Protein AF-0000000072951979 (afdb_homodimer)

pLDDT: mean 93.36, std 6.64, range [33.25, 98.75]

InterPro domains:
  IPR001199 Cytochrome b5-like heme/steroid binding domain [PF00173] (8-58)
  IPR001199 Cytochrome b5-like heme/steroid binding domain [PS50255] (8-69)
  IPR001199 Cytochrome b5-like heme/steroid binding domain [SM01117] (3-65)
  IPR005804 Fatty acid desaturase domain [PF00487] (124-377)
  IPR012171 Fatty acid desaturase [PIRSF015921] (7-395)
  IPR012171 Fatty acid desaturase [PTHR19353] (7-395)
  IPR018506 Cytochrome b5, heme-binding site [PS00191] (20-27)
  IPR036400 Cytochrome b5-like heme/steroid binding domain superfamily [G3DSA:3.10.120.10] (6-61)
  IPR036400 Cytochrome b5-like heme/steroid binding domain superfamily [SSF55856] (8-58)

Structure (mmCIF, N/CA/C/O backbone):
data_AF-0000000072951979-model_v1
#
loop_
_entity.id
_entity.type
_entity.pdbx_description
1 polymer 'Delta-5/delta-6 fatty acid desaturase, putative'
#
loop_
_atom_site.group_PDB
_atom_site.id
_atom_site.type_symbol
_atom_site.label_atom_id
_atom_site.label_alt_id
_atom_site.label_comp_id
_atom_site.label_asym_id
_atom_site.label_entity_id
_atom_site.label_seq_id
_atom_site.pdbx_PDB_ins_code
_atom_site.Cartn_x
_atom_site.Cartn_y
_atom_site.Cartn_z
_atom_site.occupancy
_atom_site.B_iso_or_equiv
_atom_site.auth_seq_id
_atom_site.auth_comp_id
_atom_site.auth_asym_id
_atom_site.auth_atom_id
_atom_site.pdbx_PDB_model_num
ATOM 1 N N . MET A 1 1 ? 6.422 57.156 -2.621 1 33.25 1 MET A N 1
ATOM 2 C CA . MET A 1 1 ? 6.129 56.844 -1.229 1 33.25 1 MET A CA 1
ATOM 3 C C . MET A 1 1 ? 7.012 55.688 -0.737 1 33.25 1 MET A C 1
ATOM 5 O O . MET A 1 1 ? 7.062 54.625 -1.359 1 33.25 1 MET A O 1
ATOM 9 N N . VAL A 1 2 ? 7.988 55.969 -0.071 1 46.94 2 VAL A N 1
ATOM 10 C CA . VAL A 1 2 ? 8.953 54.969 0.393 1 46.94 2 VAL A CA 1
ATOM 11 C C . VAL A 1 2 ? 8.234 53.906 1.22 1 46.94 2 VAL A C 1
ATOM 13 O O . VAL A 1 2 ? 7.586 54.219 2.223 1 46.94 2 VAL A O 1
ATOM 16 N N . LEU A 1 3 ? 7.879 52.75 0.646 1 57.78 3 LEU A N 1
ATOM 17 C CA . LEU A 1 3 ? 7.23 51.719 1.422 1 57.78 3 LEU A CA 1
ATOM 18 C C . LEU A 1 3 ? 7.949 51.5 2.746 1 57.78 3 LEU A C 1
ATOM 20 O O . LEU A 1 3 ? 9.18 51.562 2.809 1 57.78 3 LEU A O 1
ATOM 24 N N . PRO A 1 4 ? 7.207 51.562 3.824 1 75.69 4 PRO A N 1
ATOM 25 C CA . PRO A 1 4 ? 7.848 51.312 5.117 1 75.69 4 PRO A CA 1
ATOM 26 C C . PRO A 1 4 ? 8.695 50.062 5.125 1 75.69 4 PRO A C 1
ATOM 28 O O . PRO A 1 4 ? 8.344 49.062 4.473 1 75.69 4 PRO A O 1
ATOM 31 N N . ARG A 1 5 ? 9.859 50.188 5.555 1 86.25 5 ARG A N 1
ATOM 32 C CA . ARG A 1 5 ? 10.82 49.094 5.648 1 86.25 5 ARG A CA 1
ATOM 33 C C . ARG A 1 5 ? 10.227 47.906 6.398 1 86.25 5 ARG A C 1
ATOM 35 O O . ARG A 1 5 ? 9.625 48.094 7.461 1 86.25 5 ARG A O 1
ATOM 42 N N . GLN A 1 6 ? 10.18 46.781 5.719 1 92 6 GLN A N 1
ATOM 43 C CA . GLN A 1 6 ? 9.742 45.531 6.324 1 92 6 GLN A CA 1
ATOM 44 C C . GLN A 1 6 ? 10.938 44.688 6.801 1 92 6 GLN A C 1
ATOM 46 O O . GLN A 1 6 ? 11.703 44.188 5.988 1 92 6 GLN A O 1
ATOM 51 N N . GLU A 1 7 ? 11.031 44.562 8.156 1 93.88 7 GLU A N 1
ATOM 52 C CA . GLU A 1 7 ? 12.211 43.906 8.719 1 93.88 7 GLU A CA 1
ATOM 53 C C . GLU A 1 7 ? 11.82 42.688 9.57 1 93.88 7 GLU A C 1
ATOM 55 O O . GLU A 1 7 ? 10.742 42.656 10.164 1 93.88 7 GLU A O 1
ATOM 60 N N . ILE A 1 8 ? 12.727 41.688 9.555 1 93.12 8 ILE A N 1
ATOM 61 C CA . ILE A 1 8 ? 12.57 40.5 10.398 1 93.12 8 ILE A CA 1
ATOM 62 C C . ILE A 1 8 ? 13.891 40.219 11.117 1 93.12 8 ILE A C 1
ATOM 64 O O . ILE A 1 8 ? 14.961 40.594 10.633 1 93.12 8 ILE A O 1
ATOM 68 N N . CYS A 1 9 ? 13.789 39.656 12.25 1 92.5 9 CYS A N 1
ATOM 69 C CA . CYS A 1 9 ? 14.977 39.25 12.992 1 92.5 9 CYS A CA 1
ATOM 70 C C . CYS A 1 9 ? 15.188 37.75 12.906 1 92.5 9 CYS A C 1
ATOM 72 O O . CYS A 1 9 ? 14.266 36.969 13.148 1 92.5 9 CYS A O 1
ATOM 74 N N . ILE A 1 10 ? 16.375 37.312 12.5 1 92.88 10 ILE A N 1
ATOM 75 C CA . ILE A 1 10 ? 16.734 35.906 12.461 1 92.88 10 ILE A CA 1
ATOM 76 C C . ILE A 1 10 ? 18.109 35.688 13.094 1 92.88 10 ILE A C 1
ATOM 78 O O . ILE A 1 10 ? 19.109 36.25 12.617 1 92.88 10 ILE A O 1
ATOM 82 N N . ASN A 1 11 ? 18.109 34.938 14.148 1 89.31 11 ASN A N 1
ATOM 83 C CA . ASN A 1 11 ? 19.344 34.625 14.867 1 89.31 11 ASN A CA 1
ATOM 84 C C . ASN A 1 11 ? 20.062 35.906 15.297 1 89.31 11 ASN A C 1
ATOM 86 O O . ASN A 1 11 ? 21.266 36.062 15.07 1 89.31 11 ASN A O 1
ATOM 90 N N . GLY A 1 12 ? 19.328 36.875 15.773 1 87.62 12 GLY A N 1
ATOM 91 C CA . GLY A 1 12 ? 19.891 38.094 16.344 1 87.62 12 GLY A CA 1
ATOM 92 C C . GLY A 1 12 ? 20.297 39.094 15.297 1 87.62 12 GLY A C 1
ATOM 93 O O . GLY A 1 12 ? 20.828 40.156 15.625 1 87.62 12 GLY A O 1
ATOM 94 N N . ARG A 1 13 ? 20.031 38.781 14.078 1 92.69 13 ARG A N 1
ATOM 95 C CA . ARG A 1 13 ? 20.312 39.719 12.984 1 92.69 13 ARG A CA 1
ATOM 96 C C . ARG A 1 13 ? 19.031 40.188 12.32 1 92.69 13 ARG A C 1
ATOM 98 O O . ARG A 1 13 ? 18.109 39.375 12.109 1 92.69 13 ARG A O 1
ATOM 105 N N . ILE A 1 14 ? 19.016 41.531 11.977 1 94.62 14 ILE A N 1
ATOM 106 C CA . ILE A 1 14 ? 17.828 42.125 11.383 1 94.62 14 ILE A CA 1
ATOM 107 C C . ILE A 1 14 ? 17.969 42.156 9.867 1 94.62 14 ILE A C 1
ATOM 109 O O . ILE A 1 14 ? 18.906 42.781 9.352 1 94.62 14 ILE A O 1
ATOM 113 N N . TYR A 1 15 ? 17.047 41.562 9.172 1 95.25 15 TYR A N 1
ATOM 114 C CA . TYR A 1 15 ? 17.078 41.5 7.711 1 95.25 15 TYR A CA 1
ATOM 115 C C . TYR A 1 15 ? 15.984 42.375 7.113 1 95.25 15 TYR A C 1
ATOM 117 O O . TYR A 1 15 ? 14.852 42.406 7.609 1 95.25 15 TYR A O 1
ATOM 125 N N . ASP A 1 16 ? 16.391 43.188 6.164 1 95 16 ASP A N 1
ATOM 126 C CA . ASP A 1 16 ? 15.414 43.938 5.379 1 95 16 ASP A CA 1
ATOM 127 C C . ASP A 1 16 ? 14.859 43.094 4.242 1 95 16 ASP A C 1
ATOM 129 O O . ASP A 1 16 ? 15.562 42.781 3.27 1 95 16 ASP A O 1
ATOM 133 N N . VAL A 1 17 ? 13.586 42.75 4.375 1 94.88 17 VAL A N 1
ATOM 134 C CA . VAL A 1 17 ? 13.016 41.844 3.396 1 94.88 17 VAL A CA 1
ATOM 135 C C . VAL A 1 17 ? 12.07 42.594 2.469 1 94.88 17 VAL A C 1
ATOM 137 O O . VAL A 1 17 ? 11.258 42 1.766 1 94.88 17 VAL A O 1
ATOM 140 N N . THR A 1 18 ? 12.102 43.875 2.373 1 94.19 18 THR A N 1
ATOM 141 C CA . THR A 1 18 ? 11.18 44.719 1.628 1 94.19 18 THR A CA 1
ATOM 142 C C . THR A 1 18 ? 11.133 44.281 0.159 1 94.19 18 THR A C 1
ATOM 144 O O . THR A 1 18 ? 10.055 44.094 -0.401 1 94.19 18 THR A O 1
ATOM 147 N N . GLU A 1 19 ? 12.211 44.125 -0.417 1 92.62 19 GLU A N 1
ATOM 148 C CA . GLU A 1 19 ? 12.273 43.812 -1.841 1 92.62 19 GLU A CA 1
ATOM 149 C C . GLU A 1 19 ? 12.188 42.312 -2.072 1 92.62 19 GLU A C 1
ATOM 151 O O . GLU A 1 19 ? 11.914 41.844 -3.188 1 92.62 19 GLU A O 1
ATOM 156 N N . PHE A 1 20 ? 12.414 41.594 -0.979 1 94.56 20 PHE A N 1
ATOM 157 C CA . PHE A 1 20 ? 12.492 40.125 -1.108 1 94.56 20 PHE A CA 1
ATOM 158 C C . PHE A 1 20 ? 11.109 39.5 -1.003 1 94.56 20 PHE A C 1
ATOM 160 O O . PHE A 1 20 ? 10.891 38.375 -1.473 1 94.56 20 PHE A O 1
ATOM 167 N N . ILE A 1 21 ? 10.188 40.156 -0.498 1 93.25 21 ILE A N 1
ATOM 168 C CA . ILE A 1 21 ? 8.859 39.625 -0.201 1 93.25 21 ILE A CA 1
ATOM 169 C C . ILE A 1 21 ? 8.219 39.094 -1.476 1 93.25 21 ILE A C 1
ATOM 171 O O . ILE A 1 21 ? 7.66 37.969 -1.472 1 93.25 21 ILE A O 1
ATOM 175 N N . ASN A 1 22 ? 8.406 39.75 -2.537 1 91 22 ASN A N 1
ATOM 176 C CA . ASN A 1 22 ? 7.754 39.344 -3.781 1 91 22 ASN A CA 1
ATOM 177 C C . ASN A 1 22 ? 8.531 38.25 -4.492 1 91 22 ASN A C 1
ATOM 179 O O . ASN A 1 22 ? 8.008 37.594 -5.398 1 91 22 ASN A O 1
ATOM 183 N N . ARG A 1 23 ? 9.734 38 -4.07 1 92.69 23 ARG A N 1
ATOM 184 C CA . ARG A 1 23 ? 10.57 37 -4.711 1 92.69 23 ARG A CA 1
ATOM 185 C C . ARG A 1 23 ? 10.711 35.75 -3.822 1 92.69 23 ARG A C 1
ATOM 187 O O . ARG A 1 23 ? 11.328 34.75 -4.219 1 92.69 23 ARG A O 1
ATOM 194 N N . HIS A 1 24 ? 10.18 35.875 -2.664 1 92.19 24 HIS A N 1
ATOM 195 C CA . HIS A 1 24 ? 10.281 34.75 -1.726 1 92.19 24 HIS A CA 1
ATOM 196 C C . HIS A 1 24 ? 9.633 33.5 -2.291 1 92.19 24 HIS A C 1
ATOM 198 O O . HIS A 1 24 ? 8.445 33.5 -2.617 1 92.19 24 HIS A O 1
ATOM 204 N N . PRO A 1 25 ? 10.359 32.469 -2.367 1 85.5 25 PRO A N 1
ATOM 205 C CA . PRO A 1 25 ? 9.82 31.234 -2.951 1 85.5 25 PRO A CA 1
ATOM 206 C C . PRO A 1 25 ? 8.57 30.734 -2.227 1 85.5 25 PRO A C 1
ATOM 208 O O . PRO A 1 25 ? 7.691 30.125 -2.848 1 85.5 25 PRO A O 1
ATOM 211 N N . GLY A 1 26 ? 8.461 31.016 -1.006 1 85.38 26 GLY A N 1
ATOM 212 C CA . GLY A 1 26 ? 7.332 30.562 -0.209 1 85.38 26 GLY A CA 1
ATOM 213 C C . GLY A 1 26 ? 6.152 31.516 -0.248 1 85.38 26 GLY A C 1
ATOM 214 O O . GLY A 1 26 ? 5.156 31.312 0.445 1 85.38 26 GLY A O 1
ATOM 215 N N . GLY A 1 27 ? 6.309 32.562 -0.965 1 85.94 27 GLY A N 1
ATOM 216 C CA . GLY A 1 27 ? 5.223 33.5 -1.105 1 85.94 27 GLY A CA 1
ATOM 217 C C . GLY A 1 27 ? 5.223 34.562 -0.023 1 85.94 27 GLY A C 1
ATOM 218 O O . GLY A 1 27 ? 6.262 34.875 0.566 1 85.94 27 GLY A O 1
ATOM 219 N N . LYS A 1 28 ? 4.035 35.125 0.214 1 89.06 28 LYS A N 1
ATOM 220 C CA . LYS A 1 28 ? 3.91 36.312 1.056 1 89.06 28 LYS A CA 1
ATOM 221 C C . LYS A 1 28 ? 3.816 35.906 2.531 1 89.06 28 LYS A C 1
ATOM 223 O O . LYS A 1 28 ? 3.648 36.781 3.393 1 89.06 28 LYS A O 1
ATOM 228 N N . ILE A 1 29 ? 4.039 34.688 2.832 1 90.56 29 ILE A N 1
ATOM 229 C CA . ILE A 1 29 ? 3.951 34.188 4.203 1 90.56 29 ILE A CA 1
ATOM 230 C C . ILE A 1 29 ? 5.023 34.875 5.059 1 90.56 29 ILE A C 1
ATOM 232 O O . ILE A 1 29 ? 4.879 34.969 6.277 1 90.56 29 ILE A O 1
ATOM 236 N N . ILE A 1 30 ? 6.074 35.312 4.426 1 90.75 30 ILE A N 1
ATOM 237 C CA . ILE A 1 30 ? 7.16 36 5.121 1 90.75 30 ILE A CA 1
ATOM 238 C C . ILE A 1 30 ? 6.637 37.25 5.797 1 90.75 30 ILE A C 1
ATOM 240 O O . ILE A 1 30 ? 7.172 37.688 6.816 1 90.75 30 ILE A O 1
ATOM 244 N N . LEU A 1 31 ? 5.539 37.812 5.285 1 89.44 31 LEU A N 1
ATOM 245 C CA . LEU A 1 31 ? 4.941 39.031 5.828 1 89.44 31 LEU A CA 1
ATOM 246 C C . LEU A 1 31 ? 4.406 38.781 7.234 1 89.44 31 LEU A C 1
ATOM 248 O O . LEU A 1 31 ? 4.328 39.719 8.039 1 89.44 31 LEU A O 1
ATOM 252 N N . PHE A 1 32 ? 4.145 37.562 7.523 1 89.88 32 PHE A N 1
ATOM 253 C CA . PHE A 1 32 ? 3.574 37.219 8.82 1 89.88 32 PHE A CA 1
ATOM 254 C C . PHE A 1 32 ? 4.605 37.406 9.93 1 89.88 32 PHE A C 1
ATOM 256 O O . PHE A 1 32 ? 4.25 37.469 11.109 1 89.88 32 PHE A O 1
ATOM 263 N N . GLN A 1 33 ? 5.859 37.5 9.531 1 89.12 33 GLN A N 1
ATOM 264 C CA . GLN A 1 33 ? 6.938 37.531 10.516 1 89.12 33 GLN A CA 1
ATOM 265 C C . GLN A 1 33 ? 7.582 38.906 10.586 1 89.12 33 GLN A C 1
ATOM 267 O O . GLN A 1 33 ? 8.531 39.125 11.344 1 89.12 33 GLN A O 1
ATOM 272 N N . VAL A 1 34 ? 7.098 39.844 9.805 1 88.94 34 VAL A N 1
ATOM 273 C CA . VAL A 1 34 ? 7.676 41.188 9.789 1 88.94 34 VAL A CA 1
ATOM 274 C C . VAL A 1 34 ? 7.508 41.844 11.156 1 88.94 34 VAL A C 1
ATOM 276 O O . VAL A 1 34 ? 6.426 41.781 11.75 1 88.94 34 VAL A O 1
ATOM 279 N N . GLY A 1 35 ? 8.57 42.375 11.641 1 85.44 35 GLY A N 1
ATOM 280 C CA . GLY A 1 35 ? 8.547 43.062 12.922 1 85.44 35 GLY A CA 1
ATOM 281 C C . GLY A 1 35 ? 8.758 42.156 14.102 1 85.44 35 GLY A C 1
ATOM 282 O O . GLY A 1 35 ? 8.734 42.562 15.258 1 85.44 35 GLY A O 1
ATOM 283 N N . ALA A 1 36 ? 9.023 40.875 13.812 1 87.06 36 ALA A N 1
ATOM 284 C CA . ALA A 1 36 ? 9.148 39.875 14.875 1 87.06 36 ALA A CA 1
ATOM 285 C C . ALA A 1 36 ? 10.453 39.094 14.742 1 87.06 36 ALA A C 1
ATOM 287 O O . ALA A 1 36 ? 11.188 39.281 13.758 1 87.06 36 ALA A O 1
ATOM 288 N N . ASP A 1 37 ? 10.812 38.438 15.766 1 89.69 37 ASP A N 1
ATOM 289 C CA . ASP A 1 37 ? 11.867 37.438 15.664 1 89.69 37 ASP A CA 1
ATOM 290 C C . ASP A 1 37 ? 11.383 36.188 14.906 1 89.69 37 ASP A C 1
ATOM 292 O O . ASP A 1 37 ? 10.539 35.438 15.414 1 89.69 37 ASP A O 1
ATOM 296 N N . ALA A 1 38 ? 11.922 35.969 13.727 1 91.94 38 ALA A N 1
ATOM 297 C CA . ALA A 1 38 ? 11.461 34.906 12.836 1 91.94 38 ALA A CA 1
ATOM 298 C C . ALA A 1 38 ? 12.414 33.719 12.852 1 91.94 38 ALA A C 1
ATOM 300 O O . ALA A 1 38 ? 12.391 32.875 11.945 1 91.94 38 ALA A O 1
ATOM 301 N N . THR A 1 39 ? 13.266 33.625 13.867 1 91.5 39 THR A N 1
ATOM 302 C CA . THR A 1 39 ? 14.305 32.594 13.922 1 91.5 39 THR A CA 1
ATOM 303 C C . THR A 1 39 ? 13.703 31.203 13.836 1 91.5 39 THR A C 1
ATOM 305 O O . THR A 1 39 ? 14.109 30.391 13 1 91.5 39 THR A O 1
ATOM 308 N N . ASP A 1 40 ? 12.734 30.969 14.648 1 90.75 40 ASP A N 1
ATOM 309 C CA . ASP A 1 40 ? 12.164 29.625 14.734 1 90.75 40 ASP A CA 1
ATOM 310 C C . ASP A 1 40 ? 11.305 29.312 13.508 1 90.75 40 ASP A C 1
ATOM 312 O O . ASP A 1 40 ? 11.336 28.203 12.984 1 90.75 40 ASP A O 1
ATOM 316 N N . ALA A 1 41 ? 10.516 30.281 13.055 1 90.5 41 ALA A N 1
ATOM 317 C CA . ALA A 1 41 ? 9.742 30.094 11.828 1 90.5 41 ALA A CA 1
ATOM 318 C C . ALA A 1 41 ? 10.656 29.75 10.656 1 90.5 41 ALA A C 1
ATOM 320 O O . ALA A 1 41 ? 10.375 28.828 9.891 1 90.5 41 ALA A O 1
ATOM 321 N N . PHE A 1 42 ? 11.766 30.531 10.508 1 92.19 42 PHE A N 1
ATOM 322 C CA . PHE A 1 42 ? 12.727 30.297 9.43 1 92.19 42 PHE A CA 1
ATOM 323 C C . PHE A 1 42 ? 13.305 28.891 9.516 1 92.19 42 PHE A C 1
ATOM 325 O O . PHE A 1 42 ? 13.367 28.172 8.508 1 92.19 42 PHE A O 1
ATOM 332 N N . ARG A 1 43 ? 13.68 28.516 10.68 1 89.31 43 ARG A N 1
ATOM 333 C CA . ARG A 1 43 ? 14.305 27.219 10.898 1 89.31 43 ARG A CA 1
ATOM 334 C C . ARG A 1 43 ? 13.336 26.078 10.586 1 89.31 43 ARG A C 1
ATOM 336 O O . ARG A 1 43 ? 13.688 25.141 9.859 1 89.31 43 ARG A O 1
ATOM 343 N N . GLU A 1 44 ? 12.133 26.156 11.086 1 87.69 44 GLU A N 1
ATOM 344 C CA . GLU A 1 44 ? 11.172 25.062 10.984 1 87.69 44 GLU A CA 1
ATOM 345 C C . GLU A 1 44 ? 10.594 24.953 9.578 1 87.69 44 GLU A C 1
ATOM 347 O O . GLU A 1 44 ? 10.336 23.859 9.086 1 87.69 44 GLU A O 1
ATOM 352 N N . PHE A 1 45 ? 10.453 26.062 8.914 1 87.81 45 PHE A N 1
ATOM 353 C CA . PHE A 1 45 ? 9.82 26.062 7.598 1 87.81 45 PHE A CA 1
ATOM 354 C C . PHE A 1 45 ? 10.836 25.719 6.512 1 87.81 45 PHE A C 1
ATOM 356 O O . PHE A 1 45 ? 10.453 25.297 5.414 1 87.81 45 PHE A O 1
ATOM 363 N N . HIS A 1 46 ? 12.117 25.922 6.785 1 86.75 46 HIS A N 1
ATOM 364 C CA . HIS A 1 46 ? 13.117 25.656 5.758 1 86.75 46 HIS A CA 1
ATOM 365 C C . HIS A 1 46 ? 13.992 24.453 6.129 1 86.75 46 HIS A C 1
ATOM 367 O O . HIS A 1 46 ? 14.898 24.094 5.383 1 86.75 46 HIS A O 1
ATOM 373 N N . ALA A 1 47 ? 13.664 23.844 7.156 1 71.12 47 ALA A N 1
ATOM 374 C CA . ALA A 1 47 ? 14.203 22.562 7.602 1 71.12 47 ALA A CA 1
ATOM 375 C C . ALA A 1 47 ? 15.703 22.469 7.332 1 71.12 47 ALA A C 1
ATOM 377 O O . ALA A 1 47 ? 16.188 21.5 6.754 1 71.12 47 ALA A O 1
ATOM 378 N N . GLY A 1 48 ? 16.406 23.453 7.531 1 71.5 48 GLY A N 1
ATOM 379 C CA . GLY A 1 48 ? 17.844 23.422 7.348 1 71.5 48 GLY A CA 1
ATOM 380 C C . GLY A 1 48 ? 18.266 23.531 5.895 1 71.5 48 GLY A C 1
ATOM 381 O O . GLY A 1 48 ? 19.359 23.109 5.523 1 71.5 48 GLY A O 1
ATOM 382 N N . SER A 1 49 ? 17.484 24.016 5.09 1 80.38 49 SER A N 1
ATOM 383 C CA . SER A 1 49 ? 17.781 24.203 3.672 1 80.38 49 SER A CA 1
ATOM 384 C C . SER A 1 49 ? 19.016 25.094 3.48 1 80.38 49 SER A C 1
ATOM 386 O O . SER A 1 49 ? 19.031 26.25 3.908 1 80.38 49 SER A O 1
ATOM 388 N N . GLU A 1 50 ? 19.953 24.531 2.83 1 85.44 50 GLU A N 1
ATOM 389 C CA . GLU A 1 50 ? 21.156 25.297 2.529 1 85.44 50 GLU A CA 1
ATOM 390 C C . GLU A 1 50 ? 20.844 26.453 1.58 1 85.44 50 GLU A C 1
ATOM 392 O O . GLU A 1 50 ? 21.422 27.531 1.709 1 85.44 50 GLU A O 1
ATOM 397 N N . LYS A 1 51 ? 20.016 26.203 0.678 1 86.81 51 LYS A N 1
ATOM 398 C CA . LYS A 1 51 ? 19.609 27.234 -0.279 1 86.81 51 LYS A CA 1
ATOM 399 C C . LYS A 1 51 ? 18.984 28.438 0.429 1 86.81 51 LYS A C 1
ATOM 401 O O . LYS A 1 51 ? 19.266 29.578 0.095 1 86.81 51 LYS A O 1
ATOM 406 N N . ALA A 1 52 ? 18.109 28.156 1.39 1 90.69 52 ALA A N 1
ATOM 407 C CA . ALA A 1 52 ? 17.453 29.219 2.145 1 90.69 52 ALA A CA 1
ATOM 408 C C . ALA A 1 52 ? 18.469 30.031 2.949 1 90.69 52 ALA A C 1
ATOM 410 O O . ALA A 1 52 ? 18.375 31.25 3.027 1 90.69 52 ALA A O 1
ATOM 411 N N . GLU A 1 53 ? 19.406 29.312 3.473 1 91.69 53 GLU A N 1
ATOM 412 C CA . GLU A 1 53 ? 20.453 29.984 4.238 1 91.69 53 GLU A CA 1
ATOM 413 C C . GLU A 1 53 ? 21.297 30.891 3.348 1 91.69 53 GLU A C 1
ATOM 415 O O . GLU A 1 53 ? 21.688 31.984 3.752 1 91.69 53 GLU A O 1
ATOM 420 N N . LYS A 1 54 ? 21.578 30.406 2.193 1 93.88 54 LYS A N 1
ATOM 421 C CA . LYS A 1 54 ? 22.359 31.188 1.244 1 93.88 54 LYS A CA 1
ATOM 422 C C . LYS A 1 54 ? 21.625 32.438 0.812 1 93.88 54 LYS A C 1
ATOM 424 O O . LYS A 1 54 ? 22.203 33.531 0.72 1 93.88 54 LYS A O 1
ATOM 429 N N . ILE A 1 55 ? 20.391 32.344 0.603 1 94.19 55 ILE A N 1
ATOM 430 C CA . ILE A 1 55 ? 19.578 33.469 0.206 1 94.19 55 ILE A CA 1
ATOM 431 C C . ILE A 1 55 ? 19.531 34.5 1.34 1 94.19 55 ILE A C 1
ATOM 433 O O . ILE A 1 55 ? 19.656 35.688 1.104 1 94.19 55 ILE A O 1
ATOM 437 N N . LEU A 1 56 ? 19.375 34 2.502 1 93.75 56 LEU A N 1
ATOM 438 C CA . LEU A 1 56 ? 19.297 34.844 3.674 1 93.75 56 LEU A CA 1
ATOM 439 C C . LEU A 1 56 ? 20.547 35.719 3.791 1 93.75 56 LEU A C 1
ATOM 441 O O . LEU A 1 56 ? 20.453 36.906 4.09 1 93.75 56 LEU A O 1
ATOM 445 N N . LYS A 1 57 ? 21.656 35.188 3.475 1 93.75 57 LYS A N 1
ATOM 446 C CA . LYS A 1 57 ? 22.938 35.875 3.607 1 93.75 57 LYS A CA 1
ATOM 447 C C . LYS A 1 57 ? 23.078 36.969 2.568 1 93.75 57 LYS A C 1
ATOM 449 O O . LYS A 1 57 ? 23.891 37.906 2.738 1 93.75 57 LYS A O 1
ATOM 454 N N . THR A 1 58 ? 22.344 36.906 1.532 1 95.06 58 THR A N 1
ATOM 455 C CA . THR A 1 58 ? 22.438 37.906 0.47 1 95.06 58 THR A CA 1
ATOM 456 C C . THR A 1 58 ? 21.547 39.094 0.764 1 95.06 58 THR A C 1
ATOM 458 O O . THR A 1 58 ? 21.688 40.156 0.136 1 95.06 58 THR A O 1
ATOM 461 N N . LEU A 1 59 ? 20.672 39.031 1.674 1 95.75 59 LEU A N 1
ATOM 462 C CA . LEU A 1 59 ? 19.734 40.094 1.97 1 95.75 59 LEU A CA 1
ATOM 463 C C . LEU A 1 59 ? 20.406 41.188 2.783 1 95.75 59 LEU A C 1
ATOM 465 O O . LEU A 1 59 ? 21.281 40.938 3.611 1 95.75 59 LEU A O 1
ATOM 469 N N . PRO A 1 60 ? 19.984 42.531 2.484 1 95.62 60 PRO A N 1
ATOM 470 C CA . PRO A 1 60 ? 20.484 43.562 3.367 1 95.62 60 PRO A CA 1
ATOM 471 C C . PRO A 1 60 ? 20.172 43.312 4.84 1 95.62 60 PRO A C 1
ATOM 473 O O . PRO A 1 60 ? 19.047 42.938 5.172 1 95.62 60 PRO A O 1
ATOM 476 N N . SER A 1 61 ? 21.188 43.438 5.695 1 95 61 SER A N 1
ATOM 477 C CA . SER A 1 61 ? 20.984 43.156 7.109 1 95 61 SER A CA 1
ATOM 478 C C . SER A 1 61 ? 21.844 44.031 7.996 1 95 61 SER A C 1
ATOM 480 O O . SER A 1 61 ? 22.75 44.719 7.508 1 95 61 SER A O 1
ATOM 482 N N . ARG A 1 62 ? 21.422 44.125 9.242 1 92.88 62 ARG A N 1
ATOM 483 C CA . ARG A 1 62 ? 22.156 44.875 10.25 1 92.88 62 ARG A CA 1
ATOM 484 C C . ARG A 1 62 ? 22.125 44.156 11.594 1 92.88 62 ARG A C 1
ATOM 486 O O . ARG A 1 62 ? 21.328 43.25 11.805 1 92.88 62 ARG A O 1
ATOM 493 N N . ASP A 1 63 ? 23.047 44.531 12.43 1 88.44 63 ASP A N 1
ATOM 494 C CA . ASP A 1 63 ? 23.062 43.969 13.773 1 88.44 63 ASP A CA 1
ATOM 495 C C . ASP A 1 63 ? 21.906 44.531 14.609 1 88.44 63 ASP A C 1
ATOM 497 O O . ASP A 1 63 ? 21.516 45.688 14.43 1 88.44 63 ASP A O 1
ATOM 501 N N . ASP A 1 64 ? 21.406 43.656 15.375 1 82.75 64 ASP A N 1
ATOM 502 C CA . ASP A 1 64 ? 20.375 44.125 16.297 1 82.75 64 ASP A CA 1
ATOM 503 C C . ASP A 1 64 ? 20.969 45.031 17.391 1 82.75 64 ASP A C 1
ATOM 505 O O . ASP A 1 64 ? 21.875 44.594 18.125 1 82.75 64 ASP A O 1
ATOM 509 N N . ASP A 1 65 ? 20.578 46.219 17.422 1 78.56 65 ASP A N 1
ATOM 510 C CA . ASP A 1 65 ? 21.062 47.156 18.438 1 78.56 65 ASP A CA 1
ATOM 511 C C . ASP A 1 65 ? 20.281 47 19.734 1 78.56 65 ASP A C 1
ATOM 513 O O . ASP A 1 65 ? 20.359 47.844 20.609 1 78.56 65 ASP A O 1
ATOM 517 N N . GLY A 1 66 ? 19.609 46 19.797 1 75.25 66 GLY A N 1
ATOM 518 C CA . GLY A 1 66 ? 18.844 45.75 21 1 75.25 66 GLY A CA 1
ATOM 519 C C . GLY A 1 66 ? 17.469 46.406 20.984 1 75.25 66 GLY A C 1
ATOM 520 O O . GLY A 1 66 ? 16.719 46.281 21.953 1 75.25 66 GLY A O 1
ATOM 521 N N . THR A 1 67 ? 17.172 47.031 19.922 1 75.06 67 THR A N 1
ATOM 522 C CA . THR A 1 67 ? 15.938 47.812 19.922 1 75.06 67 THR A CA 1
ATOM 523 C C . THR A 1 67 ? 14.844 47.094 19.141 1 75.06 67 THR A C 1
ATOM 525 O O . THR A 1 67 ? 13.672 47.469 19.203 1 75.06 67 THR A O 1
ATOM 528 N N . PHE A 1 68 ? 15.141 46.094 18.562 1 80.75 68 PHE A N 1
ATOM 529 C CA . PHE A 1 68 ? 14.156 45.438 17.719 1 80.75 68 PHE A CA 1
ATOM 530 C C . PHE A 1 68 ? 13.141 44.656 18.547 1 80.75 68 PHE A C 1
ATOM 532 O O . PHE A 1 68 ? 11.938 44.75 18.297 1 80.75 68 PHE A O 1
ATOM 539 N N . LEU A 1 69 ? 13.719 43.938 19.578 1 81.38 69 LEU A N 1
ATOM 540 C CA . LEU A 1 69 ? 12.875 43.219 20.516 1 81.38 69 LEU A CA 1
ATOM 541 C C . LEU A 1 69 ? 13.141 43.656 21.953 1 81.38 69 LEU A C 1
ATOM 543 O O . LEU A 1 69 ? 14.273 44 22.312 1 81.38 69 LEU A O 1
ATOM 547 N N . PRO A 1 70 ? 12.062 43.625 22.734 1 81.69 70 PRO A N 1
ATOM 548 C CA . PRO A 1 70 ? 12.297 43.875 24.156 1 81.69 70 PRO A CA 1
ATOM 549 C C . PRO A 1 70 ? 13.258 42.875 24.781 1 81.69 70 PRO A C 1
ATOM 551 O O . PRO A 1 70 ? 13.297 41.719 24.359 1 81.69 70 PRO A O 1
ATOM 554 N N . SER A 1 71 ? 14.031 43.312 25.75 1 79 71 SER A N 1
ATOM 555 C CA . SER A 1 71 ? 15.062 42.5 26.391 1 79 71 SER A CA 1
ATOM 556 C C . SER A 1 71 ? 14.477 41.219 27 1 79 71 SER A C 1
ATOM 558 O O . SER A 1 71 ? 15.086 40.156 26.938 1 79 71 SER A O 1
ATOM 560 N N . THR A 1 72 ? 13.406 41.312 27.578 1 81.06 72 THR A N 1
ATOM 561 C CA . THR A 1 72 ? 12.75 40.156 28.188 1 81.06 72 THR A CA 1
ATOM 562 C C . THR A 1 72 ? 12.422 39.094 27.156 1 81.06 72 THR A C 1
ATOM 564 O O . THR A 1 72 ? 12.578 37.906 27.406 1 81.06 72 THR A O 1
ATOM 567 N N . GLN A 1 73 ? 11.961 39.531 26.109 1 84.44 73 GLN A N 1
ATOM 568 C CA . GLN A 1 73 ? 11.625 38.594 25.016 1 84.44 73 GLN A CA 1
ATOM 569 C C . GLN A 1 73 ? 12.867 37.938 24.453 1 84.44 73 GLN A C 1
ATOM 571 O O . GLN A 1 73 ? 12.844 36.75 24.109 1 84.44 73 GLN A O 1
ATOM 576 N N . ARG A 1 74 ? 13.93 38.625 24.422 1 86.56 74 ARG A N 1
ATOM 577 C CA . ARG A 1 74 ? 15.188 38.094 23.906 1 86.56 74 ARG A CA 1
ATOM 578 C C . ARG A 1 74 ? 15.703 36.969 24.812 1 86.56 74 ARG A C 1
ATOM 580 O O . ARG A 1 74 ? 16.172 35.938 24.328 1 86.56 74 ARG A O 1
ATOM 587 N N . SER A 1 75 ? 15.609 37.219 26.062 1 88.25 75 SER A N 1
ATOM 588 C CA . SER A 1 75 ? 16.109 36.219 27.016 1 88.25 75 SER A CA 1
ATOM 589 C C . SER A 1 75 ? 15.312 34.906 26.922 1 88.25 75 SER A C 1
ATOM 591 O O . SER A 1 75 ? 15.891 33.844 26.953 1 88.25 75 SER A O 1
ATOM 593 N N . ILE A 1 76 ? 14.023 34.969 26.828 1 91.75 76 ILE A N 1
ATOM 594 C CA . ILE A 1 76 ? 13.172 33.812 26.75 1 91.75 76 ILE A CA 1
ATOM 595 C C . ILE A 1 76 ? 13.453 33.062 25.438 1 91.75 76 ILE A C 1
ATOM 597 O O . ILE A 1 76 ? 13.477 31.828 25.406 1 91.75 76 ILE A O 1
ATOM 601 N N . MET A 1 77 ? 13.672 33.781 24.422 1 89.62 77 MET A N 1
ATOM 602 C CA . MET A 1 77 ? 13.945 33.188 23.125 1 89.62 77 MET A CA 1
ATOM 603 C C . MET A 1 77 ? 15.297 32.469 23.125 1 89.62 77 MET A C 1
ATOM 605 O O . MET A 1 77 ? 15.461 31.438 22.484 1 89.62 77 MET A O 1
ATOM 609 N N . ASP A 1 78 ? 16.266 33.062 23.812 1 90.81 78 ASP A N 1
ATOM 610 C CA . ASP A 1 78 ? 17.578 32.406 23.953 1 90.81 78 ASP A CA 1
ATOM 611 C C . ASP A 1 78 ? 17.453 31.094 24.719 1 90.81 78 ASP A C 1
ATOM 613 O O . ASP A 1 78 ? 18.109 30.109 24.375 1 90.81 78 ASP A O 1
ATOM 617 N N . ASP A 1 79 ? 16.672 31.141 25.703 1 95.19 79 ASP A N 1
ATOM 618 C CA . ASP A 1 79 ? 16.453 29.922 26.469 1 95.19 79 ASP A CA 1
ATOM 619 C C . ASP A 1 79 ? 15.75 28.859 25.609 1 95.19 79 ASP A C 1
ATOM 621 O O . ASP A 1 79 ? 16.016 27.672 25.75 1 95.19 79 ASP A O 1
ATOM 625 N N . PHE A 1 80 ? 14.781 29.25 24.781 1 96.06 80 PHE A N 1
ATOM 626 C CA . PHE A 1 80 ? 14.094 28.328 23.891 1 96.06 80 PHE A CA 1
ATOM 627 C C . PHE A 1 80 ? 15.07 27.719 22.891 1 96.06 80 PHE A C 1
ATOM 629 O O . PHE A 1 80 ? 15 26.516 22.594 1 96.06 80 PHE A O 1
ATOM 636 N N . LYS A 1 81 ? 15.945 28.531 22.422 1 94.06 81 LYS A N 1
ATOM 637 C CA . LYS A 1 81 ? 16.984 28.016 21.531 1 94.06 81 LYS A CA 1
ATOM 638 C C . LYS A 1 81 ? 17.828 26.953 22.234 1 94.06 81 LYS A C 1
ATOM 640 O O . LYS A 1 81 ? 18.156 25.922 21.625 1 94.06 81 LYS A O 1
ATOM 645 N N . ARG A 1 82 ? 18.172 27.188 23.453 1 96.19 82 ARG A N 1
ATOM 646 C CA . ARG A 1 82 ? 18.953 26.219 24.219 1 96.19 82 ARG A CA 1
ATOM 647 C C . ARG A 1 82 ? 18.172 24.922 24.406 1 96.19 82 ARG A C 1
ATOM 649 O O . ARG A 1 82 ? 18.75 23.828 24.328 1 96.19 82 ARG A O 1
ATOM 656 N N . LEU A 1 83 ? 16.891 25.062 24.672 1 97.44 83 LEU A N 1
ATOM 657 C CA . LEU A 1 83 ? 16.047 23.875 24.781 1 97.44 83 LEU A CA 1
ATOM 658 C C . LEU A 1 83 ? 16.047 23.078 23.484 1 97.44 83 LEU A C 1
ATOM 660 O O . LEU A 1 83 ? 16.234 21.859 23.484 1 97.44 83 LEU A O 1
ATOM 664 N N . ARG A 1 84 ? 15.812 23.734 22.375 1 95.81 84 ARG A N 1
ATOM 665 C CA . ARG A 1 84 ? 15.797 23.062 21.078 1 95.81 84 ARG A CA 1
ATOM 666 C C . ARG A 1 84 ? 17.125 22.375 20.797 1 95.81 84 ARG A C 1
ATOM 668 O O . ARG A 1 84 ? 17.156 21.234 20.344 1 95.81 84 ARG A O 1
ATOM 675 N N . ASP A 1 85 ? 18.25 23.109 21.078 1 95.31 85 ASP A N 1
ATOM 676 C CA . ASP A 1 85 ? 19.578 22.547 20.844 1 95.31 85 ASP A CA 1
ATOM 677 C C . ASP A 1 85 ? 19.812 21.297 21.672 1 95.31 85 ASP A C 1
ATOM 679 O O . ASP A 1 85 ? 20.438 20.344 21.203 1 95.31 85 ASP A O 1
ATOM 683 N N . ASP A 1 86 ? 19.344 21.328 22.828 1 96.88 86 ASP A N 1
ATOM 684 C CA . ASP A 1 86 ? 19.438 20.156 23.688 1 96.88 86 ASP A CA 1
ATOM 685 C C . ASP A 1 86 ? 18.656 18.984 23.109 1 96.88 86 ASP A C 1
ATOM 687 O O . ASP A 1 86 ? 19.156 17.859 23.078 1 96.88 86 ASP A O 1
ATOM 691 N N . LEU A 1 87 ? 17.438 19.219 22.656 1 97.19 87 LEU A N 1
ATOM 692 C CA . LEU A 1 87 ? 16.625 18.172 22.062 1 97.19 87 LEU A CA 1
ATOM 693 C C . LEU A 1 87 ? 17.281 17.609 20.812 1 97.19 87 LEU A C 1
ATOM 695 O O . LEU A 1 87 ? 17.281 16.406 20.578 1 97.19 87 LEU A O 1
ATOM 699 N N . VAL A 1 88 ? 17.859 18.469 20.031 1 95 88 VAL A N 1
ATOM 700 C CA . VAL A 1 88 ? 18.562 18.047 18.812 1 95 88 VAL A CA 1
ATOM 701 C C . VAL A 1 88 ? 19.75 17.172 19.172 1 95 88 VAL A C 1
ATOM 703 O O . VAL A 1 88 ? 19.969 16.125 18.547 1 95 88 VAL A O 1
ATOM 706 N N . SER A 1 89 ? 20.531 17.578 20.156 1 96.44 89 SER A N 1
ATOM 707 C CA . SER A 1 89 ? 21.734 16.859 20.562 1 96.44 89 SER A CA 1
ATOM 708 C C . SER A 1 89 ? 21.406 15.477 21.094 1 96.44 89 SER A C 1
ATOM 710 O O . SER A 1 89 ? 22.203 14.547 20.969 1 96.44 89 SER A O 1
ATOM 712 N N . ARG A 1 90 ? 20.219 15.32 21.547 1 96.5 90 ARG A N 1
ATOM 713 C CA . ARG A 1 90 ? 19.781 14.047 22.109 1 96.5 90 ARG A CA 1
ATOM 714 C C . ARG A 1 90 ? 19.156 13.164 21.031 1 96.5 90 ARG A C 1
ATOM 716 O O . ARG A 1 90 ? 18.781 12.023 21.297 1 96.5 90 ARG A O 1
ATOM 723 N N . GLY A 1 91 ? 19.062 13.656 19.891 1 95.75 91 GLY A N 1
ATOM 724 C CA . GLY A 1 91 ? 18.594 12.859 18.781 1 95.75 91 GLY A CA 1
ATOM 725 C C . GLY A 1 91 ? 17.078 12.875 18.625 1 95.75 91 GLY A C 1
ATOM 726 O O . GLY A 1 91 ? 16.516 12.055 17.906 1 95.75 91 GLY A O 1
ATOM 727 N N . VAL A 1 92 ? 16.375 13.758 19.266 1 96.38 92 VAL A N 1
ATOM 728 C CA . VAL A 1 92 ? 14.914 13.82 19.281 1 96.38 92 VAL A CA 1
ATOM 729 C C . VAL A 1 92 ? 14.391 14.102 17.875 1 96.38 92 VAL A C 1
ATOM 731 O O . VAL A 1 92 ? 13.305 13.648 17.5 1 96.38 92 VAL A O 1
ATOM 734 N N . PHE A 1 93 ? 15.148 14.75 17 1 94.75 93 PHE A N 1
ATOM 735 C CA . PHE A 1 93 ? 14.68 15.156 15.68 1 94.75 93 PHE A CA 1
ATOM 736 C C . PHE A 1 93 ? 15.047 14.109 14.633 1 94.75 93 PHE A C 1
ATOM 738 O O . PHE A 1 93 ? 14.711 14.258 13.461 1 94.75 93 PHE A O 1
ATOM 745 N N . LYS A 1 94 ? 15.68 13.008 15.07 1 93.44 94 LYS A N 1
ATOM 746 C CA . LYS A 1 94 ? 16.016 11.93 14.141 1 93.44 94 LYS A CA 1
ATOM 747 C C . LYS A 1 94 ? 14.805 11.07 13.82 1 93.44 94 LYS A C 1
ATOM 749 O O . LYS A 1 94 ? 14.078 10.656 14.727 1 93.44 94 LYS A O 1
ATOM 754 N N . PRO A 1 95 ? 14.602 10.836 12.547 1 91.88 95 PRO A N 1
ATOM 755 C CA . PRO A 1 95 ? 13.461 9.992 12.18 1 91.88 95 PRO A CA 1
ATOM 756 C C . PRO A 1 95 ? 13.672 8.523 12.555 1 91.88 95 PRO A C 1
ATOM 758 O O . PRO A 1 95 ? 14.781 8.125 12.906 1 91.88 95 PRO A O 1
ATOM 761 N N . SER A 1 96 ? 12.594 7.785 12.578 1 93.69 96 SER A N 1
ATOM 762 C CA . SER A 1 96 ? 12.594 6.344 12.789 1 93.69 96 SER A CA 1
ATOM 763 C C . SER A 1 96 ? 12.008 5.605 11.594 1 93.69 96 SER A C 1
ATOM 765 O O . SER A 1 96 ? 10.797 5.668 11.352 1 93.69 96 SER A O 1
ATOM 767 N N . VAL A 1 97 ? 12.844 4.836 10.969 1 88 97 VAL A N 1
ATOM 768 C CA . VAL A 1 97 ? 12.398 4.09 9.797 1 88 97 VAL A CA 1
ATOM 769 C C . VAL A 1 97 ? 11.273 3.135 10.188 1 88 97 VAL A C 1
ATOM 771 O O . VAL A 1 97 ? 10.281 3.004 9.469 1 88 97 VAL A O 1
ATOM 774 N N . MET A 1 98 ? 11.5 2.482 11.273 1 93.19 98 MET A N 1
ATOM 775 C CA . MET A 1 98 ? 10.516 1.507 11.727 1 93.19 98 MET A CA 1
ATOM 776 C C . MET A 1 98 ? 9.172 2.176 11.992 1 93.19 98 MET A C 1
ATOM 778 O O . MET A 1 98 ? 8.117 1.598 11.719 1 93.19 98 MET A O 1
ATOM 782 N N . HIS A 1 99 ? 9.195 3.34 12.516 1 96 99 HIS A N 1
ATOM 783 C CA . HIS A 1 99 ? 7.945 4.039 12.781 1 96 99 HIS A CA 1
ATOM 784 C C . HIS A 1 99 ? 7.273 4.48 11.492 1 96 99 HIS A C 1
ATOM 786 O O . HIS A 1 99 ? 6.047 4.438 11.383 1 96 99 HIS A O 1
ATOM 792 N N . VAL A 1 100 ? 8.094 4.941 10.57 1 95.62 100 VAL A N 1
ATOM 793 C CA . VAL A 1 100 ? 7.551 5.34 9.273 1 95.62 100 VAL A CA 1
ATOM 794 C C . VAL A 1 100 ? 6.871 4.148 8.609 1 95.62 100 VAL A C 1
ATOM 796 O O . VAL A 1 100 ? 5.75 4.266 8.109 1 95.62 100 VAL A O 1
ATOM 799 N N . VAL A 1 101 ? 7.523 3.027 8.594 1 95.56 101 VAL A N 1
ATOM 800 C CA . VAL A 1 101 ? 6.977 1.812 7.996 1 95.56 101 VAL A CA 1
ATOM 801 C C . VAL A 1 101 ? 5.688 1.419 8.719 1 95.56 101 VAL A C 1
ATOM 803 O O . VAL A 1 101 ? 4.688 1.083 8.07 1 95.56 101 VAL A O 1
ATOM 806 N N . TYR A 1 102 ? 5.727 1.474 9.977 1 96.75 102 TYR A N 1
ATOM 807 C CA . TYR A 1 102 ? 4.543 1.158 10.766 1 96.75 102 TYR A CA 1
ATOM 808 C C . TYR A 1 102 ? 3.367 2.041 10.367 1 96.75 102 TYR A C 1
ATOM 810 O O . TYR A 1 102 ? 2.266 1.545 10.117 1 96.75 102 TYR A O 1
ATOM 818 N N . ARG A 1 103 ? 3.596 3.297 10.312 1 97.31 103 ARG A N 1
ATOM 819 C CA . ARG A 1 103 ? 2.52 4.238 10.016 1 97.31 103 ARG A CA 1
ATOM 820 C C . ARG A 1 103 ? 1.947 3.994 8.625 1 97.31 103 ARG A C 1
ATOM 822 O O . ARG A 1 103 ? 0.732 4.059 8.43 1 97.31 103 ARG A O 1
ATOM 829 N N . CYS A 1 104 ? 2.807 3.787 7.699 1 97.94 104 CYS A N 1
ATOM 830 C CA . CYS A 1 104 ? 2.354 3.506 6.344 1 97.94 104 CYS A CA 1
ATOM 831 C C . CYS A 1 104 ? 1.55 2.213 6.293 1 97.94 104 CYS A C 1
ATOM 833 O O . CYS A 1 104 ? 0.471 2.17 5.695 1 97.94 104 CYS A O 1
ATOM 835 N N . LEU A 1 105 ? 2.07 1.211 6.945 1 98 105 LEU A N 1
ATOM 836 C CA . LEU A 1 105 ? 1.428 -0.099 6.91 1 98 105 LEU A CA 1
ATOM 837 C C . LEU A 1 105 ? 0.079 -0.061 7.621 1 98 105 LEU A C 1
ATOM 839 O O . LEU A 1 105 ? -0.855 -0.762 7.223 1 98 105 LEU A O 1
ATOM 843 N N . GLU A 1 106 ? 0.021 0.671 8.641 1 97.88 106 GLU A N 1
ATOM 844 C CA . GLU A 1 106 ? -1.248 0.801 9.352 1 97.88 106 GLU A CA 1
ATOM 845 C C . GLU A 1 106 ? -2.346 1.328 8.43 1 97.88 106 GLU A C 1
ATOM 847 O O . GLU A 1 106 ? -3.461 0.803 8.422 1 97.88 106 GLU A O 1
ATOM 852 N N . VAL A 1 107 ? -2.029 2.352 7.715 1 98.38 107 VAL A N 1
ATOM 853 C CA . VAL A 1 107 ? -3.006 2.939 6.805 1 98.38 107 VAL A CA 1
ATOM 854 C C . VAL A 1 107 ? -3.402 1.915 5.742 1 98.38 107 VAL A C 1
ATOM 856 O O . VAL A 1 107 ? -4.59 1.715 5.477 1 98.38 107 VAL A O 1
ATOM 859 N N . VAL A 1 108 ? -2.424 1.262 5.168 1 98.06 108 VAL A N 1
ATOM 860 C CA . VAL A 1 108 ? -2.686 0.277 4.125 1 98.06 108 VAL A CA 1
ATOM 861 C C . VAL A 1 108 ? -3.523 -0.868 4.691 1 98.06 108 VAL A C 1
ATOM 863 O O . VAL A 1 108 ? -4.461 -1.336 4.043 1 98.06 108 VAL A O 1
ATOM 866 N N . ALA A 1 109 ? -3.203 -1.296 5.871 1 97.88 109 ALA A N 1
ATOM 867 C CA . ALA A 1 109 ? -3.949 -2.369 6.523 1 97.88 109 ALA A CA 1
ATOM 868 C C . ALA A 1 109 ? -5.414 -1.983 6.707 1 97.88 109 ALA A C 1
ATOM 870 O O . ALA A 1 109 ? -6.312 -2.797 6.473 1 97.88 109 ALA A O 1
ATOM 871 N N . LEU A 1 110 ? -5.637 -0.81 7.133 1 98.19 110 LEU A N 1
ATOM 872 C CA . LEU A 1 110 ? -7.008 -0.358 7.355 1 98.19 110 LEU A CA 1
ATOM 873 C C . LEU A 1 110 ? -7.785 -0.324 6.047 1 98.19 110 LEU A C 1
ATOM 875 O O . LEU A 1 110 ? -8.953 -0.714 6.004 1 98.19 110 LEU A O 1
ATOM 879 N N . TYR A 1 111 ? -7.168 0.138 5.012 1 97.81 111 TYR A N 1
ATOM 880 C CA . TYR A 1 111 ? -7.836 0.114 3.717 1 97.81 111 TYR A CA 1
ATOM 881 C C . TYR A 1 111 ? -8.141 -1.315 3.287 1 97.81 111 TYR A C 1
ATOM 883 O O . TYR A 1 111 ? -9.242 -1.61 2.822 1 97.81 111 TYR A O 1
ATOM 891 N N . LEU A 1 112 ? -7.156 -2.209 3.463 1 96.56 112 LEU A N 1
ATOM 892 C CA . LEU A 1 112 ? -7.355 -3.602 3.072 1 96.56 112 LEU A CA 1
ATOM 893 C C . LEU A 1 112 ? -8.5 -4.23 3.857 1 96.56 112 LEU A C 1
ATOM 895 O O . LEU A 1 112 ? -9.359 -4.898 3.281 1 96.56 112 LEU A O 1
ATOM 899 N N . ILE A 1 113 ? -8.523 -4.012 5.109 1 96.56 113 ILE A N 1
ATOM 900 C CA . ILE A 1 113 ? -9.539 -4.578 5.98 1 96.56 113 ILE A CA 1
ATOM 901 C C . ILE A 1 113 ? -10.906 -3.988 5.629 1 96.56 113 ILE A C 1
ATOM 903 O O . ILE A 1 113 ? -11.898 -4.715 5.531 1 96.56 113 ILE A O 1
ATOM 907 N N . GLY A 1 114 ? -10.945 -2.688 5.477 1 97.62 114 GLY A N 1
ATOM 908 C CA . GLY A 1 114 ? -12.195 -2.045 5.105 1 97.62 114 GLY A CA 1
ATOM 909 C C . GLY A 1 114 ? -12.773 -2.566 3.801 1 97.62 114 GLY A C 1
ATOM 910 O O . GLY A 1 114 ? -13.969 -2.867 3.719 1 97.62 114 GLY A O 1
ATOM 911 N N . PHE A 1 115 ? -11.969 -2.682 2.807 1 95.94 115 PHE A N 1
ATOM 912 C CA . PHE A 1 115 ? -12.414 -3.191 1.516 1 95.94 115 PHE A CA 1
ATOM 913 C C . PHE A 1 115 ? -12.852 -4.648 1.631 1 95.94 115 PHE A C 1
ATOM 915 O O . PHE A 1 115 ? -13.836 -5.059 1.01 1 95.94 115 PHE A O 1
ATOM 922 N N . TYR A 1 116 ? -12.094 -5.43 2.352 1 93.75 116 TYR A N 1
ATOM 923 C CA . TYR A 1 116 ? -12.477 -6.824 2.539 1 93.75 116 TYR A CA 1
ATOM 924 C C . TYR A 1 116 ? -13.867 -6.934 3.146 1 93.75 116 TYR A C 1
ATOM 926 O O . TYR A 1 116 ? -14.703 -7.707 2.67 1 93.75 116 TYR A O 1
ATOM 934 N N . LEU A 1 117 ? -14.094 -6.199 4.184 1 95.12 117 LEU A N 1
ATOM 935 C CA . LEU A 1 117 ? -15.391 -6.234 4.852 1 95.12 117 LEU A CA 1
ATOM 936 C C . LEU A 1 117 ? -16.5 -5.773 3.916 1 95.12 117 LEU A C 1
ATOM 938 O O . LEU A 1 117 ? -17.562 -6.395 3.854 1 95.12 117 LEU A O 1
ATOM 942 N N . ALA A 1 118 ? -16.219 -4.781 3.15 1 94.62 118 ALA A N 1
ATOM 943 C CA . ALA A 1 118 ? -17.25 -4.176 2.303 1 94.62 118 ALA A CA 1
ATOM 944 C C . ALA A 1 118 ? -17.516 -5.039 1.074 1 94.62 118 ALA A C 1
ATOM 946 O O . ALA A 1 118 ? -18.656 -5.133 0.616 1 94.62 118 ALA A O 1
ATOM 947 N N . LEU A 1 119 ? -16.5 -5.695 0.586 1 91.19 119 LEU A N 1
ATOM 948 C CA . LEU A 1 119 ? -16.609 -6.328 -0.723 1 91.19 119 LEU A CA 1
ATOM 949 C C . LEU A 1 119 ? -16.75 -7.84 -0.586 1 91.19 119 LEU A C 1
ATOM 951 O O . LEU A 1 119 ? -17.297 -8.5 -1.468 1 91.19 119 LEU A O 1
ATOM 955 N N . CYS A 1 120 ? -16.234 -8.406 0.503 1 88.56 120 CYS A N 1
ATOM 956 C CA . CYS A 1 120 ? -16.125 -9.859 0.565 1 88.56 120 CYS A CA 1
ATOM 957 C C . CYS A 1 120 ? -17.016 -10.43 1.664 1 88.56 120 CYS A C 1
ATOM 959 O O . CYS A 1 120 ? -17.141 -11.648 1.789 1 88.56 120 CYS A O 1
ATOM 961 N N . THR A 1 121 ? -17.547 -9.555 2.449 1 90.75 121 THR A N 1
ATOM 962 C CA . THR A 1 121 ? -18.438 -10 3.521 1 90.75 121 THR A CA 1
ATOM 963 C C . THR A 1 121 ? -19.766 -9.242 3.484 1 90.75 121 THR A C 1
ATOM 965 O O . THR A 1 121 ? -20.031 -8.492 2.543 1 90.75 121 THR A O 1
ATOM 968 N N . SER A 1 122 ? -20.609 -9.547 4.426 1 91.81 122 SER A N 1
ATOM 969 C CA . SER A 1 122 ? -21.891 -8.875 4.508 1 91.81 122 SER A CA 1
ATOM 970 C C . SER A 1 122 ? -21.812 -7.629 5.391 1 91.81 122 SER A C 1
ATOM 972 O O . SER A 1 122 ? -22.844 -7.008 5.691 1 91.81 122 SER A O 1
ATOM 974 N N . ASN A 1 123 ? -20.641 -7.18 5.75 1 95.44 123 ASN A N 1
ATOM 975 C CA . ASN A 1 123 ? -20.453 -6.07 6.68 1 95.44 123 ASN A CA 1
ATOM 976 C C . ASN A 1 123 ? -20.062 -4.785 5.945 1 95.44 123 ASN A C 1
ATOM 978 O O . ASN A 1 123 ? -19.094 -4.129 6.301 1 95.44 123 ASN A O 1
ATOM 982 N N . VAL A 1 124 ? -20.891 -4.348 5.082 1 96.25 124 VAL A N 1
ATOM 983 C CA . VAL A 1 124 ? -20.609 -3.219 4.203 1 96.25 124 VAL A CA 1
ATOM 984 C C . VAL A 1 124 ? -20.484 -1.938 5.027 1 96.25 124 VAL A C 1
ATOM 986 O O . VAL A 1 124 ? -19.578 -1.138 4.816 1 96.25 124 VAL A O 1
ATOM 989 N N . TYR A 1 125 ? -21.359 -1.754 6.039 1 96.69 125 TYR A N 1
ATOM 990 C CA . TYR A 1 125 ? -21.359 -0.522 6.82 1 96.69 125 TYR A CA 1
ATOM 991 C C . TYR A 1 125 ? -20.109 -0.425 7.691 1 96.69 125 TYR A C 1
ATOM 993 O O . TYR A 1 125 ? -19.516 0.646 7.809 1 96.69 125 TYR A O 1
ATOM 1001 N N . VAL A 1 126 ? -19.781 -1.512 8.273 1 98 126 VAL A N 1
ATOM 1002 C CA . VAL A 1 126 ? -18.562 -1.538 9.07 1 98 126 VAL A CA 1
ATOM 1003 C C . VAL A 1 126 ? -17.344 -1.302 8.18 1 98 126 VAL A C 1
ATOM 1005 O O . VAL A 1 126 ? -16.422 -0.584 8.555 1 98 126 VAL A O 1
ATOM 1008 N N . GLY A 1 127 ? -17.422 -1.938 6.988 1 98.19 127 GLY A N 1
ATOM 1009 C CA . GLY A 1 127 ? -16.344 -1.704 6.031 1 98.19 127 GLY A CA 1
ATOM 1010 C C . GLY A 1 127 ? -16.188 -0.241 5.664 1 98.19 127 GLY A C 1
ATOM 1011 O O . GLY A 1 127 ? -15.062 0.274 5.633 1 98.19 127 GLY A O 1
ATOM 1012 N N . CYS A 1 128 ? -17.297 0.402 5.477 1 98.5 128 CYS A N 1
ATOM 1013 C CA . CYS A 1 128 ? -17.25 1.818 5.125 1 98.5 128 CYS A CA 1
ATOM 1014 C C . CYS A 1 128 ? -16.703 2.65 6.277 1 98.5 128 CYS A C 1
ATOM 1016 O O . CYS A 1 128 ? -15.961 3.609 6.059 1 98.5 128 CYS A O 1
ATOM 1018 N N . ALA A 1 129 ? -17.094 2.311 7.461 1 98.62 129 ALA A N 1
ATOM 1019 C CA . ALA A 1 129 ? -16.594 3.021 8.633 1 98.62 129 ALA A CA 1
ATOM 1020 C C . ALA A 1 129 ? -15.07 2.865 8.742 1 98.62 129 ALA A C 1
ATOM 1022 O O . ALA A 1 129 ? -14.359 3.836 9.023 1 98.62 129 ALA A O 1
ATOM 1023 N N . VAL A 1 130 ? -14.578 1.687 8.516 1 98.62 130 VAL A N 1
ATOM 1024 C CA . VAL A 1 130 ? -13.141 1.412 8.586 1 98.62 130 VAL A CA 1
ATOM 1025 C C . VAL A 1 130 ? -12.414 2.182 7.48 1 98.62 130 VAL A C 1
ATOM 1027 O O . VAL A 1 130 ? -11.336 2.725 7.707 1 98.62 130 VAL A O 1
ATOM 1030 N N . LEU A 1 131 ? -13.023 2.225 6.34 1 98.69 131 LEU A N 1
ATOM 1031 C CA . LEU A 1 131 ? -12.445 2.986 5.238 1 98.69 131 LEU A CA 1
ATOM 1032 C C . LEU A 1 131 ? -12.383 4.473 5.582 1 98.69 131 LEU A C 1
ATOM 1034 O O . LEU A 1 131 ? -11.438 5.164 5.184 1 98.69 131 LEU A O 1
ATOM 1038 N N . GLY A 1 132 ? -13.383 4.949 6.266 1 98.75 132 GLY A N 1
ATOM 1039 C CA . GLY A 1 132 ? -13.344 6.324 6.734 1 98.75 132 GLY A CA 1
ATOM 1040 C C . GLY A 1 132 ? -12.211 6.594 7.707 1 98.75 132 GLY A C 1
ATOM 1041 O O . GLY A 1 132 ? -11.516 7.609 7.598 1 98.75 132 GLY A O 1
ATOM 1042 N N . VAL A 1 133 ? -12.039 5.719 8.609 1 98.62 133 VAL A N 1
ATOM 1043 C CA . VAL A 1 133 ? -10.938 5.836 9.562 1 98.62 133 VAL A CA 1
ATOM 1044 C C . VAL A 1 133 ? -9.602 5.785 8.812 1 98.62 133 VAL A C 1
ATOM 1046 O O . VAL A 1 133 ? -8.672 6.52 9.148 1 98.62 133 VAL A O 1
ATOM 1049 N N . ALA A 1 134 ? -9.531 4.902 7.82 1 98.62 134 ALA A N 1
ATOM 1050 C CA . ALA A 1 134 ? -8.32 4.824 7.004 1 98.62 134 ALA A CA 1
ATOM 1051 C C . ALA A 1 134 ? -8.016 6.164 6.348 1 98.62 134 ALA A C 1
ATOM 1053 O O . ALA A 1 134 ? -6.859 6.594 6.305 1 98.62 134 ALA A O 1
ATOM 1054 N N . GLN A 1 135 ? -9.055 6.754 5.855 1 98.44 135 GLN A N 1
ATOM 1055 C CA . GLN A 1 135 ? -8.898 8.086 5.281 1 98.44 135 GLN A CA 1
ATOM 1056 C C . GLN A 1 135 ? -8.367 9.07 6.312 1 98.44 135 GLN A C 1
ATOM 1058 O O . GLN A 1 135 ? -7.477 9.875 6.012 1 98.44 135 GLN A O 1
ATOM 1063 N N . GLY A 1 136 ? -8.945 9.031 7.477 1 98.06 136 GLY A N 1
ATOM 1064 C CA . GLY A 1 136 ? -8.469 9.891 8.555 1 98.06 136 GLY A CA 1
ATOM 1065 C C . GLY A 1 136 ? -7.016 9.648 8.914 1 98.06 136 GLY A C 1
ATOM 1066 O O . GLY A 1 136 ? -6.25 10.594 9.094 1 98.06 136 GLY A O 1
ATOM 1067 N N . ARG A 1 137 ? -6.652 8.406 8.992 1 98.31 137 ARG A N 1
ATOM 1068 C CA . ARG A 1 137 ? -5.277 8.047 9.32 1 98.31 137 ARG A CA 1
ATOM 1069 C C . ARG A 1 137 ? -4.316 8.484 8.227 1 98.31 137 ARG A C 1
ATOM 1071 O O . ARG A 1 137 ? -3.182 8.875 8.5 1 98.31 137 ARG A O 1
ATOM 1078 N N . ALA A 1 138 ? -4.754 8.367 6.988 1 98.38 138 ALA A N 1
ATOM 1079 C CA . ALA A 1 138 ? -3.971 8.898 5.875 1 98.38 138 ALA A CA 1
ATOM 1080 C C . ALA A 1 138 ? -3.764 10.406 6.02 1 98.38 138 ALA A C 1
ATOM 1082 O O . ALA A 1 138 ? -2.697 10.93 5.684 1 98.38 138 ALA A O 1
ATOM 1083 N N . GLY A 1 139 ? -4.77 11.047 6.477 1 98 139 GLY A N 1
ATOM 1084 C CA . GLY A 1 139 ? -4.668 12.469 6.746 1 98 139 GLY A CA 1
ATOM 1085 C C . GLY A 1 139 ? -3.605 12.805 7.773 1 98 139 GLY A C 1
ATOM 1086 O O . GLY A 1 139 ? -2.852 13.766 7.602 1 98 139 GLY A O 1
ATOM 1087 N N . TRP A 1 140 ? -3.541 12.008 8.812 1 97.75 140 TRP A N 1
ATOM 1088 C CA . TRP A 1 140 ? -2.523 12.234 9.836 1 97.75 140 TRP A CA 1
ATOM 1089 C C . TRP A 1 140 ? -1.128 11.961 9.281 1 97.75 140 TRP A C 1
ATOM 1091 O O . TRP A 1 140 ? -0.182 12.695 9.586 1 97.75 140 TRP A O 1
ATOM 1101 N N . LEU A 1 141 ? -1.047 10.953 8.508 1 97.56 141 LEU A N 1
ATOM 1102 C CA . LEU A 1 141 ? 0.244 10.578 7.938 1 97.56 141 LEU A CA 1
ATOM 1103 C C . LEU A 1 141 ? 0.749 11.664 6.992 1 97.56 141 LEU A C 1
ATOM 1105 O O . LEU A 1 141 ? 1.917 12.055 7.055 1 97.56 141 LEU A O 1
ATOM 1109 N N . MET A 1 142 ? -0.147 12.086 6.102 1 97.81 142 MET A N 1
ATOM 1110 C CA . MET A 1 142 ? 0.248 13.141 5.168 1 97.81 142 MET A CA 1
ATOM 1111 C C . MET A 1 142 ? 0.619 14.414 5.914 1 97.81 142 MET A C 1
ATOM 1113 O O . MET A 1 142 ? 1.475 15.18 5.461 1 97.81 142 MET A O 1
ATOM 1117 N N . HIS A 1 143 ? -0.017 14.672 7.055 1 97.62 143 HIS A N 1
ATOM 1118 C CA . HIS A 1 143 ? 0.323 15.82 7.887 1 97.62 143 HIS A CA 1
ATOM 1119 C C . HIS A 1 143 ? 1.792 15.789 8.297 1 97.62 143 HIS A C 1
ATOM 1121 O O . HIS A 1 143 ? 2.5 16.797 8.156 1 97.62 143 HIS A O 1
ATOM 1127 N N . GLU A 1 144 ? 2.225 14.719 8.695 1 95.69 144 GLU A N 1
ATOM 1128 C CA . GLU A 1 144 ? 3.627 14.562 9.07 1 95.69 144 GLU A CA 1
ATOM 1129 C C . GLU A 1 144 ? 4.539 14.672 7.852 1 95.69 144 GLU A C 1
ATOM 1131 O O . GLU A 1 144 ? 5.625 15.25 7.934 1 95.69 144 GLU A O 1
ATOM 1136 N N . GLY A 1 145 ? 4.105 14.062 6.809 1 95.56 145 GLY A N 1
ATOM 1137 C CA . GLY A 1 145 ? 4.863 14.211 5.578 1 95.56 145 GLY A CA 1
ATOM 1138 C C . GLY A 1 145 ? 5.023 15.656 5.145 1 95.56 145 GLY A C 1
ATOM 1139 O O . GLY A 1 145 ? 6.086 16.047 4.66 1 95.56 145 GLY A O 1
ATOM 1140 N N . GLY A 1 146 ? 3.996 16.438 5.371 1 95.44 146 GLY A N 1
ATOM 1141 C CA . GLY A 1 146 ? 4.012 17.844 5.008 1 95.44 146 GLY A CA 1
ATOM 1142 C C . GLY A 1 146 ? 4.98 18.656 5.84 1 95.44 146 GLY A C 1
ATOM 1143 O O . GLY A 1 146 ? 5.465 19.703 5.391 1 95.44 146 GLY A O 1
ATOM 1144 N N . HIS A 1 147 ? 5.23 18.156 7.012 1 94.88 147 HIS A N 1
ATOM 1145 C CA . HIS A 1 147 ? 6.199 18.812 7.879 1 94.88 147 HIS A CA 1
ATOM 1146 C C . HIS A 1 147 ? 7.598 18.234 7.676 1 94.88 147 HIS A C 1
ATOM 1148 O O . HIS A 1 147 ? 8.547 18.641 8.359 1 94.88 147 HIS A O 1
ATOM 1154 N N . HIS A 1 148 ? 7.715 17.281 6.82 1 91.69 148 HIS A N 1
ATOM 1155 C CA . HIS A 1 148 ? 8.977 16.625 6.504 1 91.69 148 HIS A CA 1
ATOM 1156 C C . HIS A 1 148 ? 9.578 15.961 7.738 1 91.69 148 HIS A C 1
ATOM 1158 O O . HIS A 1 148 ? 10.797 16 7.938 1 91.69 148 HIS A O 1
ATOM 1164 N N . SER A 1 149 ? 8.719 15.422 8.562 1 92.81 149 SER A N 1
ATOM 1165 C CA . SER A 1 149 ? 9.164 14.82 9.82 1 92.81 149 SER A CA 1
ATOM 1166 C C . SER A 1 149 ? 8.977 13.312 9.812 1 92.81 149 SER A C 1
ATOM 1168 O O . SER A 1 149 ? 9.023 12.664 10.859 1 92.81 149 SER A O 1
ATOM 1170 N N . LEU A 1 150 ? 8.797 12.703 8.625 1 94.12 150 LEU A N 1
ATOM 1171 C CA . LEU A 1 150 ? 8.664 11.258 8.516 1 94.12 150 LEU A CA 1
ATOM 1172 C C . LEU A 1 150 ? 10.031 10.594 8.359 1 94.12 150 LEU A C 1
ATOM 1174 O O . LEU A 1 150 ? 10.531 9.961 9.289 1 94.12 150 LEU A O 1
ATOM 1178 N N . THR A 1 151 ? 10.68 10.859 7.207 1 91.56 151 THR A N 1
ATOM 1179 C CA . THR A 1 151 ? 11.945 10.203 6.902 1 91.56 151 THR A CA 1
ATOM 1180 C C . THR A 1 151 ? 13.109 11.18 7.051 1 91.56 151 THR A C 1
ATOM 1182 O O . THR A 1 151 ? 14.266 10.766 7.125 1 91.56 151 THR A O 1
ATOM 1185 N N . GLY A 1 152 ? 12.812 12.445 7.031 1 85.44 152 GLY A N 1
ATOM 1186 C CA . GLY A 1 152 ? 13.844 13.469 7.043 1 85.44 152 GLY A CA 1
ATOM 1187 C C . GLY A 1 152 ? 14.344 13.828 5.652 1 85.44 152 GLY A C 1
ATOM 1188 O O . GLY A 1 152 ? 15.016 14.844 5.473 1 85.44 152 GLY A O 1
ATOM 1189 N N . ASN A 1 153 ? 14.023 13.023 4.672 1 88.38 153 ASN A N 1
ATOM 1190 C CA . ASN A 1 153 ? 14.25 13.359 3.271 1 88.38 153 ASN A CA 1
ATOM 1191 C C . ASN A 1 153 ? 13.039 14.039 2.652 1 88.38 153 ASN A C 1
ATOM 1193 O O . ASN A 1 153 ? 12 13.406 2.457 1 88.38 153 ASN A O 1
ATOM 1197 N N . TRP A 1 154 ? 13.203 15.281 2.295 1 88.69 154 TRP A N 1
ATOM 1198 C CA . TRP A 1 154 ? 12.047 16.078 1.918 1 88.69 154 TRP A CA 1
ATOM 1199 C C . TRP A 1 154 ? 11.391 15.531 0.657 1 88.69 154 TRP A C 1
ATOM 1201 O O . TRP A 1 154 ? 10.164 15.609 0.5 1 88.69 154 TRP A O 1
ATOM 1211 N N . LYS A 1 155 ? 12.148 14.977 -0.255 1 90.19 155 LYS A N 1
ATOM 1212 C CA . LYS A 1 155 ? 11.562 14.43 -1.478 1 90.19 155 LYS A CA 1
ATOM 1213 C C . LYS A 1 155 ? 10.703 13.203 -1.179 1 90.19 155 LYS A C 1
ATOM 1215 O O . LYS A 1 155 ? 9.602 13.07 -1.718 1 90.19 155 LYS A O 1
ATOM 1220 N N . VAL A 1 156 ? 11.258 12.336 -0.343 1 92.94 156 VAL A N 1
ATOM 1221 C CA . VAL A 1 156 ? 10.531 11.125 0.025 1 92.94 156 VAL A CA 1
ATOM 1222 C C . VAL A 1 156 ? 9.289 11.492 0.84 1 92.94 156 VAL A C 1
ATOM 1224 O O . VAL A 1 156 ? 8.211 10.938 0.625 1 92.94 156 VAL A O 1
ATOM 1227 N N . ASP A 1 157 ? 9.484 12.438 1.736 1 95.12 157 ASP A N 1
ATOM 1228 C CA . ASP A 1 157 ? 8.359 12.875 2.559 1 95.12 157 ASP A CA 1
ATOM 1229 C C . ASP A 1 157 ? 7.262 13.508 1.703 1 95.12 157 ASP A C 1
ATOM 1231 O O . ASP A 1 157 ? 6.074 13.25 1.914 1 95.12 157 ASP A O 1
ATOM 1235 N N . GLN A 1 158 ? 7.664 14.297 0.77 1 94.75 158 GLN A N 1
ATOM 1236 C CA . GLN A 1 158 ? 6.688 14.914 -0.119 1 94.75 158 GLN A CA 1
ATOM 1237 C C . GLN A 1 158 ? 5.98 13.867 -0.973 1 94.75 158 GLN A C 1
ATOM 1239 O O . GLN A 1 158 ? 4.773 13.969 -1.214 1 94.75 158 GLN A O 1
ATOM 1244 N N . PHE A 1 159 ? 6.738 12.961 -1.47 1 95.44 159 PHE A N 1
ATOM 1245 C CA . PHE A 1 159 ? 6.145 11.891 -2.26 1 95.44 159 PHE A CA 1
ATOM 1246 C C . PHE A 1 159 ? 5.105 11.125 -1.445 1 95.44 159 PHE A C 1
ATOM 1248 O O . PHE A 1 159 ? 3.992 10.891 -1.918 1 95.44 159 PHE A O 1
ATOM 1255 N N . LEU A 1 160 ? 5.473 10.727 -0.232 1 97.12 160 LEU A N 1
ATOM 1256 C CA . LEU A 1 160 ? 4.551 10 0.636 1 97.12 160 LEU A CA 1
ATOM 1257 C C . LEU A 1 160 ? 3.322 10.844 0.952 1 97.12 160 LEU A C 1
ATOM 1259 O 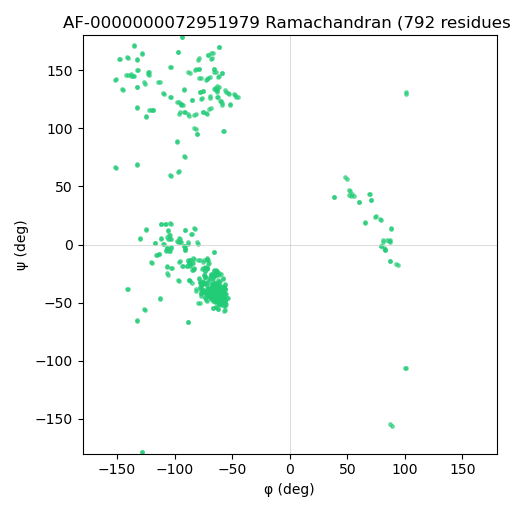O . LEU A 1 160 ? 2.205 10.328 1.006 1 97.12 160 LEU A O 1
ATOM 1263 N N . GLN A 1 161 ? 3.535 12.094 1.199 1 98.19 161 GLN A N 1
ATOM 1264 C CA . GLN A 1 161 ? 2.418 13 1.432 1 98.19 161 GLN A CA 1
ATOM 1265 C C . GLN A 1 161 ? 1.447 12.992 0.254 1 98.19 161 GLN A C 1
ATOM 1267 O O . GLN A 1 161 ? 0.24 12.82 0.439 1 98.19 161 GLN A O 1
ATOM 1272 N N . GLU A 1 162 ? 2.002 13.211 -0.926 1 98.12 162 GLU A N 1
ATOM 1273 C CA . GLU A 1 162 ? 1.175 13.289 -2.127 1 98.12 162 GLU A CA 1
ATOM 1274 C C . GLU A 1 162 ? 0.466 11.969 -2.402 1 98.12 162 GLU A C 1
ATOM 1276 O O . GLU A 1 162 ? -0.689 11.953 -2.83 1 98.12 162 GLU A O 1
ATOM 1281 N N . LEU A 1 163 ? 1.162 10.891 -2.156 1 97.81 163 LEU A N 1
ATOM 1282 C CA . LEU A 1 163 ? 0.598 9.562 -2.363 1 97.81 163 LEU A CA 1
ATOM 1283 C C . LEU A 1 163 ? -0.583 9.32 -1.43 1 97.81 163 LEU A C 1
ATOM 1285 O O . LEU A 1 163 ? -1.689 9.023 -1.886 1 97.81 163 LEU A O 1
ATOM 1289 N N . PHE A 1 164 ? -0.405 9.5 -0.135 1 98.31 164 PHE A N 1
ATOM 1290 C CA . PHE A 1 164 ? -1.425 9.156 0.847 1 98.31 164 PHE A CA 1
ATOM 1291 C C . PHE A 1 164 ? -2.539 10.195 0.862 1 98.31 164 PHE A C 1
ATOM 1293 O O . PHE A 1 164 ? -3.703 9.859 1.1 1 98.31 164 PHE A O 1
ATOM 1300 N N . PHE A 1 165 ? -2.199 11.438 0.651 1 98.5 165 PHE A N 1
ATOM 1301 C CA . PHE A 1 165 ? -3.236 12.461 0.616 1 98.5 165 PHE A CA 1
ATOM 1302 C C . PHE A 1 165 ? -4.043 12.375 -0.675 1 98.5 165 PHE A C 1
ATOM 1304 O O . PHE A 1 165 ? -5.254 12.594 -0.672 1 98.5 165 PHE A O 1
ATOM 1311 N N . GLY A 1 166 ? -3.359 12.109 -1.761 1 98.19 166 GLY A N 1
ATOM 1312 C CA . GLY A 1 166 ? -4.016 11.969 -3.051 1 98.19 166 GLY A CA 1
ATOM 1313 C C . GLY A 1 166 ? -4.922 10.758 -3.137 1 98.19 166 GLY A C 1
ATOM 1314 O O . GLY A 1 166 ? -6.121 10.891 -3.391 1 98.19 166 GLY A O 1
ATOM 1315 N N . ILE A 1 167 ? -4.328 9.617 -2.834 1 97.62 167 ILE A N 1
ATOM 1316 C CA . ILE A 1 167 ? -5.105 8.391 -2.945 1 97.62 167 ILE A CA 1
ATOM 1317 C C . ILE A 1 167 ? -6.051 8.266 -1.755 1 97.62 167 ILE A C 1
ATOM 1319 O O . ILE A 1 167 ? -7.215 7.891 -1.917 1 97.62 167 ILE A O 1
ATOM 1323 N N . GLY A 1 168 ? -5.629 8.57 -0.611 1 97.69 168 GLY A N 1
ATOM 1324 C CA . GLY A 1 168 ? -6.391 8.336 0.605 1 97.69 168 GLY A CA 1
ATOM 1325 C C . GLY A 1 168 ? -7.488 9.352 0.831 1 97.69 168 GLY A C 1
ATOM 1326 O O . GLY A 1 168 ? -8.586 9.008 1.274 1 97.69 168 GLY A O 1
ATOM 1327 N N . CYS A 1 169 ? -7.215 10.586 0.491 1 97.75 169 CYS A N 1
ATOM 1328 C CA . CYS A 1 169 ? -8.164 11.641 0.825 1 97.75 169 CYS A CA 1
ATOM 1329 C C . CYS A 1 169 ? -8.672 12.336 -0.433 1 97.75 169 CYS A C 1
ATOM 1331 O O . CYS A 1 169 ? -9.68 13.039 -0.394 1 97.75 169 CYS A O 1
ATOM 1333 N N . GLY A 1 170 ? -8.023 12.164 -1.528 1 97.81 170 GLY A N 1
ATOM 1334 C CA . GLY A 1 170 ? -8.414 12.828 -2.758 1 97.81 170 GLY A CA 1
ATOM 1335 C C . GLY A 1 170 ? -8.148 14.32 -2.738 1 97.81 170 GLY A C 1
ATOM 1336 O O . GLY A 1 170 ? -8.977 15.109 -3.207 1 97.81 170 GLY A O 1
ATOM 1337 N N . MET A 1 171 ? -7.043 14.688 -2.154 1 98 171 MET A N 1
ATOM 1338 C CA . MET A 1 171 ? -6.816 16.109 -1.921 1 98 171 MET A CA 1
ATOM 1339 C C . MET A 1 171 ? -5.391 16.5 -2.297 1 98 171 MET A C 1
ATOM 1341 O O . MET A 1 171 ? -4.578 15.648 -2.646 1 98 171 MET A O 1
ATOM 1345 N N . SER A 1 172 ? -5.102 17.766 -2.312 1 98.5 172 SER A N 1
ATOM 1346 C CA . SER A 1 172 ? -3.842 18.344 -2.779 1 98.5 172 SER A CA 1
ATOM 1347 C C . SER A 1 172 ? -2.869 18.547 -1.624 1 98.5 172 SER A C 1
ATOM 1349 O O . SER A 1 172 ? -3.141 19.328 -0.712 1 98.5 172 SER A O 1
ATOM 1351 N N . ALA A 1 173 ? -1.739 17.922 -1.729 1 98.12 173 ALA A N 1
ATOM 1352 C CA . ALA A 1 173 ? -0.672 18.094 -0.747 1 98.12 173 ALA A CA 1
ATOM 1353 C C . ALA A 1 173 ? -0.12 19.516 -0.792 1 98.12 173 ALA A C 1
ATOM 1355 O O . ALA A 1 173 ? 0.144 20.125 0.25 1 98.12 173 ALA A O 1
ATOM 1356 N N . ALA A 1 174 ? 0.02 20.031 -1.962 1 96.62 174 ALA A N 1
ATOM 1357 C CA . ALA A 1 174 ? 0.565 21.375 -2.139 1 96.62 174 ALA A CA 1
ATOM 1358 C C . ALA A 1 174 ? -0.362 22.422 -1.537 1 96.62 174 ALA A C 1
ATOM 1360 O O . ALA A 1 174 ? 0.097 23.359 -0.89 1 96.62 174 ALA A O 1
ATOM 1361 N N . TRP A 1 175 ? -1.614 22.266 -1.86 1 96.69 175 TRP A N 1
ATOM 1362 C CA . TRP A 1 175 ? -2.562 23.188 -1.247 1 96.69 175 TRP A CA 1
ATOM 1363 C C . TRP A 1 175 ? -2.467 23.141 0.274 1 96.69 175 TRP A C 1
ATOM 1365 O O . TRP A 1 175 ? -2.439 24.188 0.936 1 96.69 175 TRP A O 1
ATOM 1375 N N . TRP A 1 176 ? -2.457 21.969 0.79 1 96.88 176 TRP A N 1
ATOM 1376 C CA . TRP A 1 176 ? -2.393 21.781 2.236 1 96.88 176 TRP A CA 1
ATOM 1377 C C . TRP A 1 176 ? -1.145 22.438 2.814 1 96.88 176 TRP A C 1
ATOM 1379 O O . TRP A 1 176 ? -1.215 23.125 3.832 1 96.88 176 TRP A O 1
ATOM 1389 N N . ARG A 1 177 ? 0.006 22.188 2.211 1 94.62 177 ARG A N 1
ATOM 1390 C CA . ARG A 1 177 ? 1.246 22.766 2.719 1 94.62 177 ARG A CA 1
ATOM 1391 C C . ARG A 1 177 ? 1.166 24.281 2.756 1 94.62 177 ARG A C 1
ATOM 1393 O O . ARG A 1 177 ? 1.597 24.906 3.727 1 94.62 177 ARG A O 1
ATOM 1400 N N . ASN A 1 178 ? 0.62 24.828 1.732 1 92.62 178 ASN A N 1
ATOM 1401 C CA . ASN A 1 178 ? 0.471 26.281 1.688 1 92.62 178 ASN A CA 1
ATOM 1402 C C . ASN A 1 178 ? -0.418 26.781 2.82 1 92.62 178 ASN A C 1
ATOM 1404 O O . ASN A 1 178 ? -0.046 27.719 3.537 1 92.62 178 ASN A O 1
ATOM 1408 N N . ALA A 1 179 ? -1.545 26.172 2.943 1 93.44 179 ALA A N 1
ATOM 1409 C CA . ALA A 1 179 ? -2.502 26.578 3.967 1 93.44 179 ALA A CA 1
ATOM 1410 C C . ALA A 1 179 ? -1.976 26.281 5.367 1 93.44 179 ALA A C 1
ATOM 1412 O O . ALA A 1 179 ? -2.105 27.094 6.281 1 93.44 179 ALA A O 1
ATOM 1413 N N . HIS A 1 180 ? -1.393 25.172 5.523 1 95 180 HIS A N 1
ATOM 1414 C CA . HIS A 1 180 ? -0.946 24.688 6.828 1 95 180 HIS A CA 1
ATOM 1415 C C . HIS A 1 180 ? 0.261 25.484 7.316 1 95 180 HIS A C 1
ATOM 1417 O O . HIS A 1 180 ? 0.394 25.75 8.516 1 95 180 HIS A O 1
ATOM 1423 N N . ASN A 1 181 ? 1.087 25.875 6.398 1 92.44 181 ASN A N 1
ATOM 1424 C CA . ASN A 1 181 ? 2.209 26.719 6.77 1 92.44 181 ASN A CA 1
ATOM 1425 C C . ASN A 1 181 ? 1.736 28.078 7.27 1 92.44 181 ASN A C 1
ATOM 1427 O O . ASN A 1 181 ? 2.332 28.656 8.188 1 92.44 181 ASN A O 1
ATOM 1431 N N . LYS A 1 182 ? 0.729 28.562 6.66 1 91.94 182 LYS A N 1
ATOM 1432 C CA . LYS A 1 182 ? 0.15 29.812 7.145 1 91.94 182 LYS A CA 1
ATOM 1433 C C . LYS A 1 182 ? -0.419 29.641 8.555 1 91.94 182 LYS A C 1
ATOM 1435 O O . LYS A 1 182 ? -0.267 30.531 9.398 1 91.94 182 LYS A O 1
ATOM 1440 N N . HIS A 1 183 ? -1.039 28.547 8.734 1 93.88 183 HIS A N 1
ATOM 1441 C CA . HIS A 1 183 ? -1.557 28.234 10.055 1 93.88 183 HIS A CA 1
ATOM 1442 C C . HIS A 1 183 ? -0.435 28.188 11.094 1 93.88 183 HIS A C 1
ATOM 1444 O O . HIS A 1 183 ? -0.551 28.766 12.164 1 93.88 183 HIS A O 1
ATOM 1450 N N . HIS A 1 184 ? 0.646 27.594 10.75 1 93.88 184 HIS A N 1
ATOM 1451 C CA . HIS A 1 184 ? 1.756 27.469 11.688 1 93.88 184 HIS A CA 1
ATOM 1452 C C . HIS A 1 184 ? 2.469 28.812 11.867 1 93.88 184 HIS A C 1
ATOM 1454 O O . HIS A 1 184 ? 3.008 29.094 12.945 1 93.88 184 HIS A O 1
ATOM 1460 N N . ALA A 1 185 ? 2.41 29.625 10.867 1 91.44 185 ALA A N 1
ATOM 1461 C CA . ALA A 1 185 ? 3.07 30.922 10.93 1 91.44 185 ALA A CA 1
ATOM 1462 C C . ALA A 1 185 ? 2.297 31.891 11.828 1 91.44 185 ALA A C 1
ATOM 1464 O O . ALA A 1 185 ? 2.889 32.75 12.477 1 91.44 185 ALA A O 1
ATOM 1465 N N . ALA A 1 186 ? 0.984 31.734 11.82 1 91.44 186 ALA A N 1
ATOM 1466 C CA . ALA A 1 186 ? 0.157 32.656 12.586 1 91.44 186 ALA A CA 1
ATOM 1467 C C . ALA A 1 186 ? -1.138 32 13.039 1 91.44 186 ALA A C 1
ATOM 1469 O O . ALA A 1 186 ? -2.23 32.438 12.672 1 91.44 186 ALA A O 1
ATOM 1470 N N . PRO A 1 187 ? -0.979 31.031 13.914 1 92.88 187 PRO A N 1
ATOM 1471 C CA . PRO A 1 187 ? -2.18 30.312 14.359 1 92.88 187 PRO A CA 1
ATOM 1472 C C . PRO A 1 187 ? -3.164 31.219 15.094 1 92.88 187 PRO A C 1
ATOM 1474 O O . PRO A 1 187 ? -2.756 32.062 15.914 1 92.88 187 PRO A O 1
ATOM 1477 N N . GLN A 1 188 ? -4.438 31.094 14.789 1 93.25 188 GLN A N 1
ATOM 1478 C CA . GLN A 1 188 ? -5.555 31.797 15.414 1 93.25 188 GLN A CA 1
ATOM 1479 C C . GLN A 1 188 ? -5.48 33.312 15.148 1 93.25 188 GLN A C 1
ATOM 1481 O O . GLN A 1 188 ? -6.074 34.094 15.875 1 93.25 188 GLN A O 1
ATOM 1486 N N . HIS A 1 189 ? -4.734 33.688 14.18 1 92.44 189 HIS A N 1
ATOM 1487 C CA . HIS A 1 189 ? -4.625 35.094 13.805 1 92.44 189 HIS A CA 1
ATOM 1488 C C . HIS A 1 189 ? -5.629 35.438 12.711 1 92.44 189 HIS A C 1
ATOM 1490 O O . HIS A 1 189 ? -5.559 34.906 11.602 1 92.44 189 HIS A O 1
ATOM 1496 N N . LEU A 1 190 ? -6.48 36.375 13.055 1 91.56 190 LEU A N 1
ATOM 1497 C CA . LEU A 1 190 ? -7.512 36.781 12.102 1 91.56 190 LEU A CA 1
ATOM 1498 C C . LEU A 1 190 ? -6.887 37.375 10.844 1 91.56 190 LEU A C 1
ATOM 1500 O O . LEU A 1 190 ? -6 38.219 10.93 1 91.56 190 LEU A O 1
ATOM 1504 N N . GLY A 1 191 ? -7.27 36.844 9.711 1 88.44 191 GLY A N 1
ATOM 1505 C CA . GLY A 1 191 ? -6.781 37.344 8.445 1 88.44 191 GLY A CA 1
ATOM 1506 C C . GLY A 1 191 ? -5.547 36.625 7.941 1 88.44 191 GLY A C 1
ATOM 1507 O O . GLY A 1 191 ? -5.184 36.75 6.77 1 88.44 191 GLY A O 1
ATOM 1508 N N . LYS A 1 192 ? -4.922 35.938 8.797 1 90 192 LYS A N 1
ATOM 1509 C CA . LYS A 1 192 ? -3.699 35.25 8.398 1 90 192 LYS A CA 1
ATOM 1510 C C . LYS A 1 192 ? -3.895 33.719 8.43 1 90 192 LYS A C 1
ATOM 1512 O O . LYS A 1 192 ? -3.527 33.031 7.477 1 90 192 LYS A O 1
ATOM 1517 N N . ASP A 1 193 ? -4.461 33.281 9.484 1 91.5 193 ASP A N 1
ATOM 1518 C CA . ASP A 1 193 ? -4.723 31.859 9.648 1 91.5 193 ASP A CA 1
ATOM 1519 C C . ASP A 1 193 ? -5.902 31.406 8.789 1 91.5 193 ASP A C 1
ATOM 1521 O O . ASP A 1 193 ? -7.055 31.703 9.109 1 91.5 193 ASP A O 1
ATOM 1525 N N . VAL A 1 194 ? -5.66 30.609 7.867 1 87.31 194 VAL A N 1
ATOM 1526 C CA . VAL A 1 194 ? -6.664 30.203 6.898 1 87.31 194 VAL A CA 1
ATOM 1527 C C . VAL A 1 194 ? -7.676 29.266 7.566 1 87.31 194 VAL A C 1
ATOM 1529 O O . VAL A 1 194 ? -8.812 29.141 7.105 1 87.31 194 VAL A O 1
ATOM 1532 N N . ASP A 1 195 ? -7.324 28.688 8.641 1 88.69 195 ASP A N 1
ATOM 1533 C CA . ASP A 1 195 ? -8.203 27.75 9.336 1 88.69 195 ASP A CA 1
ATOM 1534 C C . ASP A 1 195 ? -9.367 28.484 10 1 88.69 195 ASP A C 1
ATOM 1536 O O . ASP A 1 195 ? -10.352 27.859 10.398 1 88.69 195 ASP A O 1
ATOM 1540 N N . LEU A 1 196 ? -9.242 29.766 10.07 1 87.69 196 LEU A N 1
ATOM 1541 C CA . LEU A 1 196 ? -10.312 30.547 10.656 1 87.69 196 LEU A CA 1
ATOM 1542 C C . LEU A 1 196 ? -11.336 30.953 9.602 1 87.69 196 LEU A C 1
ATOM 1544 O O . LEU A 1 196 ? -12.453 31.359 9.93 1 87.69 196 LEU A O 1
ATOM 1548 N N . GLU A 1 197 ? -10.922 30.875 8.391 1 85.12 197 GLU A N 1
ATOM 1549 C CA . GLU A 1 197 ? -11.781 31.312 7.285 1 85.12 197 GLU A CA 1
ATOM 1550 C C . GLU A 1 197 ? -12.609 30.141 6.754 1 85.12 197 GLU A C 1
ATOM 1552 O O . GLU A 1 197 ? -12.43 29.719 5.613 1 85.12 197 GLU A O 1
ATOM 1557 N N . THR A 1 198 ? -13.641 29.719 7.434 1 86.31 198 THR A N 1
ATOM 1558 C CA . THR A 1 198 ? -14.367 28.5 7.125 1 86.31 198 THR A CA 1
ATOM 1559 C C . THR A 1 198 ? -15.812 28.797 6.75 1 86.31 198 THR A C 1
ATOM 1561 O O . THR A 1 198 ? -16.625 27.891 6.566 1 86.31 198 THR A O 1
ATOM 1564 N N . LEU A 1 199 ? -16.156 30.141 6.742 1 86.44 199 LEU A N 1
ATOM 1565 C CA . LEU A 1 199 ? -17.484 30.484 6.25 1 86.44 199 LEU A CA 1
ATOM 1566 C C . LEU A 1 199 ? -17.641 30.062 4.793 1 86.44 199 LEU A C 1
ATOM 1568 O O . LEU A 1 199 ? -16.672 30.047 4.035 1 86.44 199 LEU A O 1
ATOM 1572 N N . PRO A 1 200 ? -18.812 29.656 4.461 1 88.19 200 PRO A N 1
ATOM 1573 C CA . PRO A 1 200 ? -20.094 29.781 5.172 1 88.19 200 PRO A CA 1
ATOM 1574 C C . PRO A 1 200 ? -20.453 28.531 5.973 1 88.19 200 PRO A C 1
ATOM 1576 O O . PRO A 1 200 ? -21.516 28.469 6.582 1 88.19 200 PRO A O 1
ATOM 1579 N N . LEU A 1 201 ? -19.609 27.562 5.98 1 89.38 201 LEU A N 1
ATOM 1580 C CA . LEU A 1 201 ? -20.031 26.266 6.496 1 89.38 201 LEU A CA 1
ATOM 1581 C C . LEU A 1 201 ? -19.875 26.203 8.016 1 89.38 201 LEU A C 1
ATOM 1583 O O . LEU A 1 201 ? -20.656 25.531 8.695 1 89.38 201 LEU A O 1
ATOM 1587 N N . VAL A 1 202 ? -18.875 26.875 8.508 1 93.31 202 VAL A N 1
ATOM 1588 C CA . VAL A 1 202 ? -18.656 26.828 9.945 1 93.31 202 VAL A CA 1
ATOM 1589 C C . VAL A 1 202 ? -18 28.141 10.406 1 93.31 202 VAL A C 1
ATOM 1591 O O . VAL A 1 202 ? -17.203 28.734 9.68 1 93.31 202 VAL A O 1
ATOM 1594 N N . ALA A 1 203 ? -18.359 28.625 11.539 1 93.38 203 ALA A N 1
ATOM 1595 C CA . ALA A 1 203 ? -17.703 29.734 12.219 1 93.38 203 ALA A CA 1
ATOM 1596 C C . ALA A 1 203 ? -17.219 29.328 13.602 1 93.38 203 ALA A C 1
ATOM 1598 O O . ALA A 1 203 ? -18.016 29.047 14.5 1 93.38 203 ALA A O 1
ATOM 1599 N N . PHE A 1 204 ? -15.914 29.344 13.812 1 92.38 204 PHE A N 1
ATOM 1600 C CA . PHE A 1 204 ? -15.336 28.938 15.086 1 92.38 204 PHE A CA 1
ATOM 1601 C C . PHE A 1 204 ? -15.148 30.141 16 1 92.38 204 PHE A C 1
ATOM 1603 O O . PHE A 1 204 ? -14.938 29.984 17.203 1 92.38 204 PHE A O 1
ATOM 1610 N N . ASN A 1 205 ? -15.141 31.297 15.477 1 90.88 205 ASN A N 1
ATOM 1611 C CA . ASN A 1 205 ? -15 32.531 16.234 1 90.88 205 ASN A CA 1
ATOM 1612 C C . ASN A 1 205 ? -15.961 33.594 15.727 1 90.88 205 ASN A C 1
ATOM 1614 O O . ASN A 1 205 ? -16.172 33.75 14.523 1 90.88 205 ASN A O 1
ATOM 1618 N N . LYS A 1 206 ? -16.422 34.406 16.641 1 89.62 206 LYS A N 1
ATOM 1619 C CA . LYS A 1 206 ? -17.406 35.438 16.312 1 89.62 206 LYS A CA 1
ATOM 1620 C C . LYS A 1 206 ? -16.812 36.5 15.383 1 89.62 206 LYS A C 1
ATOM 1622 O O . LYS A 1 206 ? -17.531 37.094 14.578 1 89.62 206 LYS A O 1
ATOM 1627 N N . ALA A 1 207 ? -15.602 36.656 15.492 1 88.5 207 ALA A N 1
ATOM 1628 C CA . ALA A 1 207 ? -14.93 37.719 14.734 1 88.5 207 ALA A CA 1
ATOM 1629 C C . ALA A 1 207 ? -15.008 37.469 13.234 1 88.5 207 ALA A C 1
ATOM 1631 O O . ALA A 1 207 ? -14.992 38.406 12.43 1 88.5 207 ALA A O 1
ATOM 1632 N N . VAL A 1 208 ? -15.148 36.219 12.875 1 88.56 208 VAL A N 1
ATOM 1633 C CA . VAL A 1 208 ? -15.164 35.906 11.453 1 88.56 208 VAL A CA 1
ATOM 1634 C C . VAL A 1 208 ? -16.484 36.344 10.836 1 88.56 208 VAL A C 1
ATOM 1636 O O . VAL A 1 208 ? -16.578 36.5 9.617 1 88.56 208 VAL A O 1
ATOM 1639 N N . LEU A 1 209 ? -17.469 36.5 11.695 1 89.5 209 LEU A N 1
ATOM 1640 C CA . LEU A 1 209 ? -18.766 36.938 11.227 1 89.5 209 LEU A CA 1
ATOM 1641 C C . LEU A 1 209 ? -18.75 38.438 10.875 1 89.5 209 LEU A C 1
ATOM 1643 O O . LEU A 1 209 ? -19.656 38.938 10.219 1 89.5 209 LEU A O 1
ATOM 1647 N N . ARG A 1 210 ? -17.734 39.125 11.289 1 87.12 210 ARG A N 1
ATOM 1648 C CA . ARG A 1 210 ? -17.516 40.531 10.953 1 87.12 210 ARG A CA 1
ATOM 1649 C C . ARG A 1 210 ? -18.766 41.375 11.266 1 87.12 210 ARG A C 1
ATOM 1651 O O . ARG A 1 210 ? -19.203 42.156 10.43 1 87.12 210 ARG A O 1
ATOM 1658 N N . GLY A 1 211 ? -19.312 41.094 12.344 1 83.38 211 GLY A N 1
ATOM 1659 C CA . GLY A 1 211 ? -20.453 41.875 12.805 1 83.38 211 GLY A CA 1
ATOM 1660 C C . GLY A 1 211 ? -21.766 41.438 12.195 1 83.38 211 GLY A C 1
ATOM 1661 O O . GLY A 1 211 ? -22.812 41.969 12.531 1 83.38 211 GLY A O 1
ATOM 1662 N N . ARG A 1 212 ? -21.766 40.531 11.297 1 88.31 212 ARG A N 1
ATOM 1663 C CA . ARG A 1 212 ? -23 40.031 10.688 1 88.31 212 ARG A CA 1
ATOM 1664 C C . ARG A 1 212 ? -23.656 38.969 11.578 1 88.31 212 ARG A C 1
ATOM 1666 O O . ARG A 1 212 ? -23 38.312 12.359 1 88.31 212 ARG A O 1
ATOM 1673 N N . LEU A 1 213 ? -24.953 38.969 11.438 1 88.19 213 LEU A N 1
ATOM 1674 C CA . LEU A 1 213 ? -25.703 37.938 12.156 1 88.19 213 LEU A CA 1
ATOM 1675 C C . LEU A 1 213 ? -25.438 36.562 11.555 1 88.19 213 LEU A C 1
ATOM 1677 O O . LEU A 1 213 ? -25.344 36.406 10.336 1 88.19 213 LEU A O 1
ATOM 1681 N N . PRO A 1 214 ? -25.406 35.625 12.461 1 90.88 214 PRO A N 1
ATOM 1682 C CA . PRO A 1 214 ? -25.203 34.25 11.953 1 90.88 214 PRO A CA 1
ATOM 1683 C C . PRO A 1 214 ? -26.375 33.75 11.109 1 90.88 214 PRO A C 1
ATOM 1685 O O . PRO A 1 214 ? -27.531 34.031 11.43 1 90.88 214 PRO A O 1
ATOM 1688 N N . SER A 1 215 ? -26.125 33.188 10.031 1 91.12 215 SER A N 1
ATOM 1689 C CA . SER A 1 215 ? -27.141 32.562 9.188 1 91.12 215 SER A CA 1
ATOM 1690 C C . SER A 1 215 ? -27.844 31.406 9.922 1 91.12 215 SER A C 1
ATOM 1692 O O . SER A 1 215 ? -27.391 31 10.992 1 91.12 215 SER A O 1
ATOM 1694 N N . VAL A 1 216 ? -28.906 30.938 9.305 1 90.56 216 VAL A N 1
ATOM 1695 C CA . VAL A 1 216 ? -29.641 29.812 9.883 1 90.56 216 VAL A CA 1
ATOM 1696 C C . VAL A 1 216 ? -28.719 28.594 9.977 1 90.56 216 VAL A C 1
ATOM 1698 O O . VAL A 1 216 ? -28.781 27.844 10.953 1 90.56 216 VAL A O 1
ATOM 1701 N N . TRP A 1 217 ? -27.906 28.438 9.062 1 91.94 217 TRP A N 1
ATOM 1702 C CA . TRP A 1 217 ? -26.953 27.328 9.047 1 91.94 217 TRP A CA 1
ATOM 1703 C C . TRP A 1 217 ? -25.984 27.438 10.219 1 91.94 217 TRP A C 1
ATOM 1705 O O . TRP A 1 217 ? -25.75 26.469 10.93 1 91.94 217 TRP A O 1
ATOM 1715 N N . ILE A 1 218 ? -25.438 28.578 10.391 1 93.62 218 ILE A N 1
ATOM 1716 C CA . ILE A 1 218 ? -24.453 28.812 11.445 1 93.62 218 ILE A CA 1
ATOM 1717 C C . ILE A 1 218 ? -25.125 28.688 12.812 1 93.62 218 ILE A C 1
ATOM 1719 O O . ILE A 1 218 ? -24.516 28.219 13.773 1 93.62 218 ILE A O 1
ATOM 1723 N N . ARG A 1 219 ? -26.359 29.094 12.891 1 94.25 219 ARG A N 1
ATOM 1724 C CA . ARG A 1 219 ? -27.094 29.031 14.156 1 94.25 219 ARG A CA 1
ATOM 1725 C C . ARG A 1 219 ? -27.25 27.578 14.609 1 94.25 219 ARG A C 1
ATOM 1727 O O . ARG A 1 219 ? -27.406 27.312 15.805 1 94.25 219 ARG A O 1
ATOM 1734 N N . SER A 1 220 ? -27.156 26.688 13.68 1 94.94 220 SER A N 1
ATOM 1735 C CA . SER 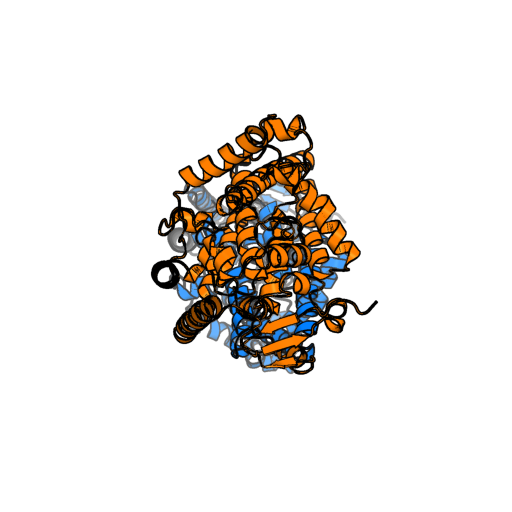A 1 220 ? -27.344 25.266 13.992 1 94.94 220 SER A CA 1
ATOM 1736 C C . SER A 1 220 ? -26.016 24.516 13.992 1 94.94 220 SER A C 1
ATOM 1738 O O . SER A 1 220 ? -26 23.281 14.016 1 94.94 220 SER A O 1
ATOM 1740 N N . GLN A 1 221 ? -24.891 25.219 13.969 1 95.5 221 GLN A N 1
ATOM 1741 C CA . GLN A 1 221 ? -23.609 24.578 13.672 1 95.5 221 GLN A CA 1
ATOM 1742 C C . GLN A 1 221 ? -23.188 23.641 14.797 1 95.5 221 GLN A C 1
ATOM 1744 O O . GLN A 1 221 ? -22.5 22.641 14.555 1 95.5 221 GLN A O 1
ATOM 1749 N N . ALA A 1 222 ? -23.641 23.891 15.992 1 95.19 222 ALA A N 1
ATOM 1750 C CA . ALA A 1 222 ? -23.266 23 17.094 1 95.19 222 ALA A CA 1
ATOM 1751 C C . ALA A 1 222 ? -23.781 21.578 16.859 1 95.19 222 ALA A C 1
ATOM 1753 O O . ALA A 1 222 ? -23.125 20.609 17.25 1 95.19 222 ALA A O 1
ATOM 1754 N N . VAL A 1 223 ? -24.875 21.453 16.188 1 95.19 223 VAL A N 1
ATOM 1755 C CA . VAL A 1 223 ? -25.5 20.141 15.953 1 95.19 223 VAL A CA 1
ATOM 1756 C C . VAL A 1 223 ? -25.094 19.625 14.57 1 95.19 223 VAL A C 1
ATOM 1758 O O . VAL A 1 223 ? -24.938 18.422 14.375 1 95.19 223 VAL A O 1
ATOM 1761 N N . CYS A 1 224 ? -24.875 20.516 13.664 1 95.69 224 CYS A N 1
ATOM 1762 C CA . CYS A 1 224 ? -24.703 20.125 12.266 1 95.69 224 CYS A CA 1
ATOM 1763 C C . CYS A 1 224 ? -23.234 19.984 11.914 1 95.69 224 CYS A C 1
ATOM 1765 O O . CYS A 1 224 ? -22.875 19.391 10.891 1 95.69 224 CYS A O 1
ATOM 1767 N N . PHE A 1 225 ? -22.328 20.469 12.711 1 96.31 225 PHE A N 1
ATOM 1768 C CA . PHE A 1 225 ? -20.922 20.5 12.375 1 96.31 225 PHE A CA 1
ATOM 1769 C C . PHE A 1 225 ? -20.422 19.094 12.062 1 96.31 225 PHE A C 1
ATOM 1771 O O . PHE A 1 225 ? -19.953 18.812 10.953 1 96.31 225 PHE A O 1
ATOM 1778 N N . ALA A 1 226 ? -20.562 18.141 12.977 1 95.5 226 ALA A N 1
ATOM 1779 C CA . ALA A 1 226 ? -20.016 16.797 12.828 1 95.5 226 ALA A CA 1
ATOM 1780 C C . ALA A 1 226 ? -20.781 15.992 11.781 1 95.5 226 ALA A C 1
ATOM 1782 O O . ALA A 1 226 ? -20.203 15.508 10.805 1 95.5 226 ALA A O 1
ATOM 1783 N N . PRO A 1 227 ? -22.078 15.938 11.781 1 96.12 227 PRO A N 1
ATOM 1784 C CA . PRO A 1 227 ? -22.781 15.016 10.891 1 96.12 227 PRO A CA 1
ATOM 1785 C C . PRO A 1 227 ? -22.953 15.578 9.477 1 96.12 227 PRO A C 1
ATOM 1787 O O . PRO A 1 227 ? -23.156 14.82 8.523 1 96.12 227 PRO A O 1
ATOM 1790 N N . ILE A 1 228 ? -22.875 16.906 9.336 1 96.81 228 ILE A N 1
ATOM 1791 C CA . ILE A 1 228 ? -23.234 17.422 8.023 1 96.81 228 ILE A CA 1
ATOM 1792 C C . ILE A 1 228 ? -22.078 18.281 7.484 1 96.81 228 ILE A C 1
ATOM 1794 O O . ILE A 1 228 ? -21.578 18.031 6.391 1 96.81 228 ILE A O 1
ATOM 1798 N N . SER A 1 229 ? -21.656 19.312 8.219 1 96 229 SER A N 1
ATOM 1799 C CA . SER A 1 229 ? -20.672 20.266 7.727 1 96 229 SER A CA 1
ATOM 1800 C C . SER A 1 229 ? -19.359 19.578 7.359 1 96 229 SER A C 1
ATOM 1802 O O . SER A 1 229 ? -18.719 19.953 6.379 1 96 229 SER A O 1
ATOM 1804 N N . THR A 1 230 ? -18.969 18.609 8.133 1 96.75 230 THR A N 1
ATOM 1805 C CA . THR A 1 230 ? -17.719 17.938 7.844 1 96.75 230 THR A CA 1
ATOM 1806 C C . THR A 1 230 ? -17.781 17.219 6.5 1 96.75 230 THR A C 1
ATOM 1808 O O . THR A 1 230 ? -16.781 17.156 5.773 1 96.75 230 THR A O 1
ATOM 1811 N N . LEU A 1 231 ? -18.922 16.672 6.16 1 97.56 231 LEU A N 1
ATOM 1812 C CA . LEU A 1 231 ? -19.094 16.016 4.863 1 97.56 231 LEU A CA 1
ATOM 1813 C C . LEU A 1 231 ? -19.062 17.031 3.734 1 97.56 231 LEU A C 1
ATOM 1815 O O . LEU A 1 231 ? -18.406 16.812 2.709 1 97.56 231 LEU A O 1
ATOM 1819 N N . LEU A 1 232 ? -19.766 18.094 3.934 1 96.69 232 LEU A N 1
ATOM 1820 C CA . LEU A 1 232 ? -19.828 19.141 2.906 1 96.69 232 LEU A CA 1
ATOM 1821 C C . LEU A 1 232 ? -18.453 19.734 2.654 1 96.69 232 LEU A C 1
ATOM 1823 O O . LEU A 1 232 ? -18.078 19.984 1.506 1 96.69 232 LEU A O 1
ATOM 1827 N N . VAL A 1 233 ? -17.75 19.953 3.717 1 95.25 233 VAL A N 1
ATOM 1828 C CA . VAL A 1 233 ? -16.391 20.484 3.582 1 95.25 233 VAL A CA 1
ATOM 1829 C C . VAL A 1 233 ? -15.516 19.469 2.85 1 95.25 233 VAL A C 1
ATOM 1831 O O . VAL A 1 233 ? -14.727 19.844 1.979 1 95.25 233 VAL A O 1
ATOM 1834 N N . SER A 1 234 ? -15.656 18.25 3.221 1 97.06 234 SER A N 1
ATOM 1835 C CA . SER A 1 234 ? -14.891 17.188 2.559 1 97.06 234 SER A CA 1
ATOM 1836 C C . SER A 1 234 ? -15.148 17.188 1.057 1 97.06 234 SER A C 1
ATOM 1838 O O . SER A 1 234 ? -14.211 17.125 0.261 1 97.06 234 SER A O 1
ATOM 1840 N N . PHE A 1 235 ? -16.391 17.266 0.658 1 97.62 235 PHE A N 1
ATOM 1841 C CA . PHE A 1 235 ? -16.75 17.234 -0.758 1 97.62 235 PHE A CA 1
ATOM 1842 C C . PHE A 1 235 ? -16.234 18.5 -1.455 1 97.62 235 PHE A C 1
ATOM 1844 O O . PHE A 1 235 ? -15.742 18.438 -2.58 1 97.62 235 PHE A O 1
ATOM 1851 N N . PHE A 1 236 ? -16.375 19.594 -0.782 1 96.5 236 PHE A N 1
ATOM 1852 C CA . PHE A 1 236 ? -15.875 20.844 -1.345 1 96.5 236 PHE A CA 1
ATOM 1853 C C . PHE A 1 236 ? -14.375 20.766 -1.596 1 96.5 236 PHE A C 1
ATOM 1855 O O . PHE A 1 236 ? -13.891 21.188 -2.645 1 96.5 236 PHE A O 1
ATOM 1862 N N . TRP A 1 237 ? -13.656 20.25 -0.614 1 96.69 237 TRP A N 1
ATOM 1863 C CA . TRP A 1 237 ? -12.211 20.094 -0.741 1 96.69 237 TRP A CA 1
ATOM 1864 C C . TRP A 1 237 ? -11.867 19.094 -1.844 1 96.69 237 TRP A C 1
ATOM 1866 O O . TRP A 1 237 ? -11.016 19.375 -2.693 1 96.69 237 TRP A O 1
ATOM 1876 N N . GLN A 1 238 ? -12.578 18 -1.913 1 97.62 238 GLN A N 1
ATOM 1877 C CA . GLN A 1 238 ? -12.234 16.891 -2.805 1 97.62 238 GLN A CA 1
ATOM 1878 C C . GLN A 1 238 ? -12.602 17.219 -4.25 1 97.62 238 GLN A C 1
ATOM 1880 O O . GLN A 1 238 ? -11.914 16.797 -5.184 1 97.62 238 GLN A O 1
ATOM 1885 N N . PHE A 1 239 ? -13.695 17.969 -4.41 1 97.75 239 PHE A N 1
ATOM 1886 C CA . PHE A 1 239 ? -14.234 18.031 -5.766 1 97.75 239 PHE A CA 1
ATOM 1887 C C . PHE A 1 239 ? -14.102 19.453 -6.332 1 97.75 239 PHE A C 1
ATOM 1889 O O . PHE A 1 239 ? -14.305 19.656 -7.527 1 97.75 239 PHE A O 1
ATOM 1896 N N . TYR A 1 240 ? -13.711 20.375 -5.516 1 96.88 240 TYR A N 1
ATOM 1897 C CA . TYR A 1 240 ? -13.609 21.734 -6.062 1 96.88 240 TYR A CA 1
ATOM 1898 C C . TYR A 1 240 ? -12.289 22.375 -5.668 1 96.88 240 TYR A C 1
ATOM 1900 O O . TYR A 1 240 ? -11.422 22.609 -6.52 1 96.88 240 TYR A O 1
ATOM 1908 N N . LEU A 1 241 ? -12.023 22.656 -4.355 1 96.06 241 LEU A N 1
ATOM 1909 C CA . LEU A 1 241 ? -10.922 23.484 -3.891 1 96.06 241 LEU A CA 1
ATOM 1910 C C . LEU A 1 241 ? -9.578 22.875 -4.281 1 96.06 241 LEU A C 1
ATOM 1912 O O . LEU A 1 241 ? -8.742 23.547 -4.887 1 96.06 241 LEU A O 1
ATOM 1916 N N . HIS A 1 242 ? -9.391 21.688 -3.891 1 97.62 242 HIS A N 1
ATOM 1917 C CA . HIS A 1 242 ? -8.094 21.047 -4.102 1 97.62 242 HIS A CA 1
ATOM 1918 C C . HIS A 1 242 ? -7.879 20.719 -5.574 1 97.62 242 HIS A C 1
ATOM 1920 O O . HIS A 1 242 ? -6.805 20.984 -6.125 1 97.62 242 HIS A O 1
ATOM 1926 N N . PRO A 1 243 ? -8.906 20.172 -6.285 1 97.5 243 PRO A N 1
ATOM 1927 C CA . PRO A 1 243 ? -8.711 19.953 -7.719 1 97.5 243 PRO A CA 1
ATOM 1928 C C . PRO A 1 243 ? -8.461 21.25 -8.484 1 97.5 243 PRO A C 1
ATOM 1930 O O . PRO A 1 243 ? -7.629 21.281 -9.398 1 97.5 243 PRO A O 1
ATOM 1933 N N . ARG A 1 244 ? -9.141 22.266 -8.141 1 97.62 244 ARG A N 1
ATOM 1934 C CA . ARG A 1 244 ? -8.914 23.562 -8.773 1 97.62 244 ARG A CA 1
ATOM 1935 C C . ARG A 1 244 ? -7.469 24.016 -8.57 1 97.62 244 ARG A C 1
ATOM 1937 O O . ARG A 1 244 ? -6.84 24.531 -9.5 1 97.62 244 ARG A O 1
ATOM 1944 N N . HIS A 1 245 ? -6.965 23.875 -7.387 1 97.5 245 HIS A N 1
ATOM 1945 C CA . HIS A 1 245 ? -5.586 24.234 -7.094 1 97.5 245 HIS A CA 1
ATOM 1946 C C . HIS A 1 245 ? -4.609 23.422 -7.93 1 97.5 245 HIS A C 1
ATOM 1948 O O . HIS A 1 245 ? -3.643 23.953 -8.469 1 97.5 245 HIS A O 1
ATOM 1954 N N . ILE A 1 246 ? -4.848 22.156 -8.016 1 97.81 246 ILE A N 1
ATOM 1955 C CA . ILE A 1 246 ? -3.982 21.234 -8.75 1 97.81 246 ILE A CA 1
ATOM 1956 C C . ILE A 1 246 ? -3.908 21.656 -10.211 1 97.81 246 ILE A C 1
ATOM 1958 O O . ILE A 1 246 ? -2.82 21.75 -10.789 1 97.81 246 ILE A O 1
ATOM 1962 N N . ILE A 1 247 ? -5.059 22 -10.797 1 97.06 247 ILE A N 1
ATOM 1963 C CA . ILE A 1 247 ? -5.137 22.375 -12.203 1 97.06 247 ILE A CA 1
ATOM 1964 C C . ILE A 1 247 ? -4.465 23.734 -12.406 1 97.06 247 ILE A C 1
ATOM 1966 O O . ILE A 1 247 ? -3.633 23.891 -13.305 1 97.06 247 ILE A O 1
ATOM 1970 N N . ARG A 1 248 ? -4.746 24.641 -11.539 1 97.12 248 ARG A N 1
ATOM 1971 C CA . ARG A 1 248 ? -4.25 26.016 -11.664 1 97.12 248 ARG A CA 1
ATOM 1972 C C . ARG A 1 248 ? -2.732 26.062 -11.508 1 97.12 248 ARG A C 1
ATOM 1974 O O . ARG A 1 248 ? -2.062 26.844 -12.18 1 97.12 248 ARG A O 1
ATOM 1981 N N . THR A 1 249 ? -2.168 25.219 -10.656 1 95.81 249 THR A N 1
ATOM 1982 C CA . THR A 1 249 ? -0.746 25.312 -10.352 1 95.81 249 THR A CA 1
ATOM 1983 C C . THR A 1 249 ? 0.037 24.219 -11.078 1 95.81 249 THR A C 1
ATOM 1985 O O . THR A 1 249 ? 1.262 24.141 -10.961 1 95.81 249 THR A O 1
ATOM 1988 N N . GLY A 1 250 ? -0.63 23.375 -11.766 1 95.62 250 GLY A N 1
ATOM 1989 C CA . GLY A 1 250 ? 0.01 22.375 -12.609 1 95.62 250 GLY A CA 1
ATOM 1990 C C . GLY A 1 250 ? 0.718 21.297 -11.82 1 95.62 250 GLY A C 1
ATOM 1991 O O . GLY A 1 250 ? 1.854 20.938 -12.133 1 95.62 250 GLY A O 1
ATOM 1992 N N . ARG A 1 251 ? 0.125 20.766 -10.758 1 95.81 251 ARG A N 1
ATOM 1993 C CA . ARG A 1 251 ? 0.708 19.719 -9.93 1 95.81 251 ARG A CA 1
ATOM 1994 C C . ARG A 1 251 ? 0.521 18.344 -10.578 1 95.81 251 ARG A C 1
ATOM 1996 O O . ARG A 1 251 ? -0.441 17.641 -10.273 1 95.81 251 ARG A O 1
ATOM 2003 N N . ARG A 1 252 ? 1.496 17.844 -11.32 1 93.19 252 ARG A N 1
ATOM 2004 C CA . ARG A 1 252 ? 1.364 16.656 -12.141 1 93.19 252 ARG A CA 1
ATOM 2005 C C . ARG A 1 252 ? 1.266 15.398 -11.281 1 93.19 252 ARG A C 1
ATOM 2007 O O . ARG A 1 252 ? 0.435 14.523 -11.531 1 93.19 252 ARG A O 1
ATOM 2014 N N . MET A 1 253 ? 2.148 15.312 -10.242 1 95.06 253 MET A N 1
ATOM 2015 C CA . MET A 1 253 ? 2.152 14.125 -9.383 1 95.06 253 MET A CA 1
ATOM 2016 C C . MET A 1 253 ? 0.837 14 -8.625 1 95.06 253 MET A C 1
ATOM 2018 O O . MET A 1 253 ? 0.288 12.906 -8.508 1 95.06 253 MET A O 1
ATOM 2022 N N . GLU A 1 254 ? 0.351 15.07 -8.125 1 97.62 254 GLU A N 1
ATOM 2023 C CA . GLU A 1 254 ? -0.919 15.055 -7.402 1 97.62 254 GLU A CA 1
ATOM 2024 C C . GLU A 1 254 ? -2.07 14.664 -8.328 1 97.62 254 GLU A C 1
ATOM 2026 O O . GLU A 1 254 ? -2.965 13.914 -7.934 1 97.62 254 GLU A O 1
ATOM 2031 N N . SER A 1 255 ? -2.051 15.242 -9.578 1 97.19 255 SER A N 1
ATOM 2032 C CA . SER A 1 255 ? -3.047 14.852 -10.57 1 97.19 255 SER A CA 1
ATOM 2033 C C . SER A 1 255 ? -3.027 13.344 -10.812 1 97.19 255 SER A C 1
ATOM 2035 O O . SER A 1 255 ? -4.082 12.719 -10.961 1 97.19 255 SER A O 1
ATOM 2037 N N . PHE A 1 256 ? -1.845 12.852 -10.906 1 96.31 256 PHE A N 1
ATOM 2038 C CA . PHE A 1 256 ? -1.657 11.43 -11.156 1 96.31 256 PHE A CA 1
ATOM 2039 C C . PHE A 1 256 ? -2.279 10.594 -10.047 1 96.31 256 PHE A C 1
ATOM 2041 O O . PHE A 1 256 ? -3.02 9.648 -10.312 1 96.31 256 PHE A O 1
ATOM 2048 N N . TRP A 1 257 ? -2.012 10.898 -8.773 1 97.69 257 TRP A N 1
ATOM 2049 C CA . TRP A 1 257 ? -2.541 10.117 -7.66 1 97.69 257 TRP A CA 1
ATOM 2050 C C . TRP A 1 257 ? -4.055 10.266 -7.562 1 97.69 257 TRP A C 1
ATOM 2052 O O . TRP A 1 257 ? -4.754 9.32 -7.18 1 97.69 257 TRP A O 1
ATOM 2062 N N . LEU A 1 258 ? -4.574 11.406 -7.867 1 97.69 258 LEU A N 1
ATOM 2063 C CA . LEU A 1 258 ? -6.023 11.586 -7.918 1 97.69 258 LEU A CA 1
ATOM 2064 C C . LEU A 1 258 ? -6.641 10.688 -8.984 1 97.69 258 LEU A C 1
ATOM 2066 O O . LEU A 1 258 ? -7.707 10.109 -8.781 1 97.69 258 LEU A O 1
ATOM 2070 N N . LEU A 1 259 ? -5.969 10.703 -10.125 1 95.94 259 LEU A N 1
ATOM 2071 C CA . LEU A 1 259 ? -6.449 9.844 -11.203 1 95.94 259 LEU A CA 1
ATOM 2072 C C . LEU A 1 259 ? -6.5 8.391 -10.758 1 95.94 259 LEU A C 1
ATOM 2074 O O . LEU A 1 259 ? -7.473 7.684 -11.039 1 95.94 259 LEU A O 1
ATOM 2078 N N . VAL A 1 260 ? -5.438 7.922 -10.117 1 96.31 260 VAL A N 1
ATOM 2079 C CA . VAL A 1 260 ? -5.402 6.555 -9.609 1 96.31 260 VAL A CA 1
ATOM 2080 C C . VAL A 1 260 ? -6.586 6.316 -8.68 1 96.31 260 VAL A C 1
ATOM 2082 O O . VAL A 1 260 ? -7.301 5.32 -8.812 1 96.31 260 VAL A O 1
ATOM 2085 N N . ARG A 1 261 ? -6.844 7.23 -7.742 1 97.31 261 ARG A N 1
ATOM 2086 C CA . ARG A 1 261 ? -7.941 7.125 -6.785 1 97.31 261 ARG A CA 1
ATOM 2087 C C . ARG A 1 261 ? -9.281 6.969 -7.5 1 97.31 261 ARG A C 1
ATOM 2089 O O . ARG A 1 261 ? -10.031 6.031 -7.223 1 97.31 261 ARG A O 1
ATOM 2096 N N . TYR A 1 262 ? -9.547 7.805 -8.398 1 96.75 262 TYR A N 1
ATOM 2097 C CA . TYR A 1 262 ? -10.883 7.84 -8.992 1 96.75 262 TYR A CA 1
ATOM 2098 C C . TYR A 1 262 ? -11.055 6.727 -10.016 1 96.75 262 TYR A C 1
ATOM 2100 O O . TYR A 1 262 ? -12.164 6.207 -10.195 1 96.75 262 TYR A O 1
ATOM 2108 N N . LEU A 1 263 ? -9.977 6.301 -10.672 1 95.38 263 LEU A N 1
ATOM 2109 C CA . LEU A 1 263 ? -10.086 5.16 -11.578 1 95.38 263 LEU A CA 1
ATOM 2110 C C . LEU A 1 263 ? -10.406 3.885 -10.805 1 95.38 263 LEU A C 1
ATOM 2112 O O . LEU A 1 263 ? -11.164 3.037 -11.289 1 95.38 263 LEU A O 1
ATOM 2116 N N . VAL A 1 264 ? -9.805 3.736 -9.633 1 95.12 264 VAL A N 1
ATOM 2117 C CA . VAL A 1 264 ? -10.125 2.584 -8.797 1 95.12 264 VAL A CA 1
ATOM 2118 C C . VAL A 1 264 ? -11.586 2.641 -8.375 1 95.12 264 VAL A C 1
ATOM 2120 O O . VAL A 1 264 ? -12.281 1.622 -8.391 1 95.12 264 VAL A O 1
ATOM 2123 N N . ILE A 1 265 ? -12.102 3.754 -8.055 1 96.06 265 ILE A N 1
ATOM 2124 C CA . ILE A 1 265 ? -13.492 3.914 -7.648 1 96.06 265 ILE A CA 1
ATOM 2125 C C . ILE A 1 265 ? -14.414 3.609 -8.828 1 96.06 265 ILE A C 1
ATOM 2127 O O . ILE A 1 265 ? -15.438 2.934 -8.672 1 96.06 265 ILE A O 1
ATOM 2131 N N . VAL A 1 266 ? -14.062 4.109 -10.008 1 95.5 266 VAL A N 1
ATOM 2132 C CA . VAL A 1 266 ? -14.844 3.836 -11.211 1 95.5 266 VAL A CA 1
ATOM 2133 C C . VAL A 1 266 ? -14.859 2.334 -11.484 1 95.5 266 VAL A C 1
ATOM 2135 O O . VAL A 1 266 ? -15.898 1.765 -11.812 1 95.5 266 VAL A O 1
ATOM 2138 N N . TYR A 1 267 ? -13.75 1.741 -11.344 1 93.94 267 TYR A N 1
ATOM 2139 C CA . TYR A 1 267 ? -13.664 0.296 -11.523 1 93.94 267 TYR A CA 1
ATOM 2140 C C . TYR A 1 267 ? -14.594 -0.431 -10.562 1 93.94 267 TYR A C 1
ATOM 2142 O O . TYR A 1 267 ? -15.305 -1.355 -10.953 1 93.94 267 TYR A O 1
ATOM 2150 N N . LEU A 1 268 ? -14.562 -0.016 -9.32 1 95 268 LEU A N 1
ATOM 2151 C CA . LEU A 1 268 ? -15.453 -0.608 -8.328 1 95 268 LEU A CA 1
ATOM 2152 C C . LEU A 1 268 ? -16.922 -0.397 -8.711 1 95 268 LEU A C 1
ATOM 2154 O O . LEU A 1 268 ? -17.75 -1.29 -8.523 1 95 268 LEU A O 1
ATOM 2158 N N . GLY A 1 269 ? -17.219 0.769 -9.234 1 95.31 269 GLY A N 1
ATOM 2159 C CA . GLY A 1 269 ? -18.578 1.047 -9.688 1 95.31 269 GLY A CA 1
ATOM 2160 C C . GLY A 1 269 ? -19.047 0.095 -10.766 1 95.31 269 GLY A C 1
ATOM 2161 O O . GLY A 1 269 ? -20.172 -0.4 -10.711 1 95.31 269 GLY A O 1
ATOM 2162 N N . PHE A 1 270 ? -18.172 -0.207 -11.664 1 93.5 270 PHE A N 1
ATOM 2163 C CA . PHE A 1 270 ? -18.516 -1.106 -12.758 1 93.5 270 PHE A CA 1
ATOM 2164 C C . PHE A 1 270 ? -18.594 -2.547 -12.266 1 93.5 270 PHE A C 1
ATOM 2166 O O . PHE A 1 270 ? -19.375 -3.346 -12.789 1 93.5 270 PHE A O 1
ATOM 2173 N N . SER A 1 271 ? -17.875 -2.801 -11.234 1 91 271 SER A N 1
ATOM 2174 C CA . SER A 1 271 ? -17.797 -4.176 -10.75 1 91 271 SER A CA 1
ATOM 2175 C C . SER A 1 271 ? -18.938 -4.477 -9.773 1 91 271 SER A C 1
ATOM 2177 O O . SER A 1 271 ? -19.422 -5.609 -9.711 1 91 271 SER A O 1
ATOM 2179 N N . TYR A 1 272 ? -19.406 -3.453 -9.031 1 93.69 272 TYR A N 1
ATOM 2180 C CA . TYR A 1 272 ? -20.328 -3.748 -7.934 1 93.69 272 TYR A CA 1
ATOM 2181 C C . TYR A 1 272 ? -21.562 -2.865 -8 1 93.69 272 TYR A C 1
ATOM 2183 O O . TYR A 1 272 ? -22.438 -2.951 -7.145 1 93.69 272 TYR A O 1
ATOM 2191 N N . GLY A 1 273 ? -21.672 -2.096 -9.016 1 95.75 273 GLY A N 1
ATOM 2192 C CA . GLY A 1 273 ? -22.797 -1.201 -9.172 1 95.75 273 GLY A CA 1
ATOM 2193 C C . GLY A 1 273 ? -22.484 0.235 -8.797 1 95.75 273 GLY A C 1
ATOM 2194 O O . GLY A 1 273 ? -21.953 0.497 -7.711 1 95.75 273 GLY A O 1
ATOM 2195 N N . LEU A 1 274 ? -22.828 1.155 -9.633 1 96.31 274 LEU A N 1
ATOM 2196 C CA . LEU A 1 274 ? -22.453 2.562 -9.492 1 96.31 274 LEU A CA 1
ATOM 2197 C C . LEU A 1 274 ? -23.109 3.172 -8.258 1 96.31 274 LEU A C 1
ATOM 2199 O O . LEU A 1 274 ? -22.453 3.867 -7.48 1 96.31 274 LEU A O 1
ATOM 2203 N N . VAL A 1 275 ? -24.344 2.91 -8.023 1 97.12 275 VAL A N 1
ATOM 2204 C CA . VAL A 1 275 ? -25.094 3.518 -6.926 1 97.12 275 VAL A CA 1
ATOM 2205 C C . VAL A 1 275 ? -24.562 2.998 -5.594 1 97.12 275 VAL A C 1
ATOM 2207 O O . VAL A 1 275 ? -24.344 3.773 -4.66 1 97.12 275 VAL A O 1
ATOM 2210 N N . SER A 1 276 ? -24.281 1.677 -5.531 1 96.56 276 SER A N 1
ATOM 2211 C CA . SER A 1 276 ? -23.781 1.07 -4.305 1 96.56 276 SER A CA 1
ATOM 2212 C C . SER A 1 276 ? -22.406 1.633 -3.932 1 96.56 276 SER A C 1
ATOM 2214 O O . SER A 1 276 ? -22.156 1.938 -2.766 1 96.56 276 SER A O 1
ATOM 2216 N N . VAL A 1 277 ? -21.578 1.742 -4.906 1 97.06 277 VAL A N 1
ATOM 2217 C CA . VAL A 1 277 ? -20.234 2.225 -4.66 1 97.06 277 VAL A CA 1
ATOM 2218 C C . VAL A 1 277 ? -20.266 3.697 -4.262 1 97.06 277 VAL A C 1
ATOM 2220 O O . VAL A 1 277 ? -19.531 4.129 -3.373 1 97.06 277 VAL A O 1
ATOM 2223 N N . LEU A 1 278 ? -21.188 4.473 -4.891 1 97.56 278 LEU A N 1
ATOM 2224 C CA . LEU A 1 278 ? -21.312 5.887 -4.551 1 97.56 278 LEU A CA 1
ATOM 2225 C C . LEU A 1 278 ? -21.797 6.059 -3.113 1 97.56 278 LEU A C 1
ATOM 2227 O O . LEU A 1 278 ? -21.312 6.934 -2.393 1 97.56 278 LEU A O 1
ATOM 2231 N N . LEU A 1 279 ? -22.719 5.297 -2.705 1 97.88 279 LEU A N 1
ATOM 2232 C CA . LEU A 1 279 ? -23.219 5.375 -1.339 1 97.88 279 LEU A CA 1
ATOM 2233 C C . LEU A 1 279 ? -22.141 4.988 -0.334 1 97.88 279 LEU A C 1
ATOM 2235 O O . LEU A 1 279 ? -22.016 5.617 0.719 1 97.88 279 LEU A O 1
ATOM 2239 N N . CYS A 1 280 ? -21.422 3.963 -0.651 1 98.19 280 CYS A N 1
ATOM 2240 C CA . CYS A 1 280 ? -20.328 3.555 0.213 1 98.19 280 CYS A CA 1
ATOM 2241 C C . CYS A 1 280 ? -19.266 4.645 0.294 1 98.19 280 CYS A C 1
ATOM 2243 O O . CYS A 1 280 ? -18.688 4.879 1.357 1 98.19 280 CYS A O 1
ATOM 2245 N N . TYR A 1 281 ? -19.047 5.273 -0.857 1 98.19 281 TYR A N 1
ATOM 2246 C CA . TYR A 1 281 ? -18.094 6.371 -0.901 1 98.19 281 TYR A CA 1
ATOM 2247 C C . TYR A 1 281 ? -18.516 7.512 0.012 1 98.19 281 TYR A C 1
ATOM 2249 O O . TYR A 1 281 ? -17.719 8.016 0.806 1 98.19 281 TYR A O 1
ATOM 2257 N N . ILE A 1 282 ? -19.75 7.863 -0.092 1 98.25 282 ILE A N 1
ATOM 2258 C CA . ILE A 1 282 ? -20.297 8.945 0.719 1 98.25 282 ILE A CA 1
ATOM 2259 C C . ILE A 1 282 ? -20.203 8.578 2.199 1 98.25 282 ILE A C 1
ATOM 2261 O O . ILE A 1 282 ? -19.766 9.398 3.018 1 98.25 282 ILE A O 1
ATOM 2265 N N . ALA A 1 283 ? -20.531 7.379 2.502 1 98.44 283 ALA A N 1
ATOM 2266 C CA . ALA A 1 283 ? -20.484 6.922 3.889 1 98.44 283 ALA A CA 1
ATOM 2267 C C . ALA A 1 283 ? -19.062 6.965 4.441 1 98.44 283 ALA A C 1
ATOM 2269 O O . ALA A 1 283 ? -18.844 7.414 5.57 1 98.44 283 ALA A O 1
ATOM 2270 N N . SER A 1 284 ? -18.109 6.504 3.688 1 98.62 284 SER A N 1
ATOM 2271 C CA . SER A 1 284 ? -16.719 6.473 4.129 1 98.62 284 SER A CA 1
ATOM 2272 C C . SER A 1 284 ? -16.156 7.879 4.289 1 98.62 284 SER A C 1
ATOM 2274 O O . SER A 1 284 ? -15.461 8.164 5.262 1 98.62 284 SER A O 1
ATOM 2276 N N . VAL A 1 285 ? -16.484 8.742 3.33 1 98.44 285 VAL A N 1
ATOM 2277 C CA . VAL A 1 285 ? -16.016 10.125 3.379 1 98.44 285 VAL A CA 1
ATOM 2278 C C . VAL A 1 285 ? -16.609 10.836 4.582 1 98.44 285 VAL A C 1
ATOM 2280 O O . VAL A 1 285 ? -15.961 11.672 5.215 1 98.44 285 VAL A O 1
ATOM 2283 N N . HIS A 1 286 ? -17.828 10.484 4.82 1 98.38 286 HIS A N 1
ATOM 2284 C CA . HIS A 1 286 ? -18.5 11.07 5.969 1 98.38 286 HIS A CA 1
ATOM 2285 C C . HIS A 1 286 ? -17.797 10.719 7.27 1 98.38 286 HIS A C 1
ATOM 2287 O O . HIS A 1 286 ? -17.484 11.594 8.078 1 98.38 286 HIS A O 1
ATOM 2293 N N . VAL A 1 287 ? -17.484 9.484 7.449 1 98.5 287 VAL A N 1
ATOM 2294 C CA . VAL A 1 287 ? -16.781 9.023 8.648 1 98.5 287 VAL A CA 1
ATOM 2295 C C . VAL A 1 287 ? -15.398 9.656 8.703 1 98.5 287 VAL A C 1
ATOM 2297 O O . VAL A 1 287 ? -14.977 10.148 9.75 1 98.5 287 VAL A O 1
ATOM 2300 N N . GLY A 1 288 ? -14.727 9.664 7.617 1 98.38 288 GLY A N 1
ATOM 2301 C CA . GLY A 1 288 ? -13.398 10.258 7.562 1 98.38 288 GLY A CA 1
ATOM 2302 C C . GLY A 1 288 ? -13.406 11.75 7.844 1 98.38 288 GLY A C 1
ATOM 2303 O O . GLY A 1 288 ? -12.539 12.25 8.562 1 98.38 288 GLY A O 1
ATOM 2304 N N . GLY A 1 289 ? -14.344 12.438 7.246 1 97.81 289 GLY A N 1
ATOM 2305 C CA . GLY A 1 289 ? -14.477 13.867 7.496 1 97.81 289 GLY A CA 1
ATOM 2306 C C . GLY A 1 289 ? -14.734 14.195 8.953 1 97.81 289 GLY A C 1
ATOM 2307 O O . GLY A 1 289 ? -14.102 15.102 9.508 1 97.81 289 GLY A O 1
ATOM 2308 N N . MET A 1 290 ? -15.648 13.461 9.523 1 97.94 290 MET A N 1
ATOM 2309 C CA . MET A 1 290 ? -15.906 13.648 10.945 1 97.94 290 MET A CA 1
ATOM 2310 C C . MET A 1 290 ? -14.641 13.406 11.758 1 97.94 290 MET A C 1
ATOM 2312 O O . MET A 1 290 ? -14.312 14.188 12.648 1 97.94 290 MET A O 1
ATOM 2316 N N . TYR A 1 291 ? -13.953 12.359 11.414 1 98.12 291 TYR A N 1
ATOM 2317 C CA . TYR A 1 291 ? -12.742 11.969 12.117 1 98.12 291 TYR A CA 1
ATOM 2318 C C . TYR A 1 291 ? -11.695 13.078 12.055 1 98.12 291 TYR A C 1
ATOM 2320 O O . TYR A 1 291 ? -11.141 13.484 13.078 1 98.12 291 TYR A O 1
ATOM 2328 N N . ILE A 1 292 ? -11.469 13.625 10.945 1 96.88 292 ILE A N 1
ATOM 2329 C CA . ILE A 1 292 ? -10.383 14.586 10.719 1 96.88 292 ILE A CA 1
ATOM 2330 C C . ILE A 1 292 ? -10.789 15.953 11.266 1 96.88 292 ILE A C 1
ATOM 2332 O O . ILE A 1 292 ? -10.094 16.531 12.094 1 96.88 292 ILE A O 1
ATOM 2336 N N . PHE A 1 293 ? -11.953 16.422 10.906 1 96.25 293 PHE A N 1
ATOM 2337 C CA . PHE A 1 293 ? -12.297 17.828 11.164 1 96.25 293 PHE A CA 1
ATOM 2338 C C . PHE A 1 293 ? -12.68 18.031 12.625 1 96.25 293 PHE A C 1
ATOM 2340 O O . PHE A 1 293 ? -12.414 19.078 13.203 1 96.25 293 PHE A O 1
ATOM 2347 N N . VAL A 1 294 ? -13.258 17.062 13.203 1 96.75 294 VAL A N 1
ATOM 2348 C CA . VAL A 1 294 ? -13.562 17.188 14.625 1 96.75 294 VAL A CA 1
ATOM 2349 C C . VAL A 1 294 ? -12.266 17.203 15.438 1 96.75 294 VAL A C 1
ATOM 2351 O O . VAL A 1 294 ? -12.094 18.047 16.328 1 96.75 294 VAL A O 1
ATOM 2354 N N . HIS A 1 295 ? -11.344 16.359 15.125 1 97.12 295 HIS A N 1
ATOM 2355 C CA . HIS A 1 295 ? -10.102 16.297 15.891 1 97.12 295 HIS A CA 1
ATOM 2356 C C . HIS A 1 295 ? -9.227 17.516 15.648 1 97.12 295 HIS A C 1
ATOM 2358 O O . HIS A 1 295 ? -8.523 17.969 16.547 1 97.12 295 HIS A O 1
ATOM 2364 N N . PHE A 1 296 ? -9.297 18.062 14.484 1 93.38 296 PHE A N 1
ATOM 2365 C CA . PHE A 1 296 ? -8.539 19.266 14.195 1 93.38 296 PHE A CA 1
ATOM 2366 C C . PHE A 1 296 ? -9.07 20.453 15.008 1 93.38 296 PHE A C 1
ATOM 2368 O O . PHE A 1 296 ? -8.312 21.328 15.398 1 93.38 296 PHE A O 1
ATOM 2375 N N . ALA A 1 297 ? -10.297 20.406 15.289 1 94.69 297 ALA A N 1
ATOM 2376 C CA . ALA A 1 297 ? -10.953 21.531 15.961 1 94.69 297 ALA A CA 1
ATOM 2377 C C . ALA A 1 297 ? -10.672 21.5 17.469 1 94.69 297 ALA A C 1
ATOM 2379 O O . ALA A 1 297 ? -10.82 22.516 18.141 1 94.69 297 ALA A O 1
ATOM 2380 N N . LEU A 1 298 ? -10.172 20.422 17.969 1 96.5 298 LEU A N 1
ATOM 2381 C CA . LEU A 1 298 ? -10.094 20.234 19.406 1 96.5 298 LEU A CA 1
ATOM 2382 C C . LEU A 1 298 ? -8.961 21.062 20 1 96.5 298 LEU A C 1
ATOM 2384 O O . LEU A 1 298 ? -9 21.406 21.188 1 96.5 298 LEU A O 1
ATOM 2388 N N . SER A 1 299 ? -8.016 21.453 19.172 1 95.19 299 SER A N 1
ATOM 2389 C CA . SER A 1 299 ? -6.785 21.969 19.766 1 95.19 299 SER A CA 1
ATOM 2390 C C . SER A 1 299 ? -6.695 23.484 19.609 1 95.19 299 SER A C 1
ATOM 2392 O O . SER A 1 299 ? -5.773 24.109 20.125 1 95.19 299 SER A O 1
ATOM 2394 N N . HIS A 1 300 ? -7.629 24.125 18.953 1 91.5 300 HIS A N 1
ATOM 2395 C CA . HIS A 1 300 ? -7.445 25.547 18.672 1 91.5 300 HIS A CA 1
ATOM 2396 C C . HIS A 1 300 ? -8.75 26.312 18.828 1 91.5 300 HIS A C 1
ATOM 2398 O O . HIS A 1 300 ? -8.781 27.375 19.422 1 91.5 300 HIS A O 1
ATOM 2404 N N . THR A 1 301 ? -9.828 25.797 18.453 1 82.62 301 THR A N 1
ATOM 2405 C CA . THR A 1 301 ? -10.977 26.547 17.984 1 82.62 301 THR A CA 1
ATOM 2406 C C . THR A 1 301 ? -11.688 27.234 19.156 1 82.62 301 THR A C 1
ATOM 2408 O O . THR A 1 301 ? -12.359 28.25 18.969 1 82.62 301 THR A O 1
ATOM 2411 N N . HIS A 1 302 ? -11.562 26.797 20.344 1 86.81 302 HIS A N 1
ATOM 2412 C CA . HIS A 1 302 ? -12.234 27.375 21.5 1 86.81 302 HIS A CA 1
ATOM 2413 C C . HIS A 1 302 ? -11.328 28.359 22.234 1 86.81 302 HIS A C 1
ATOM 2415 O O . HIS A 1 302 ? -11.695 28.875 23.281 1 86.81 302 HIS A O 1
ATOM 2421 N N . LEU A 1 303 ? -10.164 28.625 21.672 1 90.38 303 LEU A N 1
ATOM 2422 C CA . LEU A 1 303 ? -9.203 29.531 22.281 1 90.38 303 LEU A CA 1
ATOM 2423 C C . LEU A 1 303 ? -9.32 30.922 21.672 1 90.38 303 LEU A C 1
ATOM 2425 O O . LEU A 1 303 ? -9.898 31.094 20.594 1 90.38 303 LEU A O 1
ATOM 2429 N N . PRO A 1 304 ? -8.742 31.891 22.297 1 89.12 304 PRO A N 1
ATOM 2430 C CA . PRO A 1 304 ? -8.828 33.281 21.781 1 89.12 304 PRO A CA 1
ATOM 2431 C C . PRO A 1 304 ? -8.109 33.438 20.453 1 89.12 304 PRO A C 1
ATOM 2433 O O . PRO A 1 304 ? -7.09 32.812 20.203 1 89.12 304 PRO A O 1
ATOM 2436 N N . VAL A 1 305 ? -8.617 34.375 19.703 1 91.81 305 VAL A N 1
ATOM 2437 C CA . VAL A 1 305 ? -7.996 34.719 18.422 1 91.81 305 VAL A CA 1
ATOM 2438 C C . VAL A 1 305 ? -7.223 36.031 18.562 1 91.81 305 VAL A C 1
ATOM 2440 O O . VAL A 1 305 ? -7.473 36.812 19.484 1 91.81 305 VAL A O 1
ATOM 2443 N N . ILE A 1 306 ? -6.277 36.125 17.766 1 91.94 306 ILE A N 1
ATOM 2444 C CA . ILE A 1 306 ? -5.512 37.344 17.672 1 91.94 306 ILE A CA 1
ATOM 2445 C C . ILE A 1 306 ? -6.121 38.25 16.594 1 91.94 306 ILE A C 1
ATOM 2447 O O . ILE A 1 306 ? -6.379 37.812 15.477 1 91.94 306 ILE A O 1
ATOM 2451 N N . ASN A 1 307 ? -6.285 39.5 16.953 1 88.44 307 ASN A N 1
ATOM 2452 C CA . ASN A 1 307 ? -6.867 40.438 16.031 1 88.44 307 ASN A CA 1
ATOM 2453 C C . ASN A 1 307 ? -5.941 40.719 14.836 1 88.44 307 ASN A C 1
ATOM 2455 O O . ASN A 1 307 ? -4.746 40.438 14.906 1 88.44 307 ASN A O 1
ATOM 2459 N N . GLN A 1 308 ? -6.48 41.281 13.867 1 85.31 308 GLN A N 1
ATOM 2460 C CA . GLN A 1 308 ? -5.797 41.469 12.586 1 85.31 308 GLN A CA 1
ATOM 2461 C C . GLN A 1 308 ? -4.492 42.219 12.773 1 85.31 308 GLN A C 1
ATOM 2463 O O . GLN A 1 308 ? -3.504 41.938 12.086 1 85.31 308 GLN A O 1
ATOM 2468 N N . HIS A 1 309 ? -4.473 43.125 13.688 1 83.25 309 HIS A N 1
ATOM 2469 C CA . HIS A 1 309 ? -3.291 43.938 13.867 1 83.25 309 HIS A CA 1
ATOM 2470 C C . HIS A 1 309 ? -2.496 43.5 15.094 1 83.25 309 HIS A C 1
ATOM 2472 O O . HIS A 1 309 ? -1.529 44.188 15.477 1 83.25 309 HIS A O 1
ATOM 2478 N N . GLY A 1 310 ? -2.941 42.438 15.594 1 84.69 310 GLY A N 1
ATOM 2479 C CA . GLY A 1 310 ? -2.24 41.938 16.766 1 84.69 310 GLY A CA 1
ATOM 2480 C C . GLY A 1 310 ? -0.941 41.219 16.422 1 84.69 310 GLY A C 1
ATOM 2481 O O . GLY A 1 310 ? -0.674 40.938 15.258 1 84.69 310 GLY A O 1
ATOM 2482 N N . ARG A 1 311 ? -0.068 41.125 17.484 1 84.06 311 ARG A N 1
ATOM 2483 C CA . ARG A 1 311 ? 1.214 40.438 17.297 1 84.06 311 ARG A CA 1
ATOM 2484 C C . ARG A 1 311 ? 1.417 39.344 18.359 1 84.06 311 ARG A C 1
ATOM 2486 O O . ARG A 1 311 ? 0.961 39.5 19.5 1 84.06 311 ARG A O 1
ATOM 2493 N N . ALA A 1 312 ? 1.89 38.344 18 1 87.25 312 ALA A N 1
ATOM 2494 C CA . ALA A 1 312 ? 2.311 37.281 18.891 1 87.25 312 ALA A CA 1
ATOM 2495 C C . ALA A 1 312 ? 3.594 36.625 18.391 1 87.25 312 ALA A C 1
ATOM 2497 O O . ALA A 1 312 ? 3.863 36.594 17.188 1 87.25 312 ALA A O 1
ATOM 2498 N N . ASN A 1 313 ? 4.398 36.219 19.328 1 87.56 313 ASN A N 1
ATOM 2499 C CA . ASN A 1 313 ? 5.605 35.5 18.906 1 87.56 313 ASN A CA 1
ATOM 2500 C C . ASN A 1 313 ? 5.402 34 18.906 1 87.56 313 ASN A C 1
ATOM 2502 O O . ASN A 1 313 ? 4.316 33.531 19.234 1 87.56 313 ASN A O 1
ATOM 2506 N N . TRP A 1 314 ? 6.422 33.312 18.516 1 92.38 314 TRP A N 1
ATOM 2507 C CA . TRP A 1 314 ? 6.402 31.859 18.312 1 92.38 314 TRP A CA 1
ATOM 2508 C C . TRP A 1 314 ? 5.934 31.141 19.562 1 92.38 314 TRP A C 1
ATOM 2510 O O . TRP A 1 314 ? 5.086 30.25 19.5 1 92.38 314 TRP A O 1
ATOM 2520 N N . LEU A 1 315 ? 6.406 31.562 20.719 1 93.62 315 LEU A N 1
ATOM 2521 C CA . LEU A 1 315 ? 6.09 30.922 22 1 93.62 315 LEU A CA 1
ATOM 2522 C C . LEU A 1 315 ? 4.672 31.266 22.438 1 93.62 315 LEU A C 1
ATOM 2524 O O . LEU A 1 315 ? 3.969 30.422 23 1 93.62 315 LEU A O 1
ATOM 2528 N N . GLU A 1 316 ? 4.277 32.469 22.219 1 91.38 316 GLU A N 1
ATOM 2529 C CA . GLU A 1 316 ? 2.93 32.875 22.578 1 91.38 316 GLU A CA 1
ATOM 2530 C C . GLU A 1 316 ? 1.875 32.125 21.766 1 91.38 316 GLU A C 1
ATOM 2532 O O . GLU A 1 316 ? 0.822 31.781 22.297 1 91.38 316 GLU A O 1
ATOM 2537 N N . TYR A 1 317 ? 2.137 31.969 20.5 1 92.75 317 TYR A N 1
ATOM 2538 C CA . TYR A 1 317 ? 1.223 31.188 19.672 1 92.75 317 TYR A CA 1
ATOM 2539 C C . TYR A 1 317 ? 0.98 29.812 20.281 1 92.75 317 TYR A C 1
ATOM 2541 O O . TYR A 1 317 ? -0.166 29.375 20.406 1 92.75 317 TYR A O 1
ATOM 2549 N N . ALA A 1 318 ? 2.047 29.172 20.688 1 94 318 ALA A N 1
ATOM 2550 C CA . ALA A 1 318 ? 1.976 27.812 21.219 1 94 318 ALA A CA 1
ATOM 2551 C C . ALA A 1 318 ? 1.319 27.797 22.594 1 94 318 ALA A C 1
ATOM 2553 O O . ALA A 1 318 ? 0.56 26.875 22.906 1 94 318 ALA A O 1
ATOM 2554 N N . SER A 1 319 ? 1.611 28.781 23.375 1 94.75 319 SER A N 1
ATOM 2555 C CA . SER A 1 319 ? 1.171 28.812 24.766 1 94.75 319 SER A CA 1
ATOM 2556 C C . SER A 1 319 ? -0.271 29.297 24.875 1 94.75 319 SER A C 1
ATOM 2558 O O . SER A 1 319 ? -1.064 28.734 25.625 1 94.75 319 SER A O 1
ATOM 2560 N N . LYS A 1 320 ? -0.679 30.297 24.094 1 94.5 320 LYS A N 1
ATOM 2561 C CA . LYS A 1 320 ? -1.95 30.969 24.312 1 94.5 320 LYS A CA 1
ATOM 2562 C C . LYS A 1 320 ? -3.012 30.5 23.328 1 94.5 320 LYS A C 1
ATOM 2564 O O . LYS A 1 320 ? -4.211 30.625 23.594 1 94.5 320 LYS A O 1
ATOM 2569 N N . HIS A 1 321 ? -2.572 29.953 22.266 1 94.88 321 HIS A N 1
ATOM 2570 C CA . HIS A 1 321 ? -3.539 29.719 21.203 1 94.88 321 HIS A CA 1
ATOM 2571 C C . HIS A 1 321 ? -3.559 28.25 20.781 1 94.88 321 HIS A C 1
ATOM 2573 O O . HIS A 1 321 ? -4.047 27.922 19.703 1 94.88 321 HIS A O 1
ATOM 2579 N N . THR A 1 322 ? -2.973 27.422 21.531 1 96.44 322 THR A N 1
ATOM 2580 C CA . THR A 1 322 ? -2.947 25.984 21.312 1 96.44 322 THR A CA 1
ATOM 2581 C C . THR A 1 322 ? -3.211 25.234 22.609 1 96.44 322 THR A C 1
ATOM 2583 O O . THR A 1 322 ? -2.877 25.719 23.688 1 96.44 322 THR A O 1
ATOM 2586 N N . VAL A 1 323 ? -3.855 24.156 22.562 1 97.31 323 VAL A N 1
ATOM 2587 C CA . VAL A 1 323 ? -4.133 23.359 23.75 1 97.31 323 VAL A CA 1
ATOM 2588 C C . VAL A 1 323 ? -3.814 21.891 23.484 1 97.31 323 VAL A C 1
ATOM 2590 O O . VAL A 1 323 ? -4.07 21.391 22.391 1 97.31 323 VAL A O 1
ATOM 2593 N N . ASN A 1 324 ? -3.164 21.234 24.391 1 98.25 324 ASN A N 1
ATOM 2594 C CA . ASN A 1 324 ? -2.973 19.781 24.359 1 98.25 324 ASN A CA 1
ATOM 2595 C C . ASN A 1 324 ? -4.223 19.047 24.828 1 98.25 324 ASN A C 1
ATOM 2597 O O . ASN A 1 324 ? -4.992 19.562 25.641 1 98.25 324 ASN A O 1
ATOM 2601 N N . VAL A 1 325 ? -4.406 17.844 24.312 1 98.31 325 VAL A N 1
ATOM 2602 C CA . VAL A 1 325 ? -5.605 17.062 24.609 1 98.31 325 VAL A CA 1
ATOM 2603 C C . VAL A 1 325 ? -5.207 15.703 25.156 1 98.31 325 VAL A C 1
ATOM 2605 O O . VAL A 1 325 ? -4.773 14.828 24.406 1 98.31 325 VAL A O 1
ATOM 2608 N N . SER A 1 326 ? -5.461 15.453 26.453 1 96.75 326 SER A N 1
ATOM 2609 C CA . SER A 1 326 ? -5.266 14.164 27.094 1 96.75 326 SER A CA 1
ATOM 2610 C C . SER A 1 326 ? -3.898 13.578 26.75 1 96.75 326 SER A C 1
ATOM 2612 O O . SER A 1 326 ? -3.805 12.438 26.281 1 96.75 326 SER A O 1
ATOM 2614 N N . THR A 1 327 ? -2.955 14.367 27.094 1 93.62 327 THR A N 1
ATOM 2615 C CA . THR A 1 327 ? -1.608 13.836 26.906 1 93.62 327 THR A CA 1
ATOM 2616 C C . THR A 1 327 ? -1.362 12.641 27.828 1 93.62 327 THR A C 1
ATOM 2618 O O . THR A 1 327 ? -2.035 12.484 28.844 1 93.62 327 THR A O 1
ATOM 2621 N N . ASN A 1 328 ? -0.596 11.641 27.547 1 91.44 328 ASN A N 1
ATOM 2622 C CA . ASN A 1 328 ? -0.249 10.43 28.281 1 91.44 328 ASN A CA 1
ATOM 2623 C C . ASN A 1 328 ? -1.348 9.383 28.172 1 91.44 328 ASN A C 1
ATOM 2625 O O . ASN A 1 328 ? -1.337 8.391 28.922 1 91.44 328 ASN A O 1
ATOM 2629 N N . ASN A 1 329 ? -2.453 9.758 27.453 1 96.38 329 ASN A N 1
ATOM 2630 C CA . ASN A 1 329 ? -3.439 8.758 27.062 1 96.38 329 ASN A CA 1
ATOM 2631 C C . ASN A 1 329 ? -3.09 8.094 25.734 1 96.38 329 ASN A C 1
ATOM 2633 O O . ASN A 1 329 ? -3.223 8.711 24.688 1 96.38 329 ASN A O 1
ATOM 2637 N N . TYR A 1 330 ? -2.744 6.848 25.859 1 96.44 330 TYR A N 1
ATOM 2638 C CA . TYR A 1 330 ? -2.209 6.152 24.703 1 96.44 330 TYR A CA 1
ATOM 2639 C C . TYR A 1 330 ? -3.262 6.043 23.594 1 96.44 330 TYR A C 1
ATOM 2641 O O . TYR A 1 330 ? -2.934 6.09 22.406 1 96.44 330 TYR A O 1
ATOM 2649 N N . PHE A 1 331 ? -4.496 5.852 23.922 1 97.56 331 PHE A N 1
ATOM 2650 C CA . PHE A 1 331 ? -5.551 5.719 22.922 1 97.56 331 PHE A CA 1
ATOM 2651 C C . PHE A 1 331 ? -5.789 7.039 22.203 1 97.56 331 PHE A C 1
ATOM 2653 O O . PHE A 1 331 ? -5.902 7.074 20.969 1 97.56 331 PHE A O 1
ATOM 2660 N N . VAL A 1 332 ? -5.891 8.141 22.953 1 97.94 332 VAL A N 1
ATOM 2661 C CA . VAL A 1 332 ? -6.102 9.453 22.359 1 97.94 332 VAL A CA 1
ATOM 2662 C C . VAL A 1 332 ? -4.898 9.82 21.484 1 97.94 332 VAL A C 1
ATOM 2664 O O . VAL A 1 332 ? -5.059 10.414 20.422 1 97.94 332 VAL A O 1
ATOM 2667 N N . THR A 1 333 ? -3.721 9.453 21.984 1 98.12 333 THR A N 1
ATOM 2668 C CA . THR A 1 333 ? -2.508 9.711 21.219 1 98.12 333 THR A CA 1
ATOM 2669 C C . THR A 1 333 ? -2.553 8.977 19.875 1 98.12 333 THR A C 1
ATOM 2671 O O . THR A 1 333 ? -2.191 9.539 18.844 1 98.12 333 THR A O 1
ATOM 2674 N N . TRP A 1 334 ? -3 7.762 19.922 1 97.56 334 TRP A N 1
ATOM 2675 C CA . TRP A 1 334 ? -3.158 7.027 18.672 1 97.56 334 TRP A CA 1
ATOM 2676 C C . TRP A 1 334 ? -4.246 7.652 17.812 1 97.56 334 TRP A C 1
ATOM 2678 O O . TRP A 1 334 ? -4.055 7.852 16.609 1 97.56 334 TRP A O 1
ATOM 2688 N N . LEU A 1 335 ? -5.41 7.91 18.453 1 97.75 335 LEU A N 1
ATOM 2689 C CA . LEU A 1 335 ? -6.586 8.438 17.766 1 97.75 335 LEU A CA 1
ATOM 2690 C C . LEU A 1 335 ? -6.258 9.742 17.047 1 97.75 335 LEU A C 1
ATOM 2692 O O . LEU A 1 335 ? -6.719 9.969 15.93 1 97.75 335 LEU A O 1
ATOM 2696 N N . MET A 1 336 ? -5.434 10.578 17.656 1 97.94 336 MET A N 1
ATOM 2697 C CA . MET A 1 336 ? -5.102 11.883 17.078 1 97.94 336 MET A CA 1
ATOM 2698 C C . MET A 1 336 ? -3.709 11.867 16.453 1 97.94 336 MET A C 1
ATOM 2700 O O . MET A 1 336 ? -3.197 12.906 16.047 1 97.94 336 MET A O 1
ATOM 2704 N N . SER A 1 337 ? -3.127 10.703 16.453 1 97.5 337 SER A N 1
ATOM 2705 C CA . SER A 1 337 ? -1.822 10.477 15.836 1 97.5 337 SER A CA 1
ATOM 2706 C C . SER A 1 337 ? -0.788 11.477 16.344 1 97.5 337 SER A C 1
ATOM 2708 O O . SER A 1 337 ? -0.123 12.141 15.555 1 97.5 337 SER A O 1
ATOM 2710 N N . TYR A 1 338 ? -0.724 11.695 17.625 1 97.56 338 TYR A N 1
ATOM 2711 C CA . TYR A 1 338 ? 0.255 12.469 18.375 1 97.56 338 TYR A CA 1
ATOM 2712 C C . TYR A 1 338 ? -0.075 13.953 18.344 1 97.56 338 TYR A C 1
ATOM 2714 O O . TYR A 1 338 ? 0.574 14.758 19.016 1 97.56 338 TYR A O 1
ATOM 2722 N N . LEU A 1 339 ? -1.13 14.344 17.594 1 96.94 339 LEU A N 1
ATOM 2723 C CA . LEU A 1 339 ? -1.463 15.766 17.5 1 96.94 339 LEU A CA 1
ATOM 2724 C C . LEU A 1 339 ? -2.248 16.219 18.719 1 96.94 339 LEU A C 1
ATOM 2726 O O . LEU A 1 339 ? -2.555 17.406 18.859 1 96.94 339 LEU A O 1
ATOM 2730 N N . ASN A 1 340 ? -2.439 15.266 19.641 1 98.06 340 ASN A N 1
ATOM 2731 C CA . ASN A 1 340 ? -2.928 15.688 20.953 1 98.06 340 ASN A CA 1
ATOM 2732 C C . ASN A 1 340 ? -1.845 16.422 21.734 1 98.06 340 ASN A C 1
ATOM 2734 O O . ASN A 1 340 ? -2.131 17.031 22.766 1 98.06 340 ASN A O 1
ATOM 2738 N N . TYR A 1 341 ? -0.632 16.344 21.266 1 98.12 341 TYR A N 1
ATOM 2739 C CA . TYR A 1 341 ? 0.475 17.188 21.719 1 98.12 341 TYR A CA 1
ATOM 2740 C C . TYR A 1 341 ? 0.665 18.391 20.812 1 98.12 341 TYR A C 1
ATOM 2742 O O . TYR A 1 341 ? 1.748 18.594 20.25 1 98.12 341 TYR A O 1
ATOM 2750 N N . GLN A 1 342 ? -0.322 19.188 20.781 1 98.19 342 GLN A N 1
ATOM 2751 C CA . GLN A 1 342 ? -0.377 20.25 19.781 1 98.19 342 GLN A CA 1
ATOM 2752 C C . GLN A 1 342 ? 0.585 21.375 20.141 1 98.19 342 GLN A C 1
ATOM 2754 O O . GLN A 1 342 ? 1.134 22.031 19.25 1 98.19 342 GLN A O 1
ATOM 2759 N N . ILE A 1 343 ? 0.821 21.656 21.391 1 98.12 343 ILE A N 1
ATOM 2760 C CA . ILE A 1 343 ? 1.784 22.672 21.797 1 98.12 343 ILE A CA 1
ATOM 2761 C C . ILE A 1 343 ? 3.178 22.281 21.297 1 98.12 343 ILE A C 1
ATOM 2763 O O . ILE A 1 343 ? 3.85 23.094 20.656 1 98.12 343 ILE A O 1
ATOM 2767 N N . GLU A 1 344 ? 3.562 21.078 21.594 1 98.19 344 GLU A N 1
ATOM 2768 C CA . GLU A 1 344 ? 4.859 20.594 21.141 1 98.19 344 GLU A CA 1
ATOM 2769 C C . GLU A 1 344 ? 4.961 20.625 19.625 1 98.19 344 GLU A C 1
ATOM 2771 O O . GLU A 1 344 ? 6.004 20.984 19.078 1 98.19 344 GLU A O 1
ATOM 2776 N N . HIS A 1 345 ? 3.863 20.281 18.984 1 97.88 345 HIS A N 1
ATOM 2777 C CA . HIS A 1 345 ? 3.842 20.281 17.531 1 97.88 345 HIS A CA 1
ATOM 2778 C C . HIS A 1 345 ? 4.059 21.688 16.969 1 97.88 345 HIS A C 1
ATOM 2780 O O . HIS A 1 345 ? 4.785 21.859 15.992 1 97.88 345 HIS A O 1
ATOM 2786 N N . HIS A 1 346 ? 3.459 22.656 17.578 1 97.25 346 HIS A N 1
ATOM 2787 C CA . HIS A 1 346 ? 3.605 24.016 17.109 1 97.25 346 HIS A CA 1
ATOM 2788 C C . HIS A 1 346 ? 4.984 24.578 17.438 1 97.25 346 HIS A C 1
ATOM 2790 O O . HIS A 1 346 ? 5.504 25.438 16.719 1 97.25 346 HIS A O 1
ATOM 2796 N N . LEU A 1 347 ? 5.578 24.078 18.5 1 97.19 347 LEU A N 1
ATOM 2797 C CA . LEU A 1 347 ? 6.922 24.516 18.859 1 97.19 347 LEU A CA 1
ATOM 2798 C C . LEU A 1 347 ? 7.965 23.859 17.953 1 97.19 347 LEU A C 1
ATOM 2800 O O . LEU A 1 347 ? 8.953 24.5 17.578 1 97.19 347 LEU A O 1
ATOM 2804 N N . PHE A 1 348 ? 7.723 22.609 17.656 1 96.31 348 PHE A N 1
ATOM 2805 C CA . PHE A 1 348 ? 8.688 21.844 16.891 1 96.31 348 PHE A CA 1
ATOM 2806 C C . PHE A 1 348 ? 7.992 21.094 15.75 1 96.31 348 PHE A C 1
ATOM 2808 O O . PHE A 1 348 ? 8 19.859 15.711 1 96.31 348 PHE A O 1
ATOM 2815 N N . PRO A 1 349 ? 7.5 21.781 14.758 1 95.25 349 PRO A N 1
ATOM 2816 C CA . PRO A 1 349 ? 6.707 21.141 13.711 1 95.25 349 PRO A CA 1
ATOM 2817 C C . PRO A 1 349 ? 7.52 20.125 12.891 1 95.25 349 PRO A C 1
ATOM 2819 O O . PRO A 1 349 ? 6.953 19.188 12.32 1 95.25 349 PRO A O 1
ATOM 2822 N N . SER A 1 350 ? 8.844 20.266 12.836 1 93.5 350 SER A N 1
ATOM 2823 C CA . SER A 1 350 ? 9.664 19.375 12.031 1 93.5 350 SER A CA 1
ATOM 2824 C C . SER A 1 350 ? 10.125 18.172 12.844 1 93.5 350 SER A C 1
ATOM 2826 O O . SER A 1 350 ? 10.812 17.281 12.32 1 93.5 350 SER A O 1
ATOM 2828 N N . CYS A 1 351 ? 9.82 18.141 14.109 1 95.25 351 CYS A N 1
ATOM 2829 C CA . CYS A 1 351 ? 10.148 17.016 14.969 1 95.25 351 CYS A CA 1
ATOM 2830 C C . CYS A 1 351 ? 9.211 15.844 14.703 1 95.25 351 CYS A C 1
ATOM 2832 O O . CYS A 1 351 ? 7.996 16.031 14.578 1 95.25 351 CYS A O 1
ATOM 2834 N N . PRO A 1 352 ? 9.844 14.641 14.539 1 96.44 352 PRO A N 1
ATOM 2835 C CA . PRO A 1 352 ? 8.93 13.5 14.445 1 96.44 352 PRO A CA 1
ATOM 2836 C C . PRO A 1 352 ? 7.949 13.43 15.617 1 96.44 352 PRO A C 1
ATOM 2838 O O . PRO A 1 352 ? 8.359 13.445 16.781 1 96.44 352 PRO A O 1
ATOM 2841 N N . GLN A 1 353 ? 6.723 13.289 15.344 1 96.94 353 GLN A N 1
ATOM 2842 C CA . GLN A 1 353 ? 5.66 13.492 16.312 1 96.94 353 GLN A CA 1
ATOM 2843 C C . GLN A 1 353 ? 5.66 12.391 17.375 1 96.94 353 GLN A C 1
ATOM 2845 O O . GLN A 1 353 ? 5.258 12.625 18.516 1 96.94 353 GLN A O 1
ATOM 2850 N N . PHE A 1 354 ? 6.133 11.195 16.984 1 97.06 354 PHE A N 1
ATOM 2851 C CA . PHE A 1 354 ? 6.129 10.086 17.938 1 97.06 354 PHE A CA 1
ATOM 2852 C C . PHE A 1 354 ? 7.082 10.367 19.094 1 97.06 354 PHE A C 1
ATOM 2854 O O . PHE A 1 354 ? 7.047 9.672 20.109 1 97.06 354 PHE A O 1
ATOM 2861 N N . ARG A 1 355 ? 7.871 11.461 19.031 1 97.38 355 ARG A N 1
ATOM 2862 C CA . ARG A 1 355 ? 8.836 11.844 20.062 1 97.38 355 ARG A CA 1
ATOM 2863 C C . ARG A 1 355 ? 8.18 12.719 21.125 1 97.38 355 ARG A C 1
ATOM 2865 O O . ARG A 1 355 ? 8.75 12.945 22.188 1 97.38 355 ARG A O 1
ATOM 2872 N N . PHE A 1 356 ? 7.035 13.219 20.906 1 97.69 356 PHE A N 1
ATOM 2873 C CA . PHE A 1 356 ? 6.422 14.219 21.766 1 97.69 356 PHE A CA 1
ATOM 2874 C C . PHE A 1 356 ? 6.059 13.617 23.109 1 97.69 356 PHE A C 1
ATOM 2876 O O . PHE A 1 356 ? 6.301 14.234 24.156 1 97.69 356 PHE A O 1
ATOM 2883 N N . PRO A 1 357 ? 5.441 12.398 23.156 1 97.44 357 PRO A N 1
ATOM 2884 C CA . PRO A 1 357 ? 5.148 11.812 24.469 1 97.44 357 PRO A CA 1
ATOM 2885 C C . PRO A 1 357 ? 6.41 11.5 25.266 1 97.44 357 PRO A C 1
ATOM 2887 O O . PRO A 1 357 ? 7.387 10.984 24.719 1 97.44 357 PRO A O 1
ATOM 2890 N N . GLY A 1 358 ? 6.406 11.906 26.578 1 95.69 358 GLY A N 1
ATOM 2891 C CA . GLY A 1 358 ? 7.516 11.578 27.453 1 95.69 358 GLY A CA 1
ATOM 2892 C C . GLY A 1 358 ? 8.484 12.727 27.656 1 95.69 358 GLY A C 1
ATOM 2893 O O . GLY A 1 358 ? 8.125 13.742 28.25 1 95.69 358 GLY A O 1
ATOM 2894 N N . TYR A 1 359 ? 9.625 12.609 27.031 1 95.25 359 TYR A N 1
ATOM 2895 C CA . TYR A 1 359 ? 10.727 13.508 27.344 1 95.25 359 TYR A CA 1
ATOM 2896 C C . TYR A 1 359 ? 10.477 14.906 26.781 1 95.25 359 TYR A C 1
ATOM 2898 O O . TYR A 1 359 ? 10.68 15.906 27.484 1 95.25 359 TYR A O 1
ATOM 2906 N N . VAL A 1 360 ? 10.039 15.016 25.531 1 97.88 360 VAL A N 1
ATOM 2907 C CA . VAL A 1 360 ? 9.859 16.312 24.891 1 97.88 360 VAL A CA 1
ATOM 2908 C C . VAL A 1 360 ? 8.773 17.109 25.609 1 97.88 360 VAL A C 1
ATOM 2910 O O . VAL A 1 360 ? 8.961 18.281 25.906 1 97.88 360 VAL A O 1
ATOM 2913 N N . SER A 1 361 ? 7.664 16.484 25.844 1 98 361 SER A N 1
ATOM 2914 C CA . SER A 1 361 ? 6.578 17.188 26.531 1 98 361 SER A CA 1
ATOM 2915 C C . SER A 1 361 ? 6.98 17.594 27.938 1 98 361 SER A C 1
ATOM 2917 O O . SER A 1 361 ? 6.594 18.656 28.422 1 98 361 SER A O 1
ATOM 2919 N N . MET A 1 362 ? 7.77 16.781 28.609 1 97.31 362 MET A N 1
ATOM 2920 C CA . MET A 1 362 ? 8.273 17.109 29.938 1 97.31 362 MET A CA 1
ATOM 2921 C C . MET A 1 362 ? 9.156 18.359 29.906 1 97.31 362 MET A C 1
ATOM 2923 O O . MET A 1 362 ? 9 19.266 30.734 1 97.31 362 MET A O 1
ATOM 2927 N N . ARG A 1 363 ? 10.039 18.375 28.984 1 98.12 363 ARG A N 1
ATOM 2928 C CA . ARG A 1 363 ? 10.961 19.5 28.859 1 98.12 363 ARG A CA 1
ATOM 2929 C C . ARG A 1 363 ? 10.227 20.781 28.516 1 98.12 363 ARG A C 1
ATOM 2931 O O . ARG A 1 363 ? 10.586 21.859 28.984 1 98.12 363 ARG A O 1
ATOM 2938 N N . VAL A 1 364 ? 9.242 20.672 27.641 1 98.25 364 VAL A N 1
ATOM 2939 C CA . VAL A 1 364 ? 8.453 21.828 27.234 1 98.25 364 VAL A CA 1
ATOM 2940 C C . VAL A 1 364 ? 7.668 22.344 28.438 1 98.25 364 VAL A C 1
ATOM 2942 O O . VAL A 1 364 ? 7.602 23.562 28.672 1 98.25 364 VAL A O 1
ATOM 2945 N N . ARG A 1 365 ? 7.109 21.5 29.234 1 97.5 365 ARG A N 1
ATOM 2946 C CA . ARG A 1 365 ? 6.379 21.875 30.438 1 97.5 365 ARG A CA 1
ATOM 2947 C C . ARG A 1 365 ? 7.281 22.625 31.422 1 97.5 365 ARG A C 1
ATOM 2949 O O . ARG A 1 365 ? 6.879 23.641 31.984 1 97.5 365 ARG A O 1
ATOM 2956 N N . GLU A 1 366 ? 8.461 22.125 31.641 1 98 366 GLU A N 1
ATOM 2957 C CA . GLU A 1 366 ? 9.43 22.766 32.531 1 98 366 GLU A CA 1
ATOM 2958 C C . GLU A 1 366 ? 9.797 24.156 32 1 98 366 GLU A C 1
ATOM 2960 O O . GLU A 1 366 ? 9.883 25.109 32.781 1 98 366 GLU A O 1
ATOM 2965 N N . PHE A 1 367 ? 10.031 24.203 30.734 1 98.19 367 PHE A N 1
ATOM 2966 C CA . PHE A 1 367 ? 10.383 25.469 30.094 1 98.19 367 PHE A CA 1
ATOM 2967 C C . PHE A 1 367 ? 9.258 26.484 30.266 1 98.19 367 PHE A C 1
ATOM 2969 O O . PHE A 1 367 ? 9.516 27.641 30.625 1 98.19 367 PHE A O 1
ATOM 2976 N N . PHE A 1 368 ? 8.023 26.094 29.953 1 97.94 368 PHE A N 1
ATOM 2977 C CA . PHE A 1 368 ? 6.875 26.969 30.094 1 97.94 368 PHE A CA 1
ATOM 2978 C C . PHE A 1 368 ? 6.723 27.453 31.531 1 97.94 368 PHE A C 1
ATOM 2980 O O . PHE A 1 368 ? 6.5 28.641 31.781 1 97.94 368 PHE A O 1
ATOM 2987 N N . HIS A 1 369 ? 6.875 26.531 32.5 1 97.19 369 HIS A N 1
ATOM 2988 C CA . HIS A 1 369 ? 6.781 26.859 33.906 1 97.19 369 HIS A CA 1
ATOM 2989 C C . HIS A 1 369 ? 7.844 27.875 34.312 1 97.19 369 HIS A C 1
ATOM 2991 O O . HIS A 1 369 ? 7.547 28.859 34.969 1 97.19 369 HIS A O 1
ATOM 2997 N N . LYS A 1 370 ? 8.984 27.656 33.875 1 96.88 370 LYS A N 1
ATOM 2998 C CA . LYS A 1 370 ? 10.109 28.531 34.219 1 96.88 370 LYS A CA 1
ATOM 2999 C C . LYS A 1 370 ? 9.852 29.969 33.75 1 96.88 370 LYS A C 1
ATOM 3001 O O . LYS A 1 370 ? 10.266 30.922 34.406 1 96.88 370 LYS A O 1
ATOM 3006 N N . HIS A 1 371 ? 9.203 30.156 32.625 1 96.06 371 HIS A N 1
ATOM 3007 C CA . HIS A 1 371 ? 9.078 31.469 32.031 1 96.06 371 HIS A CA 1
ATOM 3008 C C . HIS A 1 371 ? 7.668 32.031 32.188 1 96.06 371 HIS A C 1
ATOM 3010 O O . HIS A 1 371 ? 7.297 33 31.531 1 96.06 371 HIS A O 1
ATOM 3016 N N . GLY A 1 372 ? 6.852 31.359 32.906 1 94.94 372 GLY A N 1
ATOM 3017 C CA . GLY A 1 372 ? 5.516 31.844 33.219 1 94.94 372 GLY A CA 1
ATOM 3018 C C . GLY A 1 372 ? 4.562 31.734 32.031 1 94.94 372 GLY A C 1
ATOM 3019 O O . GLY A 1 372 ? 3.633 32.531 31.906 1 94.94 372 GLY A O 1
ATOM 3020 N N . LEU A 1 373 ? 4.828 30.828 31.109 1 95.69 373 LEU A N 1
ATOM 3021 C CA . LEU A 1 373 ? 3.936 30.547 29.984 1 95.69 373 LEU A CA 1
ATOM 3022 C C . LEU A 1 373 ? 2.912 29.484 30.375 1 95.69 373 LEU A C 1
ATOM 3024 O O . LEU A 1 373 ? 3.188 28.625 31.219 1 95.69 373 LEU A O 1
ATOM 3028 N N . LYS A 1 374 ? 1.785 29.578 29.812 1 95.38 374 LYS A N 1
ATOM 3029 C CA . LYS A 1 374 ? 0.723 28.625 30.125 1 95.38 374 LYS A CA 1
ATOM 3030 C C . LYS A 1 374 ? 0.849 27.359 29.281 1 95.38 374 LYS A C 1
ATOM 3032 O O . LYS A 1 374 ? 0.968 27.438 28.062 1 95.38 374 LYS A O 1
ATOM 3037 N N . TYR A 1 375 ? 0.909 26.25 29.922 1 96.75 375 TYR A N 1
ATOM 3038 C CA . TYR A 1 375 ? 0.845 24.938 29.281 1 96.75 375 TYR A CA 1
ATOM 3039 C C . TYR A 1 375 ? -0.565 24.359 29.359 1 96.75 375 TYR A C 1
ATOM 3041 O O . TYR A 1 375 ? -0.877 23.578 30.25 1 96.75 375 TYR A O 1
ATOM 3049 N N . ASN A 1 376 ? -1.405 24.688 28.359 1 95.69 376 ASN A N 1
ATOM 3050 C CA . ASN A 1 376 ? -2.822 24.344 28.359 1 95.69 376 ASN A CA 1
ATOM 3051 C C . ASN A 1 376 ? -3.031 22.859 28.016 1 95.69 376 ASN A C 1
ATOM 3053 O O . ASN A 1 376 ? -2.49 22.375 27.016 1 95.69 376 ASN A O 1
ATOM 3057 N N . GLU A 1 377 ? -3.713 22.172 28.828 1 96.88 377 GLU A N 1
ATOM 3058 C CA . GLU A 1 377 ? -4.082 20.781 28.562 1 96.88 377 GLU A CA 1
ATOM 3059 C C . GLU A 1 377 ? -5.461 20.469 29.141 1 96.88 377 GLU A C 1
ATOM 3061 O O . GLU A 1 377 ? -5.789 20.875 30.25 1 96.88 377 GLU A O 1
ATOM 3066 N N . VAL A 1 378 ? -6.25 19.844 28.375 1 97.5 378 VAL A N 1
ATOM 3067 C CA . VAL A 1 378 ? -7.578 19.422 28.812 1 97.5 378 VAL A CA 1
ATOM 3068 C C . VAL A 1 378 ? -7.824 17.969 28.438 1 97.5 378 VAL A C 1
ATOM 3070 O O . VAL A 1 378 ? -7.121 17.422 27.594 1 97.5 378 VAL A O 1
ATOM 3073 N N . GLY A 1 379 ? -8.758 17.312 29.094 1 97.88 379 GLY A N 1
ATOM 3074 C CA . GLY A 1 379 ? -9.148 15.969 28.719 1 97.88 379 GLY A CA 1
ATOM 3075 C C . GLY A 1 379 ? -9.875 15.906 27.375 1 97.88 379 GLY A C 1
ATOM 3076 O O . GLY A 1 379 ? -10.383 16.922 26.891 1 97.88 379 GLY A O 1
ATOM 3077 N N . TYR A 1 380 ? -9.875 14.734 26.812 1 98 380 TYR A N 1
ATOM 3078 C CA . TYR A 1 380 ? -10.461 14.555 25.484 1 98 380 TYR A CA 1
ATOM 3079 C C . TYR A 1 380 ? -11.938 14.945 25.484 1 98 380 TYR A C 1
ATOM 3081 O O . TYR A 1 380 ? -12.375 15.727 24.641 1 98 380 TYR A O 1
ATOM 3089 N N . LEU A 1 381 ? -12.75 14.406 26.406 1 97.69 381 LEU A N 1
ATOM 3090 C CA . LEU A 1 381 ? -14.172 14.695 26.469 1 97.69 381 LEU A CA 1
ATOM 3091 C C . LEU A 1 381 ? -14.414 16.172 26.766 1 97.69 381 LEU A C 1
ATOM 3093 O O . LEU A 1 381 ? -15.383 16.766 26.281 1 97.69 381 LEU A O 1
ATOM 3097 N N . HIS A 1 382 ? -13.586 16.719 27.609 1 97.88 382 HIS A N 1
ATOM 3098 C CA . HIS A 1 382 ? -13.688 18.141 27.906 1 97.88 382 HIS A CA 1
ATOM 3099 C C . HIS A 1 382 ? -13.391 18.984 26.656 1 97.88 382 HIS A C 1
ATOM 3101 O O . HIS A 1 382 ? -14.062 19.984 26.406 1 97.88 382 HIS A O 1
ATOM 3107 N N . ALA A 1 383 ? -12.352 18.594 25.938 1 97.75 383 ALA A N 1
ATOM 3108 C CA . ALA A 1 383 ? -12.031 19.297 24.688 1 97.75 383 ALA A CA 1
ATOM 3109 C C . ALA A 1 383 ? -13.211 19.25 23.719 1 97.75 383 ALA A C 1
ATOM 3111 O O . ALA A 1 383 ? -13.516 20.25 23.062 1 97.75 383 ALA A O 1
ATOM 3112 N N . LEU A 1 384 ? -13.828 18.094 23.625 1 97.69 384 LEU A N 1
ATOM 3113 C CA . LEU A 1 384 ? -15.023 17.969 22.781 1 97.69 384 LEU A CA 1
ATOM 3114 C C . LEU A 1 384 ? -16.109 18.938 23.25 1 97.69 384 LEU A C 1
ATOM 3116 O O . LEU A 1 384 ? -16.688 19.656 22.438 1 97.69 384 LEU A O 1
ATOM 3120 N N . ASN A 1 385 ? -16.328 18.938 24.531 1 97.62 385 ASN A N 1
ATOM 3121 C CA . ASN A 1 385 ? -17.359 19.812 25.094 1 97.62 385 ASN A CA 1
ATOM 3122 C C . ASN A 1 385 ? -17.031 21.281 24.844 1 97.62 385 ASN A C 1
ATOM 3124 O O . ASN A 1 385 ? -17.922 22.078 24.531 1 97.62 385 ASN A O 1
ATOM 3128 N N . LEU A 1 386 ? -15.812 21.672 25.078 1 97.06 386 LEU A N 1
ATOM 3129 C CA . LEU A 1 386 ? -15.383 23.047 24.828 1 97.06 386 LEU A CA 1
ATOM 3130 C C . LEU A 1 386 ? -15.609 23.438 23.375 1 97.06 386 LEU A C 1
ATOM 3132 O O . LEU A 1 386 ? -16.078 24.547 23.094 1 97.06 386 LEU A O 1
ATOM 3136 N N . THR A 1 387 ? -15.266 22.531 22.469 1 96.62 387 THR A N 1
ATOM 3137 C CA . THR A 1 387 ? -15.375 22.797 21.031 1 96.62 387 THR A CA 1
ATOM 3138 C C . THR A 1 387 ? -16.828 22.984 20.625 1 96.62 387 THR A C 1
ATOM 3140 O O . THR A 1 387 ? -17.172 23.969 19.969 1 96.62 387 THR A O 1
ATOM 3143 N N . PHE A 1 388 ? -17.672 22.125 21.031 1 96.69 388 PHE A N 1
ATOM 3144 C CA . PHE A 1 388 ? -19.062 22.188 20.609 1 96.69 388 PHE A CA 1
ATOM 3145 C C . PHE A 1 388 ? -19.812 23.281 21.359 1 96.69 388 PHE A C 1
ATOM 3147 O O . PHE A 1 388 ? -20.719 23.922 20.812 1 96.69 388 PHE A O 1
ATOM 3154 N N . SER A 1 389 ? -19.453 23.547 22.609 1 96.56 389 SER A N 1
ATOM 3155 C CA . SER A 1 389 ? -20.016 24.688 23.328 1 96.56 389 SER A CA 1
ATOM 3156 C C . SER A 1 389 ? -19.609 26.016 22.688 1 96.56 389 SER A C 1
ATOM 3158 O O . SER A 1 389 ? -20.391 26.953 22.641 1 96.56 389 SER A O 1
ATOM 3160 N N . ASN A 1 390 ? -18.344 26.031 22.281 1 95.62 390 ASN A N 1
ATOM 3161 C CA . ASN A 1 390 ? -17.891 27.219 21.562 1 95.62 390 ASN A CA 1
ATOM 3162 C C . ASN A 1 390 ? -18.688 27.438 20.281 1 95.62 390 ASN A C 1
ATOM 3164 O O . ASN A 1 390 ? -19.078 28.562 19.984 1 95.62 390 ASN A O 1
ATOM 3168 N N . LEU A 1 391 ? -18.922 26.391 19.516 1 95.69 391 LEU A N 1
ATOM 3169 C CA . LEU A 1 391 ? -19.719 26.484 18.297 1 95.69 391 LEU A CA 1
ATOM 3170 C C . LEU A 1 391 ? -21.109 27.016 18.609 1 95.69 391 LEU A C 1
ATOM 3172 O O . LEU A 1 391 ? -21.656 27.828 17.844 1 95.69 391 LEU A O 1
ATOM 3176 N N . ALA A 1 392 ? -21.656 26.578 19.734 1 95.44 392 ALA A N 1
ATOM 3177 C CA . ALA A 1 392 ? -22.969 27.062 20.156 1 95.44 392 ALA A CA 1
ATOM 3178 C C . ALA A 1 392 ? -22.922 28.531 20.547 1 95.44 392 ALA A C 1
ATOM 3180 O O . ALA A 1 392 ? -23.828 29.297 20.203 1 95.44 392 ALA A O 1
ATOM 3181 N N . ALA A 1 393 ? -21.938 28.922 21.188 1 94.31 393 ALA A N 1
ATOM 3182 C CA . ALA A 1 393 ? -21.797 30.281 21.688 1 94.31 393 ALA A CA 1
ATOM 3183 C C . ALA A 1 393 ? -21.641 31.266 20.531 1 94.31 393 ALA A C 1
ATOM 3185 O O . ALA A 1 393 ? -22.188 32.375 20.562 1 94.31 393 ALA A O 1
ATOM 3186 N N . VAL A 1 394 ? -20.797 30.906 19.562 1 92.81 394 VAL A N 1
ATOM 3187 C CA . VAL A 1 394 ? -20.547 31.75 18.406 1 92.81 394 VAL A CA 1
ATOM 3188 C C . VAL A 1 394 ? -21.844 31.953 17.625 1 92.81 394 VAL A C 1
ATOM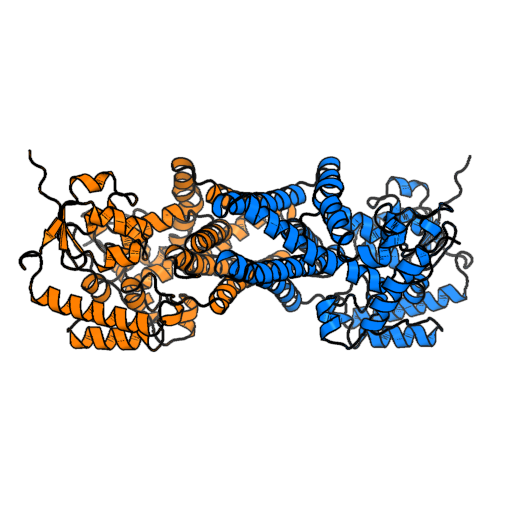 3190 O O . VAL A 1 394 ? -22.031 33 17 1 92.81 394 VAL A O 1
ATOM 3193 N N . ALA A 1 395 ? -22.719 31.031 17.734 1 91.94 395 ALA A N 1
ATOM 3194 C CA . ALA A 1 395 ? -23.938 31.031 16.953 1 91.94 395 ALA A CA 1
ATOM 3195 C C . ALA A 1 395 ? -25.016 31.906 17.609 1 91.94 395 ALA A C 1
ATOM 3197 O O . ALA A 1 395 ? -26.016 32.25 16.984 1 91.94 395 ALA A O 1
ATOM 3198 N N . ILE A 1 396 ? -24.859 32.25 18.844 1 87.56 396 ILE A N 1
ATOM 3199 C CA . ILE A 1 396 ? -25.859 33 19.594 1 87.56 396 ILE A CA 1
ATOM 3200 C C . ILE A 1 396 ? -25.938 34.438 19.047 1 87.56 396 ILE A C 1
ATOM 3202 O O . ILE A 1 396 ? -24.922 35.094 18.844 1 87.56 396 ILE A O 1
ATOM 3206 N N . VAL A 1 397 ? -27.203 34.812 18.734 1 73.12 397 VAL A N 1
ATOM 3207 C CA . VAL A 1 397 ? -27.5 36.156 18.266 1 73.12 397 VAL A CA 1
ATOM 3208 C C . VAL A 1 397 ? -27.656 37.094 19.469 1 73.12 397 VAL A C 1
ATOM 3210 O O . VAL A 1 397 ? -28.406 36.812 20.406 1 73.12 397 VAL A O 1
ATOM 3213 N N . GLU A 1 398 ? -26.609 37.875 19.781 1 58.22 398 GLU A N 1
ATOM 3214 C CA . GLU A 1 398 ? -26.922 38.875 20.812 1 58.22 398 GLU A CA 1
ATOM 3215 C C . GLU A 1 398 ? -27.859 39.938 20.281 1 58.22 398 GLU A C 1
ATOM 3217 O O . GLU A 1 398 ? -27.844 40.25 19.078 1 58.22 398 GLU A O 1
ATOM 3222 N N . MET B 1 1 ? -15.156 -35.688 -43.031 1 33.5 1 MET B N 1
ATOM 3223 C CA . MET B 1 1 ? -14.398 -36.5 -42.094 1 33.5 1 MET B CA 1
ATOM 3224 C C . MET B 1 1 ? -14.883 -36.25 -40.656 1 33.5 1 MET B C 1
ATOM 3226 O O . MET B 1 1 ? -14.953 -35.094 -40.219 1 33.5 1 MET B O 1
ATOM 3230 N N . VAL B 1 2 ? -15.633 -37.062 -40.125 1 46.91 2 VAL B N 1
ATOM 3231 C CA . VAL B 1 2 ? -16.219 -36.906 -38.812 1 46.91 2 VAL B CA 1
ATOM 3232 C C . VAL B 1 2 ? -15.109 -36.75 -37.781 1 46.91 2 VAL B C 1
ATOM 3234 O O . VAL B 1 2 ? -14.219 -37.594 -37.656 1 46.91 2 VAL B O 1
ATOM 3237 N N . LEU B 1 3 ? -14.766 -35.5 -37.375 1 57.19 3 LEU B N 1
ATOM 3238 C CA . LEU B 1 3 ? -13.734 -35.344 -36.344 1 57.19 3 LEU B CA 1
ATOM 3239 C C . LEU B 1 3 ? -13.945 -36.312 -35.188 1 57.19 3 LEU B C 1
ATOM 3241 O O . LEU B 1 3 ? -15.086 -36.594 -34.812 1 57.19 3 LEU B O 1
ATOM 3245 N N . PRO B 1 4 ? -12.914 -37.062 -34.875 1 75.38 4 PRO B N 1
ATOM 3246 C CA . PRO B 1 4 ? -13.062 -37.969 -33.75 1 75.38 4 PRO B CA 1
ATOM 3247 C C . PRO B 1 4 ? -13.664 -37.312 -32.5 1 75.38 4 PRO B C 1
ATOM 3249 O O . PRO B 1 4 ? -13.398 -36.125 -32.25 1 75.38 4 PRO B O 1
ATOM 3252 N N . ARG B 1 5 ? -14.625 -37.906 -32 1 86.31 5 ARG B N 1
ATOM 3253 C CA . ARG B 1 5 ? -15.336 -37.438 -30.812 1 86.31 5 ARG B CA 1
ATOM 3254 C C . ARG B 1 5 ? -14.359 -37.156 -29.672 1 86.31 5 ARG B C 1
ATOM 3256 O O . ARG B 1 5 ? -13.492 -38 -29.375 1 86.31 5 ARG B O 1
ATOM 3263 N N . GLN B 1 6 ? -14.344 -35.906 -29.203 1 91.94 6 GLN B N 1
ATOM 3264 C CA . GLN B 1 6 ? -13.547 -35.5 -28.047 1 91.94 6 GLN B CA 1
ATOM 3265 C C . GLN B 1 6 ? -14.391 -35.531 -26.781 1 91.94 6 GLN B C 1
ATOM 3267 O O . GLN B 1 6 ? -15.297 -34.719 -26.609 1 91.94 6 GLN B O 1
ATOM 3272 N N . GLU B 1 7 ? -14.016 -36.469 -25.859 1 93.88 7 GLU B N 1
ATOM 3273 C CA . GLU B 1 7 ? -14.836 -36.656 -24.672 1 93.88 7 GLU B CA 1
ATOM 3274 C C . GLU B 1 7 ? -14.016 -36.469 -23.406 1 93.88 7 GLU B C 1
ATOM 3276 O O . GLU B 1 7 ? -12.812 -36.781 -23.391 1 93.88 7 GLU B O 1
ATOM 3281 N N . ILE B 1 8 ? -14.703 -35.969 -22.359 1 93.12 8 ILE B N 1
ATOM 3282 C CA . ILE B 1 8 ? -14.102 -35.844 -21.031 1 93.12 8 ILE B CA 1
ATOM 3283 C C . ILE B 1 8 ? -15.062 -36.406 -19.984 1 93.12 8 ILE B C 1
ATOM 3285 O O . ILE B 1 8 ? -16.281 -36.438 -20.188 1 93.12 8 ILE B O 1
ATOM 3289 N N . CYS B 1 9 ? -14.523 -36.906 -18.953 1 92.56 9 CYS B N 1
ATOM 3290 C CA . CYS B 1 9 ? -15.336 -37.375 -17.844 1 92.56 9 CYS B CA 1
ATOM 3291 C C . CYS B 1 9 ? -15.328 -36.406 -16.672 1 92.56 9 CYS B C 1
ATOM 3293 O O . CYS B 1 9 ? -14.266 -35.938 -16.25 1 92.56 9 CYS B O 1
ATOM 3295 N N . ILE B 1 10 ? -16.484 -36 -16.188 1 92.94 10 ILE B N 1
ATOM 3296 C CA . ILE B 1 10 ? -16.625 -35.125 -15.031 1 92.94 10 ILE B CA 1
ATOM 3297 C C . ILE B 1 10 ? -17.672 -35.688 -14.078 1 92.94 10 ILE B C 1
ATOM 3299 O O . ILE B 1 10 ? -18.844 -35.844 -14.445 1 92.94 10 ILE B O 1
ATOM 3303 N N . ASN B 1 11 ? -17.219 -36 -12.891 1 89.31 11 ASN B N 1
ATOM 3304 C CA . ASN B 1 11 ? -18.094 -36.562 -11.859 1 89.31 11 ASN B CA 1
ATOM 3305 C C . ASN B 1 11 ? -18.828 -37.781 -12.352 1 89.31 11 ASN B C 1
ATOM 3307 O O . ASN B 1 11 ? -20.047 -37.906 -12.211 1 89.31 11 ASN B O 1
ATOM 3311 N N . GLY B 1 12 ? -18.125 -38.656 -13.055 1 87.62 12 GLY B N 1
ATOM 3312 C CA . GLY B 1 12 ? -18.656 -39.938 -13.469 1 87.62 12 GLY B CA 1
ATOM 3313 C C . GLY B 1 12 ? -19.531 -39.875 -14.711 1 87.62 12 GLY B C 1
ATOM 3314 O O . GLY B 1 12 ? -20.094 -40.875 -15.156 1 87.62 12 GLY B O 1
ATOM 3315 N N . ARG B 1 13 ? -19.641 -38.688 -15.234 1 92.69 13 ARG B N 1
ATOM 3316 C CA . ARG B 1 13 ? -20.391 -38.5 -16.469 1 92.69 13 ARG B CA 1
ATOM 3317 C C . ARG B 1 13 ? -19.484 -38.094 -17.609 1 92.69 13 ARG B C 1
ATOM 3319 O O . ARG B 1 13 ? -18.562 -37.281 -17.438 1 92.69 13 ARG B O 1
ATOM 3326 N N . ILE B 1 14 ? -19.781 -38.688 -18.828 1 94.56 14 ILE B N 1
ATOM 3327 C CA . ILE B 1 14 ? -18.938 -38.438 -20 1 94.56 14 ILE B CA 1
ATOM 3328 C C . ILE B 1 14 ? -19.578 -37.344 -20.859 1 94.56 14 ILE B C 1
ATOM 3330 O O . ILE B 1 14 ? -20.719 -37.469 -21.312 1 94.56 14 ILE B O 1
ATOM 3334 N N . TYR B 1 15 ? -18.859 -36.281 -21.094 1 95.25 15 TYR B N 1
ATOM 3335 C CA . TYR B 1 15 ? -19.344 -35.125 -21.875 1 95.25 15 TYR B CA 1
ATOM 3336 C C . TYR B 1 15 ? -18.641 -35.062 -23.219 1 95.25 15 TYR B C 1
ATOM 3338 O O . TYR B 1 15 ? -17.422 -35.25 -23.312 1 95.25 15 TYR B O 1
ATOM 3346 N N . ASP B 1 16 ? -19.453 -34.938 -24.25 1 94.94 16 ASP B N 1
ATOM 3347 C CA . ASP B 1 16 ? -18.906 -34.656 -25.578 1 94.94 16 ASP B CA 1
ATOM 3348 C C . ASP B 1 16 ? -18.609 -33.156 -25.75 1 94.94 16 ASP B C 1
ATOM 3350 O O . ASP B 1 16 ? -19.531 -32.344 -25.859 1 94.94 16 ASP B O 1
ATOM 3354 N N . VAL B 1 17 ? -17.328 -32.875 -25.844 1 94.94 17 VAL B N 1
ATOM 3355 C CA . VAL B 1 17 ? -16.969 -31.453 -25.875 1 94.94 17 VAL B CA 1
ATOM 3356 C C . VAL B 1 17 ? -16.5 -31.078 -27.281 1 94.94 17 VAL B C 1
ATOM 3358 O O . VAL B 1 17 ? -15.867 -30.031 -27.469 1 94.94 17 VAL B O 1
ATOM 3361 N N . THR B 1 18 ? -16.766 -31.812 -28.281 1 94.19 18 THR B N 1
ATOM 3362 C CA . THR B 1 18 ? -16.266 -31.641 -29.641 1 94.19 18 THR B CA 1
ATOM 3363 C C . THR B 1 18 ? -16.625 -30.266 -30.172 1 94.19 18 THR B C 1
ATOM 3365 O O . THR B 1 18 ? -15.766 -29.531 -30.672 1 94.19 18 THR B O 1
ATOM 3368 N N . GLU B 1 19 ? -17.812 -29.875 -30.031 1 92.69 19 GLU B N 1
ATOM 3369 C CA . GLU B 1 19 ? -18.266 -28.609 -30.578 1 92.69 19 GLU B CA 1
ATOM 3370 C C . GLU B 1 19 ? -18.031 -27.453 -29.594 1 92.69 19 GLU B C 1
ATOM 3372 O O . GLU B 1 19 ? -18.078 -26.281 -29.969 1 92.69 19 GLU B O 1
ATOM 3377 N N . PHE B 1 20 ? -17.781 -27.875 -28.359 1 94.56 20 PHE B N 1
ATOM 3378 C CA . PHE B 1 20 ? -17.672 -26.875 -27.297 1 94.56 20 PHE B CA 1
ATOM 3379 C C . PHE B 1 20 ? -16.234 -26.344 -27.203 1 94.56 20 PHE B C 1
ATOM 3381 O O . PHE B 1 20 ? -16.016 -25.234 -26.703 1 94.56 20 PHE B O 1
ATOM 3388 N N . ILE B 1 21 ? -15.312 -26.984 -27.719 1 93.25 21 ILE B N 1
ATOM 3389 C CA . ILE B 1 21 ? -13.898 -26.672 -27.578 1 93.25 21 ILE B CA 1
ATOM 3390 C C . ILE B 1 21 ? -13.625 -25.266 -28.094 1 93.25 21 ILE B C 1
ATOM 3392 O O . ILE B 1 21 ? -12.93 -24.484 -27.438 1 93.25 21 ILE B O 1
ATOM 3396 N N . ASN B 1 22 ? -14.25 -24.906 -29.141 1 91.06 22 ASN B N 1
ATOM 3397 C CA . ASN B 1 22 ? -13.977 -23.609 -29.75 1 91.06 22 ASN B CA 1
ATOM 3398 C C . ASN B 1 22 ? -14.766 -22.5 -29.078 1 91.06 22 ASN B C 1
ATOM 3400 O O . ASN B 1 22 ? -14.461 -21.312 -29.266 1 91.06 22 ASN B O 1
ATOM 3404 N N . ARG B 1 23 ? -15.727 -22.844 -28.25 1 92.69 23 ARG B N 1
ATOM 3405 C CA . ARG B 1 23 ? -16.547 -21.844 -27.578 1 92.69 23 ARG B CA 1
ATOM 3406 C C . ARG B 1 23 ? -16.203 -21.75 -26.094 1 92.69 23 ARG B C 1
ATOM 3408 O O . ARG B 1 23 ? -16.75 -20.922 -25.375 1 92.69 23 ARG B O 1
ATOM 3415 N N . HIS B 1 24 ? -15.344 -22.625 -25.688 1 92.25 24 HIS B N 1
ATOM 3416 C CA . HIS B 1 24 ? -14.969 -22.656 -24.281 1 92.25 24 HIS B CA 1
ATOM 3417 C C . HIS B 1 24 ? -14.344 -21.328 -23.859 1 92.25 24 HIS B C 1
ATOM 3419 O O . HIS B 1 24 ? -13.344 -20.891 -24.422 1 92.25 24 HIS B O 1
ATOM 3425 N N . PRO B 1 25 ? -14.867 -20.719 -22.891 1 85.69 25 PRO B N 1
ATOM 3426 C CA . PRO B 1 25 ? -14.359 -19.406 -22.453 1 85.69 25 PRO B CA 1
ATOM 3427 C C . PRO B 1 25 ? -12.883 -19.453 -22.078 1 85.69 25 PRO B C 1
ATOM 3429 O O . PRO B 1 25 ? -12.164 -18.469 -22.25 1 85.69 25 PRO B O 1
ATOM 3432 N N . GLY B 1 26 ? -12.445 -20.531 -21.625 1 85.5 26 GLY B N 1
ATOM 3433 C CA . GLY B 1 26 ? -11.07 -20.672 -21.188 1 85.5 26 GLY B CA 1
ATOM 3434 C C . GLY B 1 26 ? -10.133 -21.078 -22.312 1 85.5 26 GLY B C 1
ATOM 3435 O O . GLY B 1 26 ? -8.945 -21.312 -22.094 1 85.5 26 GLY B O 1
ATOM 3436 N N . GLY B 1 27 ? -10.656 -21.203 -23.469 1 86.06 27 GLY B N 1
ATOM 3437 C CA . GLY B 1 27 ? -9.836 -21.547 -24.625 1 86.06 27 GLY B CA 1
ATOM 3438 C C . GLY B 1 27 ? -9.656 -23.031 -24.812 1 86.06 27 GLY B C 1
ATOM 3439 O O . GLY B 1 27 ? -10.492 -23.828 -24.375 1 86.06 27 GLY B O 1
ATOM 3440 N N . LYS B 1 28 ? -8.555 -23.391 -25.469 1 89.19 28 LYS B N 1
ATOM 3441 C CA . LYS B 1 28 ? -8.352 -24.766 -25.938 1 89.19 28 LYS B CA 1
ATOM 3442 C C . LYS 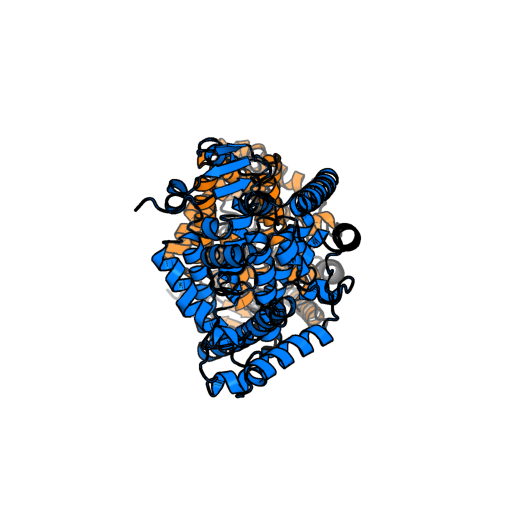B 1 28 ? -7.734 -25.625 -24.844 1 89.19 28 LYS B C 1
ATOM 3444 O O . LYS B 1 28 ? -7.438 -26.812 -25.062 1 89.19 28 LYS B O 1
ATOM 3449 N N . ILE B 1 29 ? -7.648 -25.109 -23.656 1 90.62 29 ILE B N 1
ATOM 3450 C CA . ILE B 1 29 ? -7.047 -25.828 -22.547 1 90.62 29 ILE B CA 1
ATOM 3451 C C . ILE B 1 29 ? -7.879 -27.062 -22.219 1 90.62 29 ILE B C 1
ATOM 3453 O O . ILE B 1 29 ? -7.367 -28.031 -21.641 1 90.62 29 ILE B O 1
ATOM 3457 N N . ILE B 1 30 ? -9.125 -27.031 -22.578 1 90.75 30 ILE B N 1
ATOM 3458 C CA . ILE B 1 30 ? -10.031 -28.156 -22.344 1 90.75 30 ILE B CA 1
ATOM 3459 C C . ILE B 1 30 ? -9.516 -29.391 -23.094 1 90.75 30 ILE B C 1
ATOM 3461 O O . ILE B 1 30 ? -9.758 -30.531 -22.672 1 90.75 30 ILE B O 1
ATOM 3465 N N . LEU B 1 31 ? -8.742 -29.172 -24.156 1 89.44 31 LEU B N 1
ATOM 3466 C CA . LEU B 1 31 ? -8.203 -30.266 -24.953 1 89.44 31 LEU B CA 1
ATOM 3467 C C . LEU B 1 31 ? -7.211 -31.094 -24.156 1 89.44 31 LEU B C 1
ATOM 3469 O O . LEU B 1 31 ? -7.023 -32.281 -24.422 1 89.44 31 LEU B O 1
ATOM 3473 N N . PHE B 1 32 ? -6.688 -30.516 -23.156 1 90.12 32 PHE B N 1
ATOM 3474 C CA . PHE B 1 32 ? -5.688 -31.188 -22.344 1 90.12 32 PHE B CA 1
ATOM 3475 C C . PHE B 1 32 ? -6.324 -32.312 -21.516 1 90.12 32 PHE B C 1
ATOM 3477 O O . PHE B 1 32 ? -5.625 -33.156 -20.984 1 90.12 32 PHE B O 1
ATOM 3484 N N . GLN B 1 33 ? -7.641 -32.25 -21.406 1 89.38 33 GLN B N 1
ATOM 3485 C CA . GLN B 1 33 ? -8.336 -33.188 -20.516 1 89.38 33 GLN B CA 1
ATOM 3486 C C . GLN B 1 33 ? -9.133 -34.219 -21.312 1 89.38 33 GLN B C 1
ATOM 3488 O O . GLN B 1 33 ? -9.812 -35.062 -20.75 1 89.38 33 GLN B O 1
ATOM 3493 N N . VAL B 1 34 ? -9.078 -34.125 -22.625 1 89 34 VAL B N 1
ATOM 3494 C CA . VAL B 1 34 ? -9.836 -35.062 -23.453 1 89 34 VAL B CA 1
ATOM 3495 C C . VAL B 1 34 ? -9.336 -36.469 -23.234 1 89 34 VAL B C 1
ATOM 3497 O O . VAL B 1 34 ? -8.133 -36.719 -23.203 1 89 34 VAL B O 1
ATOM 3500 N N . GLY B 1 35 ? -10.258 -37.375 -23.047 1 85.5 35 GLY B N 1
ATOM 3501 C CA . GLY B 1 35 ? -9.93 -38.781 -22.844 1 85.5 35 GLY B CA 1
ATOM 3502 C C . GLY B 1 35 ? -9.609 -39.094 -21.406 1 85.5 35 GLY B C 1
ATOM 3503 O O . GLY B 1 35 ? -9.289 -40.25 -21.078 1 85.5 35 GLY B O 1
ATOM 3504 N N . ALA B 1 36 ? -9.742 -38.125 -20.516 1 87.31 36 ALA B N 1
ATOM 3505 C CA . ALA B 1 36 ? -9.375 -38.312 -19.125 1 87.31 36 ALA B CA 1
ATOM 3506 C C . ALA B 1 36 ? -10.508 -37.906 -18.188 1 87.31 36 ALA B C 1
ATOM 3508 O O . ALA B 1 36 ? -11.531 -37.375 -18.641 1 87.31 36 ALA B O 1
ATOM 3509 N N . ASP B 1 37 ? -10.414 -38.312 -16.969 1 89.81 37 ASP B N 1
ATOM 3510 C CA . ASP B 1 37 ? -11.281 -37.75 -15.938 1 89.81 37 ASP B CA 1
ATOM 3511 C C . ASP B 1 37 ? -10.875 -36.344 -15.586 1 89.81 37 ASP B C 1
ATOM 3513 O O . ASP B 1 37 ? -9.812 -36.094 -15 1 89.81 37 ASP B O 1
ATOM 3517 N N . ALA B 1 38 ? -11.727 -35.375 -15.906 1 92.06 38 ALA B N 1
ATOM 3518 C CA . ALA B 1 38 ? -11.414 -33.969 -15.758 1 92.06 38 ALA B CA 1
ATOM 3519 C C . ALA B 1 38 ? -12.117 -33.375 -14.547 1 92.06 38 ALA B C 1
ATOM 3521 O O . ALA B 1 38 ? -12.258 -32.156 -14.43 1 92.06 38 ALA B O 1
ATOM 3522 N N . THR B 1 39 ? -12.57 -34.219 -13.625 1 91.62 39 THR B N 1
ATOM 3523 C CA . THR B 1 39 ? -13.367 -33.75 -12.484 1 91.62 39 THR B CA 1
ATOM 3524 C C . THR B 1 39 ? -12.617 -32.719 -11.672 1 91.62 39 THR B C 1
ATOM 3526 O O . THR B 1 39 ? -13.133 -31.641 -11.406 1 91.62 39 THR B O 1
ATOM 3529 N N . ASP B 1 40 ? -11.414 -33.031 -11.336 1 90.81 40 ASP B N 1
ATOM 3530 C CA . ASP B 1 40 ? -10.641 -32.156 -10.461 1 90.81 40 ASP B CA 1
ATOM 3531 C C . ASP B 1 40 ? -10.18 -30.906 -11.195 1 90.81 40 ASP B C 1
ATOM 3533 O O . ASP B 1 40 ? -10.211 -29.812 -10.633 1 90.81 40 ASP B O 1
ATOM 3537 N N . ALA B 1 41 ? -9.742 -31.047 -12.445 1 90.69 41 ALA B N 1
ATOM 3538 C CA . ALA B 1 41 ? -9.383 -29.875 -13.25 1 90.69 41 ALA B CA 1
ATOM 3539 C C . ALA B 1 41 ? -10.555 -28.922 -13.359 1 90.69 41 ALA B C 1
ATOM 3541 O O . ALA B 1 41 ? -10.398 -27.703 -13.18 1 90.69 41 ALA B O 1
ATOM 3542 N N . PHE B 1 42 ? -11.773 -29.469 -13.672 1 92.38 42 PHE B N 1
ATOM 3543 C CA . PHE B 1 42 ? -12.969 -28.656 -13.797 1 92.38 42 PHE B CA 1
ATOM 3544 C C . PHE B 1 42 ? -13.273 -27.922 -12.5 1 92.38 42 PHE B C 1
ATOM 3546 O O . PHE B 1 42 ? -13.539 -26.719 -12.5 1 92.38 42 PHE B O 1
ATOM 3553 N N . ARG B 1 43 ? -13.188 -28.625 -11.438 1 89.44 43 ARG B N 1
ATOM 3554 C CA . ARG B 1 43 ? -13.5 -28.062 -10.125 1 89.44 43 ARG B CA 1
ATOM 3555 C C . ARG B 1 43 ? -12.516 -26.953 -9.75 1 89.44 43 ARG B C 1
ATOM 3557 O O . ARG B 1 43 ? -12.93 -25.875 -9.344 1 89.44 43 ARG B O 1
ATOM 3564 N N . GLU B 1 44 ? -11.242 -27.203 -9.898 1 87.88 44 GLU B N 1
ATOM 3565 C CA . GLU B 1 44 ? -10.203 -26.281 -9.438 1 87.88 44 GLU B CA 1
ATOM 3566 C C . GLU B 1 44 ? -10.102 -25.062 -10.344 1 87.88 44 GLU B C 1
ATOM 3568 O O . GLU B 1 44 ? -9.836 -23.953 -9.875 1 87.88 44 GLU B O 1
ATOM 3573 N N . PHE B 1 45 ? -10.359 -25.234 -11.617 1 88 45 PHE B N 1
ATOM 3574 C CA . PHE B 1 45 ? -10.18 -24.125 -12.555 1 88 45 PHE B CA 1
ATOM 3575 C C . PHE B 1 45 ? -11.422 -23.25 -12.586 1 88 45 PHE B C 1
ATOM 3577 O O . PHE B 1 45 ? -11.359 -22.094 -13.023 1 88 45 PHE B O 1
ATOM 3584 N N . HIS B 1 46 ? -12.57 -23.797 -12.172 1 86.88 46 HIS B N 1
ATOM 3585 C CA . HIS B 1 46 ? -13.797 -23 -12.234 1 86.88 46 HIS B CA 1
ATOM 3586 C C . HIS B 1 46 ? -14.305 -22.656 -10.836 1 86.88 46 HIS B C 1
ATOM 3588 O O . HIS B 1 46 ? -15.344 -22 -10.695 1 86.88 46 HIS B O 1
ATOM 3594 N N . ALA B 1 47 ? -13.578 -23 -9.898 1 71.75 47 ALA B N 1
ATOM 3595 C CA . ALA B 1 47 ? -13.734 -22.609 -8.5 1 71.75 47 ALA B CA 1
ATOM 3596 C C . ALA B 1 47 ? -15.211 -22.578 -8.109 1 71.75 47 ALA B C 1
ATOM 3598 O O . ALA B 1 47 ? -15.688 -21.594 -7.535 1 71.75 47 ALA B O 1
ATOM 3599 N N . GLY B 1 48 ? -15.961 -23.469 -8.508 1 71.56 48 GLY B N 1
ATOM 3600 C CA . GLY B 1 48 ? -17.359 -23.516 -8.125 1 71.56 48 GLY B CA 1
ATOM 3601 C C . GLY B 1 48 ? -18.234 -22.547 -8.891 1 71.56 48 GLY B C 1
ATOM 3602 O O . GLY B 1 48 ? -19.312 -22.172 -8.43 1 71.56 48 GLY B O 1
ATOM 3603 N N . SER B 1 49 ? -17.844 -22.125 -9.984 1 80.62 49 SER B N 1
ATOM 3604 C CA . SER B 1 49 ? -18.594 -21.219 -10.836 1 80.62 49 SER B CA 1
ATOM 3605 C C . SER B 1 49 ? -19.953 -21.812 -11.227 1 80.62 49 SER B C 1
ATOM 3607 O O . SER B 1 49 ? -20 -22.875 -11.859 1 80.62 49 SER B O 1
ATOM 3609 N N . GLU B 1 50 ? -20.938 -21.125 -10.859 1 85.56 50 GLU B N 1
ATOM 3610 C CA . GLU B 1 50 ? -22.281 -21.562 -11.234 1 85.56 50 GLU B CA 1
ATOM 3611 C C . GLU B 1 50 ? -22.469 -21.531 -12.75 1 85.56 50 GLU B C 1
ATOM 3613 O O . GLU B 1 50 ? -23.125 -22.406 -13.312 1 85.56 50 GLU B O 1
ATOM 3618 N N . LYS B 1 51 ? -21.922 -20.562 -13.328 1 87.62 51 LYS B N 1
ATOM 3619 C CA . LYS B 1 51 ? -22.016 -20.438 -14.781 1 87.62 51 LYS B CA 1
ATOM 3620 C C . LYS B 1 51 ? -21.391 -21.625 -15.484 1 87.62 51 LYS B C 1
ATOM 3622 O O . LYS B 1 51 ? -21.938 -22.156 -16.453 1 87.62 51 LYS B O 1
ATOM 3627 N N . ALA B 1 52 ? -20.234 -22.047 -15.023 1 90.88 52 ALA B N 1
ATOM 3628 C CA . ALA B 1 52 ? -19.547 -23.188 -15.609 1 90.88 52 ALA B CA 1
ATOM 3629 C C . ALA B 1 52 ? -20.359 -24.469 -15.438 1 90.88 52 ALA B C 1
ATOM 3631 O O . ALA B 1 52 ? -20.438 -25.281 -16.359 1 90.88 52 ALA B O 1
ATOM 3632 N N . GLU B 1 53 ? -20.969 -24.562 -14.289 1 91.69 53 GLU B N 1
ATOM 3633 C CA . GLU B 1 53 ? -21.812 -25.734 -14.023 1 91.69 53 GLU B CA 1
ATOM 3634 C C . GLU B 1 53 ? -23.031 -25.75 -14.945 1 91.69 53 GLU B C 1
ATOM 3636 O O . GLU B 1 53 ? -23.422 -26.812 -15.43 1 91.69 53 GLU B O 1
ATOM 3641 N N . LYS B 1 54 ? -23.578 -24.609 -15.141 1 93.94 54 LYS B N 1
ATOM 3642 C CA . LYS B 1 54 ? -24.734 -24.516 -16.016 1 93.94 54 LYS B CA 1
ATOM 3643 C C . LYS B 1 54 ? -24.375 -24.859 -17.453 1 93.94 54 LYS B C 1
ATOM 3645 O O . LYS B 1 54 ? -25.125 -25.562 -18.141 1 93.94 54 LYS B O 1
ATOM 3650 N N . ILE B 1 55 ? -23.281 -24.438 -17.891 1 94.19 55 ILE B N 1
ATOM 3651 C CA . ILE B 1 55 ? -22.812 -24.734 -19.234 1 94.19 55 ILE B CA 1
ATOM 3652 C C . ILE B 1 55 ? -22.562 -26.234 -19.391 1 94.19 55 ILE B C 1
ATOM 3654 O O . ILE B 1 55 ? -22.938 -26.828 -20.391 1 94.19 55 ILE B O 1
ATOM 3658 N N . LEU B 1 56 ? -21.953 -26.781 -18.406 1 93.69 56 LEU B N 1
ATOM 3659 C CA . LEU B 1 56 ? -21.641 -28.203 -18.406 1 93.69 56 LEU B CA 1
ATOM 3660 C C . LEU B 1 56 ? -22.906 -29.031 -18.594 1 93.69 56 LEU B C 1
ATOM 3662 O O . LEU B 1 56 ? -22.922 -30 -19.359 1 93.69 56 LEU B O 1
ATOM 3666 N N . LYS B 1 57 ? -23.969 -28.625 -18.016 1 93.75 57 LYS B N 1
ATOM 3667 C CA . LYS B 1 57 ? -25.234 -29.359 -18.047 1 93.75 57 LYS B CA 1
ATOM 3668 C C . LYS B 1 57 ? -25.875 -29.297 -19.422 1 93.75 57 LYS B C 1
ATOM 3670 O O . LYS B 1 57 ? -26.719 -30.125 -19.766 1 93.75 57 LYS B O 1
ATOM 3675 N N . THR B 1 58 ? -25.516 -28.344 -20.203 1 95.06 58 THR B N 1
ATOM 3676 C CA . THR B 1 58 ? -26.109 -28.188 -21.516 1 95.06 58 THR B CA 1
ATOM 3677 C C . THR B 1 58 ? -25.359 -29.031 -22.547 1 95.06 58 THR B C 1
ATOM 3679 O O . THR B 1 58 ? -25.844 -29.234 -23.656 1 95.06 58 THR B O 1
ATOM 3682 N N . LEU B 1 59 ? -24.234 -29.531 -22.266 1 95.75 59 LEU B N 1
ATOM 3683 C CA . LEU B 1 59 ? -23.422 -30.281 -23.203 1 95.75 59 LEU B CA 1
ATOM 3684 C C . LEU B 1 59 ? -23.969 -31.703 -23.375 1 95.75 59 LEU B C 1
ATOM 3686 O O . LEU B 1 59 ? -24.469 -32.281 -22.406 1 95.75 59 LEU B O 1
ATOM 3690 N N . PRO B 1 60 ? -23.875 -32.25 -24.672 1 95.56 60 PRO B N 1
ATOM 3691 C CA . PRO B 1 60 ? -24.234 -33.656 -24.797 1 95.56 60 PRO B CA 1
ATOM 3692 C C . PRO B 1 60 ? -23.422 -34.562 -23.875 1 95.56 60 PRO B C 1
ATOM 3694 O O . PRO B 1 60 ? -22.203 -34.406 -23.75 1 95.56 60 PRO B O 1
ATOM 3697 N N . SER B 1 61 ? -24.109 -35.469 -23.172 1 94.88 61 SER B N 1
ATOM 3698 C CA . SER B 1 61 ? -23.422 -36.312 -22.203 1 94.88 61 SER B CA 1
ATOM 3699 C C . SER B 1 61 ? -24.078 -37.688 -22.094 1 94.88 61 SER B C 1
ATOM 3701 O O . SER B 1 61 ? -25.188 -37.875 -22.609 1 94.88 61 SER B O 1
ATOM 3703 N N . ARG B 1 62 ? -23.312 -38.625 -21.594 1 92.81 62 ARG B N 1
ATOM 3704 C CA . ARG B 1 62 ? -23.781 -40 -21.359 1 92.81 62 ARG B CA 1
ATOM 3705 C C . ARG B 1 62 ? -23.219 -40.531 -20.047 1 92.81 62 ARG B C 1
ATOM 3707 O O . ARG B 1 62 ? -22.25 -40 -19.516 1 92.81 62 ARG B O 1
ATOM 3714 N N . ASP B 1 63 ? -23.875 -41.562 -19.562 1 88.44 63 ASP B N 1
ATOM 3715 C CA . ASP B 1 63 ? -23.359 -42.219 -18.375 1 88.44 63 ASP B CA 1
ATOM 3716 C C . ASP B 1 63 ? -22.109 -43.031 -18.688 1 88.44 63 ASP B C 1
ATOM 3718 O O . ASP B 1 63 ? -21.969 -43.562 -19.797 1 88.44 63 ASP B O 1
ATOM 3722 N N . ASP B 1 64 ? -21.25 -42.969 -17.766 1 82.62 64 ASP B N 1
ATOM 3723 C CA . ASP B 1 64 ? -20.062 -43.812 -17.922 1 82.62 64 ASP B CA 1
ATOM 3724 C C . ASP B 1 64 ? -20.406 -45.281 -17.797 1 82.62 64 ASP B C 1
ATOM 3726 O O . ASP B 1 64 ? -20.938 -45.719 -16.781 1 82.62 64 ASP B O 1
ATOM 3730 N N . ASP B 1 65 ? -20.203 -46 -18.812 1 78.44 65 ASP B N 1
ATOM 3731 C CA . ASP B 1 65 ? -20.469 -47.438 -18.797 1 78.44 65 ASP B CA 1
ATOM 3732 C C . ASP B 1 65 ? -19.297 -48.219 -18.188 1 78.44 65 ASP B C 1
ATOM 3734 O O . ASP B 1 65 ? -19.234 -49.438 -18.312 1 78.44 65 ASP B O 1
ATOM 3738 N N . GLY B 1 66 ? -18.516 -47.562 -17.609 1 75.06 66 GLY B N 1
ATOM 3739 C CA . GLY B 1 66 ? -17.359 -48.188 -16.969 1 75.06 66 GLY B CA 1
ATOM 3740 C C . GLY B 1 66 ? -16.188 -48.375 -17.906 1 75.06 66 GLY B C 1
ATOM 3741 O O . GLY B 1 66 ? -15.164 -48.906 -17.531 1 75.06 66 GLY B O 1
ATOM 3742 N N . THR B 1 67 ? -16.344 -47.906 -19.094 1 75.12 67 THR B N 1
ATOM 3743 C CA . THR B 1 67 ? -15.312 -48.219 -20.078 1 75.12 67 THR B CA 1
ATOM 3744 C C . THR B 1 67 ? -14.43 -47 -20.328 1 75.12 67 THR B C 1
ATOM 3746 O O . THR B 1 67 ? -13.383 -47.094 -20.953 1 75.12 67 THR B O 1
ATOM 3749 N N . PHE B 1 68 ? -14.742 -45.969 -19.797 1 80.69 68 PHE B N 1
ATOM 3750 C CA . PHE B 1 68 ? -13.992 -44.75 -20.109 1 80.69 68 PHE B CA 1
ATOM 3751 C C . PHE B 1 68 ? -12.656 -44.75 -19.375 1 80.69 68 PHE B C 1
ATOM 3753 O O . PHE B 1 68 ? -11.625 -44.406 -19.969 1 80.69 68 PHE B O 1
ATOM 3760 N N . LEU B 1 69 ? -12.75 -45.156 -18.047 1 81.25 69 LEU B N 1
ATOM 3761 C CA . LEU B 1 69 ? -11.547 -45.281 -17.234 1 81.25 69 LEU B CA 1
ATOM 3762 C C . LEU B 1 69 ? -11.398 -46.688 -16.672 1 81.25 69 LEU B C 1
ATOM 3764 O O . LEU B 1 69 ? -12.398 -47.344 -16.359 1 81.25 69 LEU B O 1
ATOM 3768 N N . PRO B 1 70 ? -10.141 -47.094 -16.562 1 81.56 70 PRO B N 1
ATOM 3769 C CA . PRO B 1 70 ? -9.938 -48.375 -15.875 1 81.56 70 PRO B CA 1
ATOM 3770 C C . PRO B 1 70 ? -10.484 -48.344 -14.445 1 81.56 70 PRO B C 1
ATOM 3772 O O . PRO B 1 70 ? -10.484 -47.281 -13.797 1 81.56 70 PRO B O 1
ATOM 3775 N N . SER B 1 71 ? -10.969 -49.469 -13.961 1 78.94 71 SER B N 1
ATOM 3776 C CA . SER B 1 71 ? -11.602 -49.625 -12.648 1 78.94 71 SER B CA 1
ATOM 3777 C C . SER B 1 71 ? -10.664 -49.188 -11.531 1 78.94 71 SER B C 1
ATOM 3779 O O . SER B 1 71 ? -11.094 -48.531 -10.562 1 78.94 71 SER B O 1
ATOM 3781 N N . THR B 1 72 ? -9.484 -49.5 -11.602 1 81 72 THR B N 1
ATOM 3782 C CA . THR B 1 72 ? -8.5 -49.125 -10.586 1 81 72 THR B CA 1
ATOM 3783 C C . THR B 1 72 ? -8.359 -47.625 -10.484 1 81 72 THR B C 1
ATOM 3785 O O . THR B 1 72 ? -8.234 -47.094 -9.383 1 81 72 THR B O 1
ATOM 3788 N N . GLN B 1 73 ? -8.336 -47.031 -11.547 1 84.5 73 GLN B N 1
ATOM 3789 C CA . GLN B 1 73 ? -8.227 -45.562 -11.578 1 84.5 73 GLN B CA 1
ATOM 3790 C C . GLN B 1 73 ? -9.469 -44.906 -10.992 1 84.5 73 GLN B C 1
ATOM 3792 O O . GLN B 1 73 ? -9.367 -43.906 -10.289 1 84.5 73 GLN B O 1
ATOM 3797 N N . ARG B 1 74 ? -10.586 -45.5 -11.203 1 86.44 74 ARG B N 1
ATOM 3798 C CA . ARG B 1 74 ? -11.844 -44.969 -10.672 1 86.44 74 ARG B CA 1
ATOM 3799 C C . ARG B 1 74 ? -11.859 -45 -9.148 1 86.44 74 ARG B C 1
ATOM 3801 O O . ARG B 1 74 ? -12.289 -44.062 -8.5 1 86.44 74 ARG B O 1
ATOM 3808 N N . SER B 1 75 ? -11.398 -46.094 -8.641 1 88.19 75 SER B N 1
ATOM 3809 C CA . SER B 1 75 ? -11.406 -46.25 -7.195 1 88.19 75 SER B CA 1
ATOM 3810 C C . SER B 1 75 ? -10.492 -45.25 -6.516 1 88.19 75 SER B C 1
ATOM 3812 O O . SER B 1 75 ? -10.859 -44.656 -5.488 1 88.19 75 SER B O 1
ATOM 3814 N N . ILE B 1 76 ? -9.32 -45.031 -7.035 1 91.75 76 ILE B N 1
ATOM 3815 C CA . ILE B 1 76 ? -8.367 -44.062 -6.457 1 91.75 76 ILE B CA 1
ATOM 3816 C C . ILE B 1 76 ? -8.938 -42.656 -6.551 1 91.75 76 ILE B C 1
ATOM 3818 O O . ILE B 1 76 ? -8.773 -41.844 -5.629 1 91.75 76 ILE B O 1
ATOM 3822 N N . MET B 1 77 ? -9.578 -42.375 -7.605 1 89.62 77 MET B N 1
ATOM 3823 C CA . MET B 1 77 ? -10.156 -41.062 -7.797 1 89.62 77 MET B CA 1
ATOM 3824 C C . MET B 1 77 ? -11.312 -40.812 -6.828 1 89.62 77 MET B C 1
ATOM 3826 O O . MET B 1 77 ? -11.508 -39.688 -6.352 1 89.62 77 MET B O 1
ATOM 3830 N N . ASP B 1 78 ? -12.094 -41.875 -6.566 1 90.81 78 ASP B N 1
ATOM 3831 C CA . ASP B 1 78 ? -13.164 -41.75 -5.582 1 90.81 78 ASP B CA 1
ATOM 3832 C C . ASP B 1 78 ? -12.609 -41.469 -4.188 1 90.81 78 ASP B C 1
ATOM 3834 O O . ASP B 1 78 ? -13.18 -40.688 -3.43 1 90.81 78 ASP B O 1
ATOM 3838 N N . ASP B 1 79 ? -11.57 -42.125 -3.914 1 95.19 79 ASP B N 1
ATOM 3839 C CA . ASP B 1 79 ? -10.922 -41.906 -2.629 1 95.19 79 ASP B CA 1
ATOM 3840 C C . ASP B 1 79 ? -10.383 -40.469 -2.539 1 95.19 79 ASP B C 1
ATOM 3842 O O . ASP B 1 79 ? -10.406 -39.844 -1.471 1 95.19 79 ASP B O 1
ATOM 3846 N N . PHE B 1 80 ? -9.797 -39.938 -3.623 1 96.06 80 PHE B N 1
ATOM 3847 C CA . PHE B 1 80 ? -9.305 -38.562 -3.648 1 96.06 80 PHE B CA 1
ATOM 3848 C C . PHE B 1 80 ? -10.438 -37.562 -3.436 1 96.06 80 PHE B C 1
ATOM 3850 O O . PHE B 1 80 ? -10.281 -36.594 -2.723 1 96.06 80 PHE B O 1
ATOM 3857 N N . LYS B 1 81 ? -11.539 -37.875 -4.035 1 94.12 81 LYS B N 1
ATOM 3858 C CA . LYS B 1 81 ? -12.719 -37.031 -3.82 1 94.12 81 LYS B CA 1
ATOM 3859 C C . LYS B 1 81 ? -13.117 -37 -2.346 1 94.12 81 LYS B C 1
ATOM 3861 O O . LYS B 1 81 ? -13.461 -35.969 -1.81 1 94.12 81 LYS B O 1
ATOM 3866 N N . ARG B 1 82 ? -13.086 -38.156 -1.711 1 96.12 82 ARG B N 1
ATOM 3867 C CA . ARG B 1 82 ? -13.414 -38.25 -0.291 1 96.12 82 ARG B CA 1
ATOM 3868 C C . ARG B 1 82 ? -12.422 -37.438 0.546 1 96.12 82 ARG B C 1
ATOM 3870 O O . ARG B 1 82 ? -12.812 -36.75 1.506 1 96.12 82 ARG B O 1
ATOM 3877 N N . LEU B 1 83 ? -11.164 -37.531 0.172 1 97.44 83 LEU B N 1
ATOM 3878 C CA . LEU B 1 83 ? -10.148 -36.719 0.854 1 97.44 83 LEU B CA 1
ATOM 3879 C C . LEU B 1 83 ? -10.445 -35.219 0.719 1 97.44 83 LEU B C 1
ATOM 3881 O O . LEU B 1 83 ? -10.438 -34.5 1.712 1 97.44 83 LEU B O 1
ATOM 3885 N N . ARG B 1 84 ? -10.688 -34.781 -0.465 1 95.88 84 ARG B N 1
ATOM 3886 C CA . ARG B 1 84 ? -10.984 -33.375 -0.699 1 95.88 84 ARG B CA 1
ATOM 3887 C C . ARG B 1 84 ? -12.211 -32.938 0.084 1 95.88 84 ARG B C 1
ATOM 3889 O O . ARG B 1 84 ? -12.211 -31.859 0.702 1 95.88 84 ARG B O 1
ATOM 3896 N N . ASP B 1 85 ? -13.289 -33.781 0.044 1 95.31 85 ASP B N 1
ATOM 3897 C CA . ASP B 1 85 ? -14.523 -33.438 0.758 1 95.31 85 ASP B CA 1
ATOM 3898 C C . ASP B 1 85 ? -14.266 -33.312 2.258 1 95.31 85 ASP B C 1
ATOM 3900 O O . ASP B 1 85 ? -14.852 -32.438 2.916 1 95.31 85 ASP B O 1
ATOM 3904 N N . ASP B 1 86 ? -13.461 -34.125 2.734 1 96.81 86 ASP B N 1
ATOM 3905 C CA . ASP B 1 86 ? -13.094 -34.062 4.145 1 96.81 86 ASP B CA 1
ATOM 3906 C C . ASP B 1 86 ? -12.375 -32.75 4.453 1 96.81 86 ASP B C 1
ATOM 3908 O O . ASP B 1 86 ? -12.664 -32.094 5.453 1 96.81 86 ASP B O 1
ATOM 3912 N N . LEU B 1 87 ? -11.406 -32.375 3.627 1 97.25 87 LEU B N 1
ATOM 3913 C CA . LEU B 1 87 ? -10.672 -31.141 3.812 1 97.25 87 LEU B CA 1
ATOM 3914 C C . LEU B 1 87 ? -11.609 -29.938 3.738 1 97.25 87 LEU B C 1
ATOM 3916 O O . LEU B 1 87 ? -11.484 -29 4.531 1 97.25 87 LEU B O 1
ATOM 3920 N N . VAL B 1 88 ? -12.531 -29.969 2.84 1 95.06 88 VAL B N 1
ATOM 3921 C CA . VAL B 1 88 ? -13.5 -28.891 2.684 1 95.06 88 VAL B CA 1
ATOM 3922 C C . VAL B 1 88 ? -14.367 -28.781 3.936 1 95.06 88 VAL B C 1
ATOM 3924 O O . VAL B 1 88 ? -14.609 -27.688 4.445 1 95.06 88 VAL B O 1
ATOM 3927 N N . SER B 1 89 ? -14.844 -29.922 4.441 1 96.44 89 SER B N 1
ATOM 3928 C CA . SER B 1 89 ? -15.734 -29.953 5.602 1 96.44 89 SER B CA 1
ATOM 3929 C C . SER B 1 89 ? -15.031 -29.422 6.848 1 96.44 89 SER B C 1
ATOM 3931 O O . SER B 1 89 ? -15.672 -28.875 7.738 1 96.44 89 SER B O 1
ATOM 3933 N N . ARG B 1 90 ? -13.758 -29.484 6.844 1 96.5 90 ARG B N 1
ATOM 3934 C CA . ARG B 1 90 ? -12.969 -29.031 7.988 1 96.5 90 ARG B CA 1
ATOM 3935 C C . ARG B 1 90 ? -12.594 -27.562 7.848 1 96.5 90 ARG B C 1
ATOM 3937 O O . ARG B 1 90 ? -11.969 -27 8.742 1 96.5 90 ARG B O 1
ATOM 3944 N N . GLY B 1 91 ? -12.953 -27 6.789 1 95.69 91 GLY B N 1
ATOM 3945 C CA . GLY B 1 91 ? -12.742 -25.578 6.605 1 95.69 91 GLY B CA 1
ATOM 3946 C C . GLY B 1 91 ? -11.391 -25.25 6.02 1 95.69 91 GLY B C 1
ATOM 3947 O O . GLY B 1 91 ? -10.961 -24.094 6.051 1 95.69 91 GLY B O 1
ATOM 3948 N N . VAL B 1 92 ? -10.648 -26.172 5.48 1 96.38 92 VAL B N 1
ATOM 3949 C CA . VAL B 1 92 ? -9.297 -26 4.969 1 96.38 92 VAL B CA 1
ATOM 3950 C C . VAL B 1 92 ? -9.305 -25.047 3.789 1 96.38 92 VAL B C 1
ATOM 3952 O O . VAL B 1 92 ? -8.336 -24.312 3.568 1 96.38 92 VAL B O 1
ATOM 3955 N N . PHE B 1 93 ? -10.391 -24.906 3.051 1 94.75 93 PHE B N 1
ATOM 3956 C CA . PHE B 1 93 ? -10.445 -24.094 1.841 1 94.75 93 PHE B CA 1
ATOM 3957 C C . PHE B 1 93 ? -10.961 -22.703 2.15 1 94.75 93 PHE B C 1
ATOM 3959 O O . PHE B 1 93 ? -11.055 -21.859 1.259 1 94.75 93 PHE B O 1
ATOM 3966 N N . LYS B 1 94 ? -11.242 -22.422 3.438 1 93.44 94 LYS B N 1
ATOM 3967 C CA . LYS B 1 94 ? -11.695 -21.094 3.828 1 93.44 94 LYS B CA 1
ATOM 3968 C C . LYS B 1 94 ? -10.523 -20.109 3.906 1 93.44 94 LYS B C 1
ATOM 3970 O O . LYS B 1 94 ? -9.484 -20.422 4.5 1 93.44 94 LYS B O 1
ATOM 3975 N N . PRO B 1 95 ? -10.703 -18.969 3.295 1 91.88 95 PRO B N 1
ATOM 3976 C CA . PRO B 1 95 ? -9.625 -17.984 3.363 1 91.88 95 PRO B CA 1
ATOM 3977 C C . PRO B 1 95 ? -9.477 -17.375 4.754 1 91.88 95 PRO B C 1
ATOM 3979 O O . PRO B 1 95 ? -10.344 -17.562 5.609 1 91.88 95 PRO B O 1
ATOM 3982 N N . SER B 1 96 ? -8.344 -16.75 4.988 1 93.62 96 SER B N 1
ATOM 3983 C CA . SER B 1 96 ? -8.062 -15.992 6.203 1 93.62 96 SER B CA 1
ATOM 3984 C C . SER B 1 96 ? -7.781 -14.523 5.895 1 93.62 96 SER B C 1
ATOM 3986 O O . SER B 1 96 ? -6.734 -14.195 5.328 1 93.62 96 SER B O 1
ATOM 3988 N N . VAL B 1 97 ? -8.641 -13.703 6.383 1 87.81 97 VAL B N 1
ATOM 3989 C CA . VAL B 1 97 ? -8.484 -12.273 6.141 1 87.81 97 VAL B CA 1
ATOM 3990 C C . VAL B 1 97 ? -7.16 -11.789 6.73 1 87.81 97 VAL B C 1
ATOM 3992 O O . VAL B 1 97 ? -6.445 -11.008 6.102 1 87.81 97 VAL B O 1
ATOM 3995 N N . MET B 1 98 ? -6.93 -12.227 7.91 1 93.12 98 MET B N 1
ATOM 3996 C CA . MET B 1 98 ? -5.711 -11.797 8.594 1 93.12 98 MET B CA 1
ATOM 3997 C C . MET B 1 98 ? -4.473 -12.219 7.809 1 93.12 98 MET B C 1
ATOM 3999 O O . MET B 1 98 ? -3.486 -11.477 7.758 1 93.12 98 MET B O 1
ATOM 4003 N N . HIS B 1 99 ? -4.52 -13.359 7.227 1 96 99 HIS B N 1
ATOM 4004 C CA . HIS B 1 99 ? -3.369 -13.805 6.453 1 96 99 HIS B CA 1
ATOM 4005 C C . HIS B 1 99 ? -3.219 -13 5.168 1 96 99 HIS B C 1
ATOM 4007 O O . HIS B 1 99 ? -2.102 -12.703 4.742 1 96 99 HIS B O 1
ATOM 4013 N N . VAL B 1 100 ? -4.352 -12.719 4.559 1 95.69 100 VAL B N 1
ATOM 4014 C CA . VAL B 1 100 ? -4.316 -11.906 3.348 1 95.69 100 VAL B CA 1
ATOM 4015 C C . VAL B 1 100 ? -3.709 -10.547 3.656 1 95.69 100 VAL B C 1
ATOM 4017 O O . VAL B 1 100 ? -2.838 -10.062 2.926 1 95.69 100 VAL B O 1
ATOM 4020 N N . VAL B 1 101 ? -4.152 -9.922 4.707 1 95.56 101 VAL B N 1
ATOM 4021 C CA . VAL B 1 101 ? -3.643 -8.617 5.121 1 95.56 101 VAL B CA 1
ATOM 4022 C C . VAL B 1 101 ? -2.146 -8.719 5.414 1 95.56 101 VAL B C 1
ATOM 4024 O O . VAL B 1 101 ? -1.366 -7.863 4.984 1 95.56 101 VAL B O 1
ATOM 4027 N N . TYR B 1 102 ? -1.798 -9.711 6.09 1 96.75 102 TYR B N 1
ATOM 4028 C CA . TYR B 1 102 ? -0.389 -9.93 6.402 1 96.75 102 TYR B CA 1
ATOM 4029 C C . TYR B 1 102 ? 0.444 -10.008 5.129 1 96.75 102 TYR B C 1
ATOM 4031 O O . TYR B 1 102 ? 1.475 -9.336 5.012 1 96.75 102 TYR B O 1
ATOM 4039 N N . ARG B 1 103 ? 0.021 -10.797 4.215 1 97.31 103 ARG B N 1
ATOM 4040 C CA . ARG B 1 103 ? 0.786 -11 2.99 1 97.31 103 ARG B CA 1
ATOM 4041 C C . ARG B 1 103 ? 0.915 -9.703 2.201 1 97.31 103 ARG B C 1
ATOM 4043 O O . ARG B 1 103 ? 1.979 -9.406 1.653 1 97.31 103 ARG B O 1
ATOM 4050 N N . CYS B 1 104 ? -0.15 -9.008 2.115 1 97.94 104 CYS B N 1
ATOM 4051 C CA . CYS B 1 104 ? -0.118 -7.727 1.41 1 97.94 104 CYS B CA 1
ATOM 4052 C C . CYS B 1 104 ? 0.816 -6.746 2.105 1 97.94 104 CYS B C 1
ATOM 4054 O O . CYS B 1 104 ? 1.64 -6.098 1.455 1 97.94 104 CYS B O 1
ATOM 4056 N N . LEU B 1 105 ? 0.701 -6.68 3.41 1 98 105 LEU B N 1
ATOM 4057 C CA . LEU B 1 105 ? 1.492 -5.723 4.18 1 98 105 LEU B CA 1
ATOM 4058 C C . LEU B 1 105 ? 2.975 -6.078 4.125 1 98 105 LEU B C 1
ATOM 4060 O O . LEU B 1 105 ? 3.83 -5.191 4.133 1 98 105 LEU B O 1
ATOM 4064 N N . GLU B 1 106 ? 3.24 -7.305 4.117 1 97.88 106 GLU B N 1
ATOM 4065 C CA . GLU B 1 106 ? 4.633 -7.73 4.02 1 97.88 106 GLU B CA 1
ATOM 4066 C C . GLU B 1 106 ? 5.281 -7.199 2.744 1 97.88 106 GLU B C 1
ATOM 4068 O O . GLU B 1 106 ? 6.402 -6.688 2.779 1 97.88 106 GLU B O 1
ATOM 4073 N N . VAL B 1 107 ? 4.602 -7.355 1.664 1 98.38 107 VAL B N 1
ATOM 4074 C CA . VAL B 1 107 ? 5.129 -6.887 0.387 1 98.38 107 VAL B CA 1
ATOM 4075 C C . VAL B 1 107 ? 5.32 -5.371 0.431 1 98.38 107 VAL B C 1
ATOM 4077 O O . VAL B 1 107 ? 6.375 -4.863 0.053 1 98.38 107 VAL B O 1
ATOM 4080 N N . VAL B 1 108 ? 4.32 -4.68 0.919 1 98.06 108 VAL B N 1
ATOM 4081 C CA . VAL B 1 108 ?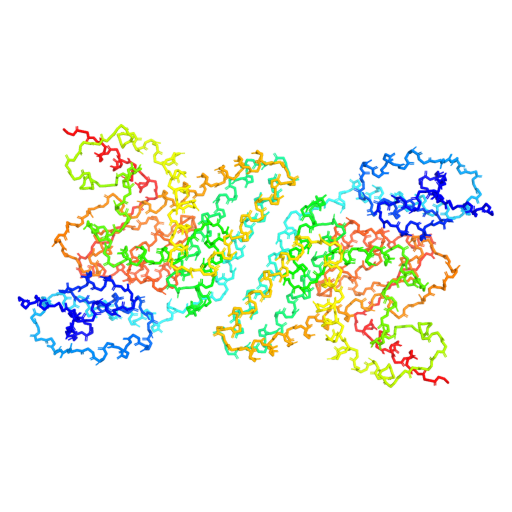 4.379 -3.225 0.99 1 98.06 108 VAL B CA 1
ATOM 4082 C C . VAL B 1 108 ? 5.523 -2.799 1.91 1 98.06 108 VAL B C 1
ATOM 4084 O O . VAL B 1 108 ? 6.266 -1.867 1.597 1 98.06 108 VAL B O 1
ATOM 4087 N N . ALA B 1 109 ? 5.668 -3.475 3.008 1 97.88 109 ALA B N 1
ATOM 4088 C CA . ALA B 1 109 ? 6.742 -3.176 3.953 1 97.88 109 ALA B CA 1
ATOM 4089 C C . ALA B 1 109 ? 8.109 -3.334 3.299 1 97.88 109 ALA B C 1
ATOM 4091 O O . ALA B 1 109 ? 9 -2.502 3.494 1 97.88 109 ALA B O 1
ATOM 4092 N N . LEU B 1 110 ? 8.266 -4.359 2.572 1 98.19 110 LEU B N 1
ATOM 4093 C CA . LEU B 1 110 ? 9.547 -4.602 1.918 1 98.19 110 LEU B CA 1
ATOM 4094 C C . LEU B 1 110 ? 9.852 -3.512 0.897 1 98.19 110 LEU B C 1
ATOM 4096 O O . LEU B 1 110 ? 10.992 -3.053 0.796 1 98.19 110 LEU B O 1
ATOM 4100 N N . TYR B 1 111 ? 8.867 -3.115 0.159 1 97.81 111 TYR B N 1
ATOM 4101 C CA . TYR B 1 111 ? 9.086 -2.014 -0.772 1 97.81 111 TYR B CA 1
ATOM 4102 C C . TYR B 1 111 ? 9.453 -0.734 -0.03 1 97.81 111 TYR B C 1
ATOM 4104 O O . TYR B 1 111 ? 10.383 -0.027 -0.422 1 97.81 111 TYR B O 1
ATOM 4112 N N . LEU B 1 112 ? 8.742 -0.458 1.065 1 96.56 112 LEU B N 1
ATOM 4113 C CA . LEU B 1 112 ? 9.016 0.75 1.836 1 96.56 112 LEU B CA 1
ATOM 4114 C C . LEU B 1 112 ? 10.438 0.729 2.393 1 96.56 112 LEU B C 1
ATOM 4116 O O . LEU B 1 112 ? 11.156 1.724 2.301 1 96.56 112 LEU B O 1
ATOM 4120 N N . ILE B 1 113 ? 10.82 -0.354 2.922 1 96.56 113 ILE B N 1
ATOM 4121 C CA . ILE B 1 113 ? 12.141 -0.495 3.521 1 96.56 113 ILE B CA 1
ATOM 4122 C C . ILE B 1 113 ? 13.211 -0.396 2.438 1 96.56 113 ILE B C 1
ATOM 4124 O O . ILE B 1 113 ? 14.227 0.291 2.615 1 96.56 113 ILE B O 1
ATOM 4128 N N . GLY B 1 114 ? 13 -1.089 1.353 1 97.56 114 GLY B N 1
ATOM 4129 C CA . GLY B 1 114 ? 13.953 -1.022 0.255 1 97.56 114 GLY B CA 1
ATOM 4130 C C . GLY B 1 114 ? 14.156 0.385 -0.274 1 97.56 114 GLY B C 1
ATOM 4131 O O . GLY B 1 114 ? 15.289 0.821 -0.475 1 97.56 114 GLY B O 1
ATOM 4132 N N . PHE B 1 115 ? 13.102 1.091 -0.483 1 96 115 PHE B N 1
ATOM 4133 C CA . PHE B 1 115 ? 13.188 2.463 -0.971 1 96 115 PHE B CA 1
ATOM 4134 C C . PHE B 1 115 ? 13.852 3.363 0.061 1 96 115 PHE B C 1
ATOM 4136 O O . PHE B 1 115 ? 14.633 4.246 -0.294 1 96 115 PHE B O 1
ATOM 4143 N N . TYR B 1 116 ? 13.492 3.184 1.306 1 93.75 116 TYR B N 1
ATOM 4144 C CA . TYR B 1 116 ? 14.125 3.984 2.35 1 93.75 116 TYR B CA 1
ATOM 4145 C C . TYR B 1 116 ? 15.641 3.809 2.332 1 93.75 116 TYR B C 1
ATOM 4147 O O . TYR B 1 116 ? 16.391 4.789 2.383 1 93.75 116 TYR B O 1
ATOM 4155 N N . LEU B 1 117 ? 16.062 2.592 2.283 1 95.12 117 LEU B N 1
ATOM 4156 C CA . LEU B 1 117 ? 17.5 2.309 2.277 1 95.12 117 LEU B CA 1
ATOM 4157 C C . LEU B 1 117 ? 18.172 2.896 1.039 1 95.12 117 LEU B C 1
ATOM 4159 O O . LEU B 1 117 ? 19.234 3.502 1.134 1 95.12 117 LEU B O 1
ATOM 4163 N N . ALA B 1 118 ? 17.5 2.818 -0.063 1 94.69 118 ALA B N 1
ATOM 4164 C CA . ALA B 1 118 ? 18.094 3.238 -1.33 1 94.69 118 ALA B CA 1
ATOM 4165 C C . ALA B 1 118 ? 18.094 4.758 -1.459 1 94.69 118 ALA B C 1
ATOM 4167 O O . ALA B 1 118 ? 19.031 5.344 -2.016 1 94.69 118 ALA B O 1
ATOM 4168 N N . LEU B 1 119 ? 17.094 5.383 -0.902 1 91.25 119 LEU B N 1
ATOM 4169 C CA . LEU B 1 119 ? 16.891 6.797 -1.202 1 91.25 119 LEU B CA 1
ATOM 4170 C C . LEU B 1 119 ? 17.281 7.668 -0.018 1 91.25 119 LEU B C 1
ATOM 4172 O O . LEU B 1 119 ? 17.625 8.844 -0.192 1 91.25 119 LEU B O 1
ATOM 4176 N N . CYS B 1 120 ? 17.25 7.121 1.192 1 88.62 120 CYS B N 1
ATOM 4177 C CA . CYS B 1 120 ? 17.375 7.973 2.367 1 88.62 120 CYS B CA 1
ATOM 4178 C C . CYS B 1 120 ? 18.641 7.641 3.143 1 88.62 120 CYS B C 1
ATOM 4180 O O . CYS B 1 120 ? 19 8.336 4.098 1 88.62 120 CYS B O 1
ATOM 4182 N N . THR B 1 121 ? 19.266 6.566 2.74 1 90.75 121 THR B N 1
ATOM 4183 C CA . THR B 1 121 ? 20.5 6.172 3.404 1 90.75 121 THR B CA 1
ATOM 4184 C C . THR B 1 121 ? 21.609 5.93 2.385 1 90.75 121 THR B C 1
ATOM 4186 O O . THR B 1 121 ? 21.438 6.223 1.198 1 90.75 121 THR B O 1
ATOM 4189 N N . SER B 1 122 ? 22.766 5.535 2.875 1 91.94 122 SER B N 1
ATOM 4190 C CA . SER B 1 122 ? 23.891 5.25 1.996 1 91.94 122 SER B CA 1
ATOM 4191 C C . SER B 1 122 ? 23.906 3.783 1.576 1 91.94 122 SER B C 1
ATOM 4193 O O . SER B 1 122 ? 24.859 3.32 0.949 1 91.94 122 SER B O 1
ATOM 4195 N N . ASN B 1 123 ? 22.844 3.047 1.812 1 95.5 123 ASN B N 1
ATOM 4196 C CA . ASN B 1 123 ? 22.781 1.611 1.56 1 95.5 123 ASN B CA 1
ATOM 4197 C C . ASN B 1 123 ? 22 1.296 0.291 1 95.5 123 ASN B C 1
ATOM 4199 O O . ASN B 1 123 ? 21.094 0.459 0.309 1 95.5 123 ASN B O 1
ATOM 4203 N N . VAL B 1 124 ? 22.438 1.804 -0.798 1 96.31 124 VAL B N 1
ATOM 4204 C CA . VAL B 1 124 ? 21.703 1.71 -2.059 1 96.31 124 VAL B CA 1
ATOM 4205 C C . VAL B 1 124 ? 21.656 0.256 -2.523 1 96.31 124 VAL B C 1
ATOM 4207 O O . VAL B 1 124 ? 20.609 -0.232 -2.957 1 96.31 124 VAL B O 1
ATOM 4210 N N . TYR B 1 125 ? 22.766 -0.494 -2.369 1 96.69 125 TYR B N 1
ATOM 4211 C CA . TYR B 1 125 ? 22.828 -1.866 -2.861 1 96.69 125 TYR B CA 1
ATOM 4212 C C . TYR B 1 125 ? 21.938 -2.779 -2.041 1 96.69 125 TYR B C 1
ATOM 4214 O O . TYR B 1 125 ? 21.25 -3.641 -2.596 1 96.69 125 TYR B O 1
ATOM 4222 N N . VAL B 1 126 ? 21.969 -2.582 -0.777 1 98 126 VAL B N 1
ATOM 4223 C CA . VAL B 1 126 ? 21.094 -3.363 0.087 1 98 126 VAL B CA 1
ATOM 4224 C C . VAL B 1 126 ? 19.625 -3.02 -0.215 1 98 126 VAL B C 1
ATOM 4226 O O . VAL B 1 126 ? 18.781 -3.904 -0.245 1 98 126 VAL B O 1
ATOM 4229 N N . GLY B 1 127 ? 19.406 -1.707 -0.428 1 98.19 127 GLY B N 1
ATOM 4230 C CA . GLY B 1 127 ? 18.078 -1.291 -0.808 1 98.19 127 GLY B CA 1
ATOM 4231 C C . GLY B 1 127 ? 17.578 -1.968 -2.07 1 98.19 127 GLY B C 1
ATOM 4232 O O . GLY B 1 127 ? 16.438 -2.445 -2.119 1 98.19 127 GLY B O 1
ATOM 4233 N N . CYS B 1 128 ? 18.453 -2.062 -3.02 1 98.5 128 CYS B N 1
ATOM 4234 C CA . CYS B 1 128 ? 18.078 -2.699 -4.277 1 98.5 128 CYS B CA 1
ATOM 4235 C C . CYS B 1 128 ? 17.812 -4.188 -4.078 1 98.5 128 CYS B C 1
ATOM 4237 O O . CYS B 1 128 ? 16.891 -4.742 -4.691 1 98.5 128 CYS B O 1
ATOM 4239 N N . ALA B 1 129 ? 18.609 -4.805 -3.275 1 98.62 129 ALA B N 1
ATOM 4240 C CA . ALA B 1 129 ? 18.406 -6.219 -2.984 1 98.62 129 ALA B CA 1
ATOM 4241 C C . ALA B 1 129 ? 17.047 -6.441 -2.318 1 98.62 129 ALA B C 1
ATOM 4243 O O . ALA B 1 129 ? 16.328 -7.375 -2.668 1 98.62 129 ALA B O 1
ATOM 4244 N N . VAL B 1 130 ? 16.688 -5.598 -1.392 1 98.56 130 VAL B N 1
ATOM 4245 C CA . VAL B 1 130 ? 15.414 -5.699 -0.688 1 98.56 130 VAL B CA 1
ATOM 4246 C C . VAL B 1 130 ? 14.266 -5.465 -1.666 1 98.56 130 VAL B C 1
ATOM 4248 O O . VAL B 1 130 ? 13.234 -6.145 -1.604 1 98.56 130 VAL B O 1
ATOM 4251 N N . LEU B 1 131 ? 14.453 -4.535 -2.543 1 98.69 131 LEU B N 1
ATOM 4252 C CA . LEU B 1 131 ? 13.438 -4.273 -3.559 1 98.69 131 LEU B CA 1
ATOM 4253 C C . LEU B 1 131 ? 13.258 -5.48 -4.469 1 98.69 131 LEU B C 1
ATOM 4255 O O . LEU B 1 131 ? 12.141 -5.766 -4.918 1 98.69 131 LEU B O 1
ATOM 4259 N N . GLY B 1 132 ? 14.344 -6.141 -4.773 1 98.75 132 GLY B N 1
ATOM 4260 C CA . GLY B 1 132 ? 14.242 -7.371 -5.535 1 98.75 132 GLY B CA 1
ATOM 4261 C C . GLY B 1 132 ? 13.453 -8.453 -4.824 1 98.75 132 GLY B C 1
ATOM 4262 O O . GLY B 1 132 ? 12.609 -9.117 -5.434 1 98.75 132 GLY B O 1
ATOM 4263 N N . VAL B 1 133 ? 13.719 -8.617 -3.586 1 98.62 133 VAL B N 1
ATOM 4264 C CA . VAL B 1 133 ? 12.977 -9.586 -2.785 1 98.62 133 VAL B CA 1
ATOM 4265 C C . VAL B 1 133 ? 11.5 -9.195 -2.74 1 98.62 133 VAL B C 1
ATOM 4267 O O . VAL B 1 133 ? 10.625 -10.055 -2.812 1 98.62 133 VAL B O 1
ATOM 4270 N N . ALA B 1 134 ? 11.25 -7.891 -2.611 1 98.62 134 ALA B N 1
ATOM 4271 C CA . ALA B 1 134 ? 9.867 -7.41 -2.629 1 98.62 134 ALA B CA 1
ATOM 4272 C C . ALA B 1 134 ? 9.164 -7.816 -3.922 1 98.62 134 ALA B C 1
ATOM 4274 O O . ALA B 1 134 ? 8.008 -8.234 -3.898 1 98.62 134 ALA B O 1
ATOM 4275 N N . GLN B 1 135 ? 9.891 -7.656 -4.98 1 98.44 135 GLN B N 1
ATOM 4276 C CA . GLN B 1 135 ? 9.352 -8.086 -6.266 1 98.44 135 GLN B CA 1
ATOM 4277 C C . GLN B 1 135 ? 9.039 -9.578 -6.262 1 98.44 135 GLN B C 1
ATOM 4279 O O . GLN B 1 135 ? 7.984 -9.992 -6.754 1 98.44 135 GLN B O 1
ATOM 4284 N N . GLY B 1 136 ? 9.953 -10.336 -5.762 1 98.12 136 GLY B N 1
ATOM 4285 C CA . GLY B 1 136 ? 9.727 -11.766 -5.648 1 98.12 136 GLY B CA 1
ATOM 4286 C C . GLY B 1 136 ? 8.516 -12.109 -4.797 1 98.12 136 GLY B C 1
ATOM 4287 O O . GLY B 1 136 ? 7.711 -12.969 -5.172 1 98.12 136 GLY B O 1
ATOM 4288 N N . ARG B 1 137 ? 8.391 -11.453 -3.688 1 98.31 137 ARG B N 1
ATOM 4289 C CA . ARG B 1 137 ? 7.273 -11.695 -2.785 1 98.31 137 ARG B CA 1
ATOM 4290 C C . ARG B 1 137 ? 5.953 -11.281 -3.43 1 98.31 137 ARG B C 1
ATOM 4292 O O . ARG B 1 137 ? 4.922 -11.922 -3.207 1 98.31 137 ARG B O 1
ATOM 4299 N N . ALA B 1 138 ? 5.98 -10.203 -4.184 1 98.38 138 ALA B N 1
ATOM 4300 C CA . ALA B 1 138 ? 4.809 -9.82 -4.969 1 98.38 138 ALA B CA 1
ATOM 4301 C C . ALA B 1 138 ? 4.43 -10.914 -5.957 1 98.38 138 ALA B C 1
ATOM 4303 O O . ALA B 1 138 ? 3.244 -11.156 -6.199 1 98.38 138 ALA B O 1
ATOM 4304 N N . GLY B 1 139 ? 5.414 -11.5 -6.508 1 98 139 GLY B N 1
ATOM 4305 C CA . GLY B 1 139 ? 5.184 -12.625 -7.402 1 98 139 GLY B CA 1
ATOM 4306 C C . GLY B 1 139 ? 4.469 -13.781 -6.734 1 98 139 GLY B C 1
ATOM 4307 O O . GLY B 1 139 ? 3.557 -14.375 -7.316 1 98 139 GLY B O 1
ATOM 4308 N N . TRP B 1 140 ? 4.867 -14.078 -5.52 1 97.75 140 TRP B N 1
ATOM 4309 C CA . TRP B 1 140 ? 4.207 -15.148 -4.781 1 97.75 140 TRP B CA 1
ATOM 4310 C C . TRP B 1 140 ? 2.768 -14.773 -4.445 1 97.75 140 TRP B C 1
ATOM 4312 O O . TRP B 1 140 ? 1.866 -15.609 -4.523 1 97.75 140 TRP B O 1
ATOM 4322 N N . LEU B 1 141 ? 2.602 -13.562 -4.09 1 97.62 141 LEU B N 1
ATOM 4323 C CA . LEU B 1 141 ? 1.27 -13.094 -3.725 1 97.62 141 LEU B CA 1
ATOM 4324 C C . LEU B 1 141 ? 0.328 -13.141 -4.922 1 97.62 141 LEU B C 1
ATOM 4326 O O . LEU B 1 141 ? -0.805 -13.617 -4.809 1 97.62 141 LEU B O 1
ATOM 4330 N N . MET B 1 142 ? 0.814 -12.586 -6.027 1 97.81 142 MET B N 1
ATOM 4331 C CA . MET B 1 142 ? -0.017 -12.609 -7.227 1 97.81 142 MET B CA 1
ATOM 4332 C C . MET B 1 142 ? -0.32 -14.039 -7.652 1 97.81 142 MET B C 1
ATOM 4334 O O . MET B 1 142 ? -1.383 -14.312 -8.211 1 97.81 142 MET B O 1
ATOM 4338 N N . HIS B 1 143 ? 0.593 -14.969 -7.406 1 97.62 143 HIS B N 1
ATOM 4339 C CA . HIS B 1 143 ? 0.365 -16.375 -7.695 1 97.62 143 HIS B CA 1
ATOM 4340 C C . HIS B 1 143 ? -0.874 -16.906 -6.973 1 97.62 143 HIS B C 1
ATOM 4342 O O . HIS B 1 143 ? -1.734 -17.531 -7.586 1 97.62 143 HIS B O 1
ATOM 4348 N N . GLU B 1 144 ? -0.984 -16.609 -5.785 1 95.75 144 GLU B N 1
ATOM 4349 C CA . GLU B 1 144 ? -2.152 -17 -5.008 1 95.75 144 GLU B CA 1
ATOM 4350 C C . GLU B 1 144 ? -3.412 -16.297 -5.492 1 95.75 144 GLU B C 1
ATOM 4352 O O . GLU B 1 144 ? -4.488 -16.891 -5.543 1 95.75 144 GLU B O 1
ATOM 4357 N N . GLY B 1 145 ? -3.24 -15.047 -5.758 1 95.56 145 GLY B N 1
ATOM 4358 C CA . GLY B 1 145 ? -4.367 -14.328 -6.328 1 95.56 145 GLY B CA 1
ATOM 4359 C C . GLY B 1 145 ? -4.875 -14.938 -7.621 1 95.56 145 GLY B C 1
ATOM 4360 O O . GLY B 1 145 ? -6.086 -14.992 -7.855 1 95.56 145 GLY B O 1
ATOM 4361 N N . GLY B 1 146 ? -3.961 -15.438 -8.414 1 95.5 146 GLY B N 1
ATOM 4362 C CA . GLY B 1 146 ? -4.309 -16.062 -9.688 1 95.5 146 GLY B CA 1
ATOM 4363 C C . GLY B 1 146 ? -5.074 -17.359 -9.523 1 95.5 146 GLY B C 1
ATOM 4364 O O . GLY B 1 146 ? -5.832 -17.75 -10.414 1 95.5 146 GLY B O 1
ATOM 4365 N N . HIS B 1 147 ? -4.855 -17.969 -8.391 1 95 147 HIS B N 1
ATOM 4366 C CA . HIS B 1 147 ? -5.586 -19.188 -8.086 1 95 147 HIS B CA 1
ATOM 4367 C C . HIS B 1 147 ? -6.871 -18.891 -7.324 1 95 147 HIS B C 1
ATOM 4369 O O . HIS B 1 147 ? -7.598 -19.812 -6.941 1 95 147 HIS B O 1
ATOM 4375 N N . HIS B 1 148 ? -7.109 -17.656 -7.043 1 91.81 148 HIS B N 1
ATOM 4376 C CA . HIS B 1 148 ? -8.289 -17.188 -6.316 1 91.81 148 HIS B CA 1
ATOM 4377 C C . HIS B 1 148 ? -8.352 -17.797 -4.922 1 91.81 148 HIS B C 1
ATOM 4379 O O . HIS B 1 148 ? -9.43 -18.156 -4.445 1 91.81 148 HIS B O 1
ATOM 4385 N N . SER B 1 149 ? -7.199 -17.953 -4.32 1 92.94 149 SER B N 1
ATOM 4386 C CA . SER B 1 149 ? -7.117 -18.594 -3.014 1 92.94 149 SER B CA 1
ATOM 4387 C C . SER B 1 149 ? -6.707 -17.594 -1.934 1 92.94 149 SER B C 1
ATOM 4389 O O . SER B 1 149 ? -6.32 -18 -0.832 1 92.94 149 SER B O 1
ATOM 4391 N N . LEU B 1 150 ? -6.828 -16.297 -2.207 1 94.12 150 LEU B N 1
ATOM 4392 C CA . LEU B 1 150 ? -6.516 -15.281 -1.21 1 94.12 150 LEU B CA 1
ATOM 4393 C C . LEU B 1 150 ? -7.742 -14.953 -0.361 1 94.12 150 LEU B C 1
ATOM 4395 O O . LEU B 1 150 ? -7.809 -15.336 0.809 1 94.12 150 LEU B O 1
ATOM 4399 N N . THR B 1 151 ? -8.758 -14.344 -0.999 1 91.56 151 THR B N 1
ATOM 4400 C CA . THR B 1 151 ? -9.938 -13.898 -0.268 1 91.56 151 THR B CA 1
ATOM 4401 C C . THR B 1 151 ? -11.125 -14.805 -0.556 1 91.56 151 THR B C 1
ATOM 4403 O O . THR B 1 151 ? -12.125 -14.789 0.172 1 91.56 151 THR B O 1
ATOM 4406 N N . GLY B 1 152 ? -11.047 -15.547 -1.63 1 85.5 152 GLY B N 1
ATOM 4407 C CA . GLY B 1 152 ? -12.172 -16.359 -2.072 1 85.5 152 GLY B CA 1
ATOM 4408 C C . GLY B 1 152 ? -13.133 -15.609 -2.975 1 85.5 152 GLY B C 1
ATOM 4409 O O . GLY B 1 152 ? -13.977 -16.219 -3.637 1 85.5 152 GLY B O 1
ATOM 4410 N N . ASN B 1 153 ? -13.031 -14.312 -3.02 1 88.44 153 ASN B N 1
ATOM 4411 C CA . ASN B 1 153 ? -13.742 -13.492 -3.996 1 88.44 153 ASN B CA 1
ATOM 4412 C C . ASN B 1 153 ? -12.906 -13.273 -5.254 1 88.44 153 ASN B C 1
ATOM 4414 O O . ASN B 1 153 ? -11.898 -12.562 -5.219 1 88.44 153 ASN B O 1
ATOM 4418 N N . TRP B 1 154 ? -13.367 -13.812 -6.352 1 88.69 154 TRP B N 1
ATOM 4419 C CA . TRP B 1 154 ? -12.531 -13.852 -7.543 1 88.69 154 TRP B CA 1
ATOM 4420 C C . TRP B 1 154 ? -12.234 -12.445 -8.055 1 88.69 154 TRP B C 1
ATOM 4422 O O . TRP B 1 154 ? -11.156 -12.188 -8.586 1 88.69 154 TRP B O 1
ATOM 4432 N N . LYS B 1 155 ? -13.148 -11.508 -7.898 1 90.06 155 LYS B N 1
ATOM 4433 C CA . LYS B 1 155 ? -12.906 -10.148 -8.367 1 90.06 155 LYS B CA 1
ATOM 4434 C C . LYS B 1 155 ? -11.82 -9.469 -7.543 1 90.06 155 LYS B C 1
ATOM 4436 O O . LYS B 1 155 ? -10.938 -8.805 -8.094 1 90.06 155 LYS B O 1
ATOM 4441 N N . VAL B 1 156 ? -11.945 -9.633 -6.227 1 92.88 156 VAL B N 1
ATOM 4442 C CA . VAL B 1 156 ? -10.961 -9.039 -5.332 1 92.88 156 VAL B CA 1
ATOM 4443 C C . VAL B 1 156 ? -9.602 -9.695 -5.547 1 92.88 156 VAL B C 1
ATOM 4445 O O . VAL B 1 156 ? -8.57 -9.016 -5.59 1 92.88 156 VAL B O 1
ATOM 4448 N N . ASP B 1 157 ? -9.633 -11 -5.695 1 95.12 157 ASP B N 1
ATOM 4449 C CA . ASP B 1 157 ? -8.391 -11.734 -5.914 1 95.12 157 ASP B CA 1
ATOM 4450 C C . ASP B 1 157 ? -7.73 -11.312 -7.23 1 95.12 157 ASP B C 1
ATOM 4452 O O . ASP B 1 157 ? -6.516 -11.125 -7.289 1 95.12 157 ASP B O 1
ATOM 4456 N N . GLN B 1 158 ? -8.523 -11.172 -8.234 1 94.75 158 GLN B N 1
ATOM 4457 C CA . GLN B 1 158 ? -7.984 -10.734 -9.523 1 94.75 158 GLN B CA 1
ATOM 4458 C C . GLN B 1 158 ? -7.438 -9.312 -9.438 1 94.75 158 GLN B C 1
ATOM 4460 O O . GLN B 1 158 ? -6.402 -9.008 -10.039 1 94.75 158 GLN B O 1
ATOM 4465 N N . PHE B 1 159 ? -8.172 -8.484 -8.789 1 95.38 159 PHE B N 1
ATOM 4466 C CA . PHE B 1 159 ? -7.707 -7.113 -8.617 1 95.38 159 PHE B CA 1
ATOM 4467 C C . PHE B 1 159 ? -6.355 -7.086 -7.91 1 95.38 159 PHE B C 1
ATOM 4469 O O . PHE B 1 159 ? -5.43 -6.406 -8.359 1 95.38 159 PHE B O 1
ATOM 4476 N N . LEU B 1 160 ? -6.254 -7.809 -6.801 1 97.12 160 LEU B N 1
ATOM 4477 C CA . LEU B 1 160 ? -5.004 -7.863 -6.051 1 97.12 160 LEU B CA 1
ATOM 4478 C C . LEU B 1 160 ? -3.883 -8.445 -6.902 1 97.12 160 LEU B C 1
ATOM 4480 O O . LEU B 1 160 ? -2.742 -7.98 -6.84 1 97.12 160 LEU B O 1
ATOM 4484 N N . GLN B 1 161 ? -4.195 -9.461 -7.641 1 98.19 161 GLN B N 1
ATOM 4485 C CA . GLN B 1 161 ? -3.217 -10.039 -8.555 1 98.19 161 GLN B CA 1
ATOM 4486 C C . GLN B 1 161 ? -2.686 -8.992 -9.523 1 98.19 161 GLN B C 1
ATOM 4488 O O . GLN B 1 161 ? -1.472 -8.836 -9.672 1 98.19 161 GLN B O 1
ATOM 4493 N N . GLU B 1 162 ? -3.611 -8.328 -10.188 1 98.12 162 GLU B N 1
ATOM 4494 C CA . GLU B 1 162 ? -3.236 -7.34 -11.195 1 98.12 162 GLU B CA 1
ATOM 4495 C C . GLU B 1 162 ? -2.457 -6.184 -10.578 1 98.12 162 GLU B C 1
ATOM 4497 O O . GLU B 1 162 ? -1.514 -5.668 -11.18 1 98.12 162 GLU B O 1
ATOM 4502 N N . LEU B 1 163 ? -2.861 -5.793 -9.391 1 97.81 163 LEU B N 1
ATOM 4503 C CA . LEU B 1 163 ? -2.195 -4.707 -8.68 1 97.81 163 LEU B CA 1
ATOM 4504 C C . LEU B 1 163 ? -0.755 -5.078 -8.344 1 97.81 163 LEU B C 1
ATOM 4506 O O . LEU B 1 163 ? 0.181 -4.375 -8.734 1 97.81 163 LEU B O 1
ATOM 4510 N N . PHE B 1 164 ? -0.54 -6.199 -7.695 1 98.31 164 PHE B N 1
ATOM 4511 C CA . PHE B 1 164 ? 0.78 -6.566 -7.199 1 98.31 164 PHE B CA 1
ATOM 4512 C C . PHE B 1 164 ? 1.667 -7.066 -8.336 1 98.31 164 PHE B C 1
ATOM 4514 O O . PHE B 1 164 ? 2.883 -6.855 -8.312 1 98.31 164 PHE B O 1
ATOM 4521 N N . PHE B 1 165 ? 1.089 -7.738 -9.289 1 98.44 165 PHE B N 1
ATOM 4522 C CA . PHE B 1 165 ? 1.887 -8.203 -10.422 1 98.44 165 PHE B CA 1
ATOM 4523 C C . PHE B 1 165 ? 2.242 -7.047 -11.344 1 98.44 165 PHE B C 1
ATOM 4525 O O . PHE B 1 165 ? 3.342 -7 -11.898 1 98.44 165 PHE B O 1
ATOM 4532 N N . GLY B 1 166 ? 1.298 -6.16 -11.547 1 98.19 166 GLY B N 1
ATOM 4533 C CA . GLY B 1 166 ? 1.518 -4.996 -12.391 1 98.19 166 GLY B CA 1
ATOM 4534 C C . GLY B 1 166 ? 2.527 -4.023 -11.812 1 98.19 166 GLY B C 1
ATOM 4535 O O . GLY B 1 166 ? 3.545 -3.73 -12.445 1 98.19 166 GLY B O 1
ATOM 4536 N N . ILE B 1 167 ? 2.252 -3.621 -10.578 1 97.56 167 ILE B N 1
ATOM 4537 C CA . ILE B 1 167 ? 3.133 -2.637 -9.961 1 97.56 167 ILE B CA 1
ATOM 4538 C C . ILE B 1 167 ? 4.418 -3.316 -9.492 1 97.56 167 ILE B C 1
ATOM 4540 O O . ILE B 1 167 ? 5.512 -2.781 -9.688 1 97.56 167 ILE B O 1
ATOM 4544 N N . GLY B 1 168 ? 4.336 -4.441 -8.938 1 97.69 168 GLY B N 1
ATOM 4545 C CA . GLY B 1 168 ? 5.473 -5.098 -8.305 1 97.69 168 GLY B CA 1
ATOM 4546 C C . GLY B 1 168 ? 6.414 -5.746 -9.305 1 97.69 168 GLY B C 1
ATOM 4547 O O . GLY B 1 168 ? 7.633 -5.703 -9.133 1 97.69 168 GLY B O 1
ATOM 4548 N N . CYS B 1 169 ? 5.859 -6.301 -10.352 1 97.75 169 CYS B N 1
ATOM 4549 C CA . CYS B 1 169 ? 6.691 -7.074 -11.266 1 97.75 169 CYS B CA 1
ATOM 4550 C C . CYS B 1 169 ? 6.648 -6.488 -12.672 1 97.75 169 CYS B C 1
ATOM 4552 O O . CYS B 1 169 ? 7.492 -6.809 -13.516 1 97.75 169 CYS B O 1
ATOM 4554 N N . GLY B 1 170 ? 5.711 -5.641 -12.953 1 97.81 170 GLY B N 1
ATOM 4555 C CA . GLY B 1 170 ? 5.582 -5.074 -14.289 1 97.81 170 GLY B CA 1
ATOM 4556 C C . GLY B 1 170 ? 5.109 -6.078 -15.32 1 97.81 170 GLY B C 1
ATOM 4557 O O . GLY B 1 170 ? 5.602 -6.094 -16.453 1 97.81 170 GLY B O 1
ATOM 4558 N N . MET B 1 171 ? 4.211 -6.926 -14.914 1 98 171 MET B N 1
ATOM 4559 C CA . MET B 1 171 ? 3.852 -8.039 -15.789 1 98 171 MET B CA 1
ATOM 4560 C C . MET B 1 171 ? 2.34 -8.227 -15.836 1 98 171 MET B C 1
ATOM 4562 O O . MET B 1 171 ? 1.601 -7.543 -15.125 1 98 171 MET B O 1
ATOM 4566 N N . SER B 1 172 ? 1.871 -9.062 -16.703 1 98.5 172 SER B N 1
ATOM 4567 C CA . SER B 1 172 ? 0.456 -9.266 -17 1 98.5 172 SER B CA 1
ATOM 4568 C C . SER B 1 172 ? -0.117 -10.422 -16.188 1 98.5 172 SER B C 1
ATOM 4570 O O . SER B 1 172 ? 0.305 -11.57 -16.359 1 98.5 172 SER B O 1
ATOM 4572 N N . ALA B 1 173 ? -1.11 -10.125 -15.406 1 98.12 173 ALA B N 1
ATOM 4573 C CA . ALA B 1 173 ? -1.821 -11.148 -14.641 1 98.12 173 ALA B CA 1
ATOM 4574 C C . ALA B 1 173 ? -2.572 -12.102 -15.57 1 98.12 173 ALA B C 1
ATOM 4576 O O . ALA B 1 173 ? -2.58 -13.312 -15.344 1 98.12 173 ALA B O 1
ATOM 4577 N N . ALA B 1 174 ? -3.158 -11.555 -16.578 1 96.62 174 ALA B N 1
ATOM 4578 C CA . ALA B 1 174 ? -3.932 -12.359 -17.516 1 96.62 174 ALA B CA 1
ATOM 4579 C C . ALA B 1 174 ? -3.035 -13.336 -18.266 1 96.62 174 ALA B C 1
ATOM 4581 O O . ALA B 1 174 ? -3.402 -14.5 -18.469 1 96.62 174 ALA B O 1
ATOM 4582 N N . TRP B 1 175 ? -1.942 -12.797 -18.75 1 96.69 175 TRP B N 1
ATOM 4583 C CA . TRP B 1 175 ? -1.005 -13.703 -19.406 1 96.69 175 TRP B CA 1
ATOM 4584 C C . TRP B 1 175 ? -0.599 -14.836 -18.469 1 96.69 175 TRP B C 1
ATOM 4586 O O . TRP B 1 175 ? -0.581 -16 -18.859 1 96.69 175 TRP B O 1
ATOM 4596 N N . TRP B 1 176 ? -0.253 -14.484 -17.266 1 96.94 176 TRP B N 1
ATOM 4597 C CA . TRP B 1 176 ? 0.178 -15.469 -16.281 1 96.94 176 TRP B CA 1
ATOM 4598 C C . TRP B 1 176 ? -0.905 -16.516 -16.062 1 96.94 176 TRP B C 1
ATOM 4600 O O . TRP B 1 176 ? -0.621 -17.719 -16.031 1 96.94 176 TRP B O 1
ATOM 4610 N N . ARG B 1 177 ? -2.143 -16.078 -15.844 1 94.69 177 ARG B N 1
ATOM 4611 C CA . ARG B 1 177 ? -3.227 -17.031 -15.594 1 94.69 177 ARG B CA 1
ATOM 4612 C C . ARG B 1 177 ? -3.375 -18 -16.75 1 94.69 177 ARG B C 1
ATOM 4614 O O . ARG B 1 177 ? -3.562 -19.203 -16.531 1 94.69 177 ARG B O 1
ATOM 4621 N N . ASN B 1 178 ? -3.273 -17.484 -17.922 1 92.69 178 ASN B N 1
ATOM 4622 C CA . ASN B 1 178 ? -3.371 -18.344 -19.094 1 92.69 178 ASN B CA 1
ATOM 4623 C C . ASN B 1 178 ? -2.256 -19.391 -19.125 1 92.69 178 ASN B C 1
ATOM 4625 O O . ASN B 1 178 ? -2.518 -20.578 -19.297 1 92.69 178 ASN B O 1
ATOM 4629 N N . ALA B 1 179 ? -1.067 -18.922 -18.953 1 93.62 179 ALA B N 1
ATOM 4630 C CA . ALA B 1 179 ? 0.091 -19.812 -19 1 93.62 179 ALA B CA 1
ATOM 4631 C C . ALA B 1 179 ? 0.098 -20.75 -17.797 1 93.62 179 ALA B C 1
ATOM 4633 O O . ALA B 1 179 ? 0.384 -21.938 -17.938 1 93.62 179 ALA B O 1
ATOM 4634 N N . HIS B 1 180 ? -0.221 -20.266 -16.672 1 95.19 180 HIS B N 1
ATOM 4635 C CA . HIS B 1 180 ? -0.144 -21.031 -15.422 1 95.19 180 HIS B CA 1
ATOM 4636 C C . HIS B 1 180 ? -1.238 -22.094 -15.359 1 95.19 180 HIS B C 1
ATOM 4638 O O . HIS B 1 180 ? -1.017 -23.188 -14.836 1 95.19 180 HIS B O 1
ATOM 4644 N N . ASN B 1 181 ? -2.365 -21.75 -15.898 1 92.5 181 ASN B N 1
ATOM 4645 C CA . ASN B 1 181 ? -3.428 -22.75 -15.977 1 92.5 181 ASN B CA 1
ATOM 4646 C C . ASN B 1 181 ? -3.037 -23.922 -16.875 1 92.5 181 ASN B C 1
ATOM 4648 O O . ASN B 1 181 ? -3.387 -25.062 -16.594 1 92.5 181 ASN B O 1
ATOM 4652 N N . LYS B 1 182 ? -2.365 -23.594 -17.906 1 92.12 182 LYS B N 1
ATOM 4653 C CA . LYS B 1 182 ? -1.866 -24.672 -18.766 1 92.12 182 LYS B CA 1
ATOM 4654 C C . LYS B 1 182 ? -0.857 -25.547 -18.016 1 92.12 182 LYS B C 1
ATOM 4656 O O . LYS B 1 182 ? -0.867 -26.766 -18.156 1 92.12 182 LYS B O 1
ATOM 4661 N N . HIS B 1 183 ? -0.044 -24.906 -17.297 1 94.06 183 HIS B N 1
ATOM 4662 C CA . HIS B 1 183 ? 0.914 -25.625 -16.469 1 94.06 183 HIS B CA 1
ATOM 4663 C C . HIS B 1 183 ? 0.204 -26.547 -15.477 1 94.06 183 HIS B C 1
ATOM 4665 O O . HIS B 1 183 ? 0.565 -27.719 -15.344 1 94.06 183 HIS B O 1
ATOM 4671 N N . HIS B 1 184 ? -0.829 -26.078 -14.875 1 93.94 184 HIS B N 1
ATOM 4672 C CA . HIS B 1 184 ? -1.547 -26.891 -13.898 1 93.94 184 HIS B CA 1
ATOM 4673 C C . HIS B 1 184 ? -2.363 -27.984 -14.578 1 93.94 184 HIS B C 1
ATOM 4675 O O . HIS B 1 184 ? -2.57 -29.047 -14 1 93.94 184 HIS B O 1
ATOM 4681 N N . ALA B 1 185 ? -2.758 -27.734 -15.781 1 91.62 185 ALA B N 1
ATOM 4682 C CA . ALA B 1 185 ? -3.559 -28.703 -16.516 1 91.62 185 ALA B CA 1
ATOM 4683 C C . ALA B 1 185 ? -2.701 -29.875 -16.984 1 91.62 185 ALA B C 1
ATOM 4685 O O . ALA B 1 185 ? -3.186 -31.016 -17.094 1 91.62 185 ALA B O 1
ATOM 4686 N N . ALA B 1 186 ? -1.456 -29.578 -17.297 1 91.69 186 ALA B N 1
ATOM 4687 C CA . ALA B 1 186 ? -0.583 -30.609 -17.828 1 91.69 186 ALA B CA 1
ATOM 4688 C C . ALA B 1 186 ? 0.876 -30.344 -17.484 1 91.69 186 ALA B C 1
ATOM 4690 O O . ALA B 1 186 ? 1.713 -30.172 -18.375 1 91.69 186 ALA B O 1
ATOM 4691 N N . PRO B 1 187 ? 1.165 -30.406 -16.188 1 93.06 187 PRO B N 1
ATOM 4692 C CA . PRO B 1 187 ? 2.539 -30.109 -15.773 1 93.06 187 PRO B CA 1
ATOM 4693 C C . PRO B 1 187 ? 3.557 -31.078 -16.359 1 93.06 187 PRO B C 1
ATOM 4695 O O . PRO B 1 187 ? 3.309 -32.281 -16.391 1 93.06 187 PRO B O 1
ATOM 4698 N N . GLN B 1 188 ? 4.664 -30.578 -16.859 1 93.44 188 GLN B N 1
ATOM 4699 C CA . GLN B 1 188 ? 5.801 -31.312 -17.391 1 93.44 188 GLN B CA 1
ATOM 4700 C C . GLN B 1 188 ? 5.414 -32.094 -18.656 1 93.44 188 GLN B C 1
ATOM 4702 O O . GLN B 1 188 ? 6.086 -33.031 -19.031 1 93.44 188 GLN B O 1
ATOM 4707 N N . HIS B 1 189 ? 4.348 -31.703 -19.266 1 92.81 189 HIS B N 1
ATOM 4708 C CA . HIS B 1 189 ? 3.91 -32.344 -20.5 1 92.81 189 HIS B CA 1
ATOM 4709 C C . HIS B 1 189 ? 4.445 -31.578 -21.719 1 92.81 189 HIS B C 1
ATOM 4711 O O . HIS B 1 189 ? 4.109 -30.406 -21.922 1 92.81 189 HIS B O 1
ATOM 4717 N N . LEU B 1 190 ? 5.203 -32.281 -22.5 1 91.81 190 LEU B N 1
ATOM 4718 C CA . LEU B 1 190 ? 5.801 -31.656 -23.672 1 91.81 190 LEU B CA 1
ATOM 4719 C C . LEU B 1 190 ? 4.723 -31.188 -24.641 1 91.81 190 LEU B C 1
ATOM 4721 O O . LEU B 1 190 ? 3.791 -31.922 -24.953 1 91.81 190 LEU B O 1
ATOM 4725 N N . GLY B 1 191 ? 4.797 -29.922 -25 1 88.69 191 GLY B N 1
ATOM 4726 C CA . GLY B 1 191 ? 3.857 -29.375 -25.953 1 88.69 191 GLY B CA 1
ATOM 4727 C C . GLY B 1 191 ? 2.654 -28.719 -25.297 1 88.69 191 GLY B C 1
ATOM 4728 O O . GLY B 1 191 ? 1.924 -27.953 -25.938 1 88.69 191 GLY B O 1
ATOM 4729 N N . LYS B 1 192 ? 2.439 -29.031 -24.078 1 90.31 192 LYS B N 1
ATOM 4730 C CA . LYS B 1 192 ? 1.279 -28.469 -23.391 1 90.31 192 LYS B CA 1
ATOM 4731 C C . LYS B 1 192 ? 1.705 -27.516 -22.297 1 90.31 192 LYS B C 1
ATOM 4733 O O . LYS B 1 192 ? 1.164 -26.406 -22.188 1 90.31 192 LYS B O 1
ATOM 4738 N N . ASP B 1 193 ? 2.645 -27.938 -21.531 1 91.75 193 ASP B N 1
ATOM 4739 C CA . ASP B 1 193 ? 3.16 -27.125 -20.438 1 91.75 193 ASP B CA 1
ATOM 4740 C C . ASP B 1 193 ? 4.059 -26 -20.969 1 91.75 193 ASP B C 1
ATOM 4742 O O . ASP B 1 193 ? 5.191 -26.25 -21.391 1 91.75 193 ASP B O 1
ATOM 4746 N N . VAL B 1 194 ? 3.662 -24.828 -20.812 1 87.69 194 VAL B N 1
ATOM 4747 C CA . VAL B 1 194 ? 4.355 -23.672 -21.375 1 87.69 194 VAL B CA 1
ATOM 4748 C C . VAL B 1 194 ? 5.66 -23.438 -20.625 1 87.69 194 VAL B C 1
ATOM 4750 O O . VAL B 1 194 ? 6.59 -22.828 -21.156 1 87.69 194 VAL B O 1
ATOM 4753 N N . ASP B 1 195 ? 5.762 -23.953 -19.453 1 89 195 ASP B N 1
ATOM 4754 C CA . ASP B 1 195 ? 6.953 -23.75 -18.625 1 89 195 ASP B CA 1
ATOM 4755 C C . ASP B 1 195 ? 8.141 -24.531 -19.188 1 89 195 ASP B C 1
ATOM 4757 O O . ASP B 1 195 ? 9.289 -24.281 -18.797 1 89 195 ASP B O 1
ATOM 4761 N N . LEU B 1 196 ? 7.844 -25.406 -20.078 1 88.19 196 LEU B N 1
ATOM 4762 C CA . LEU B 1 196 ? 8.914 -26.188 -20.688 1 88.19 196 LEU B CA 1
ATOM 4763 C C . LEU B 1 196 ? 9.461 -25.484 -21.922 1 88.19 196 LEU B C 1
ATOM 4765 O O . LEU B 1 196 ? 10.547 -25.828 -22.406 1 88.19 196 LEU B O 1
ATOM 4769 N N . GLU B 1 197 ? 8.703 -24.578 -22.422 1 85.5 197 GLU B N 1
ATOM 4770 C CA . GLU B 1 197 ? 9.086 -23.875 -23.641 1 85.5 197 GLU B CA 1
ATOM 4771 C C . GLU B 1 197 ? 9.875 -22.609 -23.328 1 85.5 197 GLU B C 1
ATOM 4773 O O . GLU B 1 197 ? 9.414 -21.5 -23.594 1 85.5 197 GLU B O 1
ATOM 4778 N N . THR B 1 198 ? 11.125 -22.719 -22.953 1 86.56 198 THR B N 1
ATOM 4779 C CA . THR B 1 198 ? 11.898 -21.594 -22.422 1 86.56 198 THR B CA 1
ATOM 4780 C C . THR B 1 198 ? 13.078 -21.281 -23.328 1 86.56 198 THR B C 1
ATOM 4782 O O . THR B 1 198 ? 13.922 -20.438 -23 1 86.56 198 THR B O 1
ATOM 4785 N N . LEU B 1 199 ? 13.188 -22.047 -24.453 1 86.75 199 LEU B N 1
ATOM 4786 C CA . LEU B 1 199 ? 14.211 -21.688 -25.422 1 86.75 199 LEU B CA 1
ATOM 4787 C C . LEU B 1 199 ? 13.969 -20.297 -26 1 86.75 199 LEU B C 1
ATOM 4789 O O . LEU B 1 199 ? 12.82 -19.859 -26.094 1 86.75 199 LEU B O 1
ATOM 4793 N N . PRO B 1 200 ? 15.008 -19.609 -26.25 1 88.31 200 PRO B N 1
ATOM 4794 C CA . PRO B 1 200 ? 16.406 -20.031 -26.344 1 88.31 200 PRO B CA 1
ATOM 4795 C C . PRO B 1 200 ? 17.188 -19.781 -25.062 1 88.31 200 PRO B C 1
ATOM 4797 O O . PRO B 1 200 ? 18.406 -20.047 -25.016 1 88.31 200 PRO B O 1
ATOM 4800 N N . LEU B 1 201 ? 16.578 -19.312 -24.047 1 89.56 201 LEU B N 1
ATOM 4801 C CA . LEU B 1 201 ? 17.344 -18.812 -22.922 1 89.56 201 LEU B CA 1
ATOM 4802 C C . LEU B 1 201 ? 17.688 -19.953 -21.953 1 89.56 201 LEU B C 1
ATOM 4804 O O . LEU B 1 201 ? 18.734 -19.922 -21.312 1 89.56 201 LEU B O 1
ATOM 4808 N N . VAL B 1 202 ? 16.812 -20.922 -21.875 1 93.38 202 VAL B N 1
ATOM 4809 C CA . VAL B 1 202 ? 17.062 -22.016 -20.938 1 93.38 202 VAL B CA 1
ATOM 4810 C C . VAL B 1 202 ? 16.406 -23.297 -21.453 1 93.38 202 VAL B C 1
ATOM 4812 O O . VAL B 1 202 ? 15.328 -23.234 -22.062 1 93.38 202 VAL B O 1
ATOM 4815 N N . ALA B 1 203 ? 17.031 -24.391 -21.297 1 93.5 203 ALA B N 1
ATOM 4816 C CA . ALA B 1 203 ? 16.469 -25.719 -21.547 1 93.5 203 ALA B CA 1
ATOM 4817 C C . ALA B 1 203 ? 16.5 -26.578 -20.297 1 93.5 203 ALA B C 1
ATOM 4819 O O . ALA B 1 203 ? 17.578 -26.969 -19.828 1 93.5 203 ALA B O 1
ATOM 4820 N N . PHE B 1 204 ? 15.344 -26.953 -19.781 1 92.5 204 PHE B N 1
ATOM 4821 C CA . PHE B 1 204 ? 15.281 -27.75 -18.562 1 92.5 204 PHE B CA 1
ATOM 4822 C C . PHE B 1 204 ? 15.211 -29.234 -18.875 1 92.5 204 PHE B C 1
ATOM 4824 O O . PHE B 1 204 ? 15.422 -30.078 -18.016 1 92.5 204 PHE B O 1
ATOM 4831 N N . ASN B 1 205 ? 14.859 -29.562 -20.047 1 91.06 205 ASN B N 1
ATOM 4832 C CA . ASN B 1 205 ? 14.773 -30.938 -20.516 1 91.06 205 ASN B CA 1
ATOM 4833 C C . ASN B 1 205 ? 15.344 -31.094 -21.922 1 91.06 205 ASN B C 1
ATOM 4835 O O . ASN B 1 205 ? 15.141 -30.234 -22.781 1 91.06 205 ASN B O 1
ATOM 4839 N N . LYS B 1 206 ? 15.953 -32.219 -22.172 1 89.88 206 LYS B N 1
ATOM 4840 C CA . LYS B 1 206 ? 16.609 -32.469 -23.453 1 89.88 206 LYS B CA 1
ATOM 4841 C C . LYS B 1 206 ? 15.594 -32.531 -24.578 1 89.88 206 LYS B C 1
ATOM 4843 O O . LYS B 1 206 ? 15.906 -32.188 -25.734 1 89.88 206 LYS B O 1
ATOM 4848 N N . ALA B 1 207 ? 14.461 -32.906 -24.266 1 88.69 207 ALA B N 1
ATOM 4849 C CA . ALA B 1 207 ? 13.43 -33.125 -25.281 1 88.69 207 ALA B CA 1
ATOM 4850 C C . ALA B 1 207 ? 13.07 -31.797 -25.969 1 88.69 207 ALA B C 1
ATOM 4852 O O . ALA B 1 207 ? 12.648 -31.797 -27.125 1 88.69 207 ALA B O 1
ATOM 4853 N N . VAL B 1 208 ? 13.266 -30.719 -25.281 1 88.69 208 VAL B N 1
ATOM 4854 C CA . VAL B 1 208 ? 12.875 -29.438 -25.844 1 88.69 208 VAL B CA 1
ATOM 4855 C C . VAL B 1 208 ? 13.844 -29.031 -26.938 1 88.69 208 VAL B C 1
ATOM 4857 O O . VAL B 1 208 ? 13.523 -28.188 -27.781 1 88.69 208 VAL B O 1
ATOM 4860 N N . LEU B 1 209 ? 15.008 -29.641 -26.906 1 89.69 209 LEU B N 1
ATOM 4861 C CA . LEU B 1 209 ? 16.016 -29.359 -27.922 1 89.69 209 LEU B CA 1
ATOM 4862 C C . LEU B 1 209 ? 15.648 -30.031 -29.25 1 89.69 209 LEU B C 1
ATOM 4864 O O . LEU B 1 209 ? 16.219 -29.719 -30.297 1 89.69 209 LEU B O 1
ATOM 4868 N N . ARG B 1 210 ? 14.727 -30.953 -29.203 1 87 210 ARG B N 1
ATOM 4869 C CA . ARG B 1 210 ? 14.203 -31.609 -30.391 1 87 210 ARG B CA 1
ATOM 4870 C C . ARG B 1 210 ? 15.336 -32.188 -31.234 1 87 210 ARG B C 1
ATOM 4872 O O . ARG B 1 210 ? 15.367 -31.969 -32.469 1 87 210 ARG B O 1
ATOM 4879 N N . GLY B 1 211 ? 16.25 -32.75 -30.594 1 84 211 GLY B N 1
ATOM 4880 C CA . GLY B 1 211 ? 17.344 -33.406 -31.297 1 84 211 GLY B CA 1
ATOM 4881 C C . GLY B 1 211 ? 18.438 -32.469 -31.734 1 84 211 GLY B C 1
ATOM 4882 O O . GLY B 1 211 ? 19.453 -32.906 -32.281 1 84 211 GLY B O 1
ATOM 4883 N N . ARG B 1 212 ? 18.297 -31.234 -31.547 1 89.25 212 ARG B N 1
ATOM 4884 C CA . ARG B 1 212 ? 19.312 -30.266 -31.906 1 89.25 212 ARG B CA 1
ATOM 4885 C C . ARG B 1 212 ? 20.391 -30.188 -30.828 1 89.25 212 ARG B C 1
ATOM 4887 O O . ARG B 1 212 ? 20.125 -30.469 -29.656 1 89.25 212 ARG B O 1
ATOM 4894 N N . LEU B 1 213 ? 21.547 -29.844 -31.297 1 88.5 213 LEU B N 1
ATOM 4895 C CA . LEU B 1 213 ? 22.641 -29.625 -30.359 1 88.5 213 LEU B CA 1
ATOM 4896 C C . LEU B 1 213 ? 22.422 -28.344 -29.562 1 88.5 213 LEU B C 1
ATOM 4898 O O . LEU B 1 213 ? 21.953 -27.328 -30.125 1 88.5 213 LEU B O 1
ATOM 4902 N N . PRO B 1 214 ? 22.812 -28.438 -28.328 1 91.06 214 PRO B N 1
ATOM 4903 C CA . PRO B 1 214 ? 22.688 -27.219 -27.516 1 91.06 214 PRO B CA 1
ATOM 4904 C C . PRO B 1 214 ? 23.578 -26.078 -28 1 91.06 214 PRO B C 1
ATOM 4906 O O . PRO B 1 214 ? 24.719 -26.328 -28.406 1 91.06 214 PRO B O 1
ATOM 4909 N N . SER B 1 215 ? 23.094 -24.922 -28.094 1 91.25 215 SER B N 1
ATOM 4910 C CA . SER B 1 215 ? 23.875 -23.734 -28.422 1 91.25 215 SER B CA 1
ATOM 4911 C C . SER B 1 215 ? 24.938 -23.469 -27.375 1 91.25 215 SER B C 1
ATOM 4913 O O . SER B 1 215 ? 24.938 -24.078 -26.297 1 91.25 215 SER B O 1
ATOM 4915 N N . VAL B 1 216 ? 25.812 -22.531 -27.703 1 90.69 216 VAL B N 1
ATOM 4916 C CA . VAL B 1 216 ? 26.859 -22.141 -26.75 1 90.69 216 VAL B CA 1
ATOM 4917 C C . VAL B 1 216 ? 26.219 -21.578 -25.484 1 90.69 216 VAL B C 1
ATOM 4919 O O . VAL B 1 216 ? 26.703 -21.844 -24.375 1 90.69 216 VAL B O 1
ATOM 4922 N N . TRP B 1 217 ? 25.172 -20.922 -25.641 1 92.06 217 TRP B N 1
ATOM 4923 C CA . TRP B 1 217 ? 24.438 -20.359 -24.5 1 92.06 217 TRP B CA 1
ATOM 4924 C C . TRP B 1 217 ? 23.891 -21.469 -23.609 1 92.06 217 TRP B C 1
ATOM 4926 O O . TRP B 1 217 ? 24.062 -21.422 -22.391 1 92.06 217 TRP B O 1
ATOM 4936 N N . ILE B 1 218 ? 23.281 -22.406 -24.188 1 93.75 218 ILE B N 1
ATOM 4937 C CA . ILE B 1 218 ? 22.656 -23.5 -23.453 1 93.75 218 ILE B CA 1
ATOM 4938 C C . ILE B 1 218 ? 23.734 -24.359 -22.797 1 93.75 218 ILE B C 1
ATOM 4940 O O . ILE B 1 218 ? 23.547 -24.875 -21.703 1 93.75 218 ILE B O 1
ATOM 4944 N N . ARG B 1 219 ? 24.859 -24.484 -23.453 1 94.31 219 ARG B N 1
ATOM 4945 C CA . ARG B 1 219 ? 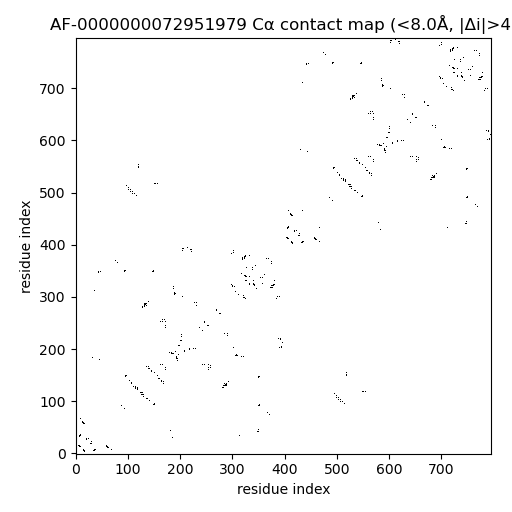25.953 -25.281 -22.906 1 94.31 219 ARG B CA 1
ATOM 4946 C C . ARG B 1 219 ? 26.484 -24.688 -21.609 1 94.31 219 ARG B C 1
ATOM 4948 O O . ARG B 1 219 ? 27.047 -25.391 -20.781 1 94.31 219 ARG B O 1
ATOM 4955 N N . SER B 1 220 ? 26.234 -23.422 -21.438 1 95 220 SER B N 1
ATOM 4956 C CA . SER B 1 220 ? 26.734 -22.734 -20.25 1 95 220 SER B CA 1
ATOM 4957 C C . SER B 1 220 ? 25.609 -22.453 -19.25 1 95 220 SER B C 1
ATOM 4959 O O . SER B 1 220 ? 25.781 -21.703 -18.297 1 95 220 SER B O 1
ATOM 4961 N N . GLN B 1 221 ? 24.422 -23.062 -19.422 1 95.5 221 GLN B N 1
ATOM 4962 C CA . GLN B 1 221 ? 23.234 -22.641 -18.703 1 95.5 221 GLN B CA 1
ATOM 4963 C C . GLN B 1 221 ? 23.344 -22.953 -17.219 1 95.5 221 GLN B C 1
ATOM 4965 O O . GLN B 1 221 ? 22.766 -22.266 -16.375 1 95.5 221 GLN B O 1
ATOM 4970 N N . ALA B 1 222 ? 24.125 -23.938 -16.875 1 95.25 222 ALA B N 1
ATOM 4971 C CA . ALA B 1 222 ? 24.266 -24.266 -15.453 1 95.25 222 ALA B CA 1
ATOM 4972 C C . ALA B 1 222 ? 24.875 -23.109 -14.68 1 95.25 222 ALA B C 1
ATOM 4974 O O . ALA B 1 222 ? 24.547 -22.891 -13.516 1 95.25 222 ALA B O 1
ATOM 4975 N N . VAL B 1 223 ? 25.719 -22.359 -15.297 1 95.25 223 VAL B N 1
ATOM 4976 C CA . VAL B 1 223 ? 26.422 -21.25 -14.648 1 95.25 223 VAL B CA 1
ATOM 4977 C C . VAL B 1 223 ? 25.688 -19.953 -14.922 1 95.25 223 VAL B C 1
ATOM 4979 O O . VAL B 1 223 ? 25.656 -19.062 -14.07 1 95.25 223 VAL B O 1
ATOM 4982 N N . CYS B 1 224 ? 25.047 -19.828 -16.031 1 95.75 224 CYS B N 1
ATOM 4983 C CA . CYS B 1 224 ? 24.5 -18.562 -16.484 1 95.75 224 CYS B CA 1
ATOM 4984 C C . CYS B 1 224 ? 23.031 -18.438 -16.109 1 95.75 224 CYS B C 1
ATOM 4986 O O . CYS B 1 224 ? 22.469 -17.328 -16.125 1 95.75 224 CYS B O 1
ATOM 4988 N N . PHE B 1 225 ? 22.359 -19.5 -15.734 1 96.31 225 PHE B N 1
ATOM 4989 C CA . PHE B 1 225 ? 20.922 -19.469 -15.484 1 96.31 225 PHE B CA 1
ATOM 4990 C C . PHE B 1 225 ? 20.578 -18.422 -14.438 1 96.31 225 PHE B C 1
ATOM 4992 O O . PHE B 1 225 ? 19.828 -17.469 -14.711 1 96.31 225 PHE B O 1
ATOM 4999 N N . ALA B 1 226 ? 21.156 -18.484 -13.242 1 95.5 226 ALA B N 1
ATOM 5000 C CA . ALA B 1 226 ? 20.797 -17.609 -12.133 1 95.5 226 ALA B CA 1
ATOM 5001 C C . ALA B 1 226 ? 21.312 -16.188 -12.367 1 95.5 226 ALA B C 1
ATOM 5003 O O . ALA B 1 226 ? 20.531 -15.227 -12.367 1 95.5 226 ALA B O 1
ATOM 5004 N N . PRO B 1 227 ? 22.531 -15.953 -12.742 1 96.12 227 PRO B N 1
ATOM 5005 C CA . PRO B 1 227 ? 23.047 -14.578 -12.781 1 96.12 227 PRO B CA 1
ATOM 5006 C C . PRO B 1 227 ? 22.672 -13.844 -14.062 1 96.12 227 PRO B C 1
ATOM 5008 O O . PRO B 1 227 ? 22.656 -12.609 -14.094 1 96.12 227 PRO B O 1
ATOM 5011 N N . ILE B 1 228 ? 22.328 -14.586 -15.125 1 96.81 228 ILE B N 1
ATOM 5012 C CA . ILE B 1 228 ? 22.156 -13.875 -16.391 1 96.81 228 ILE B CA 1
ATOM 5013 C C . ILE B 1 228 ? 20.797 -14.188 -16.984 1 96.81 228 ILE B C 1
ATOM 5015 O O . ILE B 1 228 ? 20 -13.281 -17.25 1 96.81 228 ILE B O 1
ATOM 5019 N N . SER B 1 229 ? 20.469 -15.453 -17.188 1 96.06 229 SER B N 1
ATOM 5020 C CA . SER B 1 229 ? 19.234 -15.844 -17.891 1 96.06 229 SER B CA 1
ATOM 5021 C C . SER B 1 229 ? 18 -15.328 -17.156 1 96.06 229 SER B C 1
ATOM 5023 O O . SER B 1 229 ? 17.031 -14.922 -17.781 1 96.06 229 SER B O 1
ATOM 5025 N N . THR B 1 230 ? 18.047 -15.367 -15.852 1 96.75 230 THR B N 1
ATOM 5026 C CA . THR B 1 230 ? 16.875 -14.914 -15.094 1 96.75 230 THR B CA 1
ATOM 5027 C C . THR B 1 230 ? 16.625 -13.422 -15.336 1 96.75 230 THR B C 1
ATOM 5029 O O . THR B 1 230 ? 15.477 -12.984 -15.383 1 96.75 230 THR B O 1
ATOM 5032 N N . LEU B 1 231 ? 17.672 -12.648 -15.484 1 97.56 231 LEU B N 1
ATOM 5033 C CA . LEU B 1 231 ? 17.516 -11.227 -15.781 1 97.56 231 LEU B CA 1
ATOM 5034 C C . LEU B 1 231 ? 16.969 -11.023 -17.188 1 97.56 231 LEU B C 1
ATOM 5036 O O . LEU B 1 231 ? 16.062 -10.211 -17.391 1 97.56 231 LEU B O 1
ATOM 5040 N N . LEU B 1 232 ? 17.516 -11.734 -18.109 1 96.75 232 LEU B N 1
ATOM 5041 C CA . LEU B 1 232 ? 17.094 -11.602 -19.5 1 96.75 232 LEU B CA 1
ATOM 5042 C C . LEU B 1 232 ? 15.625 -12.008 -19.656 1 96.75 232 LEU B C 1
ATOM 5044 O O . LEU B 1 232 ? 14.875 -11.352 -20.375 1 96.75 232 LEU B O 1
ATOM 5048 N N . VAL B 1 233 ? 15.273 -13.062 -18.984 1 95.38 233 VAL B N 1
ATOM 5049 C CA . VAL B 1 233 ? 13.883 -13.508 -19.031 1 95.38 233 VAL B CA 1
ATOM 5050 C C . VAL B 1 233 ? 12.984 -12.445 -18.391 1 95.38 233 VAL B C 1
ATOM 5052 O O . VAL B 1 233 ? 11.906 -12.141 -18.922 1 95.38 233 VAL B O 1
ATOM 5055 N N . SER B 1 234 ? 13.43 -11.922 -17.297 1 97.06 234 SER B N 1
ATOM 5056 C CA . SER B 1 234 ? 12.664 -10.875 -16.625 1 97.06 234 SER B CA 1
ATOM 5057 C C . SER B 1 234 ? 12.43 -9.688 -17.562 1 97.06 234 SER B C 1
ATOM 5059 O O . SER B 1 234 ? 11.305 -9.195 -17.672 1 97.06 234 SER B O 1
ATOM 5061 N N . PHE B 1 235 ? 13.445 -9.234 -18.25 1 97.62 235 PHE B N 1
ATOM 5062 C CA . PHE B 1 235 ? 13.32 -8.094 -19.156 1 97.62 235 PHE B CA 1
ATOM 5063 C C . PHE B 1 235 ? 12.43 -8.445 -20.344 1 97.62 235 PHE B C 1
ATOM 5065 O O . PHE B 1 235 ? 11.609 -7.629 -20.781 1 97.62 235 PHE B O 1
ATOM 5072 N N . PHE B 1 236 ? 12.602 -9.625 -20.828 1 96.56 236 PHE B N 1
ATOM 5073 C CA . PHE B 1 236 ? 11.766 -10.07 -21.938 1 96.56 236 PHE B CA 1
ATOM 5074 C C . PHE B 1 236 ? 10.297 -10.062 -21.547 1 96.56 236 PHE B C 1
ATOM 5076 O O . PHE B 1 236 ? 9.438 -9.617 -22.312 1 96.56 236 PHE B O 1
ATOM 5083 N N . TRP B 1 237 ? 10.023 -10.594 -20.359 1 96.69 237 TRP B N 1
ATOM 5084 C CA . TRP B 1 237 ? 8.656 -10.625 -19.844 1 96.69 237 TRP B CA 1
ATOM 5085 C C . TRP B 1 237 ? 8.133 -9.211 -19.609 1 96.69 237 TRP B C 1
ATOM 5087 O O . TRP B 1 237 ? 7.023 -8.875 -20.031 1 96.69 237 TRP B O 1
ATOM 5097 N N . GLN B 1 238 ? 8.945 -8.352 -19.031 1 97.62 238 GLN B N 1
ATOM 5098 C CA . GLN B 1 238 ? 8.508 -7.031 -18.594 1 97.62 238 GLN B CA 1
ATOM 5099 C C . GLN B 1 238 ? 8.344 -6.082 -19.781 1 97.62 238 GLN B C 1
ATOM 5101 O O . GLN B 1 238 ? 7.465 -5.215 -19.766 1 97.62 238 GLN B O 1
ATOM 5106 N N . PHE B 1 239 ? 9.195 -6.262 -20.797 1 97.75 239 PHE B N 1
ATOM 5107 C CA . PHE B 1 239 ? 9.25 -5.191 -21.781 1 97.75 239 PHE B CA 1
ATOM 5108 C C . PHE B 1 239 ? 8.727 -5.676 -23.125 1 97.75 239 PHE B C 1
ATOM 5110 O O . PHE B 1 239 ? 8.5 -4.871 -24.047 1 97.75 239 PHE B O 1
ATOM 5117 N N . TYR B 1 240 ? 8.484 -6.945 -23.25 1 96.94 240 TYR B N 1
ATOM 5118 C CA . TYR B 1 240 ? 8.008 -7.402 -24.562 1 96.94 240 TYR B CA 1
ATOM 5119 C C . TYR B 1 240 ? 6.797 -8.32 -24.406 1 96.94 240 TYR B C 1
ATOM 5121 O O . TYR B 1 240 ? 5.68 -7.949 -24.781 1 96.94 240 TYR B O 1
ATOM 5129 N N . LEU B 1 241 ? 6.926 -9.539 -23.781 1 96.12 241 LEU B N 1
ATOM 5130 C CA . LEU B 1 241 ? 5.914 -10.586 -23.797 1 96.12 241 LEU B CA 1
ATOM 5131 C C . LEU B 1 241 ? 4.629 -10.117 -23.125 1 96.12 241 LEU B C 1
ATOM 5133 O O . LEU B 1 241 ? 3.549 -10.203 -23.719 1 96.12 241 LEU B O 1
ATOM 5137 N N . HIS B 1 242 ? 4.758 -9.688 -21.938 1 97.62 242 HIS B N 1
ATOM 5138 C CA . HIS B 1 242 ? 3.574 -9.328 -21.172 1 97.62 242 HIS B CA 1
ATOM 5139 C C . HIS B 1 242 ? 2.953 -8.031 -21.672 1 97.62 242 HIS B C 1
ATOM 5141 O O . HIS B 1 242 ? 1.735 -7.953 -21.859 1 97.62 242 HIS B O 1
ATOM 5147 N N . PRO B 1 243 ? 3.779 -6.98 -22 1 97.5 243 PRO B N 1
ATOM 5148 C CA . PRO B 1 243 ? 3.176 -5.785 -22.594 1 97.5 243 PRO B CA 1
ATOM 5149 C C . PRO B 1 243 ? 2.49 -6.07 -23.922 1 97.5 243 PRO B C 1
ATOM 5151 O O . PRO B 1 243 ? 1.417 -5.527 -24.203 1 97.5 243 PRO B O 1
ATOM 5154 N N . ARG B 1 244 ? 3.08 -6.875 -24.719 1 97.62 244 ARG B N 1
ATOM 5155 C CA . ARG B 1 244 ? 2.461 -7.254 -25.984 1 97.62 244 ARG B CA 1
ATOM 5156 C C . ARG B 1 244 ? 1.109 -7.918 -25.75 1 97.62 244 ARG B C 1
ATOM 5158 O O . ARG B 1 244 ? 0.143 -7.637 -26.469 1 97.62 244 ARG B O 1
ATOM 5165 N N . HIS B 1 245 ? 1.034 -8.797 -24.812 1 97.56 245 HIS B N 1
ATOM 5166 C CA . HIS B 1 245 ? -0.217 -9.469 -24.484 1 97.56 245 HIS B CA 1
ATOM 5167 C C . HIS B 1 245 ? -1.272 -8.469 -24.016 1 97.56 245 HIS B C 1
ATOM 5169 O O . HIS B 1 245 ? -2.432 -8.547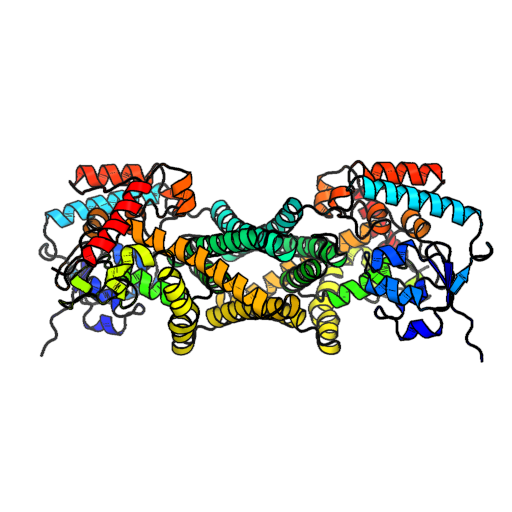 -24.438 1 97.56 245 HIS B O 1
ATOM 5175 N N . ILE B 1 246 ? -0.888 -7.566 -23.188 1 97.81 246 ILE B N 1
ATOM 5176 C CA . ILE B 1 246 ? -1.793 -6.562 -22.641 1 97.81 246 ILE B CA 1
ATOM 5177 C C . ILE B 1 246 ? -2.396 -5.734 -23.766 1 97.81 246 ILE B C 1
ATOM 5179 O O . ILE B 1 246 ? -3.609 -5.523 -23.812 1 97.81 246 ILE B O 1
ATOM 5183 N N . ILE B 1 247 ? -1.55 -5.312 -24.719 1 97.12 247 ILE B N 1
ATOM 5184 C CA . ILE B 1 247 ? -1.988 -4.477 -25.844 1 97.12 247 ILE B CA 1
ATOM 5185 C C . ILE B 1 247 ? -2.887 -5.289 -26.766 1 97.12 247 ILE B C 1
ATOM 5187 O O . ILE B 1 247 ? -3.977 -4.84 -27.125 1 97.12 247 ILE B O 1
ATOM 5191 N N . ARG B 1 248 ? -2.49 -6.492 -27.047 1 97.12 248 ARG B N 1
ATOM 5192 C CA . ARG B 1 248 ? -3.203 -7.34 -27.984 1 97.12 248 ARG B CA 1
ATOM 5193 C C . ARG B 1 248 ? -4.582 -7.719 -27.453 1 97.12 248 ARG B C 1
ATOM 5195 O O . ARG B 1 248 ? -5.543 -7.816 -28.219 1 97.12 248 ARG B O 1
ATOM 5202 N N . THR B 1 249 ? -4.703 -7.922 -26.156 1 95.81 249 THR B N 1
ATOM 5203 C CA . THR B 1 249 ? -5.949 -8.438 -25.594 1 95.81 249 THR B CA 1
ATOM 5204 C C . THR B 1 249 ? -6.742 -7.316 -24.922 1 95.81 249 THR B C 1
ATOM 5206 O O . THR B 1 249 ? -7.836 -7.547 -24.406 1 95.81 249 THR B O 1
ATOM 5209 N N . GLY B 1 250 ? -6.215 -6.148 -24.906 1 95.69 250 GLY B N 1
ATOM 5210 C CA . GLY B 1 250 ? -6.926 -4.977 -24.422 1 95.69 250 GLY B CA 1
ATOM 5211 C C . GLY B 1 250 ? -7.168 -5 -22.922 1 95.69 250 GLY B C 1
ATOM 5212 O O . GLY B 1 250 ? -8.273 -4.707 -22.453 1 95.69 250 GLY B O 1
ATOM 5213 N N . ARG B 1 251 ? -6.188 -5.383 -22.109 1 95.75 251 ARG B N 1
ATOM 5214 C CA . ARG B 1 251 ? -6.305 -5.43 -20.656 1 95.75 251 ARG B CA 1
ATOM 5215 C C . ARG B 1 251 ? -6.125 -4.043 -20.031 1 95.75 251 ARG B C 1
ATOM 5217 O O . ARG B 1 251 ? -5.02 -3.676 -19.641 1 95.75 251 ARG B O 1
ATOM 5224 N N . ARG B 1 252 ? -7.191 -3.314 -19.766 1 93.06 252 ARG B N 1
ATOM 5225 C CA . ARG B 1 252 ? -7.152 -1.911 -19.375 1 93.06 252 ARG B CA 1
ATOM 5226 C C . ARG B 1 252 ? -6.59 -1.756 -17.969 1 93.06 252 ARG B C 1
ATOM 5228 O O . ARG B 1 252 ? -5.758 -0.878 -17.719 1 93.06 252 ARG B O 1
ATOM 5235 N N . MET B 1 253 ? -7.062 -2.633 -17.031 1 95 253 MET B N 1
ATOM 5236 C CA . MET B 1 253 ? -6.613 -2.533 -15.641 1 95 253 MET B CA 1
ATOM 5237 C C . MET B 1 253 ? -5.117 -2.826 -15.531 1 95 253 MET B C 1
ATOM 5239 O O . MET B 1 253 ? -4.395 -2.133 -14.812 1 95 253 MET B O 1
ATOM 5243 N N . GLU B 1 254 ? -4.676 -3.805 -16.219 1 97.62 254 GLU B N 1
ATOM 5244 C CA . GLU B 1 254 ? -3.256 -4.141 -16.203 1 97.62 254 GLU B CA 1
ATOM 5245 C C . GLU B 1 254 ? -2.416 -3.016 -16.797 1 97.62 254 GLU B C 1
ATOM 5247 O O . GLU B 1 254 ? -1.338 -2.699 -16.297 1 97.62 254 GLU B O 1
ATOM 5252 N N . SER B 1 255 ? -2.926 -2.426 -17.938 1 97.19 255 SER B N 1
ATOM 5253 C CA . SER B 1 255 ? -2.252 -1.273 -18.531 1 97.19 255 SER B CA 1
ATOM 5254 C C . SER B 1 255 ? -2.117 -0.136 -17.516 1 97.19 255 SER B C 1
ATOM 5256 O O . SER B 1 255 ? -1.084 0.536 -17.469 1 97.19 255 SER B O 1
ATOM 5258 N N . PHE B 1 256 ? -3.176 0.052 -16.812 1 96.25 256 PHE B N 1
ATOM 5259 C CA . PHE B 1 256 ? -3.211 1.119 -15.82 1 96.25 256 PHE B CA 1
ATOM 5260 C C . PHE B 1 256 ? -2.145 0.902 -14.75 1 96.25 256 PHE B C 1
ATOM 5262 O O . PHE B 1 256 ? -1.391 1.821 -14.43 1 96.25 256 PHE B O 1
ATOM 5269 N N . TRP B 1 257 ? -2.033 -0.294 -14.18 1 97.69 257 TRP B N 1
ATOM 5270 C CA . TRP B 1 257 ? -1.062 -0.56 -13.125 1 97.69 257 TRP B CA 1
ATOM 5271 C C . TRP B 1 257 ? 0.362 -0.497 -13.664 1 97.69 257 TRP B C 1
ATOM 5273 O O . TRP B 1 257 ? 1.284 -0.081 -12.961 1 97.69 257 TRP B O 1
ATOM 5283 N N . LEU B 1 258 ? 0.576 -0.901 -14.875 1 97.69 258 LEU B N 1
ATOM 5284 C CA . LEU B 1 258 ? 1.885 -0.75 -15.5 1 97.69 258 LEU B CA 1
ATOM 5285 C C . LEU B 1 258 ? 2.258 0.723 -15.633 1 97.69 258 LEU B C 1
ATOM 5287 O O . LEU B 1 258 ? 3.412 1.097 -15.414 1 97.69 258 LEU B O 1
ATOM 5291 N N . LEU B 1 259 ? 1.266 1.471 -16.078 1 96 259 LEU B N 1
ATOM 5292 C CA . LEU B 1 259 ? 1.498 2.906 -16.188 1 96 259 LEU B CA 1
ATOM 5293 C C . LEU B 1 259 ? 1.916 3.504 -14.852 1 96 259 LEU B C 1
ATOM 5295 O O . LEU B 1 259 ? 2.846 4.312 -14.789 1 96 259 LEU B O 1
ATOM 5299 N N . VAL B 1 260 ? 1.2 3.143 -13.789 1 96.31 260 VAL B N 1
ATOM 5300 C CA . VAL B 1 260 ? 1.54 3.617 -12.453 1 96.31 260 VAL B CA 1
ATOM 5301 C C . VAL B 1 260 ? 2.984 3.246 -12.125 1 96.31 260 VAL B C 1
ATOM 5303 O O . VAL B 1 260 ? 3.764 4.094 -11.68 1 96.31 260 VAL B O 1
ATOM 5306 N N . ARG B 1 261 ? 3.379 1.996 -12.367 1 97.31 261 ARG B N 1
ATOM 5307 C CA . ARG B 1 261 ? 4.727 1.505 -12.102 1 97.31 261 ARG B CA 1
ATOM 5308 C C . ARG B 1 261 ? 5.773 2.354 -12.812 1 97.31 261 ARG B C 1
ATOM 5310 O O . ARG B 1 261 ? 6.711 2.854 -12.188 1 97.31 261 ARG B O 1
ATOM 5317 N N . TYR B 1 262 ? 5.605 2.561 -14.047 1 96.81 262 TYR B N 1
ATOM 5318 C CA . TYR B 1 262 ? 6.656 3.193 -14.836 1 96.81 262 TYR B CA 1
ATOM 5319 C C . TYR B 1 262 ? 6.66 4.703 -14.625 1 96.81 262 TYR B C 1
ATOM 5321 O O . TYR B 1 262 ? 7.715 5.34 -14.695 1 96.81 262 TYR B O 1
ATOM 5329 N N . LEU B 1 263 ? 5.512 5.305 -14.328 1 95.38 263 LEU B N 1
ATOM 5330 C CA . LEU B 1 263 ? 5.5 6.727 -14.008 1 95.38 263 LEU B CA 1
ATOM 5331 C C . LEU B 1 263 ? 6.25 6.996 -12.703 1 95.38 263 LEU B C 1
ATOM 5333 O O . LEU B 1 263 ? 6.926 8.023 -12.57 1 95.38 263 LEU B O 1
ATOM 5337 N N . VAL B 1 264 ? 6.074 6.094 -11.734 1 95.12 264 VAL B N 1
ATOM 5338 C CA . VAL B 1 264 ? 6.82 6.234 -10.492 1 95.12 264 VAL B CA 1
ATOM 5339 C C . VAL B 1 264 ? 8.312 6.109 -10.766 1 95.12 264 VAL B C 1
ATOM 5341 O O . VAL B 1 264 ? 9.117 6.875 -10.219 1 95.12 264 VAL B O 1
ATOM 5344 N N . ILE B 1 265 ? 8.727 5.246 -11.586 1 96.06 265 ILE B N 1
ATOM 5345 C CA . ILE B 1 265 ? 10.133 5.051 -11.922 1 96.06 265 ILE B CA 1
ATOM 5346 C C . ILE B 1 265 ? 10.664 6.281 -12.656 1 96.06 265 ILE B C 1
ATOM 5348 O O . ILE B 1 265 ? 11.773 6.75 -12.375 1 96.06 265 ILE B O 1
ATOM 5352 N N . VAL B 1 266 ? 9.883 6.809 -13.594 1 95.44 266 VAL B N 1
ATOM 5353 C CA . VAL B 1 266 ? 10.273 8.016 -14.32 1 95.44 266 VAL B CA 1
ATOM 5354 C C . VAL B 1 266 ? 10.43 9.18 -13.344 1 95.44 266 VAL B C 1
ATOM 5356 O O . VAL B 1 266 ? 11.383 9.945 -13.43 1 95.44 266 VAL B O 1
ATOM 5359 N N . TYR B 1 267 ? 9.531 9.273 -12.453 1 93.88 267 TYR B N 1
ATOM 5360 C CA . TYR B 1 267 ? 9.617 10.312 -11.438 1 93.88 267 TYR B CA 1
ATOM 5361 C C . TYR B 1 267 ? 10.906 10.18 -10.633 1 93.88 267 TYR B C 1
ATOM 5363 O O . TYR B 1 267 ? 11.594 11.18 -10.383 1 93.88 267 TYR B O 1
ATOM 5371 N N . LEU B 1 268 ? 11.211 8.977 -10.234 1 95.06 268 LEU B N 1
ATOM 5372 C CA . LEU B 1 268 ? 12.453 8.734 -9.508 1 95.06 268 LEU B CA 1
ATOM 5373 C C . LEU B 1 268 ? 13.664 9.125 -10.359 1 95.06 268 LEU B C 1
ATOM 5375 O O . LEU B 1 268 ? 14.633 9.68 -9.844 1 95.06 268 LEU B O 1
ATOM 5379 N N . GLY B 1 269 ? 13.602 8.844 -11.633 1 95.31 269 GLY B N 1
ATOM 5380 C CA . GLY B 1 269 ? 14.68 9.227 -12.539 1 95.31 269 GLY B CA 1
ATOM 5381 C C . GLY B 1 269 ? 14.922 10.719 -12.578 1 95.31 269 GLY B C 1
ATOM 5382 O O . GLY B 1 269 ? 16.062 11.172 -12.531 1 95.31 269 GLY B O 1
ATOM 5383 N N . PHE B 1 270 ? 13.859 11.453 -12.578 1 93.5 270 PHE B N 1
ATOM 5384 C CA . PHE B 1 270 ? 13.977 12.906 -12.625 1 93.5 270 PHE B CA 1
ATOM 5385 C C . PHE B 1 270 ? 14.43 13.453 -11.273 1 93.5 270 PHE B C 1
ATOM 5387 O O . PHE B 1 270 ? 15.109 14.484 -11.219 1 93.5 270 PHE B O 1
ATOM 5394 N N . SER B 1 271 ? 14.125 12.711 -10.266 1 91.06 271 SER B N 1
ATOM 5395 C CA . SER B 1 271 ? 14.422 13.203 -8.922 1 91.06 271 SER B CA 1
ATOM 5396 C C . SER B 1 271 ? 15.844 12.828 -8.508 1 91.06 271 SER B C 1
ATOM 5398 O O . SER B 1 271 ? 16.5 13.57 -7.773 1 91.06 271 SER B O 1
ATOM 5400 N N . TYR B 1 272 ? 16.359 11.695 -9.016 1 93.75 272 TYR B N 1
ATOM 5401 C CA . TYR B 1 272 ? 17.609 11.188 -8.461 1 93.75 272 TYR B CA 1
ATOM 5402 C C . TYR B 1 272 ? 18.609 10.875 -9.57 1 93.75 272 TYR B C 1
ATOM 5404 O O . TYR B 1 272 ? 19.719 10.414 -9.297 1 93.75 272 TYR B O 1
ATOM 5412 N N . GLY B 1 273 ? 18.266 11.172 -10.773 1 95.81 273 GLY B N 1
ATOM 5413 C CA . GLY B 1 273 ? 19.141 10.898 -11.898 1 95.81 273 GLY B CA 1
ATOM 5414 C C . GLY B 1 273 ? 18.75 9.656 -12.672 1 95.81 273 GLY B C 1
ATOM 5415 O O . GLY B 1 273 ? 18.562 8.586 -12.086 1 95.81 273 GLY B O 1
ATOM 5416 N N . LEU B 1 274 ? 18.641 9.758 -13.953 1 96.31 274 LEU B N 1
ATOM 5417 C CA . LEU B 1 274 ? 18.141 8.711 -14.828 1 96.31 274 LEU B CA 1
ATOM 5418 C C . LEU B 1 274 ? 19.047 7.488 -14.797 1 96.31 274 LEU B C 1
ATOM 5420 O O . LEU B 1 274 ? 18.578 6.355 -14.664 1 96.31 274 LEU B O 1
ATOM 5424 N N . VAL B 1 275 ? 20.312 7.672 -14.867 1 97.12 275 VAL B N 1
ATOM 5425 C CA . VAL B 1 275 ? 21.266 6.57 -14.938 1 97.12 275 VAL B CA 1
ATOM 5426 C C . VAL B 1 275 ? 21.281 5.801 -13.617 1 97.12 275 VAL B C 1
ATOM 5428 O O . VAL B 1 275 ? 21.25 4.57 -13.609 1 97.12 275 VAL B O 1
ATOM 5431 N N . SER B 1 276 ? 21.25 6.547 -12.492 1 96.62 276 SER B N 1
ATOM 5432 C CA . SER B 1 276 ? 21.266 5.922 -11.172 1 96.62 276 SER B CA 1
ATOM 5433 C C . SER B 1 276 ? 20.016 5.07 -10.945 1 96.62 276 SER B C 1
ATOM 5435 O O . SER B 1 276 ? 20.109 3.953 -10.438 1 96.62 276 SER B O 1
ATOM 5437 N N . VAL B 1 277 ? 18.922 5.609 -11.32 1 97.06 277 VAL B N 1
ATOM 5438 C CA . VAL B 1 277 ? 17.656 4.91 -11.117 1 97.06 277 VAL B CA 1
ATOM 5439 C C . VAL B 1 277 ? 17.594 3.68 -12.016 1 97.06 277 VAL B C 1
ATOM 5441 O O . VAL B 1 277 ? 17.125 2.619 -11.602 1 97.06 277 VAL B O 1
ATOM 5444 N N . LEU B 1 278 ? 18.125 3.809 -13.25 1 97.5 278 LEU B N 1
ATOM 5445 C CA . LEU B 1 278 ? 18.125 2.674 -14.164 1 97.5 278 LEU B CA 1
ATOM 5446 C C . LEU B 1 278 ? 19.016 1.551 -13.633 1 97.5 278 LEU B C 1
ATOM 5448 O O . LEU B 1 278 ? 18.656 0.375 -13.734 1 97.5 278 LEU B O 1
ATOM 5452 N N . LEU B 1 279 ? 20.125 1.864 -13.117 1 97.81 279 LEU B N 1
ATOM 5453 C CA . LEU B 1 279 ? 21.031 0.859 -12.562 1 97.81 279 LEU B CA 1
ATOM 5454 C C . LEU B 1 279 ? 20.406 0.174 -11.352 1 97.81 279 LEU B C 1
ATOM 5456 O O . LEU B 1 279 ? 20.531 -1.042 -11.188 1 97.81 279 LEU B O 1
ATOM 5460 N N . CYS B 1 280 ? 19.781 0.956 -10.531 1 98.12 280 CYS B N 1
ATOM 5461 C CA . CYS B 1 280 ? 19.094 0.389 -9.375 1 98.12 280 CYS B CA 1
ATOM 5462 C C . CYS B 1 280 ? 17.969 -0.527 -9.812 1 98.12 280 CYS B C 1
ATOM 5464 O O . CYS B 1 280 ? 17.734 -1.57 -9.203 1 98.12 280 CYS B O 1
ATOM 5466 N N . TYR B 1 281 ? 17.266 -0.088 -10.867 1 98.12 281 TYR B N 1
ATOM 5467 C CA . TYR B 1 281 ? 16.188 -0.899 -11.414 1 98.12 281 TYR B CA 1
ATOM 5468 C C . TYR B 1 281 ? 16.719 -2.248 -11.898 1 98.12 281 TYR B C 1
ATOM 5470 O O . TYR B 1 281 ? 16.156 -3.293 -11.578 1 98.12 281 TYR B O 1
ATOM 5478 N N . ILE B 1 282 ? 17.781 -2.197 -12.625 1 98.25 282 ILE B N 1
ATOM 5479 C CA . ILE B 1 282 ? 18.391 -3.412 -13.156 1 98.25 282 ILE B CA 1
ATOM 5480 C C . ILE B 1 282 ? 18.828 -4.32 -12.008 1 98.25 282 ILE B C 1
ATOM 5482 O O . ILE B 1 282 ? 18.562 -5.523 -12.023 1 98.25 282 ILE B O 1
ATOM 5486 N N . ALA B 1 283 ? 19.438 -3.73 -11.023 1 98.44 283 ALA B N 1
ATOM 5487 C CA . ALA B 1 283 ? 19.922 -4.504 -9.883 1 98.44 283 ALA B CA 1
ATOM 5488 C C . ALA B 1 283 ? 18.75 -5.168 -9.148 1 98.44 283 ALA B C 1
ATOM 5490 O O . ALA B 1 283 ? 18.844 -6.344 -8.781 1 98.44 283 ALA B O 1
ATOM 5491 N N . SER B 1 284 ? 17.688 -4.453 -8.93 1 98.62 284 SER B N 1
ATOM 5492 C CA . SER B 1 284 ? 16.531 -4.98 -8.211 1 98.62 284 SER B CA 1
ATOM 5493 C C . SER B 1 284 ? 15.844 -6.082 -9.008 1 98.62 284 SER B C 1
ATOM 5495 O O . SER B 1 284 ? 15.461 -7.109 -8.445 1 98.62 284 SER B O 1
ATOM 5497 N N . VAL B 1 285 ? 15.703 -5.852 -10.305 1 98.44 285 VAL B N 1
ATOM 5498 C CA . VAL B 1 285 ? 15.055 -6.836 -11.164 1 98.44 285 VAL B CA 1
ATOM 5499 C C . VAL B 1 285 ? 15.898 -8.109 -11.219 1 98.44 285 VAL B C 1
ATOM 5501 O O . VAL B 1 285 ? 15.352 -9.219 -11.281 1 98.44 285 VAL B O 1
ATOM 5504 N N . HIS B 1 286 ? 17.172 -7.867 -11.219 1 98.38 286 HIS B N 1
ATOM 5505 C CA . HIS B 1 286 ? 18.078 -9.008 -11.227 1 98.38 286 HIS B CA 1
ATOM 5506 C C . HIS B 1 286 ? 17.891 -9.883 -9.992 1 98.38 286 HIS B C 1
ATOM 5508 O O . HIS B 1 286 ? 17.734 -11.102 -10.102 1 98.38 286 HIS B O 1
ATOM 5514 N N . VAL B 1 287 ? 17.844 -9.289 -8.852 1 98.5 287 VAL B N 1
ATOM 5515 C CA . VAL B 1 287 ? 17.641 -10.008 -7.602 1 98.5 287 VAL B CA 1
ATOM 5516 C C . VAL B 1 287 ? 16.266 -10.672 -7.602 1 98.5 287 VAL B C 1
ATOM 5518 O O . VAL B 1 287 ? 16.141 -11.844 -7.25 1 98.5 287 VAL B O 1
ATOM 5521 N N . GLY B 1 288 ? 15.289 -9.961 -8.008 1 98.38 288 GLY B N 1
ATOM 5522 C CA . GLY B 1 288 ? 13.938 -10.5 -8.062 1 98.38 288 GLY B CA 1
ATOM 5523 C C . GLY B 1 288 ? 13.805 -11.664 -9.031 1 98.38 288 GLY B C 1
ATOM 5524 O O . GLY B 1 288 ? 13.141 -12.656 -8.734 1 98.38 288 GLY B O 1
ATOM 5525 N N . GLY B 1 289 ? 14.383 -11.492 -10.203 1 97.81 289 GLY B N 1
ATOM 5526 C CA . GLY B 1 289 ? 14.367 -12.562 -11.188 1 97.81 289 GLY B CA 1
ATOM 5527 C C . GLY B 1 289 ? 15.016 -13.836 -10.688 1 97.81 289 GLY B C 1
ATOM 5528 O O . GLY B 1 289 ? 14.469 -14.93 -10.859 1 97.81 289 GLY B O 1
ATOM 5529 N N . MET B 1 290 ? 16.188 -13.664 -10.094 1 97.94 290 MET B N 1
ATOM 5530 C CA . MET B 1 290 ? 16.844 -14.828 -9.508 1 97.94 290 MET B CA 1
ATOM 5531 C C . MET B 1 290 ? 15.961 -15.477 -8.453 1 97.94 290 MET B C 1
ATOM 5533 O O . MET B 1 290 ? 15.812 -16.703 -8.43 1 97.94 290 MET B O 1
ATOM 5537 N N . TYR B 1 291 ? 15.359 -14.664 -7.645 1 98.12 291 TYR B N 1
ATOM 5538 C CA . TYR B 1 291 ? 14.516 -15.141 -6.555 1 98.12 291 TYR B CA 1
ATOM 5539 C C . TYR B 1 291 ? 13.344 -15.953 -7.094 1 98.12 291 TYR B C 1
ATOM 5541 O O . TYR B 1 291 ? 13.094 -17.062 -6.637 1 98.12 291 TYR B O 1
ATOM 5549 N N . ILE B 1 292 ? 12.703 -15.5 -8.07 1 96.94 292 ILE B N 1
ATOM 5550 C CA . ILE B 1 292 ? 11.469 -16.109 -8.57 1 96.94 292 ILE B CA 1
ATOM 5551 C C . ILE B 1 292 ? 11.812 -17.312 -9.43 1 96.94 292 ILE B C 1
ATOM 5553 O O . ILE B 1 292 ? 11.344 -18.422 -9.164 1 96.94 292 ILE B O 1
ATOM 5557 N N . PHE B 1 293 ? 12.703 -17.156 -10.383 1 96.25 293 PHE B N 1
ATOM 5558 C CA . PHE B 1 293 ? 12.898 -18.188 -11.398 1 96.25 293 PHE B CA 1
ATOM 5559 C C . PHE B 1 293 ? 13.688 -19.359 -10.844 1 96.25 293 PHE B C 1
ATOM 5561 O O . PHE B 1 293 ? 13.461 -20.5 -11.234 1 96.25 293 PHE B O 1
ATOM 5568 N N . VAL B 1 294 ? 14.57 -19.094 -9.961 1 96.81 294 VAL B N 1
ATOM 5569 C CA . VAL B 1 294 ? 15.289 -20.219 -9.352 1 96.81 294 VAL B CA 1
ATOM 5570 C C . VAL B 1 294 ? 14.336 -21.031 -8.484 1 96.81 294 VAL B C 1
ATOM 5572 O O . VAL B 1 294 ? 14.328 -22.266 -8.562 1 96.81 294 VAL B O 1
ATOM 5575 N N . HIS B 1 295 ? 13.508 -20.406 -7.734 1 97.19 295 HIS B N 1
ATOM 5576 C CA . HIS B 1 295 ? 12.602 -21.141 -6.844 1 97.19 295 HIS B CA 1
ATOM 5577 C C . HIS B 1 295 ? 11.523 -21.875 -7.633 1 97.19 295 HIS B C 1
ATOM 5579 O O . HIS B 1 295 ? 11.086 -22.953 -7.238 1 97.19 295 HIS B O 1
ATOM 5585 N N . PHE B 1 296 ? 11.125 -21.328 -8.727 1 93.5 296 PHE B N 1
ATOM 5586 C CA . PHE B 1 296 ? 10.141 -22 -9.57 1 93.5 296 PHE B CA 1
ATOM 5587 C C . PHE B 1 296 ? 10.719 -23.281 -10.164 1 93.5 296 PHE B C 1
ATOM 5589 O O . PHE B 1 296 ? 10 -24.25 -10.375 1 93.5 296 PHE B O 1
ATOM 5596 N N . ALA B 1 297 ? 11.961 -23.266 -10.383 1 94.75 297 ALA B N 1
ATOM 5597 C CA . ALA B 1 297 ? 12.617 -24.375 -11.055 1 94.75 297 ALA B CA 1
ATOM 5598 C C . ALA B 1 297 ? 12.836 -25.547 -10.094 1 94.75 297 ALA B C 1
ATOM 5600 O O . ALA B 1 297 ? 13.039 -26.688 -10.523 1 94.75 297 ALA B O 1
ATOM 5601 N N . LEU B 1 298 ? 12.688 -25.328 -8.828 1 96.56 298 LEU B N 1
ATOM 5602 C CA . LEU B 1 298 ? 13.102 -26.297 -7.836 1 96.56 298 LEU B CA 1
ATOM 5603 C C . LEU B 1 298 ? 12.117 -27.453 -7.762 1 96.56 298 LEU B C 1
ATOM 5605 O O . LEU B 1 298 ? 12.477 -28.562 -7.359 1 96.56 298 LEU B O 1
ATOM 5609 N N . SER B 1 299 ? 10.898 -27.219 -8.219 1 95.38 299 SER B N 1
ATOM 5610 C CA . SER B 1 299 ? 9.867 -28.188 -7.875 1 95.38 299 SER B CA 1
ATOM 5611 C C . SER B 1 299 ? 9.5 -29.047 -9.078 1 95.38 299 SER B C 1
ATOM 5613 O O . SER B 1 299 ? 8.711 -29.984 -8.953 1 95.38 299 SER B O 1
ATOM 5615 N N . HIS B 1 300 ? 10.055 -28.812 -10.242 1 91.88 300 HIS B N 1
ATOM 5616 C CA . HIS B 1 300 ? 9.57 -29.531 -11.414 1 91.88 300 HIS B CA 1
ATOM 5617 C C . HIS B 1 300 ? 10.727 -29.922 -12.328 1 91.88 300 HIS B C 1
ATOM 5619 O O . HIS B 1 300 ? 10.781 -31.062 -12.812 1 91.88 300 HIS B O 1
ATOM 5625 N N . THR B 1 301 ? 11.688 -29.141 -12.5 1 82.81 301 THR B N 1
ATOM 5626 C CA . THR B 1 301 ? 12.5 -29.094 -13.711 1 82.81 301 THR B CA 1
ATOM 5627 C C . THR B 1 301 ? 13.43 -30.297 -13.789 1 82.81 301 THR B C 1
ATOM 5629 O O . THR B 1 301 ? 13.836 -30.703 -14.883 1 82.81 301 THR B O 1
ATOM 5632 N N . HIS B 1 302 ? 13.766 -30.938 -12.734 1 86.81 302 HIS B N 1
ATOM 5633 C CA . HIS B 1 302 ? 14.68 -32.094 -12.734 1 86.81 302 HIS B CA 1
ATOM 5634 C C . HIS B 1 302 ? 13.922 -33.406 -12.773 1 86.81 302 HIS B C 1
ATOM 5636 O O . HIS B 1 302 ? 14.523 -34.469 -12.688 1 86.81 302 HIS B O 1
ATOM 5642 N N . LEU B 1 303 ? 12.609 -33.344 -12.906 1 90.81 303 LEU B N 1
ATOM 5643 C CA . LEU B 1 303 ? 11.766 -34.531 -12.953 1 90.81 303 LEU B CA 1
ATOM 5644 C C . LEU B 1 303 ? 11.461 -34.906 -14.391 1 90.81 303 LEU B C 1
ATOM 5646 O O . LEU B 1 303 ? 11.633 -34.125 -15.312 1 90.81 303 LEU B O 1
ATOM 5650 N N . PRO B 1 304 ? 10.969 -36.094 -14.578 1 89.5 304 PRO B N 1
ATOM 5651 C CA . PRO B 1 304 ? 10.672 -36.562 -15.938 1 89.5 304 PRO B CA 1
ATOM 5652 C C . PRO B 1 304 ? 9.547 -35.781 -16.609 1 89.5 304 PRO B C 1
ATOM 5654 O O . PRO B 1 304 ? 8.617 -35.344 -15.93 1 89.5 304 PRO B O 1
ATOM 5657 N N . VAL B 1 305 ? 9.641 -35.719 -17.891 1 92.12 305 VAL B N 1
ATOM 5658 C CA . VAL B 1 305 ? 8.602 -35.062 -18.688 1 92.12 305 VAL B CA 1
ATOM 5659 C C . VAL B 1 305 ? 7.715 -36.125 -19.344 1 92.12 305 VAL B C 1
ATOM 5661 O O . VAL B 1 305 ? 8.125 -37.281 -19.5 1 92.12 305 VAL B O 1
ATOM 5664 N N . ILE B 1 306 ? 6.562 -35.719 -19.562 1 92.25 306 ILE B N 1
ATOM 5665 C CA . ILE B 1 306 ? 5.625 -36.562 -20.312 1 92.25 306 ILE B CA 1
ATOM 5666 C C . ILE B 1 306 ? 5.711 -36.219 -21.797 1 92.25 306 ILE B C 1
ATOM 5668 O O . ILE B 1 306 ? 5.66 -35.062 -22.188 1 92.25 306 ILE B O 1
ATOM 5672 N N . ASN B 1 307 ? 5.789 -37.25 -22.594 1 88.69 307 ASN B N 1
ATOM 5673 C CA . ASN B 1 307 ? 5.883 -37.062 -24.031 1 88.69 307 ASN B CA 1
ATOM 5674 C C . ASN B 1 307 ? 4.602 -36.469 -24.609 1 88.69 307 ASN B C 1
ATOM 5676 O O . ASN B 1 307 ? 3.549 -36.531 -23.969 1 88.69 307 ASN B O 1
ATOM 5680 N N . GLN B 1 308 ? 4.699 -36 -25.766 1 85.56 308 GLN B N 1
ATOM 5681 C CA . GLN B 1 308 ? 3.625 -35.281 -26.406 1 85.56 308 GLN B CA 1
ATOM 5682 C C . GLN B 1 308 ? 2.342 -36.094 -26.469 1 85.56 308 GLN B C 1
ATOM 5684 O O . GLN B 1 308 ? 1.242 -35.562 -26.328 1 85.56 308 GLN B O 1
ATOM 5689 N N . HIS B 1 309 ? 2.475 -37.375 -26.625 1 83.69 309 HIS B N 1
ATOM 5690 C CA . HIS B 1 309 ? 1.3 -38.219 -26.766 1 83.69 309 HIS B CA 1
ATOM 5691 C C . HIS B 1 309 ? 1.021 -39 -25.484 1 83.69 309 HIS B C 1
ATOM 5693 O O . HIS B 1 309 ? 0.138 -39.844 -25.453 1 83.69 309 HIS B O 1
ATOM 5699 N N . GLY B 1 310 ? 1.769 -38.625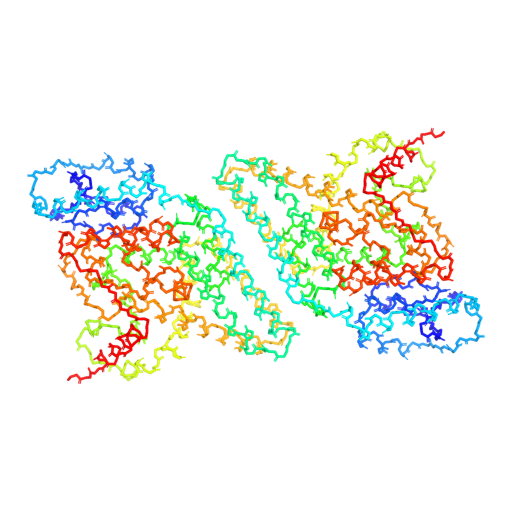 -24.531 1 85.06 310 GLY B N 1
ATOM 5700 C CA . GLY B 1 310 ? 1.572 -39.312 -23.25 1 85.06 310 GLY B CA 1
ATOM 5701 C C . GLY B 1 310 ? 0.363 -38.781 -22.484 1 85.06 310 GLY B C 1
ATOM 5702 O O . GLY B 1 310 ? -0.202 -37.75 -22.828 1 85.06 310 GLY B O 1
ATOM 5703 N N . ARG B 1 311 ? -0.142 -39.656 -21.531 1 83.19 311 ARG B N 1
ATOM 5704 C CA . ARG B 1 311 ? -1.292 -39.281 -20.703 1 83.19 311 ARG B CA 1
ATOM 5705 C C . ARG B 1 311 ? -0.973 -39.438 -19.219 1 83.19 311 ARG B C 1
ATOM 5707 O O . ARG B 1 311 ? -0.214 -40.312 -18.828 1 83.19 311 ARG B O 1
ATOM 5714 N N . ALA B 1 312 ? -1.343 -38.594 -18.5 1 87.38 312 ALA B N 1
ATOM 5715 C CA . ALA B 1 312 ? -1.284 -38.656 -17.047 1 87.38 312 ALA B CA 1
ATOM 5716 C C . ALA B 1 312 ? -2.543 -38.062 -16.422 1 87.38 312 ALA B C 1
ATOM 5718 O O . ALA B 1 312 ? -3.184 -37.188 -17.016 1 87.38 312 ALA B O 1
ATOM 5719 N N . ASN B 1 313 ? -2.934 -38.625 -15.336 1 87.75 313 ASN B N 1
ATOM 5720 C CA . ASN B 1 313 ? -4.086 -38.062 -14.648 1 87.75 313 ASN B CA 1
ATOM 5721 C C . ASN B 1 313 ? -3.662 -37.062 -13.57 1 87.75 313 ASN B C 1
ATOM 5723 O O . ASN B 1 313 ? -2.469 -36.844 -13.359 1 87.75 313 ASN B O 1
ATOM 5727 N N . TRP B 1 314 ? -4.633 -36.5 -12.938 1 92.5 314 TRP B N 1
ATOM 5728 C CA . TRP B 1 314 ? -4.457 -35.406 -11.969 1 92.5 314 TRP B CA 1
ATOM 5729 C C . TRP B 1 314 ? -3.504 -35.812 -10.852 1 92.5 314 TRP B C 1
ATOM 5731 O O . TRP B 1 314 ? -2.592 -35.062 -10.492 1 92.5 314 TRP B O 1
ATOM 5741 N N . LEU B 1 315 ? -3.637 -37.031 -10.367 1 93.81 315 LEU B N 1
ATOM 5742 C CA . LEU B 1 315 ? -2.834 -37.562 -9.266 1 93.81 315 LEU B CA 1
ATOM 5743 C C . LEU B 1 315 ? -1.42 -37.875 -9.727 1 93.81 315 LEU B C 1
ATOM 5745 O O . LEU B 1 315 ? -0.453 -37.656 -8.992 1 93.81 315 LEU B O 1
ATOM 5749 N N . GLU B 1 316 ? -1.297 -38.406 -10.867 1 91.44 316 GLU B N 1
ATOM 5750 C CA . GLU B 1 316 ? 0.009 -38.75 -11.43 1 91.44 316 GLU B CA 1
ATOM 5751 C C . GLU B 1 316 ? 0.852 -37.5 -11.664 1 91.44 316 GLU B C 1
ATOM 5753 O O . GLU B 1 316 ? 2.061 -37.5 -11.422 1 91.44 316 GLU B O 1
ATOM 5758 N N . TYR B 1 317 ? 0.218 -36.469 -12.172 1 92.88 317 TYR B N 1
ATOM 5759 C CA . TYR B 1 317 ? 0.93 -35.219 -12.344 1 92.88 317 TYR B CA 1
ATOM 5760 C C . TYR B 1 317 ? 1.565 -34.75 -11.039 1 92.88 317 TYR B C 1
ATOM 5762 O O . TYR B 1 317 ? 2.744 -34.406 -11 1 92.88 317 TYR B O 1
ATOM 5770 N N . ALA B 1 318 ? 0.802 -34.812 -9.984 1 94 318 ALA B N 1
ATOM 5771 C CA . ALA B 1 318 ? 1.25 -34.344 -8.672 1 94 318 ALA B CA 1
ATOM 5772 C C . ALA B 1 318 ? 2.305 -35.281 -8.086 1 94 318 ALA B C 1
ATOM 5774 O O . ALA B 1 318 ? 3.264 -34.844 -7.461 1 94 318 ALA B O 1
ATOM 5775 N N . SER B 1 319 ? 2.127 -36.531 -8.289 1 94.81 319 SER B N 1
ATOM 5776 C CA . SER B 1 319 ? 2.979 -37.531 -7.664 1 94.81 319 SER B CA 1
ATOM 5777 C C . SER B 1 319 ? 4.285 -37.719 -8.43 1 94.81 319 SER B C 1
ATOM 5779 O O . SER B 1 319 ? 5.355 -37.812 -7.824 1 94.81 319 SER B O 1
ATOM 5781 N N . LYS B 1 320 ? 4.262 -37.688 -9.758 1 94.62 320 LYS B N 1
ATOM 5782 C CA . LYS B 1 320 ? 5.418 -38.094 -10.555 1 94.62 320 LYS B CA 1
ATOM 5783 C C . LYS B 1 320 ? 6.164 -36.906 -11.102 1 94.62 320 LYS B C 1
ATOM 5785 O O . LYS B 1 320 ? 7.352 -36.969 -11.422 1 94.62 320 LYS B O 1
ATOM 5790 N N . HIS B 1 321 ? 5.508 -35.812 -11.148 1 95 321 HIS B N 1
ATOM 5791 C CA . HIS B 1 321 ? 6.105 -34.688 -11.891 1 95 321 HIS B CA 1
ATOM 5792 C C . HIS B 1 321 ? 6.215 -33.438 -11.016 1 95 321 HIS B C 1
ATOM 5794 O O . HIS B 1 321 ? 6.375 -32.344 -11.531 1 95 321 HIS B O 1
ATOM 5800 N N . THR B 1 322 ? 6.031 -33.594 -9.781 1 96.44 322 THR B N 1
ATOM 5801 C CA . THR B 1 322 ? 6.156 -32.5 -8.805 1 96.44 322 THR B CA 1
ATOM 5802 C C . THR B 1 322 ? 6.934 -32.969 -7.578 1 96.44 322 THR B C 1
ATOM 5804 O O . THR B 1 322 ? 6.891 -34.156 -7.219 1 96.44 322 THR B O 1
ATOM 5807 N N . VAL B 1 323 ? 7.688 -32.156 -7.004 1 97.31 323 VAL B N 1
ATOM 5808 C CA . VAL B 1 323 ? 8.453 -32.5 -5.812 1 97.31 323 VAL B CA 1
ATOM 5809 C C . VAL B 1 323 ? 8.297 -31.422 -4.75 1 97.31 323 VAL B C 1
ATOM 5811 O O . VAL B 1 323 ? 8.266 -30.234 -5.074 1 97.31 323 VAL B O 1
ATOM 5814 N N . ASN B 1 324 ? 8.078 -31.797 -3.52 1 98.25 324 ASN B N 1
ATOM 5815 C CA . ASN B 1 324 ? 8.109 -30.875 -2.383 1 98.25 324 ASN B CA 1
ATOM 5816 C C . ASN B 1 324 ? 9.547 -30.562 -1.96 1 98.25 324 ASN B C 1
ATOM 5818 O O . ASN B 1 324 ? 10.445 -31.391 -2.135 1 98.25 324 ASN B O 1
ATOM 5822 N N . VAL B 1 325 ? 9.75 -29.375 -1.412 1 98.31 325 VAL B N 1
ATOM 5823 C CA . VAL B 1 325 ? 11.086 -28.922 -1.037 1 98.31 325 VAL B CA 1
ATOM 5824 C C . VAL B 1 325 ? 11.102 -28.531 0.438 1 98.31 325 VAL B C 1
ATOM 5826 O O . VAL B 1 325 ? 10.586 -27.469 0.809 1 98.31 325 VAL B O 1
ATOM 5829 N N . SER B 1 326 ? 11.773 -29.328 1.284 1 96.81 326 SER B N 1
ATOM 5830 C CA . SER B 1 326 ? 12 -29.016 2.693 1 96.81 326 SER B CA 1
ATOM 5831 C C . SER B 1 326 ? 10.703 -28.609 3.381 1 96.81 326 SER B C 1
ATOM 5833 O O . SER B 1 326 ? 10.641 -27.531 4 1 96.81 326 SER B O 1
ATOM 5835 N N . THR B 1 327 ? 9.805 -29.5 3.273 1 93.81 327 THR B N 1
ATOM 5836 C CA . THR B 1 327 ? 8.562 -29.234 3.996 1 93.81 327 THR B CA 1
ATOM 5837 C C . THR B 1 327 ? 8.812 -29.203 5.5 1 93.81 327 THR B C 1
ATOM 5839 O O . THR B 1 327 ? 9.789 -29.781 5.984 1 93.81 327 THR B O 1
ATOM 5842 N N . ASN B 1 328 ? 8.164 -28.484 6.359 1 91.5 328 ASN B N 1
ATOM 5843 C CA . ASN B 1 328 ? 8.266 -28.328 7.805 1 91.5 328 ASN B CA 1
ATOM 5844 C C . ASN B 1 328 ? 9.422 -27.406 8.195 1 91.5 328 ASN B C 1
ATOM 5846 O O . ASN B 1 328 ? 9.805 -27.344 9.359 1 91.5 328 ASN B O 1
ATOM 5850 N N . ASN B 1 329 ? 10.164 -26.922 7.129 1 96.44 329 ASN B N 1
ATOM 5851 C CA . ASN B 1 329 ? 11.117 -25.844 7.363 1 96.44 329 ASN B CA 1
ATOM 5852 C C . ASN B 1 329 ? 10.469 -24.469 7.219 1 96.44 329 ASN B C 1
ATOM 5854 O O . ASN B 1 329 ? 10.148 -24.047 6.105 1 96.44 329 ASN B O 1
ATOM 5858 N N . TYR B 1 330 ? 10.398 -23.828 8.336 1 96.5 330 TYR B N 1
ATOM 5859 C CA . TYR B 1 330 ? 9.633 -22.578 8.375 1 96.5 330 TYR B CA 1
ATOM 5860 C C . TYR B 1 330 ? 10.273 -21.516 7.492 1 96.5 330 TYR B C 1
ATOM 5862 O O . TYR B 1 330 ? 9.578 -20.703 6.875 1 96.5 330 TYR B O 1
ATOM 5870 N N . PHE B 1 331 ? 11.555 -21.453 7.438 1 97.56 331 PHE B N 1
ATOM 5871 C CA . PHE B 1 331 ? 12.242 -20.453 6.633 1 97.56 331 PHE B CA 1
ATOM 5872 C C . PHE B 1 331 ? 12.031 -20.703 5.148 1 97.56 331 PHE B C 1
ATOM 5874 O O . PHE B 1 331 ? 11.734 -19.781 4.387 1 97.56 331 PHE B O 1
ATOM 5881 N N . VAL B 1 332 ? 12.188 -21.953 4.703 1 97.94 332 VAL B N 1
ATOM 5882 C CA . VAL B 1 332 ? 11.992 -22.297 3.301 1 97.94 332 VAL B CA 1
ATOM 5883 C C . VAL B 1 332 ? 10.531 -22.062 2.912 1 97.94 332 VAL B C 1
ATOM 5885 O O . VAL B 1 332 ? 10.242 -21.609 1.803 1 97.94 332 VAL B O 1
ATOM 5888 N N . THR B 1 333 ? 9.648 -22.391 3.854 1 98.12 333 THR B N 1
ATOM 5889 C CA . THR B 1 333 ? 8.227 -22.156 3.607 1 98.12 333 THR B CA 1
ATOM 5890 C C . THR B 1 333 ? 7.953 -20.672 3.383 1 98.12 333 THR B C 1
ATOM 5892 O O . THR B 1 333 ? 7.195 -20.312 2.48 1 98.12 333 THR B O 1
ATOM 5895 N N . TRP B 1 334 ? 8.578 -19.875 4.191 1 97.56 334 TRP B N 1
ATOM 5896 C CA . TRP B 1 334 ? 8.438 -18.438 3.988 1 97.56 334 TRP B CA 1
ATOM 5897 C C . TRP B 1 334 ? 9.086 -18 2.672 1 97.56 334 TRP B C 1
ATOM 5899 O O . TRP B 1 334 ? 8.484 -17.25 1.897 1 97.56 334 TRP B O 1
ATOM 5909 N N . LEU B 1 335 ? 10.328 -18.484 2.467 1 97.81 335 LEU B N 1
ATOM 5910 C CA . LEU B 1 335 ? 11.133 -18.125 1.304 1 97.81 335 LEU B CA 1
ATOM 5911 C C . LEU B 1 335 ? 10.391 -18.453 0.011 1 97.81 335 LEU B C 1
ATOM 5913 O O . LEU B 1 335 ? 10.422 -17.672 -0.945 1 97.81 335 LEU B O 1
ATOM 5917 N N . MET B 1 336 ? 9.688 -19.562 -0.019 1 97.94 336 MET B N 1
ATOM 5918 C CA . MET B 1 336 ? 8.992 -20.016 -1.223 1 97.94 336 MET B CA 1
ATOM 5919 C C . MET B 1 336 ? 7.496 -19.75 -1.116 1 97.94 336 MET B C 1
ATOM 5921 O O . MET B 1 336 ? 6.723 -20.172 -1.978 1 97.94 336 MET B O 1
ATOM 5925 N N . SER B 1 337 ? 7.125 -19.094 -0.063 1 97.5 337 SER B N 1
ATOM 5926 C CA . SER B 1 337 ? 5.746 -18.688 0.184 1 97.5 337 SER B CA 1
ATOM 5927 C C . SER B 1 337 ? 4.789 -19.875 0.045 1 97.5 337 SER B C 1
ATOM 5929 O O . SER B 1 337 ? 3.809 -19.797 -0.7 1 97.5 337 SER B O 1
ATOM 5931 N N . TYR B 1 338 ? 5.113 -20.984 0.633 1 97.62 338 TYR B N 1
ATOM 5932 C CA . TYR B 1 338 ? 4.324 -22.203 0.791 1 97.62 338 TYR B CA 1
ATOM 5933 C C . TYR B 1 338 ? 4.391 -23.062 -0.466 1 97.62 338 TYR B C 1
ATOM 5935 O O . TYR B 1 338 ? 3.873 -24.188 -0.487 1 97.62 338 TYR B O 1
ATOM 5943 N N . LEU B 1 339 ? 5.07 -22.594 -1.522 1 97 339 LEU B N 1
ATOM 5944 C CA . LEU B 1 339 ? 5.137 -23.359 -2.76 1 97 339 LEU B CA 1
ATOM 5945 C C . LEU B 1 339 ? 6.188 -24.469 -2.662 1 97 339 LEU B C 1
ATOM 5947 O O . LEU B 1 339 ? 6.34 -25.266 -3.584 1 97 339 LEU B O 1
ATOM 5951 N N . ASN B 1 340 ? 6.812 -24.516 -1.478 1 98.06 340 ASN B N 1
ATOM 5952 C CA . ASN B 1 340 ? 7.621 -25.703 -1.211 1 98.06 340 ASN B CA 1
ATOM 5953 C C . ASN B 1 340 ? 6.75 -26.922 -0.964 1 98.06 340 ASN B C 1
ATOM 5955 O O . ASN B 1 340 ? 7.25 -28.047 -0.938 1 98.06 340 ASN B O 1
ATOM 5959 N N . TYR B 1 341 ? 5.473 -26.719 -0.798 1 98.12 341 TYR B N 1
ATOM 5960 C CA . TYR B 1 341 ? 4.453 -27.766 -0.813 1 98.12 341 TYR B CA 1
ATOM 5961 C C . TYR B 1 341 ? 3.799 -27.875 -2.186 1 98.12 341 TYR B C 1
ATOM 5963 O O . TYR B 1 341 ? 2.578 -27.734 -2.309 1 98.12 341 TYR B O 1
ATOM 5971 N N . GLN B 1 342 ? 4.594 -28.203 -3.117 1 98.19 342 GLN B N 1
ATOM 5972 C CA . GLN B 1 342 ? 4.16 -28.109 -4.508 1 98.19 342 GLN B CA 1
ATOM 5973 C C . GLN B 1 342 ? 3.199 -29.25 -4.859 1 98.19 342 GLN B C 1
ATOM 5975 O O . GLN B 1 342 ? 2.301 -29.062 -5.688 1 98.19 342 GLN B O 1
ATOM 5980 N N . ILE B 1 343 ? 3.34 -30.391 -4.273 1 98.19 343 ILE B N 1
ATOM 5981 C CA . ILE B 1 343 ? 2.414 -31.484 -4.5 1 98.19 343 ILE B CA 1
ATOM 5982 C C . ILE B 1 343 ? 1.01 -31.094 -4.055 1 98.19 343 ILE B C 1
ATOM 5984 O O . ILE B 1 343 ? 0.049 -31.219 -4.816 1 98.19 343 ILE B O 1
ATOM 5988 N N . GLU B 1 344 ? 0.926 -30.609 -2.846 1 98.25 344 GLU B N 1
ATOM 5989 C CA . GLU B 1 344 ? -0.356 -30.156 -2.316 1 98.25 344 GLU B CA 1
ATOM 5990 C C . GLU B 1 344 ? -0.942 -29.047 -3.178 1 98.25 344 GLU B C 1
ATOM 5992 O O . GLU B 1 344 ? -2.148 -29.016 -3.43 1 98.25 344 GLU B O 1
ATOM 5997 N N . HIS B 1 345 ? -0.063 -28.172 -3.621 1 97.88 345 HIS B N 1
ATOM 5998 C CA . HIS B 1 345 ? -0.508 -27.062 -4.457 1 97.88 345 HIS B CA 1
ATOM 5999 C C . HIS B 1 345 ? -1.107 -27.562 -5.766 1 97.88 345 HIS B C 1
ATOM 6001 O O . HIS B 1 345 ? -2.129 -27.047 -6.227 1 97.88 345 HIS B O 1
ATOM 6007 N N . HIS B 1 346 ? -0.503 -28.547 -6.352 1 97.31 346 HIS B N 1
ATOM 6008 C CA . HIS B 1 346 ? -1.008 -29.078 -7.613 1 97.31 346 HIS B CA 1
ATOM 6009 C C . HIS B 1 346 ? -2.275 -29.891 -7.402 1 97.31 346 HIS B C 1
ATOM 6011 O O . HIS B 1 346 ? -3.125 -29.969 -8.289 1 97.31 346 HIS B O 1
ATOM 6017 N N . LEU B 1 347 ? -2.408 -30.469 -6.219 1 97.19 347 LEU B N 1
ATOM 6018 C CA . LEU B 1 347 ? -3.619 -31.234 -5.914 1 97.19 347 LEU B CA 1
ATOM 6019 C C . LEU B 1 347 ? -4.781 -30.297 -5.609 1 97.19 347 LEU B C 1
ATOM 6021 O O . LEU B 1 347 ? -5.922 -30.578 -5.992 1 97.19 347 LEU B O 1
ATOM 6025 N N . PHE B 1 348 ? -4.457 -29.234 -4.918 1 96.38 348 PHE B N 1
ATOM 6026 C CA . PHE B 1 348 ? -5.484 -28.312 -4.457 1 96.38 348 PHE B CA 1
ATOM 6027 C C . PHE B 1 348 ? -5.09 -26.875 -4.762 1 96.38 348 PHE B C 1
ATOM 6029 O O . PHE B 1 348 ? -4.922 -26.062 -3.846 1 96.38 348 PHE B O 1
ATOM 6036 N N . PRO B 1 349 ? -5.047 -26.484 -6.016 1 95.31 349 PRO B N 1
ATOM 6037 C CA . PRO B 1 349 ? -4.543 -25.156 -6.371 1 95.31 349 PRO B CA 1
ATOM 6038 C C . PRO B 1 349 ? -5.41 -24.031 -5.82 1 95.31 349 PRO B C 1
ATOM 6040 O O . PRO B 1 349 ? -4.922 -22.906 -5.613 1 95.31 349 PRO B O 1
ATOM 6043 N N . SER B 1 350 ? -6.684 -24.266 -5.52 1 93.5 350 SER B N 1
ATOM 6044 C CA . SER B 1 350 ? -7.578 -23.219 -5.039 1 93.5 350 SER B CA 1
ATOM 6045 C C . SER B 1 350 ? -7.566 -23.141 -3.516 1 93.5 350 SER B C 1
ATOM 6047 O O . SER B 1 350 ? -8.25 -22.297 -2.926 1 93.5 350 SER B O 1
ATOM 6049 N N . CYS B 1 351 ? -6.871 -24.047 -2.877 1 95.25 351 CYS B N 1
ATOM 6050 C CA . CYS B 1 351 ? -6.727 -24.016 -1.426 1 95.25 351 CYS B CA 1
ATOM 6051 C C . CYS B 1 351 ? -5.758 -22.938 -0.989 1 95.25 351 CYS B C 1
ATOM 6053 O O . CYS B 1 351 ? -4.691 -22.766 -1.585 1 95.25 351 CYS B O 1
ATOM 6055 N N . PRO B 1 352 ? -6.211 -22.156 0.03 1 96.44 352 PRO B N 1
ATOM 6056 C CA . PRO B 1 352 ? -5.211 -21.219 0.555 1 96.44 352 PRO B CA 1
ATOM 6057 C C . PRO B 1 352 ? -3.908 -21.906 0.953 1 96.44 352 PRO B C 1
ATOM 6059 O O . PRO B 1 352 ? -3.926 -22.859 1.738 1 96.44 352 PRO B O 1
ATOM 6062 N N . GLN B 1 353 ? -2.83 -21.422 0.513 1 96.94 353 GLN B N 1
ATOM 6063 C CA . GLN B 1 353 ? -1.554 -22.125 0.571 1 96.94 353 GLN B CA 1
ATOM 6064 C C . GLN B 1 353 ? -1.048 -22.234 2.008 1 96.94 353 GLN B C 1
ATOM 6066 O O . GLN B 1 353 ? -0.342 -23.188 2.355 1 96.94 353 GLN B O 1
ATOM 6071 N N . PHE B 1 354 ? -1.424 -21.25 2.848 1 97.06 354 PHE B N 1
ATOM 6072 C CA . PHE B 1 354 ? -0.941 -21.266 4.223 1 97.06 354 PHE B CA 1
ATOM 6073 C C . PHE B 1 354 ? -1.506 -22.469 4.98 1 97.06 354 PHE B C 1
ATOM 6075 O O . PHE B 1 354 ? -1.044 -22.781 6.074 1 97.06 354 PHE B O 1
ATOM 6082 N N . ARG B 1 355 ? -2.432 -23.234 4.363 1 97.38 355 ARG B N 1
ATOM 6083 C CA . ARG B 1 355 ? -3.059 -24.406 4.969 1 97.38 355 ARG B CA 1
ATOM 6084 C C . ARG B 1 355 ? -2.242 -25.656 4.703 1 97.38 355 ARG B C 1
ATOM 6086 O O . ARG B 1 355 ? -2.477 -26.703 5.32 1 97.38 355 ARG B O 1
ATOM 6093 N N . PHE B 1 356 ? -1.328 -25.641 3.828 1 97.69 356 PHE B N 1
ATOM 6094 C CA . PHE B 1 356 ? -0.632 -26.828 3.365 1 97.69 356 PHE B CA 1
ATOM 6095 C C . PHE B 1 356 ? 0.232 -27.422 4.477 1 97.69 356 PHE B C 1
ATOM 6097 O O . PHE B 1 356 ? 0.244 -28.641 4.684 1 97.69 356 PHE B O 1
ATOM 6104 N N . PRO B 1 357 ? 1.016 -26.578 5.223 1 97.44 357 PRO B N 1
ATOM 6105 C CA . PRO B 1 357 ? 1.8 -27.156 6.316 1 97.44 357 PRO B CA 1
ATOM 6106 C C . PRO B 1 357 ? 0.926 -27.766 7.41 1 97.44 357 PRO B C 1
ATOM 6108 O O . PRO B 1 357 ? -0.086 -27.172 7.797 1 97.44 357 PRO B O 1
ATOM 6111 N N . GLY B 1 358 ? 1.286 -29 7.855 1 95.69 358 GLY B N 1
ATOM 6112 C CA . GLY B 1 358 ? 0.58 -29.625 8.961 1 95.69 358 GLY B CA 1
ATOM 6113 C C . GLY B 1 358 ? -0.435 -30.656 8.508 1 95.69 358 GLY B C 1
ATOM 6114 O O . GLY B 1 358 ? -0.067 -31.703 7.969 1 95.69 358 GLY B O 1
ATOM 6115 N N . TYR B 1 359 ? -1.687 -30.281 8.602 1 95.19 359 TYR B N 1
ATOM 6116 C CA . TYR B 1 359 ? -2.754 -31.266 8.453 1 95.19 359 TYR B CA 1
ATOM 6117 C C . TYR B 1 359 ? -2.912 -31.688 7 1 95.19 359 TYR B C 1
ATOM 6119 O O . TYR B 1 359 ? -3.029 -32.875 6.703 1 95.19 359 TYR B O 1
ATOM 6127 N N . VAL B 1 360 ? -2.92 -30.75 6.07 1 97.88 360 VAL B N 1
ATOM 6128 C CA . VAL B 1 360 ? -3.162 -31.047 4.664 1 97.88 360 VAL B CA 1
ATOM 6129 C C . VAL B 1 360 ? -2.041 -31.938 4.121 1 97.88 360 VAL B C 1
ATOM 6131 O O . VAL B 1 360 ? -2.301 -32.938 3.459 1 97.88 360 VAL B O 1
ATOM 6134 N N . SER B 1 361 ? -0.826 -31.547 4.371 1 98 361 SER B N 1
ATOM 6135 C CA . SER B 1 361 ? 0.296 -32.344 3.879 1 98 361 SER B CA 1
ATOM 6136 C C . SER B 1 361 ? 0.308 -33.719 4.504 1 98 361 SER B C 1
ATOM 6138 O O . SER B 1 361 ? 0.654 -34.719 3.844 1 98 361 SER B O 1
ATOM 6140 N N . MET B 1 362 ? -0.09 -33.844 5.758 1 97.31 362 MET B N 1
ATOM 6141 C CA . MET B 1 362 ? -0.182 -35.156 6.426 1 97.31 362 MET B CA 1
ATOM 6142 C C . MET B 1 362 ? -1.213 -36.031 5.742 1 97.31 362 MET B C 1
ATOM 6144 O O . MET B 1 362 ? -0.948 -37.219 5.48 1 97.31 362 MET B O 1
ATOM 6148 N N . ARG B 1 363 ? -2.342 -35.5 5.488 1 98.12 363 ARG B N 1
ATOM 6149 C CA . ARG B 1 363 ? -3.42 -36.25 4.867 1 98.12 363 ARG B CA 1
ATOM 6150 C C . ARG B 1 363 ? -3.045 -36.688 3.457 1 98.12 363 ARG B C 1
ATOM 6152 O O . ARG B 1 363 ? -3.391 -37.781 3.027 1 98.12 363 ARG B O 1
ATOM 6159 N N . VAL B 1 364 ? -2.387 -35.812 2.727 1 98.31 364 VAL B N 1
ATOM 6160 C CA . VAL B 1 364 ? -1.952 -36.125 1.37 1 98.31 364 VAL B CA 1
ATOM 6161 C C . VAL B 1 364 ? -0.918 -37.25 1.405 1 98.31 364 VAL B C 1
ATOM 6163 O O . VAL B 1 364 ? -0.973 -38.156 0.596 1 98.31 364 VAL B O 1
ATOM 6166 N N . ARG B 1 365 ? -0.003 -37.219 2.334 1 97.5 365 ARG B N 1
ATOM 6167 C CA . ARG B 1 365 ? 1.006 -38.25 2.488 1 97.5 365 ARG B CA 1
ATOM 6168 C C . ARG B 1 365 ? 0.357 -39.625 2.764 1 97.5 365 ARG B C 1
ATOM 6170 O O . ARG B 1 365 ? 0.759 -40.625 2.193 1 97.5 365 ARG B O 1
ATOM 6177 N N . GLU B 1 366 ? -0.597 -39.625 3.656 1 98 366 GLU B N 1
ATOM 6178 C CA . GLU B 1 366 ? -1.326 -40.875 3.977 1 98 366 GLU B CA 1
ATOM 6179 C C . GLU B 1 366 ? -2.045 -41.406 2.75 1 98 366 GLU B C 1
ATOM 6181 O O . GLU B 1 366 ? -2.023 -42.625 2.502 1 98 366 GLU B O 1
ATOM 6186 N N . PHE B 1 367 ? -2.676 -40.5 2.07 1 98.19 367 PHE B N 1
ATOM 6187 C CA . PHE B 1 367 ? -3.4 -40.875 0.862 1 98.19 367 PHE B CA 1
ATOM 6188 C C . PHE B 1 367 ? -2.455 -41.5 -0.17 1 98.19 367 PHE B C 1
ATOM 6190 O O . PHE B 1 367 ? -2.754 -42.531 -0.764 1 98.19 367 PHE B O 1
ATOM 6197 N N . PHE B 1 368 ? -1.332 -40.812 -0.452 1 97.94 368 PHE B N 1
ATOM 6198 C CA . PHE B 1 368 ? -0.353 -41.281 -1.417 1 97.94 368 PHE B CA 1
ATOM 6199 C C . PHE B 1 368 ? 0.178 -42.656 -1.005 1 97.94 368 PHE B C 1
ATOM 6201 O O . PHE B 1 368 ? 0.276 -43.562 -1.832 1 97.94 368 PHE B O 1
ATOM 6208 N N . HIS B 1 369 ? 0.483 -42.844 0.298 1 97.12 369 HIS B N 1
ATOM 6209 C CA . HIS B 1 369 ? 0.971 -44.094 0.817 1 97.12 369 HIS B CA 1
ATOM 6210 C C . HIS B 1 369 ? -0.055 -45.219 0.614 1 97.12 369 HIS B C 1
ATOM 6212 O O . HIS B 1 369 ? 0.288 -46.312 0.16 1 97.12 369 HIS B O 1
ATOM 6218 N N . LYS B 1 370 ? -1.219 -44.938 0.904 1 96.81 370 LYS B N 1
ATOM 6219 C CA . LYS B 1 370 ? -2.305 -45.906 0.791 1 96.81 370 LYS B CA 1
ATOM 6220 C C . LYS B 1 370 ? -2.438 -46.438 -0.641 1 96.81 370 LYS B C 1
ATOM 6222 O O . LYS B 1 370 ? -2.758 -47.594 -0.86 1 96.81 370 LYS B O 1
ATOM 6227 N N . HIS B 1 371 ? -2.207 -45.594 -1.628 1 96 371 HIS B N 1
ATOM 6228 C CA . HIS B 1 371 ? -2.492 -45.938 -3.016 1 96 371 HIS B CA 1
ATOM 6229 C C . HIS B 1 371 ? -1.207 -46.219 -3.793 1 96 371 HIS B C 1
ATOM 6231 O O . HIS B 1 371 ? -1.222 -46.25 -5.023 1 96 371 HIS B O 1
ATOM 6237 N N . GLY B 1 372 ? -0.11 -46.219 -3.133 1 94.88 372 GLY B N 1
ATOM 6238 C CA . GLY B 1 372 ? 1.159 -46.531 -3.76 1 94.88 372 GLY B CA 1
ATOM 6239 C C . GLY B 1 372 ? 1.692 -45.438 -4.648 1 94.88 372 GLY B C 1
ATOM 6240 O O . GLY B 1 372 ? 2.395 -45.688 -5.625 1 94.88 372 GLY B O 1
ATOM 6241 N N . LEU B 1 373 ? 1.28 -44.219 -4.41 1 95.62 373 LEU B N 1
ATOM 6242 C CA . LEU B 1 373 ? 1.802 -43.031 -5.113 1 95.62 373 LEU B CA 1
ATOM 6243 C C . LEU B 1 373 ? 3.045 -42.5 -4.418 1 95.62 373 LEU B C 1
ATOM 6245 O O . LEU B 1 373 ? 3.191 -42.625 -3.201 1 95.62 373 LEU B O 1
ATOM 6249 N N . LYS B 1 374 ? 3.916 -41.969 -5.168 1 95.31 374 LYS B N 1
ATOM 6250 C CA . LYS B 1 374 ? 5.156 -41.438 -4.609 1 95.31 374 LYS B CA 1
ATOM 6251 C C . LYS B 1 374 ? 4.961 -40 -4.098 1 95.31 374 LYS B C 1
ATOM 6253 O O . LYS B 1 374 ? 4.449 -39.156 -4.816 1 95.31 374 LYS B O 1
ATOM 6258 N N . TYR B 1 375 ? 5.277 -39.812 -2.875 1 96.75 375 TYR B N 1
ATOM 6259 C CA . TYR B 1 375 ? 5.332 -38.469 -2.268 1 96.75 375 TYR B CA 1
ATOM 6260 C C . TYR B 1 375 ? 6.762 -37.938 -2.246 1 96.75 375 TYR B C 1
ATOM 6262 O O . TYR B 1 375 ? 7.469 -38.094 -1.247 1 96.75 375 TYR B O 1
ATOM 6270 N N . ASN B 1 376 ? 7.18 -37.25 -3.32 1 95.62 376 ASN B N 1
ATOM 6271 C CA . ASN B 1 376 ? 8.555 -36.812 -3.518 1 95.62 376 ASN B CA 1
ATOM 6272 C C . ASN B 1 376 ? 8.867 -35.594 -2.668 1 95.62 376 ASN B C 1
ATOM 6274 O O . ASN B 1 376 ? 8.125 -34.594 -2.691 1 95.62 376 ASN B O 1
ATOM 6278 N N . GLU B 1 377 ? 9.859 -35.656 -1.896 1 96.88 377 GLU B N 1
ATOM 6279 C CA . GLU B 1 377 ? 10.336 -34.531 -1.108 1 96.88 377 GLU B CA 1
ATOM 6280 C C . GLU B 1 377 ? 11.859 -34.531 -0.985 1 96.88 377 GLU B C 1
ATOM 6282 O O . GLU B 1 377 ? 12.453 -35.594 -0.76 1 96.88 377 GLU B O 1
ATOM 6287 N N . VAL B 1 378 ? 12.461 -33.438 -1.205 1 97.56 378 VAL B N 1
ATOM 6288 C CA . VAL B 1 378 ? 13.906 -33.312 -1.064 1 97.56 378 VAL B CA 1
ATOM 6289 C C . VAL B 1 378 ? 14.242 -32.062 -0.258 1 97.56 378 VAL B C 1
ATOM 6291 O O . VAL B 1 378 ? 13.398 -31.172 -0.095 1 97.56 378 VAL B O 1
ATOM 6294 N N . GLY B 1 379 ? 15.406 -32 0.318 1 97.88 379 GLY B N 1
ATOM 6295 C CA . GLY B 1 379 ? 15.867 -30.797 1.002 1 97.88 379 GLY B CA 1
ATOM 6296 C C . GLY B 1 379 ? 16.125 -29.625 0.061 1 97.88 379 GLY B C 1
ATOM 6297 O O . GLY B 1 379 ? 16.297 -29.828 -1.144 1 97.88 379 GLY B O 1
ATOM 6298 N N . TYR B 1 380 ? 16.141 -28.469 0.619 1 98.06 380 TYR B N 1
ATOM 6299 C CA . TYR B 1 380 ? 16.281 -27.266 -0.191 1 98.06 380 TYR B CA 1
ATOM 6300 C C . TYR B 1 380 ? 17.594 -27.266 -0.961 1 98.06 380 TYR B C 1
ATOM 6302 O O . TYR B 1 380 ? 17.609 -27.062 -2.176 1 98.06 380 TYR B O 1
ATOM 6310 N N . LEU B 1 381 ? 18.734 -27.5 -0.276 1 97.75 381 LEU B N 1
ATOM 6311 C CA . LEU B 1 381 ? 20.047 -27.5 -0.926 1 97.75 381 LEU B CA 1
ATOM 6312 C C . LEU B 1 381 ? 20.141 -28.625 -1.948 1 97.75 381 LEU B C 1
ATOM 6314 O O . LEU B 1 381 ? 20.797 -28.484 -2.986 1 97.75 381 LEU B O 1
ATOM 6318 N N . HIS B 1 382 ? 19.547 -29.734 -1.62 1 97.88 382 HIS B N 1
ATOM 6319 C CA . HIS B 1 382 ? 19.516 -30.859 -2.562 1 97.88 382 HIS B CA 1
ATOM 6320 C C . HIS B 1 382 ? 18.719 -30.5 -3.809 1 97.88 382 HIS B C 1
ATOM 6322 O O . HIS B 1 382 ? 19.109 -30.844 -4.926 1 97.88 382 HIS B O 1
ATOM 6328 N N . ALA B 1 383 ? 17.578 -29.859 -3.596 1 97.75 383 ALA B N 1
ATOM 6329 C CA . ALA B 1 383 ? 16.766 -29.406 -4.73 1 97.75 383 ALA B CA 1
ATOM 6330 C C . ALA B 1 383 ? 17.562 -28.469 -5.629 1 97.75 383 ALA B C 1
ATOM 6332 O O . ALA B 1 383 ? 17.484 -28.562 -6.855 1 97.75 383 ALA B O 1
ATOM 6333 N N . LEU B 1 384 ? 18.281 -27.562 -5.016 1 97.75 384 LEU B N 1
ATOM 6334 C CA . LEU B 1 384 ? 19.141 -26.672 -5.777 1 97.75 384 LEU B CA 1
ATOM 6335 C C . LEU B 1 384 ? 20.156 -27.453 -6.59 1 97.75 384 LEU B C 1
ATOM 6337 O O . LEU B 1 384 ? 20.328 -27.219 -7.785 1 97.75 384 LEU B O 1
ATOM 6341 N N . ASN B 1 385 ? 20.781 -28.391 -5.938 1 97.62 385 ASN B N 1
ATOM 6342 C CA . ASN B 1 385 ? 21.781 -29.219 -6.609 1 97.62 385 ASN B CA 1
ATOM 6343 C C . ASN B 1 385 ? 21.172 -30.016 -7.758 1 97.62 385 ASN B C 1
ATOM 6345 O O . ASN B 1 385 ? 21.781 -30.141 -8.82 1 97.62 385 ASN B O 1
ATOM 6349 N N . LEU B 1 386 ? 20.047 -30.625 -7.531 1 97.12 386 LEU B N 1
ATOM 6350 C CA . LEU B 1 386 ? 19.359 -31.391 -8.57 1 97.12 386 LEU B CA 1
ATOM 6351 C C . LEU B 1 386 ? 19.047 -30.5 -9.773 1 97.12 386 LEU B C 1
ATOM 6353 O O . LEU B 1 386 ? 19.219 -30.906 -10.922 1 97.12 386 LEU B O 1
ATOM 6357 N N . THR B 1 387 ? 18.562 -29.281 -9.484 1 96.62 387 THR B N 1
ATOM 6358 C CA . THR B 1 387 ? 18.156 -28.344 -10.531 1 96.62 387 THR B CA 1
ATOM 6359 C C . THR B 1 387 ? 19.359 -27.922 -11.375 1 96.62 387 THR B C 1
ATOM 6361 O O . THR B 1 387 ? 19.328 -28.016 -12.602 1 96.62 387 THR B O 1
ATOM 6364 N N . PHE B 1 388 ? 20.406 -27.562 -10.758 1 96.75 388 PHE B N 1
ATOM 6365 C CA . PHE B 1 388 ? 21.562 -27.062 -11.492 1 96.75 388 PHE B CA 1
ATOM 6366 C C . PHE B 1 388 ? 22.328 -28.219 -12.133 1 96.75 388 PHE B C 1
ATOM 6368 O O . PHE B 1 388 ? 22.906 -28.062 -13.219 1 96.75 388 PHE B O 1
ATOM 6375 N N . SER B 1 389 ? 22.359 -29.391 -11.508 1 96.62 389 SER B N 1
ATOM 6376 C CA . SER B 1 389 ? 22.938 -30.562 -12.141 1 96.62 389 SER B CA 1
ATOM 6377 C C . SER B 1 389 ? 22.156 -30.969 -13.383 1 96.62 389 SER B C 1
ATOM 6379 O O . SER B 1 389 ? 22.734 -31.422 -14.375 1 96.62 389 SER B O 1
ATOM 6381 N N . ASN B 1 390 ? 20.844 -30.891 -13.227 1 95.75 390 ASN B N 1
ATOM 6382 C CA . ASN B 1 390 ? 20.016 -31.172 -14.383 1 95.75 390 ASN B CA 1
ATOM 6383 C C . ASN B 1 390 ? 20.312 -30.219 -15.539 1 95.75 390 ASN B C 1
ATOM 6385 O O . ASN B 1 390 ? 20.422 -30.641 -16.688 1 95.75 390 ASN B O 1
ATOM 6389 N N . LEU B 1 391 ? 20.438 -28.938 -15.266 1 95.69 391 LEU B N 1
ATOM 6390 C CA . LEU B 1 391 ? 20.781 -27.953 -16.281 1 95.69 391 LEU B CA 1
ATOM 6391 C C . LEU B 1 391 ? 22.094 -28.312 -16.969 1 95.69 391 LEU B C 1
ATOM 6393 O O . LEU B 1 391 ? 22.234 -28.156 -18.172 1 95.69 391 LEU B O 1
ATOM 6397 N N . ALA B 1 392 ? 23.047 -28.797 -16.156 1 95.5 392 ALA B N 1
ATOM 6398 C CA . ALA B 1 392 ? 24.328 -29.219 -16.703 1 95.5 392 ALA B CA 1
ATOM 6399 C C . ALA B 1 392 ? 24.172 -30.453 -17.578 1 95.5 392 ALA B C 1
ATOM 6401 O O . ALA B 1 392 ? 24.797 -30.547 -18.641 1 95.5 392 ALA B O 1
ATOM 6402 N N . ALA B 1 393 ? 23.406 -31.344 -17.188 1 94.38 393 ALA B N 1
ATOM 6403 C CA . ALA B 1 393 ? 23.219 -32.594 -17.891 1 94.38 393 ALA B CA 1
ATOM 6404 C C . ALA B 1 393 ? 22.547 -32.375 -19.25 1 94.38 393 ALA B C 1
ATOM 6406 O O . ALA B 1 393 ? 22.906 -33 -20.234 1 94.38 393 ALA B O 1
ATOM 6407 N N . VAL B 1 394 ? 21.516 -31.531 -19.25 1 92.81 394 VAL B N 1
ATOM 6408 C CA . VAL B 1 394 ? 20.781 -31.234 -20.469 1 92.81 394 VAL B CA 1
ATOM 6409 C C . VAL B 1 394 ? 21.703 -30.562 -21.484 1 92.81 394 VAL B C 1
ATOM 6411 O O . VAL B 1 394 ? 21.531 -30.734 -22.688 1 92.81 394 VAL B O 1
ATOM 6414 N N . ALA B 1 395 ? 22.703 -29.938 -21 1 92 395 ALA B N 1
ATOM 6415 C CA . ALA B 1 395 ? 23.609 -29.156 -21.844 1 92 395 ALA B CA 1
ATOM 6416 C C . ALA B 1 395 ? 24.688 -30.031 -22.469 1 92 395 ALA B C 1
ATOM 6418 O O . ALA B 1 395 ? 25.375 -29.625 -23.391 1 92 395 ALA B O 1
ATOM 6419 N N . ILE B 1 396 ? 24.891 -31.203 -21.984 1 87.62 396 ILE B N 1
ATOM 6420 C CA . ILE B 1 396 ? 25.953 -32.094 -22.438 1 87.62 396 ILE B CA 1
ATOM 6421 C C . ILE B 1 396 ? 25.641 -32.594 -23.859 1 87.62 396 ILE B C 1
ATOM 6423 O O . ILE B 1 396 ? 24.516 -33 -24.141 1 87.62 396 ILE B O 1
ATOM 6427 N N . VAL B 1 397 ? 26.641 -32.375 -24.75 1 73.25 397 VAL B N 1
ATOM 6428 C CA . VAL B 1 397 ? 26.562 -32.844 -26.125 1 73.25 397 VAL B CA 1
ATOM 6429 C C . VAL B 1 397 ? 26.953 -34.312 -26.203 1 73.25 397 VAL B C 1
ATOM 6431 O O . VAL B 1 397 ? 28 -34.719 -25.703 1 73.25 397 VAL B O 1
ATOM 6434 N N . GLU B 1 398 ? 25.938 -35.219 -26.25 1 58.03 398 GLU B N 1
ATOM 6435 C CA . GLU B 1 398 ? 26.422 -36.562 -26.516 1 58.03 398 GLU B CA 1
ATOM 6436 C C . GLU B 1 398 ? 26.922 -36.719 -27.953 1 58.03 398 GLU B C 1
ATOM 6438 O O . GLU B 1 398 ? 26.469 -36 -28.859 1 58.03 398 GLU B O 1
#

Organism: Perkinsus marinus (strain ATCC 50983 / TXsc) (NCBI:txid423536)

Foldseek 3Di:
DPPPFFWEAAPQKIFGCPVVQPVDPLHNLVSLRTLHHCHLLLCQLCVPPPVSVVVRVPTDIDGDPCPSDPPLVVVLVVVLVVLVVVCVVVVQLAADPVVLVVLVVVLVVLLVVLCCCCPVHPNNLVSLLSLLLSLQSLVLQLLLLLSCSHHVDVVVSNLSNLQSCCQSQQFASVVCSSQVSQCLSFPLAPPRRCVQQLPPQAHLALVNCVPPARDPNLLCCLPCVQQPSLLVVSCCRNPPVGVVVCVVVVVPSSVVSNVVNVVVLVVVCVVPNVVSSVVSVSSSSSSNSSLNVLLVLLWARLFHHHYNPGDDDLLCCLQRGTAAEPAPPPVVCVSSVLCSLVSLCSSNVSGNSVSCHDPVVVSVVVSCVVSVGHHHYDYPVVSSVSSSVSSNVSNDDD/DPPPFFWEAAPQKIFGCPVVQPVPPLHNLVSLRTLHHCHLLLCQLCVPPPVSVVVRVVTDIDGDPCPSDPPLVVVLVVVLVVLVVVCVVVVQLAADPVVLVVLVVVLVVLLVVLCCCCPVHPNNLVSLLSLLLSLQSLVLQLLLLLSCSHHVDVVVSNLSNLQSCCQSQQFASVVCSSQVSQCLSFPLAPPRRCVQQLPPQAHLALVNCVPPARDPNLLCCLPCVQQPSLLVVSCCRNPPVGVVVCVVVVVPSSVVSNVVNVVVLVVCCVVPNVVSSVVSVSSSSSSNSSLNVLLVLLWARLFHHHYNPGDDDLLCCLQRGTAAEPAPDPVVCVSSVLCSLVSLCSSNVSGNSVSCHDPVVVSVVVSCVVSVGHHHYDYHVVSSVSSSVSSNVSNDDD

Radius of gyration: 32.42 Å; Cα contacts (8 Å, |Δi|>4): 1160; chains: 2; bounding box: 56×106×76 Å

Solvent-accessible surface area (backbone atoms only — not comparable to full-atom values): 40786 Å² total; per-residue (Å²): 127,83,72,77,84,37,36,31,26,45,85,72,30,34,32,52,39,60,81,43,43,84,67,36,89,81,39,67,61,63,63,72,34,50,73,34,75,30,40,64,60,54,46,54,76,43,69,74,39,63,67,59,53,55,52,56,70,70,44,58,66,45,77,58,84,62,72,80,51,60,66,68,60,52,54,55,50,53,51,49,50,51,52,52,52,50,42,50,74,70,46,52,56,55,54,44,69,70,56,44,50,47,55,54,45,51,33,52,47,31,40,52,52,11,49,44,28,40,72,72,46,92,41,39,68,62,10,23,45,36,34,2,49,22,24,28,48,19,48,52,51,21,51,37,14,67,40,33,21,37,68,63,39,57,68,61,12,44,49,51,13,28,46,34,21,4,46,47,58,38,35,38,46,67,60,45,44,57,46,49,48,34,27,71,67,32,54,51,22,49,93,56,13,53,85,63,67,40,71,85,67,42,57,59,47,56,72,74,47,68,84,51,78,64,50,76,68,34,53,41,29,50,74,35,37,59,80,44,39,24,35,53,50,44,48,42,37,39,72,40,57,27,51,49,49,37,64,74,71,63,41,62,70,44,51,49,28,35,48,54,37,51,51,53,50,50,50,45,17,74,72,66,35,54,69,57,44,50,52,43,48,51,48,13,46,35,43,13,22,30,53,42,54,54,59,61,37,50,34,39,46,66,46,67,67,38,54,71,85,55,85,74,52,75,65,48,38,26,30,62,36,25,29,23,35,32,73,95,34,68,64,52,29,59,75,47,64,38,56,24,42,32,30,58,39,64,72,39,53,39,36,25,53,87,47,41,73,64,65,49,50,51,53,50,49,51,52,28,58,74,70,72,44,54,81,47,68,41,45,56,69,55,30,51,49,44,35,41,50,35,25,43,56,45,25,54,81,128,128,83,71,77,85,38,36,31,26,44,84,72,30,34,34,52,40,60,80,43,42,85,66,36,89,81,38,65,61,64,63,73,34,49,74,34,75,30,39,63,60,52,44,54,75,43,69,76,40,63,66,60,52,54,52,56,70,70,43,57,66,45,76,56,82,62,72,79,52,61,68,70,58,50,54,54,50,53,52,49,50,51,50,52,52,52,41,50,74,70,47,53,56,55,55,44,70,69,56,45,50,48,56,53,45,49,32,51,46,32,40,52,52,11,48,44,28,39,72,70,45,92,40,41,68,60,10,22,46,37,35,2,50,21,25,28,47,19,48,51,52,21,51,38,14,66,40,32,20,38,70,64,40,57,68,60,13,44,49,51,13,28,45,33,22,5,48,47,59,38,36,39,46,66,60,45,45,57,47,49,49,34,26,71,66,33,53,51,22,49,92,56,13,52,85,63,66,40,70,85,66,43,58,61,47,56,72,72,46,69,85,51,78,64,48,76,66,33,52,42,30,48,73,36,37,59,82,43,38,26,34,54,49,44,49,43,37,40,71,41,56,27,50,49,49,36,65,75,69,62,40,63,69,45,51,49,28,33,48,53,38,52,51,53,50,50,50,45,16,75,72,67,36,54,69,57,44,50,52,43,47,52,49,13,47,35,43,13,22,31,53,43,54,53,59,64,38,49,34,39,47,66,44,67,65,38,54,70,86,57,84,75,53,75,66,49,38,28,31,65,34,27,28,22,36,33,74,96,35,67,66,51,30,58,75,47,63,37,54,23,42,32,32,59,38,64,72,40,54,40,35,25,54,86,45,40,71,65,64,50,48,50,54,50,50,52,52,29,57,75,70,72,44,55,80,46,67,41,46,57,72,53,30,52,48,46,34,41,50,35,26,44,58,45,24,55,80,127

Secondary structure (DSSP, 8-state):
--PPP-EEEETTEEEE-TTTGGG-TTGGGGGGGTTSB-HHHHHHHHTT-HHHHHHHHHS-EEE--S-SS-HHHHHHHHHHHHHHHHHHHTTTT---HHHHHHHHHHHHHHHHHHHHHHHHSS-HHHHHHHHHHHHHHHHHHHHHHHTT-SSS-HHHHHHHHHHIIIIII---HHHHHHHHHHHHHSTTBTTT-GGG--TTT--SSGGGGTTPPPPHHHHTHHHHIIIIIHHHHHHHIIIIIHHHHHHHHT-HHHHHHHHHHHHHHHHHHHHH-HHHHHHHHHHHHHHHHHHHHHHHHTTTTTS--B-TT----HHHHHHHS--EESTT-HHHHHHTTTTT-HHHHHH-TTS-GGGIIIIIHHHHHHHHHHTT----EE-HHHHHHHHHHHHHHHH---/------EEEETTEEEE-TTTGGG-TTGGGGGGGTTSB-HHHHHHHHTT-HHHHHHHHHS-EEE--S-SS-HHHHHHHHHHHHHHHHHHHTTTT---HHHHHHHHHHHHHHHHHHHHHHHHSS-HHHHHHHHHHHHHHHHHHHHHHHTT-SSS-HHHHHHHHHHHHHHHH---HHHHHHHHHHHHHSTTBTTT-GGG--TTT--SSGGGGTTPPPPHHHHTHHHHIIIIIHHHHHHHIIIIIHHHHHHHHT-HHHHHHHHHHHHHHHHHHHHH-HHHHHHHHHHHHHHHHHHHHHHHHTTTTTSPPBPTT----HHHHHHHS--EESTT-HHHHHHTTTTT-HHHHHH-TTS-GGGIIIIIHHHHHHHHHHTT----EE-HHHHHHHHHHHHHHHH---

Sequence (796 aa):
MVLPRQEICINGRIYDVTEFINRHPGGKIILFQVGADATDAFREFHAGSEKAEKILKTLPSRDDDGTFLPSTQRSIMDDFKRLRDDLVSRGVFKPSVMHVVYRCLEVVALYLIGFYLALCTSNVYVGCAVLGVAQGRAGWLMHEGGHHSLTGNWKVDQFLQELFFGIGCGMSAAWWRNAHNKHHAAPQHLGKDVDLETLPLVAFNKAVLRGRLPSVWIRSQAVCFAPISTLLVSFFWQFYLHPRHIIRTGRRMESFWLLVRYLVIVYLGFSYGLVSVLLCYIASVHVGGMYIFVHFALSHTHLPVINQHGRANWLEYASKHTVNVSTNNYFVTWLMSYLNYQIEHHLFPSCPQFRFPGYVSMRVREFFHKHGLKYNEVGYLHALNLTFSNLAAVAIVEMVLPRQEICINGRIYDVTEFINRHPGGKIILFQVGADATDAFREFHAGSEKAEKILKTLPSRDDDGTFLPSTQRSIMDDFKRLRDDLVSRGVFKPSVMHVVYRCLEVVALYLIGFYLALCTSNVYVGCAVLGVAQGRAGWLMHEGGHHSLTGNWKVDQFLQELFFGIGCGMSAAWWRNAHNKHHAAPQHLGKDVDLETLPLVAFNKAVLRGRLPSVWIRSQAVCFAPISTLLVSFFWQFYLHPRHIIRTGRRMESFWLLVRYLVIVYLGFSYGLVSVLLCYIASVHVGGMYIFVHFALSHTHLPVINQHGRANWLEYASKHTVNVSTNNYFVTWLMSYLNYQIEHHLFPSCPQFRFPGYVSMRVREFFHKHGLKYNEVGYLHALNLTFSNLAAVAIVE

Nearest PDB structures (foldseek):
  8xqx-assembly1_M  TM=7.235E-01  e=9.702E-06  Chlamydomonas reinhardtii
  1x3x-assembly2_B  TM=8.912E-01  e=5.051E-02  Ascaris suum
  4kjs-assembly1_A  TM=1.703E-01  e=2.345E+00  Bacillus subtilis subsp. subtilis str. 168
  8xqx-assembly1_M  TM=7.252E-01  e=8.213E-06  Chlamydomonas reinhardtii
  1x3x-assembly2_B  TM=8.916E-01  e=5.305E-02  Ascaris suum